Protein 3FDU (pdb70)

InterPro domains:
  IPR001753 Enoyl-CoA hydratase/isomerase-like domain [PF00378] (18-264)
  IPR014748 Enoyl-CoA hydratase, C-terminal [G3DSA:1.10.12.10] (210-255)
  IPR029045 ClpP/crotonase-like domain superfamily [SSF52096] (9-264)
  IPR051053 Enoyl-CoA hydratase/isomerase and chromodomain-containing protein [PTHR43684] (9-258)

CATH classification: 3.90.226.10 (+1 more: 1.10.12.10)

Solvent-accessible surface area: 50337 Å² total; per-residue (Å²): 115,179,60,83,61,23,70,75,84,75,120,66,12,3,16,19,1,8,4,53,48,97,113,31,104,7,11,3,44,20,106,0,4,49,40,1,0,82,21,1,66,104,4,32,154,60,101,104,3,76,1,0,3,2,48,0,31,105,133,25,2,2,31,1,52,16,78,185,61,13,22,41,52,6,87,124,44,61,108,39,101,21,10,108,7,22,16,0,28,2,0,15,10,0,1,130,5,32,19,5,0,0,0,0,0,46,10,22,0,28,4,5,0,0,0,5,0,21,3,1,0,0,0,10,0,16,104,82,0,90,0,28,1,15,14,2,55,68,12,6,0,1,6,0,0,0,1,44,29,0,34,140,23,19,8,40,3,49,0,0,14,0,3,0,11,5,80,116,11,68,0,73,36,0,68,163,3,17,0,3,6,80,51,22,112,69,0,30,55,36,0,64,58,22,0,95,81,0,22,86,18,27,71,30,0,7,100,50,0,5,56,12,8,23,109,33,48,102,98,20,16,108,12,0,55,94,0,0,97,15,20,12,100,24,1,106,9,105,105,18,69,121,61,4,94,89,154,138,195,52,113,56,13,66,57,85,73,63,72,12,3,18,24,0,8,4,46,45,92,111,33,104,6,11,4,49,14,98,0,2,58,66,0,2,46,24,0,74,126,3,32,152,63,100,101,4,69,0,0,3,2,48,0,33,91,125,23,2,2,34,3,55,18,104,85,65,51,194,142,25,12,112,47,34,24,2,31,2,0,14,9,0,1,125,4,36,24,4,0,0,0,0,0,46,10,25,0,26,4,7,0,0,0,6,0,19,3,0,0,1,0,10,0,12,128,83,4,52,0,27,2,19,17,3,49,61,0,6,0,2,7,0,0,0,1,49,29,0,31,144,23,21,9,39,4,49,0,0,15,0,3,0,11,5,80,128,12,82,4,81,41,0,58,138,2,16,0,3,5,80,56,27,109,74,0,26,53,35,0,63,61,20,0,95,80,1,22,85,17,54,84,37,1,5,105,48,0,5,60,11,8,22,104,34,50,97,99,19,17,108,12,0,51,83,0,0,82,18,24,45,110,32,54,146,14,104,60,39,91,124,192,44,84,57,11,78,72,91,76,61,73,10,4,18,25,1,13,5,37,42,44,134,28,66,0,14,3,59,34,106,0,2,75,41,1,2,86,18,1,66,95,4,32,151,57,99,102,2,87,0,0,6,2,54,0,6,20,37,21,2,2,37,1,87,32,154,135,145,20,18,120,42,33,19,2,27,2,0,12,3,0,1,114,4,31,18,4,0,0,0,0,0,38,9,6,0,24,4,7,0,0,0,4,0,20,2,0,0,0,0,8,0,14,96,30,4,6,0,28,2,19,20,4,55,68,0,5,1,3,7,0,0,0,1,46,29,0,32,143,24,17,8,40,5,44,0,0,13,0,6,0,11,6,75,76,7,66,0,74,34,0,62,136,0,16,0,3,4,87,42,20,38,33,0,32,28,28,0,67,56,21,0,93,79,1,15,85,19,26,63,32,0,5,101,53,0,6,58,12,8,21,107,40,49,110,100,20,28,111,11,0,47,87,0,0,96,22,20,43,123,36,54,146,15,130,82,99,215,65,118,59,16,82,59,80,82,64,72,10,3,16,17,2,8,3,54,42,87,109,30,103,6,10,4,36,16,95,0,3,72,57,0,3,126,21,1,73,97,4,29,155,60,98,101,3,69,0,0,2,1,52,0,32,85,140,27,3,2,35,2,57,12,116,194,83,124,119,93,18,12,116,39,35,20,1,32,3,0,17,10,0,2,130,4,33,17,3,0,0,0,0,0,42,12,22,0,26,4,7,0,0,0,4,0,20,3,1,0,2,0,9,0,14,121,92,3,59,0,35,3,21,19,4,58,107,16,19,0,2,7,0,0,0,1,40,28,0,31,135,24,20,8,40,5,51,0,0,22,1,6,0,14,5,85,132,12,77,1,77,41,0,61,142,3,18,0,3,7,87,49,25,106,68,0,27,52,36,0,64,61,22,0,104,80,0,19,84,17,50,59,46,0,6,100,52,0,3,58,11,8,22,103,38,50,100,96,19,15,98,10,0,54,29,0,0,30,16,20,62,69,82,64,103,42,68,72,89,72,59,72,12,3,20,16,1,7,4,48,47,86,110,37,108,7,11,5,44,17,114,0,1,79,101,1,3,124,20,0,62,86,3,10,82,58,87,103,2,72,0,0,3,2,51,0,26,96,136,26,2,2,34,2,29,28,85,69,32,21,129,45,82,74,123,142,19,12,111,21,30,18,1,35,1,0,16,10,0,2,106,5,36,0,1,0,0,0,0,0,49,11,20,0,24,4,8,0,1,0,7,0,20,3,1,0,1,0,13,0,15,109,94,3,66,0,25,2,18,14,3,53,32,0,0,0,2,7,0,0,1,0,26,23,0,33,123,23,18,8,39,4,52,0,0,20,0,3,0,10,4,79,122,9,84,1,78,41,0,59,135,1,17,0,4,8,92,38,25,173,58,0,31,53,33,0,64,56,22,0,99,86,1,22,86,18,50,22,49,0,1,34,17,0,5,19,13,5,16,83,39,7,18,74,15,13,100,12,0,53,101,0,0,106,16,11,31,123,31,2,137,9,106,61,7,122,151,65,111,42,78,66,89,86,55,66,6,3,21,13,1,6,4,50,46,72,106,35,117,4,9,4,58,33,99,0,4,72,124,1,2,115,19,1,75,95,3,29,155,60,100,100,3,95,0,0,2,2,54,0,27,94,140,17,2,2,38,1,111,109,58,15,150,42,34,19,2,35,2,0,17,11,0,1,132,4,34,18,3,0,0,0,0,0,40,13,31,0,26,4,7,0,0,0,6,0,20,3,1,0,1,0,11,0,16,119,96,4,65,0,30,2,18,20,4,55,118,16,40,0,2,8,0,0,0,1,47,31,0,30,140,24,18,8,42,5,48,0,0,19,0,4,0,9,4,79,132,14,83,0,78,43,0,58,132,1,18,0,3,6,87,40,26,107,73,0,24,50,34,0,59,50,23,0,97,78,1,13,84,24,28,74,34,0,6,108,48,1,5,56,12,8,20,99,34,47,106,91,20,18,104,11,0,52,89,0,0,88,19,32,103,150,119

Foldseek 3Di:
DDDPQWDWDADQQEIEIAGEDVVQLRADAQVNLVVLLVVLVVLLVDPSHQEYEYAHPDAFGYPYHDVVRLLVCLVPPDPDQLCVRRNNSSLLSLLPRLHAYEYFGHAEQEASNQLSLLSHPAYEYAFRYKYWNQQVVLQFAHASLLVPSLCVQQNVVLSCVRRVVRDIDTVVSCVNSRSHVYHDPDRVVVRVVVSNVSSVDDSVCRSVVSCVVVVVSVVSSVSNSVSSVRRVCRSNPPVSNVVSVVVD/DDPQWDWDADLQEIEIAGEDVVQLAADAQVRLVVLLVVLQVLLVDPSHAEYEYAHPDQFGYQYHDVVSVVLLCVRRLNSSLLSLQPRLHAYEYFGHAEQEASNQLSLLSHPAYEYAFRYKYWNQQVQLQFAHASLLVPSLCVQQNPVLSCVRRVVRDIDTDVSCCNSRSHVYHDDDRVVVRVVVRNVSSVDDRVVRSVVSCVVVVVSVVSSVSNSVSSVRRVVSSPDPSNVD/DDPQWDWDDDLQEIEIERGDVVQLSADEQVRLVVLLVVLVVLLVDPSHQEYEYAYHPAFGYPYHDPVLLCVRRLNSSLLSLQVRLHAYEYEGHAEQEASNQLSLLSHPAYEYAFNYKYWNQQVQLQFFHASLLVPSLCVQQNPVLSCVRRVVRDIDTPVSCCNSNSHVYHDDDRVVVRVVVVNVSSVDDSVVRSVVVCVVVVVSVVSSVSNSVSSVRRVVSVPPPSD/DDQQWDWDDDLQEIEIAGRDVVQLSADAQVNLVVLLVVLVVLLVDPSHAEYEYAHPDAAGYQYHDVVNPVALCVRRNNSSLLSLQPRLHAYEYFGHDEQEQSNQLSLLSHPAYEYAQRYKYWNQQVVVVFAHASLCVPSLCVQQNPVLSCVRRVVRDIDTPVSCCNSRSHVYHDDDRVVVRVVVSSVSSPDDRVVSSVVSCVVVVVSVVSSVSNSVSSVRRVVVD/DWDWDDDLQEIEIAQEDVVQQSADEQVRLVVQLVVLVVLLVDPSHAEYEYAHPDQFGYQYHDVVRLVVLLCLLCVRRNNSNLLSLLPRLHAYEYEGGAEQEASNQLSLLSHPAYEYAFNYKYWNQQVVLQFAHASLLVPSLCVQQNPVLSCVRRVVRDIDTPVSCCNSRSHVDHDDDRVVVRVVVVNVSSPDDSVVSSVVVCVVVVVSVVSSVSNSVSSVRRSVSSNDPSNVVD/DWDWDDDLQEIEIAQEDVVLLRADEQVRLVVQLVVLVVLLVDPSHQEYEYAHPDQAGHPYHNQCPRRNNSNLLSLQPRLHAYEYEGGDEQEASNQLSLLSHPAYEYAFRYKYWRQQVVVVFAHASLCVPSLCVQQNVVLSCVRRVVRDMDTPVSCVNSNSHVYHDDDRVVVRVVVSNVSSPDDRVVRSVVVCVVVVVSVVSSVSNNVSSVRRVVD

Organism: Acinetobacter baumannii (NCBI:txid470)

Secondary structure (DSSP, 8-state):
---TTEEEEEETTEEEEEE--GGGTT-B-HHHHHHHHHHHHHHHH-TT--EEEEEESSS-SB--B-HHHHHHHHHS---S-GGGSHHHHHHHHHHH--S-EEEEE-SEEETHHHHGGGG-SEEEE-TT-EEE--TTTTT----TTHHHHHHHHH-HHHHHHHHHH--EE-HHHHHHTTS-SEE-S-HHHHHHHHHHHHHTS-HHHHHHHHHHHTTTHHHHHHHHHHHHHHHHHHHT-HHHHHHHHHH-/--TTEEEEEETTEEEEEE--GGGTT-B-HHHHHHHHHHHHHHHH-TT--EEEEEESSS-SB--B-HHHH--GGGSHHHHHHHHHHH--S-EEEEE-SEEETHHHHGGGT-SEEEE-TT-EEE--GGGGT----TTHHHHHHHHH-HHHHHHHHHH--EE-HHHHHHTTS-SEE-S-HHHHHHHHHHHHHTS-HHHHHHHHHHHTTTHHHHHHHHHHHHHHHHHHHTSHHHH-/-BTTEEEEEETTEEEEEE--GGGTT-B-HHHHHHHHHHHHHHHH-TT--EEEEE-SSS-SB--B----GGGSHHHHHHHHHHH--S-EEEEE-SEEETHHHHGGGG-SEEEE-TT-EEE--GGGGT----TTHHHHHHHHH-HHHHHHHHHH--EE-HHHHHHTTS-SEE-S-HHHHHHHHHHHHHTS-HHHHHHHHHHHTTTHHHHHHHHHHHHHHHHHHTTSS--/-BTTEEEEEETTEEEEEE--GGGTT-B-HHHHHHHHHHHHHHHH-TT--EEEEEESSS-SB--B-TTT---GGGSHHHHHHHHHHH--S-EEEEE-SEEETHHHHGGGT-SEEEE-TT-EEE--GGGGT----TTHHHHHHHHH-HHHHHHHHHH--EE-HHHHHHTTSSSEE-S-HHHHHHHHHHHHHHS-HHHHHHHHHHHTTTHHHHHHHHHHHHHHHHHH-/-EEEEEETTEEEEEE--GGGTT-B-HHHHHHHHHHHHHHHT-TT--EEEEEESSS-SB--B-HHHHHHHH--GGGSHHHHHHHHHHH--S-EEEEE-SEEETHHHHGGGG-SEEEE-TT-EEE--TGGGT----TTHHHHHHHHH-HHHHHHHHHH---EEHHHHHHTTS-SEE-S-HHHHHHHHHHHHHTS-HHHHHHHHHHHTTTHHHHHHHHHHHHHHHHHHTTSHHHHH-/-EEEEEETTEEEEEE--GGGTT-B-HHHHHHHHHHHHHHHH-TT--EEEEEESSS-SB--B--TTSHHHHHHHHHHH--S-EEEEE-SEEETHHHHGGGG-SEEEE-TT-EEE--GGGGT----TTHHHHHHHHH-HHHHHHHHHH--EEEHHHHHHTTS-SEE-S-HHHHHHHHHHHHHTS-HHHHHHHHHHHTTTHHHHHHHHHHHHHHHHH-

Nearest PDB structures (foldseek):
  3fdu-assembly2_D  TM=1.004E+00  e=5.346E-45  Acinetobacter baumannii ATCC 17978
  3fdu-assembly1_B  TM=9.979E-01  e=9.002E-43  Acinetobacter baumannii ATCC 17978
  3fdu-assembly1_A  TM=9.965E-01  e=2.641E-41  Acinetobacter baumannii ATCC 17978
  3fdu-assembly1_C  TM=1.000E+00  e=3.970E-41  Acinetobacter baumannii ATCC 17978
  3fdu-assembly2_F  TM=1.003E+00  e=4.195E-39  Acinetobacter baumannii ATCC 17978

B-factor: mean 33.19, std 9.63, range [11.72, 76.48]

Radius of gyration: 37.44 Å; Cα contacts (8 Å, |Δi|>4): 3135; chains: 6; bounding box: 108×82×93 Å

Structure (mmCIF, N/CA/C/O backbone):
data_3FDU
#
_entry.id   3FDU
#
_cell.length_a   84.584
_cell.length_b   71.731
_cell.length_c   132.885
_cell.angle_alpha   90.000
_cell.angle_beta   91.360
_cell.angle_gamma   90.000
#
_symmetry.space_group_name_H-M   'P 1 21 1'
#
loop_
_entity.id
_entity.type
_entity.pdbx_description
1 polymer 'Putative enoyl-CoA hydratase/isomerase'
2 non-polymer 'SULFATE ION'
3 non-polymer GLYCEROL
4 water water
#
loop_
_atom_site.group_PDB
_atom_site.id
_atom_site.type_symbol
_atom_site.label_atom_id
_atom_site.label_alt_id
_atom_site.label_comp_id
_atom_site.label_asym_id
_atom_site.label_entity_id
_atom_site.label_seq_id
_atom_site.pdbx_PDB_ins_code
_atom_site.Cartn_x
_atom_site.Cartn_y
_atom_site.Cartn_z
_atom_site.occupancy
_atom_site.B_iso_or_equiv
_atom_site.auth_seq_id
_atom_site.auth_comp_id
_atom_site.auth_asym_id
_atom_site.auth_atom_id
_atom_site.pdbx_PDB_model_num
ATOM 1 N N . SER A 1 2 ? 21.543 59.638 141.480 1.00 41.97 8 SER A N 1
ATOM 2 C CA . SER A 1 2 ? 21.166 59.614 142.906 1.00 41.69 8 SER A CA 1
ATOM 3 C C . SER A 1 2 ? 20.643 58.203 143.253 1.00 41.41 8 SER A C 1
ATOM 4 O O . SER A 1 2 ? 20.013 57.541 142.409 1.00 41.96 8 SER A O 1
ATOM 6 N N . LEU A 1 3 ? 20.928 57.733 144.469 1.00 39.77 9 LEU A N 1
ATOM 7 C CA . LEU A 1 3 ? 20.427 56.432 144.939 1.00 38.66 9 LEU A CA 1
ATOM 8 C C . LEU A 1 3 ? 18.965 56.533 145.444 1.00 37.94 9 LEU A C 1
ATOM 9 O O . LEU A 1 3 ? 18.612 57.452 146.204 1.00 37.95 9 LEU A O 1
ATOM 14 N N . HIS A 1 4 ? 18.118 55.594 145.033 1.00 36.03 10 HIS A N 1
ATOM 15 C CA . HIS A 1 4 ? 16.698 55.617 145.412 1.00 35.38 10 HIS A CA 1
ATOM 16 C C . HIS A 1 4 ? 16.214 54.204 145.518 1.00 33.58 10 HIS A C 1
ATOM 17 O O . HIS A 1 4 ? 16.759 53.316 144.890 1.00 33.19 10 HIS A O 1
ATOM 24 N N . PRO A 1 5 ? 15.185 53.979 146.324 1.00 32.43 11 PRO A N 1
ATOM 25 C CA . PRO A 1 5 ? 14.679 52.621 146.429 1.00 31.66 11 PRO A CA 1
ATOM 26 C C . PRO A 1 5 ? 13.946 52.254 145.123 1.00 30.69 11 PRO A C 1
ATOM 27 O O . PRO A 1 5 ? 13.611 53.143 144.365 1.00 30.97 11 PRO A O 1
ATOM 31 N N . HIS A 1 6 ? 13.747 50.957 144.877 1.00 29.42 12 HIS A N 1
ATOM 32 C CA . HIS A 1 6 ? 12.891 50.432 143.797 1.00 27.98 12 HIS A CA 1
ATOM 33 C C . HIS A 1 6 ? 13.492 50.523 142.421 1.00 26.30 12 HIS A C 1
ATOM 34 O O . HIS A 1 6 ? 12.823 50.301 141.425 1.00 24.76 12 HIS A O 1
ATOM 41 N N . LEU A 1 7 ? 14.776 50.825 142.365 1.00 25.97 13 LEU A N 1
ATOM 42 C CA . LEU A 1 7 ? 15.482 50.900 141.087 1.00 26.12 13 LEU A CA 1
ATOM 43 C C . LEU A 1 7 ? 16.959 50.593 141.305 1.00 26.49 13 LEU A C 1
ATOM 44 O O . LEU A 1 7 ? 17.684 51.370 141.956 1.00 26.88 13 LEU A O 1
ATOM 49 N N . ASN A 1 8 ? 17.410 49.453 140.798 1.00 26.28 14 ASN A N 1
ATOM 50 C CA . ASN A 1 8 ? 18.783 49.042 140.986 1.00 27.09 14 ASN A CA 1
ATOM 51 C C . ASN A 1 8 ? 19.572 49.373 139.715 1.00 27.81 14 ASN A C 1
ATOM 52 O O . ASN A 1 8 ? 19.067 49.123 138.624 1.00 28.18 14 ASN A O 1
ATOM 57 N N . ALA A 1 9 ? 20.799 49.867 139.836 1.00 26.42 15 ALA A N 1
ATOM 58 C CA . ALA A 1 9 ? 21.578 50.195 138.649 1.00 28.27 15 ALA A CA 1
ATOM 59 C C . ALA A 1 9 ? 22.885 49.476 138.748 1.00 29.35 15 ALA A C 1
ATOM 60 O O . ALA A 1 9 ? 23.482 49.403 139.838 1.00 29.85 15 ALA A O 1
ATOM 62 N N . ASN A 1 10 ? 23.306 48.883 137.642 1.00 30.60 16 ASN A N 1
ATOM 63 C CA . ASN A 1 10 ? 24.583 48.166 137.573 1.00 31.58 16 ASN A CA 1
ATOM 64 C C . ASN A 1 10 ? 25.217 48.548 136.247 1.00 32.14 16 ASN A C 1
ATOM 65 O O . ASN A 1 10 ? 24.544 48.559 135.208 1.00 30.22 16 ASN A O 1
ATOM 70 N N . LEU A 1 11 ? 26.496 48.899 136.291 1.00 31.28 17 LEU A N 1
ATOM 71 C CA . LEU A 1 11 ? 27.226 49.215 135.105 1.00 31.32 17 LEU A CA 1
ATOM 72 C C . LEU A 1 11 ? 28.431 48.288 135.022 1.00 31.65 17 LEU A C 1
ATOM 73 O O . LEU A 1 11 ? 29.295 48.265 135.921 1.00 31.37 17 LEU A O 1
ATOM 78 N N . GLU A 1 12 ? 28.480 47.509 133.959 1.00 30.42 18 GLU A N 1
ATOM 79 C CA . GLU A 1 12 ? 29.618 46.631 133.739 1.00 31.72 18 GLU A CA 1
ATOM 80 C C . GLU A 1 12 ? 29.891 46.477 132.256 1.00 30.53 18 GLU A C 1
ATOM 81 O O . GLU A 1 12 ? 28.967 46.236 131.463 1.00 29.76 18 GLU A O 1
ATOM 87 N N . GLY A 1 13 ? 31.161 46.616 131.874 1.00 29.59 19 GLY A N 1
ATOM 88 C CA . GLY A 1 13 ? 31.570 46.477 130.473 1.00 28.92 19 GLY A CA 1
ATOM 89 C C . GLY A 1 13 ? 30.757 47.339 129.500 1.00 27.88 19 GLY A C 1
ATOM 90 O O . GLY A 1 13 ? 30.437 46.882 128.389 1.00 28.08 19 GLY A O 1
ATOM 91 N N . GLY A 1 14 ? 30.437 48.573 129.906 1.00 26.57 20 GLY A N 1
ATOM 92 C CA . GLY A 1 14 ? 29.674 49.528 129.082 1.00 25.43 20 GLY A CA 1
ATOM 93 C C . GLY A 1 14 ? 28.154 49.273 129.036 1.00 25.29 20 GLY A C 1
ATOM 94 O O . GLY A 1 14 ? 27.404 50.043 128.403 1.00 24.38 20 GLY A O 1
ATOM 95 N N . VAL A 1 15 ? 27.708 48.198 129.694 1.00 24.82 21 VAL A N 1
ATOM 96 C CA . VAL A 1 15 ? 26.270 47.889 129.796 1.00 25.09 21 VAL A CA 1
ATOM 97 C C . VAL A 1 15 ? 25.624 48.375 131.098 1.00 25.31 21 VAL A C 1
ATOM 98 O O . VAL A 1 15 ? 25.973 47.915 132.201 1.00 25.99 21 VAL A O 1
ATOM 102 N N . LEU A 1 16 ? 24.705 49.316 130.981 1.00 23.92 22 LEU A N 1
ATOM 103 C CA . LEU A 1 16 ? 23.995 49.811 132.160 1.00 24.04 22 LEU A CA 1
ATOM 104 C C . LEU A 1 16 ? 22.677 49.048 132.287 1.00 23.83 22 LEU A C 1
ATOM 105 O O . LEU A 1 16 ? 21.850 49.087 131.362 1.00 23.73 22 LEU A O 1
ATOM 110 N N . THR A 1 17 ? 22.490 48.303 133.375 1.00 24.03 23 THR A N 1
ATOM 111 C CA . THR A 1 17 ? 21.244 47.544 133.547 1.00 24.05 23 THR A CA 1
ATOM 112 C C . THR A 1 17 ? 20.443 48.276 134.595 1.00 24.41 23 THR A C 1
ATOM 113 O O . THR A 1 17 ? 20.931 48.497 135.723 1.00 26.21 23 THR A O 1
ATOM 117 N N . LEU A 1 18 ? 19.245 48.717 134.213 1.00 22.46 24 LEU A N 1
ATOM 118 C CA . LEU A 1 18 ? 18.333 49.386 135.143 1.00 21.94 24 LEU A CA 1
ATOM 119 C C . LEU A 1 18 ? 17.211 48.410 135.475 1.00 21.13 24 LEU A C 1
ATOM 120 O O . LEU A 1 18 ? 16.455 47.975 134.603 1.00 19.91 24 LEU A O 1
ATOM 125 N N . ALA A 1 19 ? 17.084 48.053 136.741 1.00 20.13 25 ALA A N 1
ATOM 126 C CA . ALA A 1 19 ? 16.089 47.060 137.065 1.00 21.57 25 ALA A CA 1
ATOM 127 C C . ALA A 1 19 ? 15.096 47.570 138.087 1.00 22.58 25 ALA A C 1
ATOM 128 O O . ALA A 1 19 ? 15.472 47.944 139.209 1.00 23.06 25 ALA A O 1
ATOM 130 N N . ILE A 1 20 ? 13.827 47.585 137.681 1.00 22.50 26 ILE A N 1
ATOM 131 C CA . ILE A 1 20 ? 12.732 47.992 138.557 1.00 22.09 26 ILE A CA 1
ATOM 132 C C . ILE A 1 20 ? 12.538 46.908 139.616 1.00 22.32 26 ILE A C 1
ATOM 133 O O . ILE A 1 20 ? 12.401 45.702 139.309 1.00 19.95 26 ILE A O 1
ATOM 138 N N . ASN A 1 21 ? 12.491 47.348 140.869 1.00 23.14 27 ASN A N 1
ATOM 139 C CA . ASN A 1 21 ? 12.483 46.406 141.979 1.00 24.58 27 ASN A CA 1
ATOM 140 C C . ASN A 1 21 ? 11.463 46.843 143.037 1.00 25.24 27 ASN A C 1
ATOM 141 O O . ASN A 1 21 ? 11.829 47.387 144.094 1.00 25.41 27 ASN A O 1
ATOM 146 N N . ARG A 1 22 ? 10.191 46.619 142.745 1.00 24.53 28 ARG A N 1
ATOM 147 C CA . ARG A 1 22 ? 9.149 46.901 143.710 1.00 26.02 28 ARG A CA 1
ATOM 148 C C . ARG A 1 22 ? 8.181 45.740 143.723 1.00 26.01 28 ARG A C 1
ATOM 149 O O . ARG A 1 22 ? 7.036 45.896 143.319 1.00 26.27 28 ARG A O 1
ATOM 157 N N . PRO A 1 23 ? 8.646 44.560 144.158 1.00 27.67 29 PRO A N 1
ATOM 158 C CA . PRO A 1 23 ? 7.835 43.324 144.087 1.00 28.71 29 PRO A CA 1
ATOM 159 C C . PRO A 1 23 ? 6.561 43.387 144.896 1.00 28.76 29 PRO A C 1
ATOM 160 O O . PRO A 1 23 ? 5.563 42.807 144.494 1.00 29.29 29 PRO A O 1
ATOM 164 N N . GLU A 1 24 ? 6.547 44.090 146.017 1.00 29.67 30 GLU A N 1
ATOM 165 C CA . GLU A 1 24 ? 5.306 44.095 146.806 1.00 29.90 30 GLU A CA 1
ATOM 166 C C . GLU A 1 24 ? 4.151 44.618 145.969 1.00 29.91 30 GLU A C 1
ATOM 167 O O . GLU A 1 24 ? 2.974 44.387 146.288 1.00 30.39 30 GLU A O 1
ATOM 169 N N . ALA A 1 25 ? 4.467 45.338 144.888 1.00 28.08 31 ALA A N 1
ATOM 170 C CA . ALA A 1 25 ? 3.395 45.940 144.090 1.00 26.55 31 ALA A CA 1
ATOM 171 C C . ALA A 1 25 ? 3.478 45.484 142.640 1.00 25.94 31 ALA A C 1
ATOM 172 O O . ALA A 1 25 ? 2.921 46.138 141.777 1.00 25.38 31 ALA A O 1
ATOM 174 N N . LYS A 1 26 ? 4.170 44.371 142.389 1.00 24.87 32 LYS A N 1
ATOM 175 C CA . LYS A 1 26 ? 4.482 43.932 141.011 1.00 24.38 32 LYS A CA 1
ATOM 176 C C . LYS A 1 26 ? 4.950 45.095 140.137 1.00 23.03 32 LYS A C 1
ATOM 177 O O . LYS A 1 26 ? 4.507 45.238 138.965 1.00 22.22 32 LYS A O 1
ATOM 183 N N . ASN A 1 27 ? 5.836 45.901 140.714 1.00 19.71 33 ASN A N 1
ATOM 184 C CA . ASN A 1 27 ? 6.516 46.927 139.941 1.00 21.37 33 ASN A CA 1
ATOM 185 C C . ASN A 1 27 ? 5.573 48.034 139.413 1.00 20.95 33 ASN A C 1
ATOM 186 O O . ASN A 1 27 ? 5.890 48.732 138.428 1.00 20.67 33 ASN A O 1
ATOM 191 N N . ALA A 1 28 ? 4.418 48.199 140.039 1.00 20.66 34 ALA A N 1
ATOM 192 C CA . ALA A 1 28 ? 3.604 49.410 139.723 1.00 21.09 34 ALA A CA 1
ATOM 193 C C . ALA A 1 28 ? 4.424 50.669 139.948 1.00 21.34 34 ALA A C 1
ATOM 194 O O . ALA A 1 28 ? 5.187 50.754 140.921 1.00 22.00 34 ALA A O 1
ATOM 196 N N . LEU A 1 29 ? 4.261 51.662 139.068 1.00 21.37 35 LEU A N 1
ATOM 197 C CA . LEU A 1 29 ? 5.098 52.874 139.152 1.00 22.51 35 LEU A CA 1
ATOM 198 C C . LEU A 1 29 ? 4.339 54.051 139.759 1.00 22.33 35 LEU A C 1
ATOM 199 O O . LEU A 1 29 ? 3.226 54.300 139.392 1.00 21.60 35 LEU A O 1
ATOM 204 N N . TYR A 1 30 ? 4.974 54.750 140.700 1.00 24.22 36 TYR A N 1
ATOM 205 C CA . TYR A 1 30 ? 4.420 55.974 141.281 1.00 23.67 36 TYR A CA 1
ATOM 206 C C . TYR A 1 30 ? 5.177 57.200 140.757 1.00 23.72 36 TYR A C 1
ATOM 207 O O . TYR A 1 30 ? 6.281 57.070 140.228 1.00 25.13 36 TYR A O 1
ATOM 216 N N . GLY A 1 31 ? 4.598 58.385 140.946 1.00 24.64 37 GLY A N 1
ATOM 217 C CA . GLY A 1 31 ? 5.137 59.666 140.455 1.00 25.39 37 GLY A CA 1
ATOM 218 C C . GLY A 1 31 ? 6.648 59.791 140.454 1.00 26.68 37 GLY A C 1
ATOM 219 O O . GLY A 1 31 ? 7.301 59.964 139.385 1.00 26.14 37 GLY A O 1
ATOM 220 N N . GLU A 1 32 ? 7.223 59.721 141.643 1.00 26.38 38 GLU A N 1
ATOM 221 C CA . GLU A 1 32 ? 8.656 59.948 141.790 1.00 27.48 38 GLU A CA 1
ATOM 222 C C . GLU A 1 32 ? 9.553 58.840 141.183 1.00 25.99 38 GLU A C 1
ATOM 223 O O . GLU A 1 32 ? 10.659 59.096 140.742 1.00 24.66 38 GLU A O 1
ATOM 229 N N . LEU A 1 33 ? 9.057 57.620 141.130 1.00 25.48 39 LEU A N 1
ATOM 230 C CA . LEU A 1 33 ? 9.822 56.536 140.508 1.00 23.98 39 LEU A CA 1
ATOM 231 C C . LEU A 1 33 ? 9.888 56.757 138.993 1.00 23.26 39 LEU A C 1
ATOM 232 O O . LEU A 1 33 ? 10.947 56.581 138.394 1.00 22.36 39 LEU A O 1
ATOM 237 N N . TYR A 1 34 ? 8.784 57.192 138.362 1.00 23.11 40 TYR A N 1
ATOM 238 C CA . TYR A 1 34 ? 8.889 57.590 136.943 1.00 22.79 40 TYR A CA 1
ATOM 239 C C . TYR A 1 34 ? 10.070 58.602 136.719 1.00 22.90 40 TYR A C 1
ATOM 240 O O . TYR A 1 34 ? 10.892 58.472 135.778 1.00 20.53 40 TYR A O 1
ATOM 249 N N . LEU A 1 35 ? 10.171 59.596 137.596 1.00 22.43 41 LEU A N 1
ATOM 250 C CA . LEU A 1 35 ? 11.234 60.612 137.462 1.00 22.76 41 LEU A CA 1
ATOM 251 C C . LEU A 1 35 ? 12.621 60.073 137.718 1.00 23.81 41 LEU A C 1
ATOM 252 O O . LEU A 1 35 ? 13.616 60.482 137.059 1.00 23.62 41 LEU A O 1
ATOM 257 N N . TRP A 1 36 ? 12.733 59.191 138.710 1.00 21.95 42 TRP A N 1
ATOM 258 C CA . TRP A 1 36 ? 14.033 58.576 138.979 1.00 23.18 42 TRP A CA 1
ATOM 259 C C . TRP A 1 36 ? 14.468 57.756 137.769 1.00 22.08 42 TRP A C 1
ATOM 260 O O . TRP A 1 36 ? 15.642 57.761 137.410 1.00 20.55 42 TRP A O 1
ATOM 271 N N . ILE A 1 37 ? 13.534 57.002 137.175 1.00 21.15 43 ILE A N 1
ATOM 272 C CA . ILE A 1 37 ? 13.923 56.254 135.965 1.00 20.61 43 ILE A CA 1
ATOM 273 C C . ILE A 1 37 ? 14.332 57.225 134.825 1.00 21.27 43 ILE A C 1
ATOM 274 O O . ILE A 1 37 ? 15.328 56.991 134.104 1.00 19.55 43 ILE A O 1
ATOM 279 N N . ALA A 1 38 ? 13.542 58.284 134.634 1.00 21.58 44 ALA A N 1
ATOM 280 C CA . ALA A 1 38 ? 13.857 59.303 133.605 1.00 23.10 44 ALA A CA 1
ATOM 281 C C . ALA A 1 38 ? 15.223 59.912 133.818 1.00 24.60 44 ALA A C 1
ATOM 282 O O . ALA A 1 38 ? 15.994 60.065 132.866 1.00 24.81 44 ALA A O 1
ATOM 284 N N . LYS A 1 39 ? 15.554 60.255 135.072 1.00 25.65 45 LYS A N 1
ATOM 285 C CA . LYS A 1 39 ? 16.858 60.862 135.317 1.00 25.95 45 LYS A CA 1
ATOM 286 C C . LYS A 1 39 ? 17.994 59.928 135.034 1.00 25.28 45 LYS A C 1
ATOM 287 O O . LYS A 1 39 ? 19.043 60.369 134.521 1.00 24.75 45 LYS A O 1
ATOM 293 N N . ALA A 1 40 ? 17.831 58.655 135.416 1.00 24.40 46 ALA A N 1
ATOM 294 C CA . ALA A 1 40 ? 18.856 57.644 135.118 1.00 23.91 46 ALA A CA 1
ATOM 295 C C . ALA A 1 40 ? 19.144 57.470 133.619 1.00 23.45 46 ALA A C 1
ATOM 296 O O . ALA A 1 40 ? 20.307 57.249 133.214 1.00 22.53 46 ALA A O 1
ATOM 298 N N . LEU A 1 41 ? 18.091 57.482 132.808 1.00 22.92 47 LEU A N 1
ATOM 299 C CA . LEU A 1 41 ? 18.256 57.475 131.345 1.00 22.83 47 LEU A CA 1
ATOM 300 C C . LEU A 1 41 ? 19.029 58.731 130.853 1.00 22.60 47 LEU A C 1
ATOM 301 O O . LEU A 1 41 ? 19.903 58.638 130.011 1.00 22.04 47 LEU A O 1
ATOM 306 N N . ASP A 1 42 ? 18.649 59.890 131.369 1.00 22.91 48 ASP A N 1
ATOM 307 C CA . ASP A 1 42 ? 19.290 61.159 130.981 1.00 24.90 48 ASP A CA 1
ATOM 308 C C . ASP A 1 42 ? 20.780 61.104 131.359 1.00 24.47 48 ASP A C 1
ATOM 309 O O . ASP A 1 42 ? 21.646 61.382 130.537 1.00 24.07 48 ASP A O 1
ATOM 314 N N . GLU A 1 43 ? 21.068 60.725 132.604 1.00 25.19 49 GLU A N 1
ATOM 315 C CA . GLU A 1 43 ? 22.477 60.587 133.017 1.00 26.08 49 GLU A CA 1
ATOM 316 C C . GLU A 1 43 ? 23.251 59.498 132.255 1.00 26.33 49 GLU A C 1
ATOM 317 O O . GLU A 1 43 ? 24.424 59.686 131.909 1.00 26.38 49 GLU A O 1
ATOM 323 N N . ALA A 1 44 ? 22.623 58.343 132.000 1.00 25.62 50 ALA A N 1
ATOM 324 C CA . ALA A 1 44 ? 23.288 57.331 131.184 1.00 25.09 50 ALA A CA 1
ATOM 325 C C . ALA A 1 44 ? 23.735 57.893 129.841 1.00 25.10 50 ALA A C 1
ATOM 326 O O . ALA A 1 44 ? 24.786 57.524 129.341 1.00 26.23 50 ALA A O 1
ATOM 328 N N . ASP A 1 45 ? 22.928 58.737 129.232 1.00 25.23 51 ASP A N 1
ATOM 329 C CA . ASP A 1 45 ? 23.241 59.212 127.884 1.00 26.96 51 ASP A CA 1
ATOM 330 C C . ASP A 1 45 ? 24.472 60.146 127.914 1.00 28.55 51 ASP A C 1
ATOM 331 O O . ASP A 1 45 ? 25.148 60.296 126.910 1.00 28.85 51 ASP A O 1
ATOM 336 N N . GLN A 1 46 ? 24.719 60.779 129.057 1.00 30.25 52 GLN A N 1
ATOM 337 C CA . GLN A 1 46 ? 25.895 61.664 129.268 1.00 31.28 52 GLN A CA 1
ATOM 338 C C . GLN A 1 46 ? 27.127 60.920 129.813 1.00 32.06 52 GLN A C 1
ATOM 339 O O . GLN A 1 46 ? 28.277 61.450 129.828 1.00 32.86 52 GLN A O 1
ATOM 345 N N . ASN A 1 47 ? 26.907 59.706 130.290 1.00 31.55 53 ASN A N 1
ATOM 346 C CA . ASN A 1 47 ? 27.977 58.951 130.949 1.00 30.74 53 ASN A CA 1
ATOM 347 C C . ASN A 1 47 ? 28.823 58.211 129.916 1.00 31.30 53 ASN A C 1
ATOM 348 O O . ASN A 1 47 ? 28.354 57.289 129.247 1.00 30.24 53 ASN A O 1
ATOM 353 N N . LYS A 1 48 ? 30.092 58.597 129.796 1.00 31.56 54 LYS A N 1
ATOM 354 C CA . LYS A 1 48 ? 30.920 58.068 128.717 1.00 31.88 54 LYS A CA 1
ATOM 355 C C . LYS A 1 48 ? 31.298 56.622 128.936 1.00 31.45 54 LYS A C 1
ATOM 356 O O . LYS A 1 48 ? 31.711 55.979 128.001 1.00 34.09 54 LYS A O 1
ATOM 358 N N . ASP A 1 49 ? 31.200 56.111 130.155 1.00 30.55 55 ASP A N 1
ATOM 359 C CA . ASP A 1 49 ? 31.368 54.671 130.390 1.00 30.68 55 ASP A CA 1
ATOM 360 C C . ASP A 1 49 ? 30.114 53.827 130.061 1.00 28.94 55 ASP A C 1
ATOM 361 O O . ASP A 1 49 ? 30.154 52.619 130.171 1.00 28.81 55 ASP A O 1
ATOM 366 N N . VAL A 1 50 ? 29.001 54.455 129.687 1.00 27.95 56 VAL A N 1
ATOM 367 C CA . VAL A 1 50 ? 27.798 53.667 129.298 1.00 24.62 56 VAL A CA 1
ATOM 368 C C . VAL A 1 50 ? 27.681 53.665 127.753 1.00 24.42 56 VAL A C 1
ATOM 369 O O . VAL A 1 50 ? 27.631 54.752 127.125 1.00 23.56 56 VAL A O 1
ATOM 373 N N . ARG A 1 51 ? 27.574 52.478 127.148 1.00 21.78 57 ARG A N 1
ATOM 374 C CA . ARG A 1 51 ? 27.347 52.379 125.703 1.00 21.85 57 ARG A CA 1
ATOM 375 C C . ARG A 1 51 ? 25.934 51.865 125.340 1.00 22.05 57 ARG A C 1
ATOM 376 O O . ARG A 1 51 ? 25.375 52.254 124.298 1.00 20.81 57 ARG A O 1
ATOM 384 N N . VAL A 1 52 ? 25.392 50.967 126.189 1.00 21.37 58 VAL A N 1
ATOM 385 C CA . VAL A 1 52 ? 24.020 50.379 125.997 1.00 20.96 58 VAL A CA 1
ATOM 386 C C . VAL A 1 52 ? 23.225 50.368 127.301 1.00 19.84 58 VAL A C 1
ATOM 387 O O . VAL A 1 52 ? 23.769 50.115 128.381 1.00 19.82 58 VAL A O 1
ATOM 391 N N . VAL A 1 53 ? 21.934 50.689 127.216 1.00 18.78 59 VAL A N 1
ATOM 392 C CA . VAL A 1 53 ? 21.080 50.585 128.379 1.00 19.56 59 VAL A CA 1
ATOM 393 C C . VAL A 1 53 ? 20.097 49.400 128.265 1.00 19.86 59 VAL A C 1
ATOM 394 O O . VAL A 1 53 ? 19.437 49.182 127.206 1.00 19.51 59 VAL A O 1
ATOM 398 N N . VAL A 1 54 ? 19.971 48.650 129.350 1.00 19.84 60 VAL A N 1
ATOM 399 C CA . VAL A 1 54 ? 18.957 47.592 129.416 1.00 20.34 60 VAL A CA 1
ATOM 400 C C . VAL A 1 54 ? 18.066 47.998 130.556 1.00 19.98 60 VAL A C 1
ATOM 401 O O . VAL A 1 54 ? 18.560 48.256 131.661 1.00 20.30 60 VAL A O 1
ATOM 405 N N . LEU A 1 55 ? 16.765 48.029 130.300 1.00 20.03 61 LEU A N 1
ATOM 406 C CA . LEU A 1 55 ? 15.735 48.306 131.311 1.00 19.93 61 LEU A CA 1
ATOM 407 C C . LEU A 1 55 ? 14.831 47.082 131.417 1.00 20.36 61 LEU A C 1
ATOM 408 O O . LEU A 1 55 ? 14.347 46.592 130.399 1.00 17.58 61 LEU A O 1
ATOM 413 N N . ARG A 1 56 ? 14.598 46.598 132.643 1.00 19.25 62 ARG A N 1
ATOM 414 C CA . ARG A 1 56 ? 13.732 45.465 132.849 1.00 19.79 62 ARG A CA 1
ATOM 415 C C . ARG A 1 56 ? 13.261 45.468 134.281 1.00 20.24 62 ARG A C 1
ATOM 416 O O . ARG A 1 56 ? 13.650 46.330 135.058 1.00 21.63 62 ARG A O 1
ATOM 424 N N . GLY A 1 57 ? 12.407 44.527 134.635 1.00 21.18 63 GLY A N 1
ATOM 425 C CA . GLY A 1 57 ? 12.181 44.266 136.055 1.00 22.39 63 GLY A CA 1
ATOM 426 C C . GLY A 1 57 ? 13.366 43.507 136.672 1.00 22.88 63 GLY A C 1
ATOM 427 O O . GLY A 1 57 ? 14.163 42.870 135.964 1.00 24.10 63 GLY A O 1
ATOM 428 N N . ALA A 1 58 ? 13.451 43.504 137.990 1.00 23.43 64 ALA A N 1
ATOM 429 C CA . ALA A 1 58 ? 14.476 42.731 138.706 1.00 25.57 64 ALA A CA 1
ATOM 430 C C . ALA A 1 58 ? 14.163 41.232 138.699 1.00 26.54 64 ALA A C 1
ATOM 431 O O . ALA A 1 58 ? 15.074 40.390 138.713 1.00 26.79 64 ALA A O 1
ATOM 433 N N . GLU A 1 59 ? 12.872 40.886 138.660 1.00 27.59 65 GLU A N 1
ATOM 434 C CA . GLU A 1 59 ? 12.470 39.496 138.882 1.00 28.62 65 GLU A CA 1
ATOM 435 C C . GLU A 1 59 ? 11.433 39.028 137.897 1.00 27.13 65 GLU A C 1
ATOM 436 O O . GLU A 1 59 ? 11.683 39.095 136.695 1.00 29.25 65 GLU A O 1
ATOM 442 N N . HIS A 1 60 ? 10.270 38.600 138.388 1.00 23.62 66 HIS A N 1
ATOM 443 C CA . HIS A 1 60 ? 9.264 37.941 137.524 1.00 24.45 66 HIS A CA 1
ATOM 444 C C . HIS A 1 60 ? 8.269 38.825 136.747 1.00 21.52 66 HIS A C 1
ATOM 445 O O . HIS A 1 60 ? 7.481 38.288 135.970 1.00 21.21 66 HIS A O 1
ATOM 452 N N . ASP A 1 61 ? 8.313 40.137 136.969 1.00 20.10 67 ASP A N 1
ATOM 453 C CA . ASP A 1 61 ? 7.400 41.117 136.303 1.00 20.05 67 ASP A CA 1
ATOM 454 C C . ASP A 1 61 ? 8.141 42.335 135.763 1.00 19.24 67 ASP A C 1
ATOM 455 O O . ASP A 1 61 ? 9.167 42.732 136.298 1.00 20.14 67 ASP A O 1
ATOM 460 N N . PHE A 1 62 ? 7.620 42.933 134.705 1.00 18.16 68 PHE A N 1
ATOM 461 C CA . PHE A 1 62 ? 8.204 44.170 134.219 1.00 17.64 68 PHE A CA 1
ATOM 462 C C . PHE A 1 62 ? 7.560 45.372 134.937 1.00 17.73 68 PHE A C 1
ATOM 463 O O . PHE A 1 62 ? 8.200 46.069 135.737 1.00 19.81 68 PHE A O 1
ATOM 471 N N . THR A 1 63 ? 6.282 45.587 134.687 1.00 19.69 69 THR A N 1
ATOM 472 C CA . THR A 1 63 ? 5.504 46.597 135.452 1.00 20.94 69 THR A CA 1
ATOM 473 C C . THR A 1 63 ? 3.995 46.413 135.357 1.00 20.82 69 THR A C 1
ATOM 474 O O . THR A 1 63 ? 3.394 46.160 134.264 1.00 18.88 69 THR A O 1
ATOM 478 N N . ALA A 1 64 ? 3.377 46.508 136.538 1.00 20.80 70 ALA A N 1
ATOM 479 C CA . ALA A 1 64 ? 1.927 46.413 136.653 1.00 21.88 70 ALA A CA 1
ATOM 480 C C . ALA A 1 64 ? 1.266 47.713 136.165 1.00 21.77 70 ALA A C 1
ATOM 481 O O . ALA A 1 64 ? 0.042 47.853 136.180 1.00 20.89 70 ALA A O 1
ATOM 483 N N . GLY A 1 65 ? 2.063 48.679 135.741 1.00 21.48 71 GLY A N 1
ATOM 484 C CA . GLY A 1 65 ? 1.444 49.953 135.265 1.00 22.23 71 GLY A CA 1
ATOM 485 C C . GLY A 1 65 ? 1.422 51.062 136.321 1.00 22.20 71 GLY A C 1
ATOM 486 O O . GLY A 1 65 ? 2.107 50.982 137.335 1.00 22.42 71 GLY A O 1
ATOM 487 N N . ASN A 1 66 ? 0.625 52.105 136.087 1.00 23.12 72 ASN A N 1
ATOM 488 C CA . ASN A 1 66 ? 0.539 53.235 137.029 1.00 24.15 72 ASN A CA 1
ATOM 489 C C . ASN A 1 66 ? 0.002 52.730 138.387 1.00 23.73 72 ASN A C 1
ATOM 490 O O . ASN A 1 66 ? -0.983 52.042 138.424 1.00 25.31 72 ASN A O 1
ATOM 495 N N . ASP A 1 67 ? 0.662 53.075 139.487 1.00 23.54 73 ASP A N 1
ATOM 496 C CA . ASP A 1 67 ? 0.185 52.697 140.817 1.00 23.07 73 ASP A CA 1
ATOM 497 C C . ASP A 1 67 ? -1.218 53.270 141.133 1.00 24.41 73 ASP A C 1
ATOM 498 O O . ASP A 1 67 ? -1.443 54.533 141.108 1.00 20.61 73 ASP A O 1
ATOM 503 N N . MET A 1 68 ? -2.170 52.371 141.435 1.00 23.63 74 MET A N 1
ATOM 504 C CA . MET A 1 68 ? -3.566 52.821 141.470 1.00 26.93 74 MET A CA 1
ATOM 505 C C . MET A 1 68 ? -3.857 53.684 142.714 1.00 27.30 74 MET A C 1
ATOM 506 O O . MET A 1 68 ? -4.627 54.640 142.664 1.00 26.01 74 MET A O 1
ATOM 511 N N . LYS A 1 69 ? -3.208 53.375 143.824 1.00 29.41 75 LYS A N 1
ATOM 512 C CA . LYS A 1 69 ? -3.358 54.191 145.012 1.00 31.44 75 LYS A CA 1
ATOM 513 C C . LYS A 1 69 ? -2.905 55.626 144.735 1.00 31.09 75 LYS A C 1
ATOM 514 O O . LYS A 1 69 ? -3.655 56.561 145.000 1.00 32.56 75 LYS A O 1
ATOM 520 N N . ASP A 1 70 ? -1.695 55.770 144.193 1.00 28.74 76 ASP A N 1
ATOM 521 C CA . ASP A 1 70 ? -1.139 57.045 143.723 1.00 29.21 76 ASP A CA 1
ATOM 522 C C . ASP A 1 70 ? -2.127 57.732 142.772 1.00 27.91 76 ASP A C 1
ATOM 523 O O . ASP A 1 70 ? -2.420 58.934 142.915 1.00 28.71 76 ASP A O 1
ATOM 528 N N . PHE A 1 71 ? -2.620 56.995 141.787 1.00 25.39 77 PHE A N 1
ATOM 529 C CA . PHE A 1 71 ? -3.503 57.552 140.794 1.00 24.94 77 PHE A CA 1
ATOM 530 C C . PHE A 1 71 ? -4.752 58.191 141.431 1.00 25.05 77 PHE A C 1
ATOM 531 O O . PHE A 1 71 ? -5.265 59.188 140.955 1.00 22.74 77 PHE A O 1
ATOM 539 N N . MET A 1 72 ? -5.272 57.574 142.479 1.00 24.81 78 MET A N 1
ATOM 540 C CA . MET A 1 72 ? -6.473 58.087 143.044 1.00 26.23 78 MET A CA 1
ATOM 541 C C . MET A 1 72 ? -6.211 59.358 143.860 1.00 25.24 78 MET A C 1
ATOM 542 O O . MET A 1 72 ? -7.042 60.257 143.882 1.00 24.68 78 MET A O 1
ATOM 547 N N . GLY A 1 73 ? -5.042 59.447 144.475 1.00 24.43 79 GLY A N 1
ATOM 548 C CA . GLY A 1 73 ? -4.662 60.685 145.141 1.00 24.90 79 GLY A CA 1
ATOM 549 C C . GLY A 1 73 ? -4.490 61.773 144.088 1.00 24.26 79 GLY A C 1
ATOM 550 O O . GLY A 1 73 ? -4.868 62.929 144.295 1.00 24.54 79 GLY A O 1
ATOM 551 N N . PHE A 1 74 ? -3.917 61.399 142.950 1.00 23.05 80 PHE A N 1
ATOM 552 C CA . PHE A 1 74 ? -3.688 62.335 141.850 1.00 23.21 80 PHE A CA 1
ATOM 553 C C . PHE A 1 74 ? -4.980 62.910 141.253 1.00 23.25 80 PHE A C 1
ATOM 554 O O . PHE A 1 74 ? -5.076 64.142 141.011 1.00 22.67 80 PHE A O 1
ATOM 562 N N . VAL A 1 75 ? -5.965 62.045 141.014 1.00 21.97 81 VAL A N 1
ATOM 563 C CA . VAL A 1 75 ? -7.218 62.481 140.413 1.00 23.24 81 VAL A CA 1
ATOM 564 C C . VAL A 1 75 ? -7.889 63.558 141.333 1.00 24.51 81 VAL A C 1
ATOM 565 O O . VAL A 1 75 ? -8.505 64.527 140.848 1.00 25.34 81 VAL A O 1
ATOM 569 N N . GLN A 1 76 ? -7.753 63.385 142.640 1.00 23.64 82 GLN A N 1
ATOM 570 C CA . GLN A 1 76 ? -8.296 64.334 143.603 1.00 25.79 82 GLN A CA 1
ATOM 571 C C . GLN A 1 76 ? -7.464 65.608 143.828 1.00 26.42 82 GLN A C 1
ATOM 572 O O . GLN A 1 76 ? -7.952 66.559 144.424 1.00 28.62 82 GLN A O 1
ATOM 578 N N . ASN A 1 77 ? -6.225 65.636 143.357 1.00 24.59 83 ASN A N 1
ATOM 579 C CA . ASN A 1 77 ? -5.337 66.773 143.525 1.00 23.96 83 ASN A CA 1
ATOM 580 C C . ASN A 1 77 ? -4.438 66.869 142.312 1.00 22.14 83 ASN A C 1
ATOM 581 O O . ASN A 1 77 ? -3.247 66.681 142.438 1.00 20.88 83 ASN A O 1
ATOM 586 N N . PRO A 1 78 ? -5.009 67.079 141.123 1.00 20.58 84 PRO A N 1
ATOM 587 C CA . PRO A 1 78 ? -4.195 66.946 139.901 1.00 22.10 84 PRO A CA 1
ATOM 588 C C 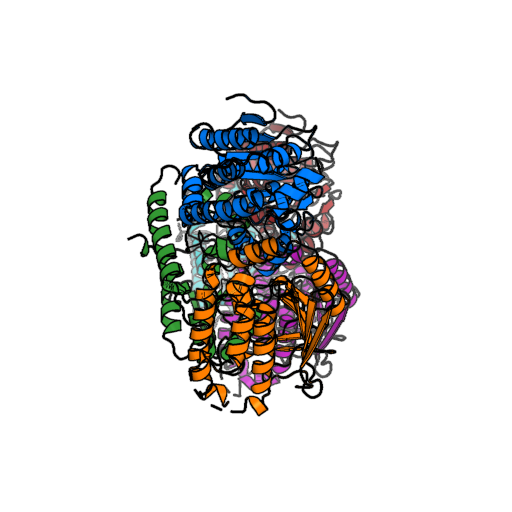. PRO A 1 78 ? -3.087 67.996 139.732 1.00 23.83 84 PRO A C 1
ATOM 589 O O . PRO A 1 78 ? -3.280 69.152 140.114 1.00 24.29 84 PRO A O 1
ATOM 593 N N . ASN A 1 79 ? -1.966 67.604 139.138 1.00 24.43 85 ASN A N 1
ATOM 594 C CA . ASN A 1 79 ? -0.901 68.544 138.724 1.00 26.56 85 ASN A CA 1
ATOM 595 C C . ASN A 1 79 ? -1.545 69.580 137.790 1.00 26.13 85 ASN A C 1
ATOM 596 O O . ASN A 1 79 ? -2.271 69.222 136.848 1.00 25.43 85 ASN A O 1
ATOM 601 N N . ALA A 1 80 ? -1.332 70.858 138.089 1.00 26.16 86 ALA A N 1
ATOM 602 C CA . ALA A 1 80 ? -1.971 71.958 137.343 1.00 26.77 86 ALA A CA 1
ATOM 603 C C . ALA A 1 80 ? -1.046 72.556 136.303 1.00 27.00 86 ALA A C 1
ATOM 604 O O . ALA A 1 80 ? -1.501 73.336 135.463 1.00 27.70 86 ALA A O 1
ATOM 606 N N . GLY A 1 81 ? 0.229 72.165 136.357 1.00 27.10 87 GLY A N 1
ATOM 607 C CA . GLY A 1 81 ? 1.226 72.516 135.332 1.00 27.33 87 GLY A CA 1
ATOM 608 C C . GLY A 1 81 ? 1.102 71.923 133.922 1.00 26.86 87 GLY A C 1
ATOM 609 O O . GLY A 1 81 ? 0.125 71.285 133.574 1.00 27.02 87 GLY A O 1
ATOM 610 N N . PRO A 1 82 ? 2.111 72.156 133.083 1.00 26.77 88 PRO A N 1
ATOM 611 C CA . PRO A 1 82 ? 2.025 71.715 131.702 1.00 25.46 88 PRO A CA 1
ATOM 612 C C . PRO A 1 82 ? 1.835 70.164 131.699 1.00 23.94 88 PRO A C 1
ATOM 613 O O . PRO A 1 82 ? 2.518 69.475 132.410 1.00 22.07 88 PRO A O 1
ATOM 617 N N . ALA A 1 83 ? 0.861 69.669 130.953 1.00 23.23 89 ALA A N 1
ATOM 618 C CA . ALA A 1 83 ? 0.510 68.246 130.973 1.00 23.75 89 ALA A CA 1
ATOM 619 C C . ALA A 1 83 ? 1.734 67.406 130.629 1.00 23.77 89 ALA A C 1
ATOM 620 O O . ALA A 1 83 ? 1.942 66.360 131.223 1.00 23.08 89 ALA A O 1
ATOM 622 N N . GLY A 1 84 ? 2.575 67.899 129.704 1.00 23.38 90 GLY A N 1
ATOM 623 C CA . GLY A 1 84 ? 3.795 67.178 129.280 1.00 23.49 90 GLY A CA 1
ATOM 624 C C . GLY A 1 84 ? 4.901 67.026 130.322 1.00 24.16 90 GLY A C 1
ATOM 625 O O . GLY A 1 84 ? 5.874 66.316 130.110 1.00 22.79 90 GLY A O 1
ATOM 626 N N . GLN A 1 85 ? 4.752 67.681 131.476 1.00 24.18 91 GLN A N 1
ATOM 627 C CA . GLN A 1 85 ? 5.722 67.529 132.556 1.00 23.47 91 GLN A CA 1
ATOM 628 C C . GLN A 1 85 ? 5.177 66.635 133.677 1.00 23.05 91 GLN A C 1
ATOM 629 O O . GLN A 1 85 ? 5.826 66.463 134.716 1.00 23.24 91 GLN A O 1
ATOM 635 N N . VAL A 1 86 ? 4.020 66.022 133.463 1.00 21.12 92 VAL A N 1
ATOM 636 C CA . VAL A 1 86 ? 3.504 65.031 134.438 1.00 21.41 92 VAL A CA 1
ATOM 637 C C . VAL A 1 86 ? 4.403 63.746 134.335 1.00 22.03 92 VAL A C 1
ATOM 638 O O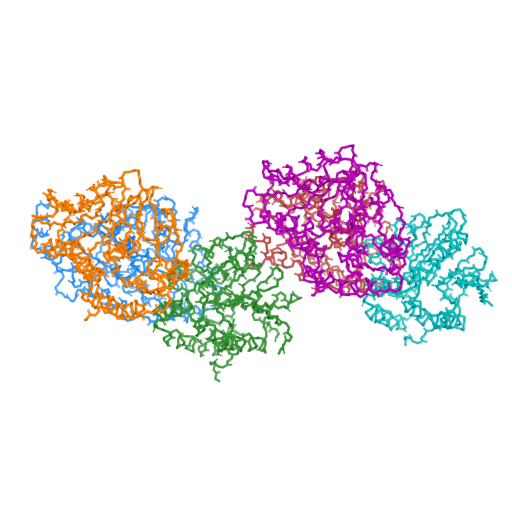 . VAL A 1 86 ? 4.763 63.367 133.223 1.00 21.35 92 VAL A O 1
ATOM 642 N N . PRO A 1 87 ? 4.771 63.103 135.483 1.00 21.87 93 PRO A N 1
ATOM 643 C CA . PRO A 1 87 ? 5.909 62.134 135.509 1.00 21.18 93 PRO A CA 1
ATOM 644 C C . PRO A 1 87 ? 5.945 61.050 134.445 1.00 19.88 93 PRO A C 1
ATOM 645 O O . PRO A 1 87 ? 6.993 60.866 133.854 1.00 20.84 93 PRO A O 1
ATOM 649 N N . PRO A 1 88 ? 4.820 60.377 134.142 1.00 20.16 94 PRO A N 1
ATOM 650 C CA . PRO A 1 88 ? 4.956 59.344 133.080 1.00 20.43 94 PRO A CA 1
ATOM 651 C C . PRO A 1 88 ? 5.385 59.925 131.723 1.00 19.87 94 PRO A C 1
ATOM 652 O O . PRO A 1 88 ? 6.095 59.269 131.011 1.00 19.64 94 PRO A O 1
ATOM 656 N N . PHE A 1 89 ? 4.904 61.106 131.336 1.00 19.66 95 PHE A N 1
ATOM 657 C CA . PHE A 1 89 ? 5.364 61.702 130.048 1.00 20.58 95 PHE A CA 1
ATOM 658 C C . PHE A 1 89 ? 6.833 62.102 130.063 1.00 20.62 95 PHE A C 1
ATOM 659 O O . PHE A 1 89 ? 7.527 62.040 129.023 1.00 21.96 95 PHE A O 1
ATOM 667 N N . VAL A 1 90 ? 7.324 62.501 131.233 1.00 21.34 96 VAL A N 1
ATOM 668 C CA . VAL A 1 90 ? 8.764 62.817 131.412 1.00 20.85 96 VAL A CA 1
ATOM 669 C C . VAL A 1 90 ? 9.635 61.554 131.143 1.00 20.40 96 VAL A C 1
ATOM 670 O O . VAL A 1 90 ? 10.616 61.601 130.399 1.00 20.26 96 VAL A O 1
ATOM 674 N N . LEU A 1 91 ? 9.239 60.421 131.716 1.00 19.88 97 LEU A N 1
ATOM 675 C CA . LEU A 1 91 ? 9.915 59.130 131.464 1.00 19.17 97 LEU A CA 1
ATOM 676 C C . LEU A 1 91 ? 9.842 58.779 129.979 1.00 19.23 97 LEU A C 1
ATOM 677 O O . LEU A 1 91 ? 10.880 58.430 129.365 1.00 18.42 97 LEU A O 1
ATOM 682 N N . LEU A 1 92 ? 8.634 58.834 129.402 1.00 18.61 98 LEU A N 1
ATOM 683 C CA . LEU A 1 92 ? 8.507 58.452 128.007 1.00 18.86 98 LEU A CA 1
ATOM 684 C C . LEU A 1 92 ? 9.355 59.310 127.084 1.00 19.38 98 LEU A C 1
ATOM 685 O O . LEU A 1 92 ? 9.949 58.790 126.148 1.00 19.63 98 LEU A O 1
ATOM 690 N N . LYS A 1 93 ? 9.380 60.641 127.303 1.00 20.01 99 LYS A N 1
ATOM 691 C CA . LYS A 1 93 ? 10.296 61.485 126.512 1.00 19.77 99 LYS A CA 1
ATOM 692 C C . LYS A 1 93 ? 11.787 61.227 126.770 1.00 19.94 99 LYS A C 1
ATOM 693 O O . LYS A 1 93 ? 12.604 61.275 125.828 1.00 18.95 99 LYS A O 1
ATOM 699 N N . SER A 1 94 ? 12.181 61.022 128.028 1.00 18.95 100 SER A N 1
ATOM 700 C CA . SER A 1 94 ? 13.557 60.668 128.300 1.00 20.17 100 SER A CA 1
ATOM 701 C C . SER A 1 94 ? 13.992 59.407 127.533 1.00 19.66 100 SER A C 1
ATOM 702 O O . SER A 1 94 ? 15.104 59.309 127.070 1.00 20.21 100 SER A O 1
ATOM 705 N N . ALA A 1 95 ? 13.128 58.424 127.524 1.00 19.15 101 ALA A N 1
ATOM 706 C CA . ALA A 1 95 ? 13.376 57.215 126.803 1.00 19.84 101 ALA A CA 1
ATOM 707 C C . ALA A 1 95 ? 13.445 57.490 125.296 1.00 19.12 101 ALA A C 1
ATOM 708 O O . ALA A 1 95 ? 14.395 57.072 124.653 1.00 18.74 101 ALA A O 1
ATOM 710 N N . ALA A 1 96 ? 12.465 58.220 124.751 1.00 19.03 102 ALA A N 1
ATOM 711 C CA . ALA A 1 96 ? 12.486 58.541 123.324 1.00 19.20 102 ALA A CA 1
ATOM 712 C C . ALA A 1 96 ? 13.781 59.244 122.894 1.00 20.03 102 ALA A C 1
ATOM 713 O O . ALA A 1 96 ? 14.280 58.988 121.788 1.00 19.40 102 ALA A O 1
ATOM 715 N N . ARG A 1 97 ? 14.320 60.118 123.752 1.00 21.44 103 ARG A N 1
ATOM 716 C CA . ARG A 1 97 ? 15.516 60.915 123.394 1.00 22.68 103 ARG A CA 1
ATOM 717 C C . ARG A 1 97 ? 16.876 60.221 123.663 1.00 23.43 103 ARG A C 1
ATOM 718 O O . ARG A 1 97 ? 17.902 60.710 123.195 1.00 23.20 103 ARG A O 1
ATOM 726 N N . LEU A 1 98 ? 16.909 59.134 124.439 1.00 22.37 104 LEU A N 1
ATOM 727 C CA . LEU A 1 98 ? 18.176 58.394 124.666 1.00 22.27 104 LEU A CA 1
ATOM 728 C C . LEU A 1 98 ? 18.899 58.125 123.322 1.00 22.67 104 LEU A C 1
ATOM 729 O O . LEU A 1 98 ? 18.336 57.560 122.392 1.00 19.76 104 LEU A O 1
ATOM 734 N N . SER A 1 99 ? 20.132 58.587 123.198 1.00 21.00 105 SER A N 1
ATOM 735 C CA . SER A 1 99 ? 20.800 58.523 121.889 1.00 21.62 105 SER A CA 1
ATOM 736 C C . SER A 1 99 ? 21.422 57.143 121.710 1.00 21.24 105 SER A C 1
ATOM 737 O O . SER A 1 99 ? 21.787 56.722 120.597 1.00 22.51 105 SER A O 1
ATOM 740 N N . LYS A 1 100 ? 21.561 56.424 122.823 1.00 19.23 106 LYS A N 1
ATOM 741 C CA . LYS A 1 100 ? 22.233 55.142 122.812 1.00 19.70 106 LYS A CA 1
ATOM 742 C C . LYS A 1 100 ? 21.192 54.018 122.682 1.00 18.91 106 LYS A C 1
ATOM 743 O O . LYS A 1 100 ? 20.013 54.273 122.909 1.00 19.58 106 LYS A O 1
ATOM 749 N N . PRO A 1 101 ? 21.636 52.804 122.318 1.00 17.97 107 PRO A N 1
ATOM 750 C CA . PRO A 1 101 ? 20.617 51.759 122.124 1.00 17.79 107 PRO A CA 1
ATOM 751 C C . PRO A 1 101 ? 19.931 51.456 123.483 1.00 18.17 107 PRO A C 1
ATOM 752 O O . PRO A 1 101 ? 20.614 51.402 124.532 1.00 17.74 107 PRO A O 1
ATOM 756 N N . LEU A 1 102 ? 18.602 51.296 123.448 1.00 17.58 108 LEU A N 1
ATOM 757 C CA . LEU A 1 102 ? 17.762 50.975 124.636 1.00 16.36 108 LEU A CA 1
ATOM 758 C C . LEU A 1 102 ? 17.114 49.606 124.404 1.00 17.81 108 LEU A C 1
ATOM 759 O O . LEU A 1 102 ? 16.350 49.429 123.434 1.00 16.17 108 LEU A O 1
ATOM 764 N N . ILE A 1 103 ? 17.448 48.624 125.252 1.00 16.56 109 ILE A N 1
ATOM 765 C CA . ILE A 1 103 ? 16.854 47.317 125.146 1.00 17.69 109 ILE A CA 1
ATOM 766 C C . ILE A 1 103 ? 15.963 47.117 126.358 1.00 17.77 109 ILE A C 1
ATOM 767 O O . ILE A 1 103 ? 16.344 47.504 127.451 1.00 18.76 109 ILE A O 1
ATOM 772 N N . ILE A 1 104 ? 14.775 46.528 126.148 1.00 17.79 110 ILE A N 1
ATOM 773 C CA . ILE A 1 104 ? 13.863 46.184 127.231 1.00 16.94 110 ILE A CA 1
ATOM 774 C C . ILE A 1 104 ? 13.642 44.673 127.260 1.00 17.28 110 ILE A C 1
ATOM 775 O O . ILE A 1 104 ? 13.492 44.000 126.207 1.00 17.79 110 ILE A O 1
ATOM 780 N N . ALA A 1 105 ? 13.599 44.117 128.454 1.00 16.07 111 ALA A N 1
ATOM 781 C CA . ALA A 1 105 ? 13.339 42.688 128.569 1.00 17.27 111 ALA A CA 1
ATOM 782 C C . ALA A 1 105 ? 12.094 42.486 129.435 1.00 17.72 111 ALA A C 1
ATOM 783 O O . ALA A 1 105 ? 12.060 42.981 130.539 1.00 18.55 111 ALA A O 1
ATOM 785 N N . VAL A 1 106 ? 11.109 41.731 128.950 1.00 17.52 112 VAL A N 1
ATOM 786 C CA . VAL A 1 106 ? 9.819 41.639 129.645 1.00 18.31 112 VAL A CA 1
ATOM 787 C C . VAL A 1 106 ? 9.558 40.207 130.149 1.00 17.59 112 VAL A C 1
ATOM 788 O O . VAL A 1 106 ? 9.689 39.258 129.382 1.00 16.90 112 VAL A O 1
ATOM 792 N N . LYS A 1 107 ? 9.207 40.081 131.422 1.00 18.01 113 LYS A N 1
ATOM 793 C CA . LYS A 1 107 ? 8.641 38.857 132.018 1.00 18.30 113 LYS A CA 1
ATOM 794 C C . LYS A 1 107 ? 7.370 39.302 132.741 1.00 19.11 113 LYS A C 1
ATOM 795 O O . LYS A 1 107 ? 7.276 40.457 133.196 1.00 17.50 113 LYS A O 1
ATOM 801 N N . GLY A 1 108 ? 6.396 38.407 132.821 1.00 17.87 114 GLY A N 1
ATOM 802 C CA . GLY A 1 108 ? 5.189 38.667 133.573 1.00 18.73 114 GLY A CA 1
ATOM 803 C C . GLY A 1 108 ? 4.393 39.900 133.099 1.00 18.94 114 GLY A C 1
ATOM 804 O O . GLY A 1 108 ? 4.302 40.179 131.905 1.00 19.09 114 GLY A O 1
ATOM 805 N N . VAL A 1 109 ? 3.839 40.656 134.037 1.00 19.80 115 VAL A N 1
ATOM 806 C CA . VAL A 1 109 ? 2.909 41.753 133.665 1.00 20.49 115 VAL A CA 1
ATOM 807 C C . VAL A 1 109 ? 3.659 42.936 133.040 1.00 20.12 115 VAL A C 1
ATOM 808 O O . VAL A 1 109 ? 4.742 43.347 133.509 1.00 19.69 115 VAL A O 1
ATOM 812 N N . ALA A 1 110 ? 3.054 43.495 131.997 1.00 19.43 116 ALA A N 1
ATOM 813 C CA . ALA A 1 110 ? 3.564 44.715 131.370 1.00 18.09 116 ALA A CA 1
ATOM 814 C C . ALA A 1 110 ? 2.348 45.480 130.944 1.00 17.49 116 ALA A C 1
ATOM 815 O O . ALA A 1 110 ? 1.789 45.204 129.876 1.00 17.29 116 ALA A O 1
ATOM 817 N N . ILE A 1 111 ? 1.938 46.442 131.768 1.00 16.30 117 ILE A N 1
ATOM 818 C CA . ILE A 1 111 ? 0.596 47.083 131.627 1.00 17.66 117 ILE A CA 1
ATOM 819 C C . ILE A 1 111 ? 0.715 48.584 131.474 1.00 17.72 117 ILE A C 1
ATOM 820 O O . ILE A 1 111 ? 1.524 49.184 132.161 1.00 18.44 117 ILE A O 1
ATOM 825 N N . GLY A 1 112 ? -0.011 49.171 130.514 1.00 18.32 118 GLY A N 1
ATOM 826 C CA . GLY A 1 112 ? -0.138 50.637 130.391 1.00 19.08 118 GLY A CA 1
ATOM 827 C C . GLY A 1 112 ? 1.182 51.188 129.882 1.00 21.14 118 GLY A C 1
ATOM 828 O O . GLY A 1 112 ? 1.595 50.908 128.748 1.00 19.81 118 GLY A O 1
ATOM 829 N N . ILE A 1 113 ? 1.871 51.955 130.726 1.00 21.76 119 ILE A N 1
ATOM 830 C CA . ILE A 1 113 ? 3.241 52.322 130.430 1.00 21.95 119 ILE A CA 1
ATOM 831 C C . ILE A 1 113 ? 4.200 51.116 130.189 1.00 21.53 119 ILE A C 1
ATOM 832 O O . ILE A 1 113 ? 5.222 51.275 129.538 1.00 21.57 119 ILE A O 1
ATOM 837 N N . GLY A 1 114 ? 3.885 49.931 130.724 1.00 20.59 120 GLY A N 1
ATOM 838 C CA . GLY A 1 114 ? 4.672 48.716 130.434 1.00 19.09 120 GLY A CA 1
ATOM 839 C C . GLY A 1 114 ? 4.619 48.330 128.962 1.00 18.18 120 GLY A C 1
ATOM 840 O O . GLY A 1 114 ? 5.577 47.721 128.451 1.00 19.31 120 GLY A O 1
ATOM 841 N N . VAL A 1 115 ? 3.545 48.696 128.267 1.00 16.52 121 VAL A N 1
ATOM 842 C CA . VAL A 1 115 ? 3.488 48.557 126.810 1.00 17.68 121 VAL A CA 1
ATOM 843 C C . VAL A 1 115 ? 3.990 49.836 126.078 1.00 17.28 121 VAL A C 1
ATOM 844 O O . VAL A 1 115 ? 4.720 49.722 125.090 1.00 18.12 121 VAL A O 1
ATOM 848 N N . THR A 1 116 ? 3.555 51.036 126.495 1.00 16.27 122 THR A N 1
ATOM 849 C CA . THR A 1 116 ? 3.928 52.236 125.688 1.00 18.59 122 THR A CA 1
ATOM 850 C C . THR A 1 116 ? 5.435 52.574 125.732 1.00 18.47 122 THR A C 1
ATOM 851 O O . THR A 1 116 ? 5.954 53.142 124.780 1.00 19.59 122 THR A O 1
ATOM 855 N N . ILE A 1 117 ? 6.125 52.226 126.819 1.00 17.30 123 ILE A N 1
ATOM 856 C CA . ILE A 1 117 ? 7.568 52.399 126.871 1.00 18.41 123 ILE A CA 1
ATOM 857 C C . ILE A 1 117 ? 8.301 51.495 125.849 1.00 18.86 123 ILE A C 1
ATOM 858 O O . ILE A 1 117 ? 9.383 51.849 125.370 1.00 19.25 123 ILE A O 1
ATOM 863 N N . LEU A 1 118 ? 7.699 50.358 125.479 1.00 18.29 124 LEU A N 1
ATOM 864 C CA . LEU A 1 118 ? 8.280 49.459 124.461 1.00 17.46 124 LEU A CA 1
ATOM 865 C C . LEU A 1 118 ? 8.404 50.169 123.126 1.00 17.28 124 LEU A C 1
ATOM 866 O O . LEU A 1 118 ? 9.300 49.863 122.320 1.00 16.46 124 LEU A O 1
ATOM 871 N N . LEU A 1 119 ? 7.502 51.101 122.886 1.00 17.47 125 LEU A N 1
ATOM 872 C CA . LEU A 1 119 ? 7.525 51.887 121.647 1.00 18.89 125 LEU A CA 1
ATOM 873 C C . LEU A 1 119 ? 8.630 52.937 121.634 1.00 19.48 125 LEU A C 1
ATOM 874 O O . LEU A 1 119 ? 8.894 53.546 120.575 1.00 20.90 125 LEU A O 1
ATOM 879 N N . GLN A 1 120 ? 9.257 53.177 122.783 1.00 18.42 126 GLN A N 1
ATOM 880 C CA . GLN A 1 120 ? 10.494 53.953 122.800 1.00 18.97 126 GLN A CA 1
ATOM 881 C C . GLN A 1 120 ? 11.782 53.121 122.748 1.00 20.57 126 GLN A C 1
ATOM 882 O O . GLN A 1 120 ? 12.870 53.682 122.621 1.00 23.38 126 GLN A O 1
ATOM 888 N N . ALA A 1 121 ? 11.714 51.804 122.936 1.00 20.37 127 ALA A N 1
ATOM 889 C CA . ALA A 1 121 ? 12.922 50.993 122.953 1.00 18.66 127 ALA A CA 1
ATOM 890 C C . ALA A 1 121 ? 13.295 50.601 121.523 1.00 18.71 127 ALA A C 1
ATOM 891 O O . ALA A 1 121 ? 12.421 50.480 120.682 1.00 17.47 127 ALA A O 1
ATOM 893 N N . ASP A 1 122 ? 14.587 50.342 121.272 1.00 17.26 128 ASP A N 1
ATOM 894 C CA . ASP A 1 122 ? 15.017 49.814 119.980 1.00 18.02 128 ASP A CA 1
ATOM 895 C C . ASP A 1 122 ? 14.752 48.324 119.771 1.00 17.62 128 ASP A C 1
ATOM 896 O O . ASP A 1 122 ? 14.430 47.899 118.664 1.00 16.17 128 ASP A O 1
ATOM 901 N N . LEU A 1 123 ? 14.942 47.538 120.838 1.00 18.24 129 LEU A N 1
ATOM 902 C CA . LEU A 1 123 ? 14.787 46.064 120.814 1.00 18.57 129 LEU A CA 1
ATOM 903 C C . LEU A 1 123 ? 14.091 45.638 122.107 1.00 17.25 129 LEU A C 1
ATOM 904 O O . LEU A 1 123 ? 14.323 46.219 123.174 1.00 16.79 129 LEU A O 1
ATOM 909 N N . VAL A 1 124 ? 13.202 44.668 121.966 1.00 17.17 130 VAL A N 1
ATOM 910 C CA . VAL A 1 124 ? 12.452 44.155 123.073 1.00 16.11 130 VAL A CA 1
ATOM 911 C C . VAL A 1 124 ? 12.441 42.638 123.049 1.00 17.72 130 VAL A C 1
ATOM 912 O O . VAL A 1 124 ? 12.120 42.031 122.002 1.00 17.29 130 VAL A O 1
ATOM 916 N N . PHE A 1 125 ? 12.833 42.028 124.178 1.00 17.78 131 PHE A N 1
ATOM 917 C CA . PHE A 1 125 ? 12.770 40.577 124.304 1.00 18.29 131 PHE A CA 1
ATOM 918 C C . PHE A 1 125 ? 11.766 40.206 125.402 1.00 18.45 131 PHE A C 1
ATOM 919 O O . PHE A 1 125 ? 11.665 40.885 126.419 1.00 19.97 131 PHE A O 1
ATOM 927 N N . ALA A 1 126 ? 11.000 39.156 125.179 1.00 18.95 132 ALA A N 1
ATOM 928 C CA . ALA A 1 126 ? 10.052 38.707 126.215 1.00 19.55 132 ALA A CA 1
ATOM 929 C C . ALA A 1 126 ? 10.128 37.194 126.320 1.00 19.93 132 ALA A C 1
ATOM 930 O O . ALA A 1 126 ? 10.587 36.513 125.385 1.00 19.49 132 ALA A O 1
ATOM 932 N N . ASP A 1 127 ? 9.655 36.650 127.437 1.00 20.74 133 ASP A N 1
ATOM 933 C CA . ASP A 1 127 ? 9.447 35.212 127.487 1.00 21.35 133 ASP A CA 1
ATOM 934 C C . ASP A 1 127 ? 7.927 34.965 127.492 1.00 21.36 133 ASP A C 1
ATOM 935 O O . ASP A 1 127 ? 7.143 35.931 127.425 1.00 18.43 133 ASP A O 1
ATOM 940 N N . ASN A 1 128 ? 7.530 33.683 127.489 1.00 19.44 134 ASN A N 1
ATOM 941 C CA . ASN A 1 128 ? 6.135 33.325 127.295 1.00 20.56 134 ASN A CA 1
ATOM 942 C C . ASN A 1 128 ? 5.277 33.650 128.507 1.00 19.50 134 ASN A C 1
ATOM 943 O O . ASN A 1 128 ? 4.038 33.487 128.476 1.00 20.71 134 ASN A O 1
ATOM 948 N N . THR A 1 129 ? 5.922 34.068 129.586 1.00 19.17 135 THR A N 1
ATOM 949 C CA . THR A 1 129 ? 5.165 34.463 130.794 1.00 20.26 135 THR A CA 1
ATOM 950 C C . THR A 1 129 ? 4.615 35.908 130.682 1.00 20.20 135 THR A C 1
ATOM 951 O O . THR A 1 129 ? 3.830 36.354 131.532 1.00 18.73 135 THR A O 1
ATOM 955 N N . ALA A 1 130 ? 5.029 36.628 129.646 1.00 19.23 136 ALA A N 1
ATOM 956 C CA . ALA A 1 130 ? 4.635 38.026 129.500 1.00 19.63 136 ALA A CA 1
ATOM 957 C C . ALA A 1 130 ? 3.136 38.218 129.234 1.00 19.97 136 ALA A C 1
ATOM 958 O O . ALA A 1 130 ? 2.550 37.571 128.379 1.00 21.15 136 ALA A O 1
ATOM 960 N N . LEU A 1 131 ? 2.528 39.141 129.969 1.00 19.39 137 LEU A N 1
ATOM 961 C CA . LEU A 1 131 ? 1.118 39.419 129.808 1.00 19.57 137 LEU A CA 1
ATOM 962 C C . LEU A 1 131 ? 0.959 40.926 129.680 1.00 19.21 137 LEU A C 1
ATOM 963 O O . LEU A 1 131 ? 1.226 41.665 130.627 1.00 20.73 137 LEU A O 1
ATOM 968 N N . PHE A 1 132 ? 0.499 41.360 128.527 1.00 19.16 138 PHE A N 1
ATOM 969 C CA . PHE A 1 132 ? 0.477 42.788 128.194 1.00 18.25 138 PHE A CA 1
ATOM 970 C C . PHE A 1 132 ? -0.959 43.342 128.233 1.00 18.25 138 PHE A C 1
ATOM 971 O O . PHE A 1 132 ? -1.918 42.631 127.973 1.00 17.21 138 PHE A O 1
ATOM 979 N N . GLN A 1 133 ? -1.082 44.656 128.458 1.00 18.20 139 GLN A N 1
ATOM 980 C CA . GLN A 1 133 ? -2.387 45.294 128.341 1.00 17.74 139 GLN A CA 1
ATOM 981 C C . GLN A 1 133 ? -2.216 46.803 128.208 1.00 18.62 139 GLN A C 1
ATOM 982 O O . GLN A 1 133 ? -1.295 47.377 128.803 1.00 18.23 139 GLN A O 1
ATOM 988 N N . ILE A 1 134 ? -3.073 47.437 127.382 1.00 19.65 140 ILE A N 1
ATOM 989 C CA . ILE A 1 134 ? -3.206 48.899 127.341 1.00 19.08 140 ILE A CA 1
ATOM 990 C C . ILE A 1 134 ? -4.599 49.234 127.857 1.00 18.72 140 ILE A C 1
ATOM 991 O O . ILE A 1 134 ? -5.571 49.261 127.103 1.00 20.15 140 ILE A O 1
ATOM 996 N N . PRO A 1 135 ? -4.714 49.448 129.140 1.00 19.79 141 PRO A N 1
ATOM 997 C CA . PRO A 1 135 ? -6.031 49.579 129.787 1.00 19.82 141 PRO A CA 1
ATOM 998 C C . PRO A 1 135 ? -6.613 50.977 129.765 1.00 19.66 141 PRO A C 1
ATOM 999 O O . PRO A 1 135 ? -7.704 51.187 130.362 1.00 20.99 141 PRO A O 1
ATOM 1003 N N . PHE A 1 136 ? -5.951 51.928 129.084 1.00 18.84 142 PHE A N 1
ATOM 1004 C CA . PHE A 1 136 ? -6.378 53.347 129.146 1.00 19.79 142 PHE A CA 1
ATOM 1005 C C . PHE A 1 136 ? -7.861 53.541 128.828 1.00 19.05 142 PHE A C 1
ATOM 1006 O O . PHE A 1 136 ? -8.573 54.245 129.546 1.00 20.23 142 PHE A O 1
ATOM 1014 N N . VAL A 1 137 ? -8.358 52.960 127.750 1.00 20.43 143 VAL A N 1
ATOM 1015 C CA . VAL A 1 137 ? -9.799 53.167 127.459 1.00 21.26 143 VAL A CA 1
ATOM 1016 C C . VAL A 1 137 ? -10.736 52.705 128.585 1.00 23.04 143 VAL A C 1
ATOM 1017 O O . VAL A 1 137 ? -11.729 53.393 128.924 1.00 24.28 143 VAL A O 1
ATOM 1021 N N . SER A 1 138 ? -10.457 51.534 129.164 1.00 23.43 144 SER A N 1
ATOM 1022 C CA . SER A 1 138 ? -11.381 51.001 130.171 1.00 24.37 144 SER A CA 1
ATOM 1023 C C . SER A 1 138 ? -11.208 51.722 131.497 1.00 24.56 144 SER A C 1
ATOM 1024 O O . SER A 1 138 ? -12.122 51.709 132.332 1.00 25.84 144 SER A O 1
ATOM 1027 N N . LEU A 1 139 ? -10.087 52.412 131.690 1.00 23.16 145 LEU A N 1
ATOM 1028 C CA . LEU A 1 139 ? -9.948 53.271 132.875 1.00 23.83 145 LEU A CA 1
ATOM 1029 C C . LEU A 1 139 ? -10.636 54.638 132.674 1.00 23.28 145 LEU A C 1
ATOM 1030 O O . LEU A 1 139 ? -10.666 55.416 133.596 1.00 25.59 145 LEU A O 1
ATOM 1035 N N . GLY A 1 140 ? -11.178 54.941 131.493 1.00 22.74 146 GLY A N 1
ATOM 1036 C CA . GLY A 1 140 ? -11.696 56.326 131.224 1.00 22.85 146 GLY A CA 1
ATOM 1037 C C . GLY A 1 140 ? -10.640 57.361 130.804 1.00 22.56 146 GLY A C 1
ATOM 1038 O O . GLY A 1 140 ? -10.888 58.577 130.805 1.00 21.88 146 GLY A O 1
ATOM 1039 N N . LEU A 1 141 ? -9.459 56.870 130.427 1.00 20.95 147 LEU A N 1
ATOM 1040 C CA . LEU A 1 141 ? -8.384 57.701 129.942 1.00 20.50 147 LEU A CA 1
ATOM 1041 C C . LEU A 1 141 ? -8.207 57.637 128.414 1.00 20.29 147 LEU A C 1
ATOM 1042 O O . LEU A 1 141 ? -9.191 57.523 127.658 1.00 20.48 147 LEU A O 1
ATOM 1047 N N . SER A 1 142 ? -6.975 57.761 127.929 1.00 18.22 148 SER A N 1
ATOM 1048 C CA . SER A 1 142 ? -6.766 57.948 126.480 1.00 19.34 148 SER A CA 1
ATOM 1049 C C . SER A 1 142 ? -5.308 57.633 126.223 1.00 19.29 148 SER A C 1
ATOM 1050 O O . SER A 1 142 ? -4.579 57.313 127.161 1.00 20.64 148 SER A O 1
ATOM 1053 N N . PRO A 1 143 ? -4.857 57.710 124.970 1.00 19.34 149 PRO A N 1
ATOM 1054 C CA . PRO A 1 143 ? -3.492 57.157 124.741 1.00 20.72 149 PRO A CA 1
ATOM 1055 C C . PRO A 1 143 ? -2.367 57.935 125.446 1.00 22.40 149 PRO A C 1
ATOM 1056 O O . PRO A 1 143 ? -2.526 59.152 125.708 1.00 21.83 149 PRO A O 1
ATOM 1060 N N . GLU A 1 144 ? -1.237 57.270 125.758 1.00 22.99 150 GLU A N 1
ATOM 1061 C CA . GLU A 1 144 ? -0.007 58.015 126.093 1.00 25.03 150 GLU A CA 1
ATOM 1062 C C . GLU A 1 144 ? 1.231 57.400 125.447 1.00 24.40 150 GLU A C 1
ATOM 1063 O O . GLU A 1 144 ? 1.137 56.371 124.784 1.00 24.84 150 GLU A O 1
ATOM 1069 N N . GLY A 1 145 ? 2.377 58.043 125.614 1.00 23.20 151 GLY A N 1
ATOM 1070 C CA . GLY A 1 145 ? 3.622 57.572 125.001 1.00 24.20 151 GLY A CA 1
ATOM 1071 C C . GLY A 1 145 ? 3.693 57.667 123.485 1.00 25.38 151 GLY A C 1
ATOM 1072 O O . GLY A 1 145 ? 4.561 57.065 122.852 1.00 27.53 151 GLY A O 1
ATOM 1073 N N . GLY A 1 146 ? 2.774 58.408 122.876 1.00 24.47 152 GLY A N 1
ATOM 1074 C CA . GLY A 1 146 ? 2.795 58.573 121.441 1.00 23.88 152 GLY A CA 1
ATOM 1075 C C . GLY A 1 146 ? 2.167 57.398 120.736 1.00 22.66 152 GLY A C 1
ATOM 1076 O O . GLY A 1 146 ? 2.277 57.285 119.522 1.00 22.85 152 GLY A O 1
ATOM 1077 N N . ALA A 1 147 ? 1.491 56.530 121.495 1.00 21.00 153 ALA A N 1
ATOM 1078 C CA . ALA A 1 147 ? 0.978 55.281 120.968 1.00 20.98 153 ALA A CA 1
ATOM 1079 C C . ALA A 1 147 ? -0.095 55.490 119.912 1.00 20.93 153 ALA A C 1
ATOM 1080 O O . ALA A 1 147 ? -0.235 54.660 118.996 1.00 19.93 153 ALA A O 1
ATOM 1082 N N . SER A 1 148 ? -0.857 56.585 120.014 1.00 19.41 154 SER A N 1
ATOM 1083 C CA . SER A 1 148 ? -1.829 56.870 118.949 1.00 20.60 154 SER A CA 1
ATOM 1084 C C . SER A 1 148 ? -1.168 56.934 117.580 1.00 19.76 154 SER A C 1
ATOM 1085 O O . SER A 1 148 ? -1.830 56.685 116.580 1.00 21.65 154 SER A O 1
ATOM 1088 N N . GLN A 1 149 ? 0.121 57.244 117.521 1.00 18.51 155 GLN A N 1
ATOM 1089 C CA . GLN A 1 149 ? 0.834 57.236 116.249 1.00 18.41 155 GLN A CA 1
ATOM 1090 C C . GLN A 1 149 ? 1.869 56.117 116.134 1.00 18.48 155 GLN A C 1
ATOM 1091 O O . GLN A 1 149 ? 1.898 55.436 115.112 1.00 18.59 155 GLN A O 1
ATOM 1097 N N . LEU A 1 150 ? 2.694 55.929 117.167 1.00 18.41 156 LEU A N 1
ATOM 1098 C CA . LEU A 1 150 ? 3.723 54.870 117.167 1.00 18.58 156 LEU A CA 1
ATOM 1099 C C . LEU A 1 150 ? 3.180 53.438 117.116 1.00 18.25 156 LEU A C 1
ATOM 1100 O O . LEU A 1 150 ? 3.757 52.585 116.416 1.00 17.85 156 LEU A O 1
ATOM 1105 N N . LEU A 1 151 ? 2.090 53.159 117.833 1.00 15.88 157 LEU A N 1
ATOM 1106 C CA . LEU A 1 151 ? 1.520 51.785 117.761 1.00 16.74 157 LEU A CA 1
ATOM 1107 C C . LEU A 1 151 ? 0.843 51.564 116.388 1.00 16.14 157 LEU A C 1
ATOM 1108 O O . LEU A 1 151 ? 0.909 50.492 115.819 1.00 17.05 157 LEU A O 1
ATOM 1113 N N . VAL A 1 152 ? 0.168 52.579 115.842 1.00 16.52 158 VAL A N 1
ATOM 1114 C CA . VAL A 1 152 ? -0.396 52.421 114.486 1.00 17.62 158 VAL A CA 1
ATOM 1115 C C . VAL A 1 152 ? 0.734 52.117 113.477 1.00 18.49 158 VAL A C 1
ATOM 1116 O O . VAL A 1 152 ? 0.616 51.261 112.579 1.00 19.91 158 VAL A O 1
ATOM 1120 N N . LYS A 1 153 ? 1.850 52.815 113.609 1.00 18.63 159 LYS A N 1
ATOM 1121 C CA . LYS A 1 153 ? 2.993 52.549 112.702 1.00 18.97 159 LYS A CA 1
ATOM 1122 C C . LYS A 1 153 ? 3.634 51.160 112.931 1.00 18.98 159 LYS A C 1
ATOM 1123 O O . LYS A 1 153 ? 3.958 50.458 111.981 1.00 18.15 159 LYS A O 1
ATOM 1129 N N . GLN A 1 154 ? 3.807 50.770 114.186 1.00 17.40 160 GLN A N 1
ATOM 1130 C CA . GLN A 1 154 ? 4.510 49.527 114.527 1.00 17.41 160 GLN A CA 1
ATOM 1131 C C . GLN A 1 154 ? 3.622 48.294 114.268 1.00 17.47 160 GLN A C 1
ATOM 1132 O O . GLN A 1 154 ? 4.102 47.266 113.770 1.00 16.85 160 GLN A O 1
ATOM 1138 N N . ALA A 1 155 ? 2.323 48.404 114.578 1.00 16.76 161 ALA A N 1
ATOM 1139 C CA . ALA A 1 155 ? 1.433 47.235 114.501 1.00 17.02 161 ALA A CA 1
ATOM 1140 C C . ALA A 1 155 ? 0.488 47.256 113.308 1.00 17.57 161 ALA A C 1
ATOM 1141 O O . ALA A 1 155 ? -0.146 46.243 113.028 1.00 17.13 161 ALA A O 1
ATOM 1143 N N . GLY A 1 156 ? 0.364 48.392 112.617 1.00 16.50 162 GLY A N 1
ATOM 1144 C CA . GLY A 1 156 ? -0.675 48.489 111.586 1.00 17.03 162 GLY A CA 1
ATOM 1145 C C . GLY A 1 156 ? -1.930 49.122 112.235 1.00 18.18 162 GLY A C 1
ATOM 1146 O O . GLY A 1 156 ? -2.184 48.922 113.411 1.00 17.57 162 GLY A O 1
ATOM 1147 N N . TYR A 1 157 ? -2.738 49.873 111.477 1.00 17.99 163 TYR A N 1
ATOM 1148 C CA . TYR A 1 157 ? -3.922 50.510 112.089 1.00 17.73 163 TYR A CA 1
ATOM 1149 C C . TYR A 1 157 ? -4.920 49.516 112.733 1.00 18.05 163 TYR A C 1
ATOM 1150 O O . TYR A 1 157 ? -5.318 49.690 113.888 1.00 16.31 163 TYR A O 1
ATOM 1159 N N . HIS A 1 158 ? -5.329 48.469 112.008 1.00 17.73 164 HIS A N 1
ATOM 1160 C CA . HIS A 1 158 ? -6.342 47.549 112.556 1.00 18.30 164 HIS A CA 1
ATOM 1161 C C . HIS A 1 158 ? -5.934 46.930 113.886 1.00 18.29 164 HIS A C 1
ATOM 1162 O O . HIS A 1 158 ? -6.736 46.843 114.814 1.00 18.20 164 HIS A O 1
ATOM 1169 N N . LYS A 1 159 ? -4.701 46.444 113.986 1.00 17.22 165 LYS A N 1
ATOM 1170 C CA . LYS A 1 159 ? -4.291 45.815 115.247 1.00 17.35 165 LYS A CA 1
ATOM 1171 C C . LYS A 1 159 ? -4.137 46.840 116.351 1.00 17.62 165 LYS A C 1
ATOM 1172 O O . LYS A 1 159 ? -4.453 46.562 117.510 1.00 15.95 165 LYS A O 1
ATOM 1178 N N . ALA A 1 160 ? -3.608 48.014 116.008 1.00 16.68 166 ALA A N 1
ATOM 1179 C CA . ALA A 1 160 ? -3.459 49.040 117.035 1.00 18.81 166 ALA A CA 1
ATOM 1180 C C . ALA A 1 160 ? -4.865 49.415 117.563 1.00 18.65 166 ALA A C 1
ATOM 1181 O O . ALA A 1 160 ? -5.057 49.594 118.760 1.00 18.76 166 ALA A O 1
ATOM 1183 N N . ALA A 1 161 ? -5.823 49.578 116.661 1.00 19.00 167 ALA A N 1
ATOM 1184 C CA . ALA A 1 161 ? -7.187 49.907 117.120 1.00 19.67 167 ALA A CA 1
ATOM 1185 C C . ALA A 1 161 ? -7.764 48.783 117.992 1.00 20.53 167 ALA A C 1
ATOM 1186 O O . ALA A 1 161 ? -8.412 49.055 119.012 1.00 21.83 167 ALA A O 1
ATOM 1188 N N . GLU A 1 162 ? -7.516 47.520 117.641 1.00 20.27 168 GLU A N 1
ATOM 1189 C CA . GLU A 1 162 ? -7.985 46.394 118.507 1.00 19.98 168 GLU A CA 1
ATOM 1190 C C . GLU A 1 162 ? -7.418 46.426 119.939 1.00 19.88 168 GLU A C 1
ATOM 1191 O O . GLU A 1 162 ? -8.148 46.297 120.954 1.00 20.98 168 GLU A O 1
ATOM 1197 N N . LEU A 1 163 ? -6.131 46.687 120.069 1.00 18.07 169 LEU A N 1
ATOM 1198 C CA . LEU A 1 163 ? -5.530 46.709 121.410 1.00 18.13 169 LEU A CA 1
ATOM 1199 C C . LEU A 1 163 ? -5.906 47.963 122.167 1.00 18.32 169 LEU A C 1
ATOM 1200 O O . LEU A 1 163 ? -6.088 47.927 123.381 1.00 19.80 169 LEU A O 1
ATOM 1205 N N . LEU A 1 164 ? -6.007 49.082 121.461 1.00 17.80 170 LEU A N 1
ATOM 1206 C CA . LEU A 1 164 ? -6.359 50.347 122.156 1.00 19.31 170 LEU A CA 1
ATOM 1207 C C . LEU A 1 164 ? -7.857 50.394 122.455 1.00 19.38 170 LEU A C 1
ATOM 1208 O O . LEU A 1 164 ? -8.243 50.751 123.580 1.00 20.63 170 LEU A O 1
ATOM 1213 N N . PHE A 1 165 ? -8.709 50.074 121.476 1.00 19.40 171 PHE A N 1
ATOM 1214 C CA . PHE A 1 165 ? -10.173 50.248 121.720 1.00 19.80 171 PHE A CA 1
ATOM 1215 C C . PHE A 1 165 ? -10.666 49.209 122.755 1.00 21.44 171 PHE A C 1
ATOM 1216 O O . PHE A 1 165 ? -11.485 49.524 123.614 1.00 21.00 171 PHE A O 1
ATOM 1224 N N . THR A 1 166 ? -10.239 47.947 122.633 1.00 21.01 172 THR A N 1
ATOM 1225 C CA . THR A 1 166 ? -10.832 46.909 123.486 1.00 20.43 172 THR A CA 1
ATOM 1226 C C . THR A 1 166 ? -10.202 46.924 124.863 1.00 21.31 172 THR A C 1
ATOM 1227 O O . THR A 1 166 ? -10.797 46.416 125.827 1.00 20.31 172 THR A O 1
ATOM 1231 N N . ALA A 1 167 ? -8.987 47.480 124.944 1.00 19.81 173 ALA A N 1
ATOM 1232 C CA . ALA A 1 167 ? -8.223 47.470 126.196 1.00 20.43 173 ALA A CA 1
ATOM 1233 C C . ALA A 1 167 ? -7.963 46.039 126.712 1.00 21.08 173 ALA A C 1
ATOM 1234 O O . ALA A 1 167 ? -7.722 45.813 127.912 1.00 20.62 173 ALA A O 1
ATOM 1236 N N . LYS A 1 168 ? -7.951 45.057 125.818 1.00 21.77 174 LYS A N 1
ATOM 1237 C CA . LYS A 1 168 ? -7.829 43.669 126.313 1.00 22.70 174 LYS A CA 1
ATOM 1238 C C . LYS A 1 168 ? -6.391 43.259 126.697 1.00 22.60 174 LYS A C 1
ATOM 1239 O O . LYS A 1 168 ? -5.390 43.834 126.212 1.00 19.98 174 LYS A O 1
ATOM 1245 N N . LYS A 1 169 ? -6.280 42.223 127.531 1.00 22.15 175 LYS A N 1
ATOM 1246 C CA . LYS A 1 169 ? -4.985 41.621 127.800 1.00 21.82 175 LYS A CA 1
ATOM 1247 C C . LYS A 1 169 ? -4.605 40.770 126.585 1.00 20.62 175 LYS A C 1
ATOM 1248 O O . LYS A 1 169 ? -5.465 40.326 125.775 1.00 19.70 175 LYS A O 1
ATOM 1254 N N . PHE A 1 170 ? -3.309 40.613 126.382 1.00 19.40 176 PHE A N 1
ATOM 1255 C CA . PHE A 1 170 ? -2.796 39.881 125.215 1.00 17.81 176 PHE A CA 1
ATOM 1256 C C . PHE A 1 170 ? -1.444 39.241 125.525 1.00 18.92 176 PHE A C 1
ATOM 1257 O O . PHE A 1 170 ? -0.729 39.696 126.425 1.00 18.26 176 PHE A O 1
ATOM 1265 N N . ASN A 1 171 ? -1.095 38.158 124.806 1.00 17.87 177 ASN A N 1
ATOM 1266 C CA . ASN A 1 171 ? 0.028 37.366 125.241 1.00 18.59 177 ASN A CA 1
ATOM 1267 C C . ASN A 1 171 ? 1.272 37.723 124.427 1.00 18.66 177 ASN A C 1
ATOM 1268 O O . ASN A 1 171 ? 1.255 38.698 123.634 1.00 18.91 177 ASN A O 1
ATOM 1273 N N . ALA A 1 172 ? 2.369 36.998 124.650 1.00 17.68 178 ALA A N 1
ATOM 1274 C CA . ALA A 1 172 ? 3.612 37.361 123.949 1.00 18.26 178 ALA A CA 1
ATOM 1275 C C . ALA A 1 172 ? 3.517 37.122 122.436 1.00 18.12 178 ALA A C 1
ATOM 1276 O O . ALA A 1 172 ? 4.097 37.855 121.643 1.00 18.39 178 ALA A O 1
ATOM 1278 N N . GLU A 1 173 ? 2.759 36.119 122.003 1.00 18.26 179 GLU A N 1
ATOM 1279 C CA A GLU A 1 173 ? 2.629 35.853 120.571 0.50 18.07 179 GLU A CA 1
ATOM 1280 C CA B GLU A 1 173 ? 2.654 35.869 120.569 0.50 18.79 179 GLU A CA 1
ATOM 1281 C C . GLU A 1 173 ? 1.892 36.980 119.861 1.00 18.34 179 GLU A C 1
ATOM 1282 O O . GLU A 1 173 ? 2.221 37.342 118.741 1.00 18.55 179 GLU A O 1
ATOM 1293 N N . THR A 1 174 ? 0.844 37.504 120.491 1.00 18.01 180 THR A N 1
ATOM 1294 C CA . THR A 1 174 ? 0.139 38.687 119.965 1.00 18.55 180 THR A CA 1
ATOM 1295 C C . THR A 1 174 ? 1.104 39.900 119.919 1.00 17.63 180 THR A C 1
ATOM 1296 O O . THR A 1 174 ? 1.126 40.608 118.921 1.00 16.36 180 THR A O 1
ATOM 1300 N N . ALA A 1 175 ? 1.882 40.115 120.984 1.00 16.45 181 ALA A N 1
ATOM 1301 C CA . ALA A 1 175 ? 2.782 41.264 121.044 1.00 18.11 181 ALA A CA 1
ATOM 1302 C C . ALA A 1 175 ? 3.848 41.105 119.981 1.00 18.28 181 ALA A C 1
ATOM 1303 O O . ALA A 1 175 ? 4.245 42.071 119.356 1.00 18.62 181 ALA A O 1
ATOM 1305 N N . LEU A 1 176 ? 4.264 39.862 119.731 1.00 19.49 182 LEU A N 1
ATOM 1306 C CA . LEU A 1 176 ? 5.292 39.595 118.674 1.00 20.26 182 LEU A CA 1
ATOM 1307 C C . LEU A 1 176 ? 4.700 39.836 117.272 1.00 21.63 182 LEU A C 1
ATOM 1308 O O . LEU A 1 176 ? 5.308 40.469 116.433 1.00 20.77 182 LEU A O 1
ATOM 1313 N N . GLN A 1 177 ? 3.487 39.345 117.005 1.00 21.92 183 GLN A N 1
ATOM 1314 C CA . GLN A 1 177 ? 2.831 39.659 115.719 1.00 23.80 183 GLN A CA 1
ATOM 1315 C C . GLN A 1 177 ? 2.628 41.157 115.450 1.00 23.59 183 GLN A C 1
ATOM 1316 O O . GLN A 1 177 ? 2.642 41.577 114.288 1.00 24.88 183 GLN A O 1
ATOM 1322 N N . ALA A 1 178 ? 2.405 41.938 116.514 1.00 22.12 184 ALA A N 1
ATOM 1323 C CA . ALA A 1 178 ? 2.130 43.354 116.412 1.00 21.93 184 ALA A CA 1
ATOM 1324 C C . ALA A 1 178 ? 3.447 44.167 116.381 1.00 21.22 184 ALA A C 1
ATOM 1325 O O . ALA A 1 178 ? 3.420 45.401 116.317 1.00 23.22 184 ALA A O 1
ATOM 1327 N N . GLY A 1 179 ? 4.575 43.473 116.497 1.00 19.87 185 GLY A N 1
ATOM 1328 C CA . GLY A 1 179 ? 5.887 44.094 116.438 1.00 20.69 185 GLY A CA 1
ATOM 1329 C C . GLY A 1 179 ? 6.365 44.832 117.694 1.00 18.55 185 GLY A C 1
ATOM 1330 O O . GLY A 1 179 ? 7.348 45.567 117.632 1.00 19.70 185 GLY A O 1
ATOM 1331 N N . LEU A 1 180 ? 5.658 44.651 118.812 1.00 16.83 186 LEU A N 1
ATOM 1332 C CA . LEU A 1 180 ? 6.033 45.215 120.092 1.00 17.24 186 LEU A CA 1
ATOM 1333 C C . LEU A 1 180 ? 7.228 44.476 120.691 1.00 17.53 186 LEU A C 1
ATOM 1334 O O . LEU A 1 180 ? 7.978 45.044 121.472 1.00 16.22 186 LEU A O 1
ATOM 1339 N N . VAL A 1 181 ? 7.364 43.185 120.355 1.00 17.59 187 VAL A N 1
ATOM 1340 C CA . VAL A 1 181 ? 8.452 42.366 120.894 1.00 18.38 187 VAL A CA 1
ATOM 1341 C C . VAL A 1 181 ? 9.246 41.882 119.663 1.00 18.37 187 VAL A C 1
ATOM 1342 O O . VAL A 1 181 ? 8.649 41.507 118.662 1.00 19.20 187 VAL A O 1
ATOM 1346 N N . ASN A 1 182 ? 10.575 41.866 119.735 1.00 17.87 188 ASN A N 1
ATOM 1347 C CA . ASN A 1 182 ? 11.434 41.345 118.630 1.00 18.14 188 ASN A CA 1
ATOM 1348 C C . ASN A 1 182 ? 11.460 39.816 118.555 1.00 19.71 188 ASN A C 1
ATOM 1349 O O . ASN A 1 182 ? 11.432 39.203 117.460 1.00 21.23 188 ASN A O 1
ATOM 1354 N N . GLU A 1 183 ? 11.537 39.181 119.721 1.00 19.56 189 GLU A N 1
ATOM 1355 C CA . GLU A 1 183 ? 11.620 37.707 119.758 1.00 19.78 189 GLU A CA 1
ATOM 1356 C C . GLU A 1 183 ? 11.120 37.193 121.127 1.00 18.53 189 GLU A C 1
ATOM 1357 O O . GLU A 1 183 ? 11.333 37.836 122.148 1.00 17.72 189 GLU A O 1
ATOM 1363 N N . ILE A 1 184 ? 10.490 36.021 121.134 1.00 18.62 190 ILE A N 1
ATOM 1364 C CA . ILE A 1 184 ? 10.154 35.328 122.388 1.00 17.54 190 ILE A CA 1
ATOM 1365 C C . ILE A 1 184 ? 11.304 34.339 122.657 1.00 17.92 190 ILE A C 1
ATOM 1366 O O . ILE A 1 184 ? 11.660 33.494 121.787 1.00 19.02 190 ILE A O 1
ATOM 1371 N N . VAL A 1 185 ? 11.928 34.463 123.818 1.00 17.62 191 VAL A N 1
ATOM 1372 C CA . VAL A 1 185 ? 13.119 33.653 124.085 1.00 18.05 191 VAL A CA 1
ATOM 1373 C C . VAL A 1 185 ? 12.983 32.912 125.432 1.00 19.85 191 VAL A C 1
ATOM 1374 O O . VAL A 1 185 ? 12.111 33.245 126.252 1.00 18.54 191 VAL A O 1
ATOM 1378 N N . GLU A 1 186 ? 13.829 31.898 125.636 1.00 21.59 192 GLU A N 1
ATOM 1379 C CA . GLU A 1 186 ? 13.840 31.115 126.882 1.00 21.62 192 GLU A CA 1
ATOM 1380 C C . GLU A 1 186 ? 14.260 31.918 128.102 1.00 22.17 192 GLU A C 1
ATOM 1381 O O . GLU A 1 186 ? 13.667 31.761 129.166 1.00 21.18 192 GLU A O 1
ATOM 1383 N N . ASP A 1 187 ? 15.295 32.764 127.978 1.00 21.93 193 ASP A N 1
ATOM 1384 C CA . ASP A 1 187 ? 15.775 33.584 129.094 1.00 22.83 193 ASP A CA 1
ATOM 1385 C C . ASP A 1 187 ? 15.884 35.047 128.655 1.00 23.18 193 ASP A C 1
ATOM 1386 O O . ASP A 1 187 ? 16.899 35.466 128.082 1.00 22.84 193 ASP A O 1
ATOM 1391 N N . ALA A 1 188 ? 14.829 35.805 128.921 1.00 22.31 194 ALA A N 1
ATOM 1392 C CA . ALA A 1 188 ? 14.712 37.162 128.440 1.00 21.37 194 ALA A CA 1
ATOM 1393 C C . ALA A 1 188 ? 15.851 38.013 128.920 1.00 21.21 194 ALA A C 1
ATOM 1394 O O . ALA A 1 188 ? 16.404 38.806 128.126 1.00 21.00 194 ALA A O 1
ATOM 1396 N N . TYR A 1 189 ? 16.247 37.846 130.190 1.00 20.33 195 TYR A N 1
ATOM 1397 C CA . TYR A 1 189 ? 17.299 38.670 130.751 1.00 21.13 195 TYR A CA 1
ATOM 1398 C C . TYR A 1 189 ? 18.703 38.305 130.242 1.00 21.05 195 TYR A C 1
ATOM 1399 O O . TYR A 1 189 ? 19.493 39.192 130.007 1.00 21.99 195 TYR A O 1
ATOM 1408 N N . ALA A 1 190 ? 19.023 37.018 130.110 1.00 22.09 196 ALA A N 1
ATOM 1409 C CA . ALA A 1 190 ? 20.315 36.632 129.498 1.00 21.79 196 ALA A CA 1
ATOM 1410 C C . ALA A 1 190 ? 20.366 37.101 128.049 1.00 21.85 196 ALA A C 1
ATOM 1411 O O . ALA A 1 190 ? 21.392 37.587 127.598 1.00 22.85 196 ALA A O 1
ATOM 1413 N N . THR A 1 191 ? 19.267 36.962 127.305 1.00 21.09 197 THR A N 1
ATOM 1414 C CA . THR A 1 191 ? 19.293 37.394 125.908 1.00 20.51 197 THR A CA 1
ATOM 1415 C C . THR A 1 191 ? 19.535 38.904 125.812 1.00 20.22 197 THR A C 1
ATOM 1416 O O . THR A 1 191 ? 20.302 39.396 124.947 1.00 20.36 197 THR A O 1
ATOM 1420 N N . ALA A 1 192 ? 18.867 39.664 126.675 1.00 19.13 198 ALA A N 1
ATOM 1421 C CA . ALA A 1 192 ? 19.004 41.113 126.624 1.00 18.14 198 ALA A CA 1
ATOM 1422 C C . ALA A 1 192 ? 20.478 41.501 126.919 1.00 20.24 198 ALA A C 1
ATOM 1423 O O . ALA A 1 192 ? 21.029 42.433 126.323 1.00 19.81 198 ALA A O 1
ATOM 1425 N N . GLN A 1 193 ? 21.081 40.799 127.866 1.00 20.02 199 GLN A N 1
ATOM 1426 C CA . GLN A 1 193 ? 22.462 41.057 128.250 1.00 20.43 199 GLN A CA 1
ATOM 1427 C C . GLN A 1 193 ? 23.427 40.654 127.124 1.00 19.62 199 GLN A C 1
ATOM 1428 O O . GLN A 1 193 ? 24.338 41.410 126.858 1.00 20.19 199 GLN A O 1
ATOM 1434 N N . ALA A 1 194 ? 23.215 39.509 126.455 1.00 21.63 200 ALA A N 1
ATOM 1435 C CA . ALA A 1 194 ? 24.132 39.103 125.346 1.00 21.79 200 ALA A CA 1
ATOM 1436 C C . ALA A 1 194 ? 24.046 40.045 124.154 1.00 21.69 200 ALA A C 1
ATOM 1437 O O . ALA A 1 194 ? 25.048 40.320 123.458 1.00 20.21 200 ALA A O 1
ATOM 1439 N N . THR A 1 195 ? 22.825 40.507 123.876 1.00 20.33 201 THR A N 1
ATOM 1440 C CA . THR A 1 195 ? 22.617 41.494 122.838 1.00 19.75 201 THR A CA 1
ATOM 1441 C C . THR A 1 195 ? 23.300 42.807 123.209 1.00 19.42 201 THR A C 1
ATOM 1442 O O . THR A 1 195 ? 23.949 43.412 122.365 1.00 19.44 201 THR A O 1
ATOM 1446 N N . ALA A 1 196 ? 23.127 43.284 124.440 1.00 18.97 202 ALA A N 1
ATOM 1447 C CA . ALA A 1 196 ? 23.786 44.520 124.873 1.00 21.06 202 ALA A CA 1
ATOM 1448 C C . ALA A 1 196 ? 25.347 44.413 124.726 1.00 22.25 202 ALA A C 1
ATOM 1449 O O . ALA A 1 196 ? 25.978 45.376 124.325 1.00 21.08 202 ALA A O 1
ATOM 1451 N N . GLN A 1 197 ? 25.917 43.259 125.071 1.00 23.65 203 GLN A N 1
ATOM 1452 C CA . GLN A 1 197 ? 27.368 43.055 124.961 1.00 25.12 203 GLN A CA 1
ATOM 1453 C C . GLN A 1 197 ? 27.782 43.069 123.493 1.00 25.39 203 GLN A C 1
ATOM 1454 O O . GLN A 1 197 ? 28.823 43.647 123.145 1.00 25.96 203 GLN A O 1
ATOM 1460 N N . HIS A 1 198 ? 27.006 42.411 122.632 1.00 24.08 204 HIS A N 1
ATOM 1461 C CA . HIS A 1 198 ? 27.285 42.469 121.198 1.00 25.19 204 HIS A CA 1
ATOM 1462 C C . HIS A 1 198 ? 27.284 43.916 120.701 1.00 24.27 204 HIS A C 1
ATOM 1463 O O . HIS A 1 198 ? 28.184 44.329 119.980 1.00 25.14 204 HIS A O 1
ATOM 1470 N N . LEU A 1 199 ? 26.285 44.702 121.088 1.00 23.28 205 LEU A N 1
ATOM 1471 C CA . LEU A 1 199 ? 26.259 46.096 120.678 1.00 22.79 205 LEU A CA 1
ATOM 1472 C C . LEU A 1 199 ? 27.454 46.898 121.238 1.00 23.84 205 LEU A C 1
ATOM 1473 O O . LEU A 1 199 ? 27.957 47.782 120.534 1.00 25.15 205 LEU A O 1
ATOM 1478 N N . THR A 1 200 ? 27.895 46.637 122.473 1.00 24.48 206 THR A N 1
ATOM 1479 C CA . THR A 1 200 ? 29.025 47.428 122.983 1.00 26.23 206 THR A CA 1
ATOM 1480 C C . THR A 1 200 ? 30.315 47.064 122.228 1.00 26.64 206 THR A C 1
ATOM 1481 O O . THR A 1 200 ? 31.271 47.827 122.228 1.00 29.51 206 THR A O 1
ATOM 1485 N N . ALA A 1 201 ? 30.378 45.909 121.600 1.00 26.54 207 ALA A N 1
ATOM 1486 C CA . ALA A 1 201 ? 31.572 45.610 120.801 1.00 27.70 207 ALA A CA 1
ATOM 1487 C C . ALA A 1 201 ? 31.579 46.286 119.402 1.00 27.96 207 ALA A C 1
ATOM 1488 O O . ALA A 1 201 ? 32.561 46.171 118.689 1.00 26.69 207 ALA A O 1
ATOM 1490 N N . LEU A 1 202 ? 30.487 46.975 119.026 1.00 26.87 208 LEU A N 1
ATOM 1491 C CA . LEU A 1 202 ? 30.367 47.661 117.712 1.00 26.50 208 LEU A CA 1
ATOM 1492 C C . LEU A 1 202 ? 30.668 49.125 117.923 1.00 26.20 208 LEU A C 1
ATOM 1493 O O . LEU A 1 202 ? 30.695 49.567 119.070 1.00 25.58 208 LEU A O 1
ATOM 1498 N N . PRO A 1 203 ? 30.951 49.881 116.840 1.00 26.93 209 PRO A N 1
ATOM 1499 C CA . PRO A 1 203 ? 31.376 51.276 117.004 1.00 28.40 209 PRO A CA 1
ATOM 1500 C C . PRO A 1 203 ? 30.275 52.146 117.537 1.00 29.31 209 PRO A C 1
ATOM 1501 O O . PRO A 1 203 ? 29.148 52.140 117.002 1.00 29.49 209 PRO A O 1
ATOM 1505 N N . LEU A 1 204 ? 30.586 52.899 118.589 1.00 29.51 210 LEU A N 1
ATOM 1506 C CA . LEU A 1 204 ? 29.608 53.797 119.163 1.00 29.39 210 LEU A CA 1
ATOM 1507 C C . LEU A 1 204 ? 29.081 54.811 118.149 1.00 29.24 210 LEU A C 1
ATOM 1508 O O . LEU A 1 204 ? 27.873 55.154 118.160 1.00 28.27 210 LEU A O 1
ATOM 1513 N N . ALA A 1 205 ? 29.967 55.340 117.307 1.00 27.39 211 ALA A N 1
ATOM 1514 C CA . ALA A 1 205 ? 29.551 56.388 116.385 1.00 27.03 211 ALA A CA 1
ATOM 1515 C C . ALA A 1 205 ? 28.577 55.886 115.326 1.00 26.60 211 ALA A C 1
ATOM 1516 O O . ALA A 1 205 ? 27.655 56.614 114.963 1.00 27.42 211 ALA A O 1
ATOM 1518 N N . SER A 1 206 ? 28.820 54.692 114.788 1.00 25.46 212 SER A N 1
ATOM 1519 C CA . SER A 1 206 ? 27.912 54.033 113.833 1.00 26.34 212 SER A CA 1
ATOM 1520 C C . SER A 1 206 ? 26.513 53.818 114.450 1.00 25.86 212 SER A C 1
ATOM 1521 O O . SER A 1 206 ? 25.469 54.053 113.811 1.00 24.99 212 SER A O 1
ATOM 1524 N N . LEU A 1 207 ? 26.509 53.303 115.674 1.00 23.91 213 LEU A N 1
ATOM 1525 C CA . LEU A 1 207 ? 25.245 53.090 116.396 1.00 24.57 213 LEU A CA 1
ATOM 1526 C C . LEU A 1 207 ? 24.497 54.370 116.665 1.00 23.52 213 LEU A C 1
ATOM 1527 O O . LEU A 1 207 ? 23.282 54.455 116.425 1.00 23.01 213 LEU A O 1
ATOM 1532 N N . LYS A 1 208 ? 25.196 55.388 117.163 1.00 24.37 214 LYS A N 1
ATOM 1533 C CA . LYS A 1 208 ? 24.587 56.670 117.434 1.00 24.91 214 LYS A CA 1
ATOM 1534 C C . LYS A 1 208 ? 24.030 57.300 116.164 1.00 24.51 214 LYS A C 1
ATOM 1535 O O . LYS A 1 208 ? 22.922 57.824 116.143 1.00 23.05 214 LYS A O 1
ATOM 1541 N N . GLN A 1 209 ? 24.820 57.271 115.090 1.00 24.54 215 GLN A N 1
ATOM 1542 C CA . GLN A 1 209 ? 24.378 57.911 113.838 1.00 24.15 215 GLN A CA 1
ATOM 1543 C C . GLN A 1 209 ? 23.204 57.150 113.171 1.00 23.90 215 GLN A C 1
ATOM 1544 O O . GLN A 1 209 ? 22.326 57.726 112.560 1.00 23.32 215 GLN A O 1
ATOM 1550 N N . THR A 1 210 ? 23.222 55.833 113.265 1.00 23.15 216 THR A N 1
ATOM 1551 C CA . THR A 1 210 ? 22.186 55.031 112.638 1.00 22.64 216 THR A CA 1
ATOM 1552 C C . THR A 1 210 ? 20.842 55.282 113.351 1.00 22.11 216 THR A C 1
ATOM 1553 O O . THR A 1 210 ? 19.798 55.472 112.712 1.00 20.11 216 THR A O 1
ATOM 1557 N N . LYS A 1 211 ? 20.901 55.245 114.679 1.00 21.50 217 LYS A N 1
ATOM 1558 C CA . LYS A 1 211 ? 19.724 55.555 115.495 1.00 22.68 217 LYS A CA 1
ATOM 1559 C C . LYS A 1 211 ? 19.186 56.992 115.255 1.00 21.27 217 LYS A C 1
ATOM 1560 O O . LYS A 1 211 ? 17.963 57.224 115.128 1.00 23.42 217 LYS A O 1
ATOM 1566 N N . ALA A 1 212 ? 20.088 57.956 115.102 1.00 22.50 218 ALA A N 1
ATOM 1567 C CA . ALA A 1 212 ? 19.697 59.359 114.854 1.00 20.83 218 ALA A CA 1
ATOM 1568 C C . ALA A 1 212 ? 18.947 59.483 113.529 1.00 21.05 218 ALA A C 1
ATOM 1569 O O . ALA A 1 212 ? 17.928 60.203 113.460 1.00 20.72 218 ALA A O 1
ATOM 1571 N N . LEU A 1 213 ? 19.427 58.781 112.491 1.00 19.76 219 LEU A N 1
ATOM 1572 C CA . LEU A 1 213 ? 18.725 58.740 111.196 1.00 20.60 219 LEU A CA 1
ATOM 1573 C C . LEU A 1 213 ? 17.333 58.055 111.251 1.00 20.77 219 LEU A C 1
ATOM 1574 O O . LEU A 1 213 ? 16.364 58.522 110.622 1.00 19.69 219 LEU A O 1
ATOM 1579 N N . MET A 1 214 ? 17.265 56.922 111.957 1.00 20.86 220 MET A N 1
ATOM 1580 C CA . MET A 1 214 ? 15.960 56.211 112.129 1.00 21.84 220 MET A CA 1
ATOM 1581 C C . MET A 1 214 ? 14.970 57.100 112.886 1.00 21.04 220 MET A C 1
ATOM 1582 O O . MET A 1 214 ? 13.742 57.036 112.685 1.00 20.24 220 MET A O 1
ATOM 1587 N N . LYS A 1 215 ? 15.509 57.913 113.792 1.00 22.20 221 LYS A N 1
ATOM 1588 C CA . LYS A 1 215 ? 14.673 58.807 114.583 1.00 22.78 221 LYS A CA 1
ATOM 1589 C C . LYS A 1 215 ? 14.778 60.261 114.121 1.00 23.40 221 LYS A C 1
ATOM 1590 O O . LYS A 1 215 ? 14.774 61.196 114.939 1.00 23.59 221 LYS A O 1
ATOM 1596 N N . HIS A 1 216 ? 14.795 60.429 112.807 1.00 22.45 222 HIS A N 1
ATOM 1597 C CA . HIS A 1 216 ? 14.891 61.742 112.203 1.00 24.01 222 HIS A CA 1
ATOM 1598 C C . HIS A 1 216 ? 13.665 62.575 112.599 1.00 23.96 222 HIS A C 1
ATOM 1599 O O . HIS A 1 216 ? 13.778 63.761 112.602 1.00 24.39 222 HIS A O 1
ATOM 1606 N N . ASP A 1 217 ? 12.510 61.954 112.905 1.00 24.00 223 ASP A N 1
ATOM 1607 C CA . ASP A 1 217 ? 11.273 62.694 113.294 1.00 23.59 223 ASP A CA 1
ATOM 1608 C C . ASP A 1 217 ? 11.062 62.808 114.801 1.00 24.03 223 ASP A C 1
ATOM 1609 O O . ASP A 1 217 ? 9.924 63.014 115.254 1.00 23.86 223 ASP A O 1
ATOM 1614 N N . LEU A 1 218 ? 12.142 62.698 115.577 1.00 23.79 224 LEU A N 1
ATOM 1615 C CA . LEU A 1 218 ? 12.062 62.791 117.041 1.00 24.29 224 LEU A CA 1
ATOM 1616 C C . LEU A 1 218 ? 11.224 63.980 117.510 1.00 25.20 224 LEU A C 1
ATOM 1617 O O . LEU A 1 218 ? 10.408 63.852 118.459 1.00 22.58 224 LEU A O 1
ATOM 1622 N N . ASP A 1 219 ? 11.405 65.146 116.864 1.00 24.09 225 ASP A N 1
ATOM 1623 C CA . ASP A 1 219 ? 10.658 66.350 117.282 1.00 25.16 225 ASP A CA 1
ATOM 1624 C C . ASP A 1 219 ? 9.170 66.144 117.166 1.00 24.37 225 ASP A C 1
ATOM 1625 O O . ASP A 1 219 ? 8.429 66.534 118.083 1.00 25.02 225 ASP A O 1
ATOM 1630 N N . GLN A 1 220 ? 8.730 65.529 116.074 1.00 23.27 226 GLN A N 1
ATOM 1631 C CA . GLN A 1 220 ? 7.303 65.190 115.918 1.00 24.87 226 GLN A CA 1
ATOM 1632 C C . GLN A 1 220 ? 6.789 64.141 116.915 1.00 23.49 226 GLN A C 1
ATOM 1633 O O . GLN A 1 220 ? 5.612 64.176 117.291 1.00 21.72 226 GLN A O 1
ATOM 1639 N N . ILE A 1 221 ? 7.639 63.175 117.270 1.00 23.23 227 ILE A N 1
ATOM 1640 C CA . ILE A 1 221 ? 7.298 62.169 118.301 1.00 23.07 227 ILE A CA 1
ATOM 1641 C C . ILE A 1 221 ? 7.098 62.886 119.656 1.00 23.86 227 ILE A C 1
ATOM 1642 O O . ILE A 1 221 ? 6.141 62.635 120.400 1.00 23.67 227 ILE A O 1
ATOM 1647 N N . ILE A 1 222 ? 8.018 63.777 119.994 1.00 22.50 228 ILE A N 1
ATOM 1648 C CA . ILE A 1 222 ? 7.894 64.544 121.208 1.00 23.27 228 ILE A CA 1
ATOM 1649 C C . ILE A 1 222 ? 6.596 65.347 121.204 1.00 23.40 228 ILE A C 1
ATOM 1650 O O . ILE A 1 222 ? 5.855 65.329 122.186 1.00 24.59 228 ILE A O 1
ATOM 1655 N N . GLU A 1 223 ? 6.308 66.038 120.097 1.00 23.33 229 GLU A N 1
ATOM 1656 C CA . GLU A 1 223 ? 5.038 66.758 119.922 1.00 24.79 229 GLU A CA 1
ATOM 1657 C C . GLU A 1 223 ? 3.797 65.878 120.102 1.00 24.22 229 GLU A C 1
ATOM 1658 O O . GLU A 1 223 ? 2.790 66.330 120.688 1.00 23.18 229 GLU A O 1
ATOM 1664 N N . CYS A 1 224 ? 3.848 64.650 119.585 1.00 22.14 230 CYS A N 1
ATOM 1665 C CA . CYS A 1 224 ? 2.721 63.716 119.739 1.00 22.92 230 CYS A CA 1
ATOM 1666 C C . CYS A 1 224 ? 2.547 63.332 121.214 1.00 22.33 230 CYS A C 1
ATOM 1667 O O . CYS A 1 224 ? 1.434 63.390 121.749 1.00 22.96 230 CYS A O 1
ATOM 1670 N N . ILE A 1 225 ? 3.640 62.964 121.887 1.00 20.86 231 ILE A N 1
ATOM 1671 C CA . ILE A 1 225 ? 3.570 62.690 123.330 1.00 20.97 231 ILE A CA 1
ATOM 1672 C C . ILE A 1 225 ? 2.899 63.841 124.130 1.00 21.05 231 ILE A C 1
ATOM 1673 O O . ILE A 1 225 ? 2.028 63.609 124.968 1.00 19.58 231 ILE A O 1
ATOM 1678 N N . ASP A 1 226 ? 3.285 65.074 123.805 1.00 20.87 232 ASP A N 1
ATOM 1679 C CA . ASP A 1 226 ? 2.808 66.281 124.538 1.00 22.07 232 ASP A CA 1
ATOM 1680 C C . ASP A 1 226 ? 1.338 66.551 124.262 1.00 20.96 232 ASP A C 1
ATOM 1681 O O . ASP A 1 226 ? 0.596 66.911 125.152 1.00 20.12 232 ASP A O 1
ATOM 1686 N N . HIS A 1 227 ? 0.909 66.348 123.031 1.00 20.91 233 HIS A N 1
ATOM 1687 C CA . HIS A 1 227 ? -0.466 66.675 122.694 1.00 22.28 233 HIS A CA 1
ATOM 1688 C C . HIS A 1 227 ? -1.380 65.556 123.252 1.00 23.12 233 HIS A C 1
ATOM 1689 O O . HIS A 1 227 ? -2.496 65.802 123.713 1.00 22.67 233 HIS A O 1
ATOM 1696 N N . GLU A 1 228 ? -0.897 64.321 123.209 1.00 21.82 234 GLU A N 1
ATOM 1697 C CA . GLU A 1 228 ? -1.608 63.235 123.912 1.00 20.97 234 GLU A CA 1
ATOM 1698 C C . GLU A 1 228 ? -1.756 63.567 125.396 1.00 21.04 234 GLU A C 1
ATOM 1699 O O . GLU A 1 228 ? -2.830 63.337 125.992 1.00 22.14 234 GLU A O 1
ATOM 1705 N N . ALA A 1 229 ? -0.678 64.066 125.996 1.00 20.81 235 ALA A N 1
ATOM 1706 C CA . ALA A 1 229 ? -0.655 64.338 127.429 1.00 21.44 235 ALA A CA 1
ATOM 1707 C C . ALA A 1 229 ? -1.749 65.348 127.764 1.00 20.73 235 ALA A C 1
ATOM 1708 O O . ALA A 1 229 ? -2.397 65.257 128.788 1.00 21.02 235 ALA A O 1
ATOM 1710 N N . GLU A 1 230 ? -1.981 66.303 126.885 1.00 22.10 236 GLU A N 1
ATOM 1711 C CA . GLU A 1 230 ? -3.035 67.306 127.138 1.00 21.96 236 GLU A CA 1
ATOM 1712 C C . GLU A 1 230 ? -4.438 66.668 127.184 1.00 21.31 236 GLU A C 1
ATOM 1713 O O . GLU A 1 230 ? -5.241 66.873 128.134 1.00 19.84 236 GLU A O 1
ATOM 1719 N N . ILE A 1 231 ? -4.719 65.839 126.188 1.00 19.67 237 ILE A N 1
ATOM 1720 C CA . ILE A 1 231 ? -5.966 65.092 126.162 1.00 20.64 237 ILE A CA 1
ATOM 1721 C C . ILE A 1 231 ? -6.106 64.126 127.367 1.00 19.54 237 ILE A C 1
ATOM 1722 O O . ILE A 1 231 ? -7.180 64.016 127.955 1.00 18.38 237 ILE A O 1
ATOM 1727 N N . PHE A 1 232 ? -5.014 63.465 127.720 1.00 18.30 238 PHE A N 1
ATOM 1728 C CA . PHE A 1 232 ? -4.966 62.523 128.836 1.00 20.09 238 PHE A CA 1
ATOM 1729 C C . PHE A 1 232 ? -5.372 63.242 130.162 1.00 20.61 238 PHE A C 1
ATOM 1730 O O . PHE A 1 232 ? -6.161 62.718 130.958 1.00 19.79 238 PHE A O 1
ATOM 1738 N N . MET A 1 233 ? -4.830 64.439 130.391 1.00 19.78 239 MET A N 1
ATOM 1739 C CA . MET A 1 233 ? -5.183 65.198 131.607 1.00 20.24 239 MET A CA 1
ATOM 1740 C C . MET A 1 233 ? -6.634 65.689 131.675 1.00 20.74 239 MET A C 1
ATOM 1741 O O . MET A 1 233 ? -7.224 65.763 132.788 1.00 21.01 239 MET A O 1
ATOM 1746 N N . GLN A 1 234 ? -7.211 66.019 130.510 1.00 21.53 240 GLN A N 1
ATOM 1747 C CA . GLN A 1 234 ? -8.665 66.282 130.354 1.00 21.58 240 GLN A CA 1
ATOM 1748 C C . GLN A 1 234 ? -9.495 65.106 130.856 1.00 22.21 240 GLN A C 1
ATOM 1749 O O . GLN A 1 234 ? -10.502 65.285 131.543 1.00 21.61 240 GLN A O 1
ATOM 1755 N N . ARG A 1 235 ? -9.077 63.900 130.469 1.00 21.14 241 ARG A N 1
ATOM 1756 C CA . ARG A 1 235 ? -9.711 62.661 130.987 1.00 20.83 241 ARG A CA 1
ATOM 1757 C C . ARG A 1 235 ? -9.451 62.437 132.434 1.00 20.02 241 ARG A C 1
ATOM 1758 O O . ARG A 1 235 ? -10.379 62.131 133.169 1.00 22.04 241 ARG A O 1
ATOM 1766 N N . VAL A 1 236 ? -8.202 62.589 132.891 1.00 19.66 242 VAL A N 1
ATOM 1767 C CA . VAL A 1 236 ? -7.926 62.482 134.341 1.00 19.93 242 VAL A CA 1
ATOM 1768 C C . VAL A 1 236 ? -8.796 63.455 135.230 1.00 21.28 242 VAL A C 1
ATOM 1769 O O . VAL A 1 236 ? -9.209 63.112 136.373 1.00 20.45 242 VAL A O 1
ATOM 1773 N N . GLN A 1 237 ? -8.975 64.672 134.719 1.00 20.38 243 GLN A N 1
ATOM 1774 C CA . GLN A 1 237 ? -9.736 65.747 135.393 1.00 22.00 243 GLN A CA 1
ATOM 1775 C C . GLN A 1 237 ? -11.227 65.724 135.126 1.00 21.97 243 GLN A C 1
ATOM 1776 O O . GLN A 1 237 ? -11.973 66.608 135.595 1.00 21.97 243 GLN A O 1
ATOM 1782 N N . SER A 1 238 ? -11.689 64.756 134.361 1.00 22.40 244 SER A N 1
ATOM 1783 C CA . SER A 1 238 ? -13.099 64.753 134.041 1.00 22.36 244 SER A CA 1
ATOM 1784 C C . SER A 1 238 ? -13.998 64.555 135.295 1.00 23.18 244 SER A C 1
ATOM 1785 O O . SER A 1 238 ? -13.620 63.899 136.273 1.00 21.67 244 SER A O 1
ATOM 1788 N N . PRO A 1 239 ? -15.199 65.154 135.266 1.00 23.16 245 PRO A N 1
ATOM 1789 C CA . PRO A 1 239 ? -16.064 65.051 136.440 1.00 23.89 245 PRO A CA 1
ATOM 1790 C C . PRO A 1 239 ? -16.427 63.598 136.714 1.00 24.35 245 PRO A C 1
ATOM 1791 O O . PRO A 1 239 ? -16.534 63.198 137.875 1.00 25.29 245 PRO A O 1
ATOM 1795 N N . GLU A 1 240 ? -16.611 62.811 135.670 1.00 24.44 246 GLU A N 1
ATOM 1796 C CA . GLU A 1 240 ? -16.979 61.417 135.895 1.00 26.67 246 GLU A CA 1
ATOM 1797 C C . GLU A 1 240 ? -15.839 60.603 136.537 1.00 25.47 246 GLU A C 1
ATOM 1798 O O . GLU A 1 240 ? -16.086 59.668 137.317 1.00 25.16 246 GLU A O 1
ATOM 1804 N N . MET A 1 241 ? -14.593 60.993 136.290 1.00 23.90 247 MET A N 1
ATOM 1805 C CA . MET A 1 241 ? -13.452 60.295 136.891 1.00 22.34 247 MET A CA 1
ATOM 1806 C C . MET A 1 241 ? -13.399 60.581 138.396 1.00 23.17 247 MET A C 1
ATOM 1807 O O . MET A 1 241 ? -13.223 59.673 139.222 1.00 22.72 247 MET A O 1
ATOM 1812 N N . LEU A 1 242 ? -13.503 61.863 138.765 1.00 22.78 248 LEU A N 1
ATOM 1813 C CA . LEU A 1 242 ? -13.549 62.235 140.174 1.00 23.52 248 LEU A CA 1
ATOM 1814 C C . LEU A 1 242 ? -14.684 61.507 140.984 1.00 23.95 248 LEU A C 1
ATOM 1815 O O . LEU A 1 242 ? -14.442 61.051 142.092 1.00 24.15 248 LEU A O 1
ATOM 1820 N N . GLU A 1 243 ? -15.893 61.421 140.441 1.00 25.37 249 GLU A N 1
ATOM 1821 C CA . GLU A 1 243 ? -17.027 60.752 141.122 1.00 27.76 249 GLU A CA 1
ATOM 1822 C C . GLU A 1 243 ? -16.684 59.301 141.350 1.00 27.54 249 GLU A C 1
ATOM 1823 O O . GLU A 1 243 ? -16.867 58.759 142.452 1.00 26.99 249 GLU A O 1
ATOM 1829 N N . ALA A 1 244 ? -16.158 58.664 140.301 1.00 27.20 250 ALA A N 1
ATOM 1830 C CA . ALA A 1 244 ? -15.788 57.252 140.422 1.00 28.12 250 ALA A CA 1
ATOM 1831 C C . ALA A 1 244 ? -14.670 57.031 141.446 1.00 28.77 250 ALA A C 1
ATOM 1832 O O . ALA A 1 244 ? -14.729 56.099 142.250 1.00 29.11 250 ALA A O 1
ATOM 1834 N N . VAL A 1 245 ? -13.679 57.917 141.507 1.00 27.67 251 VAL A N 1
ATOM 1835 C CA . VAL A 1 245 ? -12.637 57.731 142.489 1.00 26.92 251 VAL A CA 1
ATOM 1836 C C . VAL A 1 245 ? -13.186 57.986 143.902 1.00 28.60 251 VAL A C 1
ATOM 1837 O O . VAL A 1 245 ? -12.904 57.240 144.873 1.00 27.94 251 VAL A O 1
ATOM 1841 N N . GLN A 1 246 ? -14.008 59.021 144.017 1.00 29.70 252 GLN A N 1
ATOM 1842 C CA . GLN A 1 246 ? -14.578 59.366 145.311 1.00 31.32 252 GLN A CA 1
ATOM 1843 C C . GLN A 1 246 ? -15.365 58.152 145.887 1.00 32.74 252 GLN A C 1
ATOM 1844 O O . GLN A 1 246 ? -15.171 57.746 147.051 1.00 33.00 252 GLN A O 1
ATOM 1850 N N . ALA A 1 247 ? -16.214 57.567 145.056 1.00 33.71 253 ALA A N 1
ATOM 1851 C CA . ALA A 1 247 ? -16.952 56.358 145.421 1.00 35.93 253 ALA A CA 1
ATOM 1852 C C . ALA A 1 247 ? -16.008 55.246 145.857 1.00 36.95 253 ALA A C 1
ATOM 1853 O O . ALA A 1 247 ? -16.134 54.690 146.965 1.00 38.13 253 ALA A O 1
ATOM 1855 N N . PHE A 1 248 ? -15.077 54.900 144.979 1.00 37.13 254 PHE A N 1
ATOM 1856 C CA . PHE A 1 248 ? -14.131 53.862 145.264 1.00 37.65 254 PHE A CA 1
ATOM 1857 C C . PHE A 1 248 ? -13.443 54.099 146.594 1.00 37.56 254 PHE A C 1
ATOM 1858 O O . PHE A 1 248 ? -13.297 53.171 147.373 1.00 37.48 254 PHE A O 1
ATOM 1866 N N . MET A 1 249 ? -13.058 55.340 146.882 1.00 37.62 255 MET A N 1
ATOM 1867 C CA . MET A 1 249 ? -12.343 55.654 148.124 1.00 36.97 255 MET A CA 1
ATOM 1868 C C . MET A 1 249 ? -13.269 55.694 149.363 1.00 38.09 255 MET A C 1
ATOM 1869 O O . MET A 1 249 ? -12.784 55.529 150.506 1.00 37.16 255 MET A O 1
ATOM 1874 N N . LEU B 1 3 ? -38.611 53.323 102.686 1.00 57.26 9 LEU B N 1
ATOM 1875 C CA . LEU B 1 3 ? -37.187 52.971 102.966 1.00 56.64 9 LEU B CA 1
ATOM 1876 C C . LEU B 1 3 ? -36.589 52.259 101.770 1.00 56.25 9 LEU B C 1
ATOM 1877 O O . LEU B 1 3 ? -36.953 52.529 100.624 1.00 56.34 9 LEU B O 1
ATOM 1882 N N . HIS B 1 4 ? -35.661 51.350 102.039 1.00 55.93 10 HIS B N 1
ATOM 1883 C CA . HIS B 1 4 ? -34.946 50.665 100.981 1.00 54.91 10 HIS B CA 1
ATOM 1884 C C . HIS B 1 4 ? -34.633 49.274 101.453 1.00 54.18 10 HIS B C 1
ATOM 1885 O O . HIS B 1 4 ? -33.780 49.090 102.311 1.00 54.69 10 HIS B O 1
ATOM 1892 N N . PRO B 1 5 ? -35.336 48.281 100.906 1.00 53.15 11 PRO B N 1
ATOM 1893 C CA . PRO B 1 5 ? -35.165 46.894 101.344 1.00 51.99 11 PRO B CA 1
ATOM 1894 C C . PRO B 1 5 ? -33.773 46.300 101.079 1.00 50.94 11 PRO B C 1
ATOM 1895 O O . PRO B 1 5 ? -33.507 45.185 101.517 1.00 50.75 11 PRO B O 1
ATOM 1899 N N . HIS B 1 6 ? -32.918 47.006 100.348 1.00 49.55 12 HIS B N 1
ATOM 1900 C CA . HIS B 1 6 ? -31.552 46.517 100.091 1.00 49.00 12 HIS B CA 1
ATOM 1901 C C . HIS B 1 6 ? -30.584 46.805 101.256 1.00 48.00 12 HIS B C 1
ATOM 1902 O O . HIS B 1 6 ? -29.423 46.388 101.228 1.00 47.64 12 HIS B O 1
ATOM 1909 N N . LEU B 1 7 ? -31.063 47.552 102.251 1.00 47.09 13 LEU B N 1
ATOM 1910 C CA . LEU B 1 7 ? -30.270 47.886 103.442 1.00 45.63 13 LEU B CA 1
ATOM 1911 C C . LEU B 1 7 ? -31.111 47.737 104.702 1.00 45.48 13 LEU B C 1
ATOM 1912 O O . LEU B 1 7 ? -31.932 48.595 105.006 1.00 45.20 13 LEU B O 1
ATOM 1917 N N . ASN B 1 8 ? -30.886 46.656 105.435 1.00 44.70 14 ASN B N 1
ATOM 1918 C CA . ASN B 1 8 ? -31.465 46.496 106.744 1.00 44.78 14 ASN B CA 1
ATOM 1919 C C . ASN B 1 8 ? -30.622 47.327 107.706 1.00 45.45 14 ASN B C 1
ATOM 1920 O O . ASN B 1 8 ? -29.383 47.206 107.717 1.00 44.58 14 ASN B O 1
ATOM 1925 N N . ALA B 1 9 ? -31.285 48.192 108.474 1.00 45.12 15 ALA B N 1
ATOM 1926 C CA . ALA B 1 9 ? -30.650 48.941 109.547 1.00 45.79 15 ALA B CA 1
ATOM 1927 C C . ALA B 1 9 ? -31.371 48.559 110.822 1.00 46.08 15 ALA B C 1
ATOM 1928 O O . ALA B 1 9 ? -32.584 48.340 110.807 1.00 46.79 15 ALA B O 1
ATOM 1930 N N . ASN B 1 10 ? -30.636 48.458 111.922 1.00 45.68 16 ASN B N 1
ATOM 1931 C CA . ASN B 1 10 ? -31.219 48.052 113.203 1.00 44.96 16 ASN B CA 1
ATOM 1932 C C . ASN B 1 10 ? -30.366 48.545 114.383 1.00 44.20 16 ASN B C 1
ATOM 1933 O O . ASN B 1 10 ? -29.142 48.318 114.410 1.00 42.74 16 ASN B O 1
ATOM 1938 N N . LEU B 1 11 ? -31.007 49.205 115.349 1.00 42.31 17 LEU B N 1
ATOM 1939 C CA . LEU B 1 11 ? -30.320 49.774 116.501 1.00 41.83 17 LEU B CA 1
ATOM 1940 C C . LEU B 1 11 ? -30.708 49.075 117.783 1.00 41.96 17 LEU B C 1
ATOM 1941 O O . LEU B 1 11 ? -31.867 49.165 118.193 1.00 43.17 17 LEU B O 1
ATOM 1946 N N . GLU B 1 12 ? -29.765 48.383 118.428 1.00 41.21 18 GLU B N 1
ATOM 1947 C CA . GLU B 1 12 ? -30.038 47.731 119.714 1.00 40.81 18 GLU B CA 1
ATOM 1948 C C . GLU B 1 12 ? -28.878 47.861 120.696 1.00 40.48 18 GLU B C 1
ATOM 1949 O O . GLU B 1 12 ? -27.732 47.570 120.353 1.00 40.17 18 GLU B O 1
ATOM 1951 N N . GLY B 1 13 ? -29.181 48.250 121.931 1.00 39.03 19 GLY B N 1
ATOM 1952 C CA . GLY B 1 13 ? -28.149 48.471 122.951 1.00 37.91 19 GLY B CA 1
ATOM 1953 C C . GLY B 1 13 ? -26.976 49.357 122.515 1.00 37.45 19 GLY B C 1
ATOM 1954 O O . GLY B 1 13 ? -25.825 49.126 122.899 1.00 38.29 19 GLY B O 1
ATOM 1955 N N . GLY B 1 14 ? -27.241 50.390 121.733 1.00 36.28 20 GLY B N 1
ATOM 1956 C CA . GLY B 1 14 ? -26.150 51.250 121.297 1.00 35.95 20 GLY B CA 1
ATOM 1957 C C . GLY B 1 14 ? -25.442 50.833 119.998 1.00 34.47 20 GLY B C 1
ATOM 1958 O O . GLY B 1 14 ? -24.669 51.605 119.433 1.00 35.42 20 GLY B O 1
ATOM 1959 N N . VAL B 1 15 ? -25.719 49.631 119.525 1.00 33.43 21 VAL B N 1
ATOM 1960 C CA . VAL B 1 15 ? -25.073 49.096 118.330 1.00 33.43 21 VAL B CA 1
ATOM 1961 C C . VAL B 1 15 ? -25.974 49.206 117.122 1.00 32.99 21 VAL B C 1
ATOM 1962 O O . VAL B 1 15 ? -27.062 48.612 117.067 1.00 34.13 21 VAL B O 1
ATOM 1966 N N . LEU B 1 16 ? -25.559 49.984 116.149 1.00 32.46 22 LEU B N 1
ATOM 1967 C CA . LEU B 1 16 ? -26.334 50.036 114.919 1.00 32.31 22 LEU B CA 1
ATOM 1968 C C . LEU B 1 16 ? -25.762 49.029 113.935 1.00 32.75 22 LEU B C 1
ATOM 1969 O O . LEU B 1 16 ? -24.565 49.098 113.623 1.00 32.37 22 LEU B O 1
ATOM 1974 N N . THR B 1 17 ? -26.586 48.094 113.462 1.00 32.84 23 THR B N 1
ATOM 1975 C CA . THR B 1 17 ? -26.135 47.059 112.513 1.00 33.70 23 THR B CA 1
ATOM 1976 C C . THR B 1 17 ? -26.710 47.377 111.133 1.00 34.55 23 THR B C 1
ATOM 1977 O O . THR B 1 17 ? -27.938 47.461 110.960 1.00 35.86 23 THR B O 1
ATOM 1981 N N . LEU B 1 18 ? -25.840 47.621 110.165 1.00 33.19 24 LEU B N 1
ATOM 1982 C CA . LEU B 1 18 ? -26.261 47.932 108.798 1.00 34.28 24 LEU B CA 1
ATOM 1983 C C . LEU B 1 18 ? -25.932 46.727 107.967 1.00 35.43 24 LEU B C 1
ATOM 1984 O O . LEU B 1 18 ? -24.766 46.310 107.915 1.00 35.35 24 LEU B O 1
ATOM 1989 N N . ALA B 1 19 ? -26.950 46.116 107.357 1.00 35.52 25 ALA B N 1
ATOM 1990 C CA . ALA B 1 19 ? -26.733 44.895 106.603 1.00 36.32 25 ALA B CA 1
ATOM 1991 C C . ALA B 1 19 ? -27.250 45.047 105.172 1.00 37.97 25 ALA B C 1
ATOM 1992 O O . ALA B 1 19 ? -28.464 45.232 104.944 1.00 37.49 25 ALA B O 1
ATOM 1994 N N . ILE B 1 20 ? -26.318 44.976 104.218 1.00 38.38 26 ILE B N 1
ATOM 1995 C CA . ILE B 1 20 ? -26.622 45.076 102.800 1.00 38.66 26 ILE B CA 1
ATOM 1996 C C . ILE B 1 20 ? -27.395 43.811 102.409 1.00 40.22 26 ILE B C 1
ATOM 1997 O O . ILE B 1 20 ? -26.970 42.683 102.692 1.00 39.31 26 ILE B O 1
ATOM 2002 N N . ASN B 1 21 ? -28.556 44.000 101.780 1.00 41.99 27 ASN B N 1
ATOM 2003 C CA . ASN B 1 21 ? -29.444 42.871 101.589 1.00 43.91 27 ASN B CA 1
ATOM 2004 C C . ASN B 1 21 ? -29.929 42.830 100.148 1.00 44.72 27 ASN B C 1
ATOM 2005 O O . ASN B 1 21 ? -31.061 43.218 99.857 1.00 44.30 27 ASN B O 1
ATOM 2010 N N . ARG B 1 22 ? -29.059 42.341 99.266 1.00 45.47 28 ARG B N 1
ATOM 2011 C CA . ARG B 1 22 ? -29.307 42.306 97.828 1.00 46.72 28 ARG B CA 1
ATOM 2012 C C . ARG B 1 22 ? -28.768 40.990 97.269 1.00 47.18 28 ARG B C 1
ATOM 2013 O O . ARG B 1 22 ? -27.955 40.982 96.345 1.00 47.05 28 ARG B O 1
ATOM 2021 N N . PRO B 1 23 ? -29.207 39.867 97.848 1.00 47.88 29 PRO B N 1
ATOM 2022 C CA . PRO B 1 23 ? -28.601 38.571 97.577 1.00 48.71 29 PRO B CA 1
ATOM 2023 C C . PRO B 1 23 ? -28.742 38.087 96.137 1.00 49.54 29 PRO B C 1
ATOM 2024 O O . PRO B 1 23 ? -28.037 37.147 95.730 1.00 50.45 29 PRO B O 1
ATOM 2028 N N . GLU B 1 24 ? -29.626 38.715 95.366 1.00 49.52 30 GLU B N 1
ATOM 2029 C CA . GLU B 1 24 ? -29.838 38.294 93.982 1.00 49.19 30 GLU B CA 1
ATOM 2030 C C . GLU B 1 24 ? -28.568 38.574 93.210 1.00 48.82 30 GLU B C 1
ATOM 2031 O O . GLU B 1 24 ? -28.205 37.835 92.285 1.00 49.55 30 GLU B O 1
ATOM 2033 N N . ALA B 1 25 ? -27.899 39.652 93.600 1.00 46.89 31 ALA B N 1
ATOM 2034 C CA . ALA B 1 25 ? -26.743 40.125 92.877 1.00 45.36 31 ALA B CA 1
ATOM 2035 C C . ALA B 1 25 ? -25.515 40.091 93.777 1.00 44.13 31 ALA B C 1
ATOM 2036 O O . ALA B 1 25 ? -24.561 40.830 93.560 1.00 43.02 31 ALA B O 1
ATOM 2038 N N . LYS B 1 26 ? -25.563 39.229 94.790 1.00 43.68 32 LYS B N 1
ATOM 2039 C CA . LYS B 1 26 ? -24.432 39.024 95.702 1.00 43.32 32 LYS B CA 1
ATOM 2040 C C . LYS B 1 26 ? -23.960 40.321 96.325 1.00 42.27 32 LYS B C 1
ATOM 2041 O O . LYS B 1 26 ? -22.760 40.584 96.421 1.00 41.85 32 LYS B O 1
ATOM 2047 N N . ASN B 1 27 ? -24.927 41.133 96.735 1.00 41.12 33 ASN B N 1
ATOM 2048 C CA . ASN B 1 27 ? -24.674 42.470 97.274 1.00 41.00 33 ASN B CA 1
ATOM 2049 C C . ASN B 1 27 ? -23.863 43.419 96.388 1.00 40.85 33 ASN B C 1
ATOM 2050 O O . ASN B 1 27 ? -23.225 44.355 96.878 1.00 40.16 33 ASN B O 1
ATOM 2055 N N . ALA B 1 28 ? -23.895 43.208 95.078 1.00 40.73 34 ALA B N 1
ATOM 2056 C CA . ALA B 1 28 ? -23.285 44.186 94.207 1.00 40.95 34 ALA B CA 1
ATOM 2057 C C . ALA B 1 28 ? -23.967 45.519 94.487 1.00 41.57 34 ALA B C 1
ATOM 2058 O O . ALA B 1 28 ? -25.174 45.561 94.760 1.00 41.87 34 ALA B O 1
ATOM 2060 N N . LEU B 1 29 ? -23.206 46.604 94.433 1.00 41.61 35 LEU B N 1
ATOM 2061 C CA . LEU B 1 29 ? -23.702 47.905 94.818 1.00 41.85 35 LEU B CA 1
ATOM 2062 C C . LEU B 1 29 ? -23.924 48.837 93.623 1.00 42.23 35 LEU B C 1
ATOM 2063 O O . LEU B 1 29 ? -23.168 48.824 92.657 1.00 42.49 35 LEU B O 1
ATOM 2068 N N . TYR B 1 30 ? -24.981 49.640 93.693 1.00 42.31 36 TYR B N 1
ATOM 2069 C CA . TYR B 1 30 ? -25.283 50.587 92.634 1.00 42.24 36 TYR B CA 1
ATOM 2070 C C . TYR B 1 30 ? -25.442 51.967 93.251 1.00 41.94 36 TYR B C 1
ATOM 2071 O O . TYR B 1 30 ? -25.697 52.084 94.454 1.00 41.81 36 TYR B O 1
ATOM 2080 N N . GLY B 1 31 ? -25.300 53.002 92.420 1.00 41.81 37 GLY B N 1
ATOM 2081 C CA . GLY B 1 31 ? -25.361 54.406 92.844 1.00 41.69 37 GLY B CA 1
ATOM 2082 C C . GLY B 1 31 ? -26.192 54.789 94.070 1.00 42.52 37 GLY B C 1
ATOM 2083 O O . GLY B 1 31 ? -25.649 55.242 95.087 1.00 41.31 37 GLY B O 1
ATOM 2084 N N . GLU B 1 32 ? -27.517 54.673 93.983 1.00 42.29 38 GLU B N 1
ATOM 2085 C CA . GLU B 1 32 ? -28.343 55.209 95.059 1.00 42.38 38 GLU B CA 1
ATOM 2086 C C . GLU B 1 32 ? -28.123 54.422 96.340 1.00 41.47 38 GLU B C 1
ATOM 2087 O O . GLU B 1 32 ? -28.311 54.928 97.442 1.00 40.95 38 GLU B O 1
ATOM 2093 N N . LEU B 1 33 ? -27.731 53.167 96.189 1.00 41.13 39 LEU B N 1
ATOM 2094 C CA . LEU B 1 33 ? -27.459 52.336 97.354 1.00 40.48 39 LEU B CA 1
ATOM 2095 C C . LEU B 1 33 ? -26.155 52.740 98.055 1.00 39.80 39 LEU B C 1
ATOM 2096 O O . LEU B 1 33 ? -26.128 52.816 99.270 1.00 39.53 39 LEU B O 1
ATOM 2101 N N . TYR B 1 34 ? -25.091 53.002 97.301 1.00 39.29 40 TYR B N 1
ATOM 2102 C CA . TYR B 1 34 ? -23.893 53.626 97.898 1.00 39.35 40 TYR B CA 1
ATOM 2103 C C . TYR B 1 34 ? -24.365 54.818 98.718 1.00 39.38 40 TYR B C 1
ATOM 2104 O O . TYR B 1 34 ? -23.903 55.048 99.844 1.00 39.12 40 TYR B O 1
ATOM 2113 N N . LEU B 1 35 ? -25.251 55.625 98.135 1.00 38.53 41 LEU B N 1
ATOM 2114 C CA . LEU B 1 35 ? -25.587 56.888 98.778 1.00 37.73 41 LEU B CA 1
ATOM 2115 C C . LEU B 1 35 ? -26.411 56.694 100.044 1.00 37.36 41 LEU B C 1
ATOM 2116 O O . LEU B 1 35 ? -26.304 57.487 100.958 1.00 37.56 41 LEU B O 1
ATOM 2121 N N . TRP B 1 36 ? -27.215 55.646 100.113 1.00 37.40 42 TRP B N 1
ATOM 2122 C CA . TRP B 1 36 ? -28.035 55.416 101.313 1.00 38.08 42 TRP B CA 1
ATOM 2123 C C . TRP B 1 36 ? -27.184 54.883 102.472 1.00 36.85 42 TRP B C 1
ATOM 2124 O O . TRP B 1 36 ? -27.437 55.185 103.626 1.00 36.73 42 TRP B O 1
ATOM 2135 N N . ILE B 1 37 ? -26.207 54.036 102.156 1.00 36.26 43 ILE B N 1
ATOM 2136 C CA . ILE B 1 37 ? -25.304 53.511 103.192 1.00 33.80 43 ILE B CA 1
ATOM 2137 C C . ILE B 1 37 ? -24.508 54.705 103.733 1.00 32.85 43 ILE B C 1
ATOM 2138 O O . ILE B 1 37 ? -24.396 54.885 104.936 1.00 33.35 43 ILE B O 1
ATOM 2143 N N . ALA B 1 38 ? -23.998 55.550 102.840 1.00 31.98 44 ALA B N 1
ATOM 2144 C CA . ALA B 1 38 ? -23.296 56.766 103.240 1.00 31.38 44 ALA B CA 1
ATOM 2145 C C . ALA B 1 38 ? -24.131 57.660 104.194 1.00 32.46 44 ALA B C 1
ATOM 2146 O O . ALA B 1 38 ? -23.642 58.171 105.237 1.00 30.09 44 ALA B O 1
ATOM 2148 N N . LYS B 1 39 ? -25.392 57.878 103.808 1.00 31.61 45 LYS B N 1
ATOM 2149 C CA . LYS B 1 39 ? -26.284 58.705 104.610 1.00 32.12 45 LYS B CA 1
ATOM 2150 C C . LYS B 1 39 ? -26.580 58.026 105.918 1.00 31.60 45 LYS B C 1
ATOM 2151 O O . LYS B 1 39 ? -26.617 58.669 106.954 1.00 33.57 45 LYS B O 1
ATOM 2153 N N . ALA B 1 40 ? -26.773 56.717 105.910 1.00 32.05 46 ALA B N 1
ATOM 2154 C CA . ALA B 1 40 ? -26.953 56.038 107.186 1.00 32.04 46 ALA B CA 1
ATOM 2155 C C . ALA B 1 40 ? -25.732 56.149 108.140 1.00 32.75 46 ALA B C 1
ATOM 2156 O O . ALA B 1 40 ? -25.902 56.324 109.367 1.00 32.56 46 ALA B O 1
ATOM 2158 N N . LEU B 1 41 ? -24.511 56.058 107.598 1.00 32.41 47 LEU B N 1
ATOM 2159 C CA . LEU B 1 41 ? -23.320 56.269 108.437 1.00 33.13 47 LEU B CA 1
ATOM 2160 C C . LEU B 1 41 ? -23.250 57.716 108.910 1.00 32.76 47 LEU B C 1
ATOM 2161 O O . LEU B 1 41 ? -22.951 57.968 110.081 1.00 32.27 47 LEU B O 1
ATOM 2166 N N . ASP B 1 42 ? -23.534 58.663 108.014 1.00 33.24 48 ASP B N 1
ATOM 2167 C CA . ASP B 1 42 ? -23.514 60.086 108.391 1.00 35.09 48 ASP B CA 1
ATOM 2168 C C . ASP B 1 42 ? -24.440 60.404 109.572 1.00 35.00 48 ASP B C 1
ATOM 2169 O O . ASP B 1 42 ? -24.096 61.193 110.465 1.00 35.10 48 ASP B O 1
ATOM 2174 N N . GLU B 1 43 ? -25.627 59.818 109.542 1.00 35.06 49 GLU B N 1
ATOM 2175 C CA . GLU B 1 43 ? -26.648 60.075 110.552 1.00 35.56 49 GLU B CA 1
ATOM 2176 C C . GLU B 1 43 ? -26.371 59.271 111.810 1.00 35.13 49 GLU B C 1
ATOM 2177 O O . GLU B 1 43 ? -26.689 59.712 112.922 1.00 34.19 49 GLU B O 1
ATOM 2183 N N . ALA B 1 44 ? -25.757 58.096 111.652 1.00 34.78 50 ALA B N 1
ATOM 2184 C CA . ALA B 1 44 ? -25.313 57.355 112.829 1.00 34.77 50 ALA B CA 1
ATOM 2185 C C . ALA B 1 44 ? -24.397 58.209 113.719 1.00 34.65 50 ALA B C 1
ATOM 2186 O O . ALA B 1 44 ? -24.554 58.267 114.945 1.00 34.80 50 ALA B O 1
ATOM 2188 N N . ASP B 1 45 ? -23.453 58.896 113.103 1.00 35.36 51 ASP B N 1
ATOM 2189 C CA . ASP B 1 45 ? -22.487 59.696 113.859 1.00 35.91 51 ASP B CA 1
ATOM 2190 C C . ASP B 1 45 ? -23.231 60.802 114.599 1.00 37.23 51 ASP B C 1
ATOM 2191 O O . ASP B 1 45 ? -22.803 61.235 115.662 1.00 37.18 51 ASP B O 1
ATOM 2196 N N . GLN B 1 46 ? -24.343 61.280 114.041 1.00 38.36 52 GLN B N 1
ATOM 2197 C CA . GLN B 1 46 ? -25.067 62.398 114.689 1.00 39.26 52 GLN B CA 1
ATOM 2198 C C . GLN B 1 46 ? -26.067 61.897 115.733 1.00 39.52 52 GLN B C 1
ATOM 2199 O O . GLN B 1 46 ? -26.625 62.678 116.497 1.00 40.22 52 GLN B O 1
ATOM 2205 N N . ASN B 1 47 ? -26.301 60.594 115.768 1.00 39.25 53 ASN B N 1
ATOM 2206 C CA . ASN B 1 47 ? -27.299 60.030 116.661 1.00 39.45 53 ASN B CA 1
ATOM 2207 C C . ASN B 1 47 ? -26.763 59.504 118.018 1.00 39.91 53 ASN B C 1
ATOM 2208 O O . ASN B 1 47 ? -26.185 58.403 118.107 1.00 39.55 53 ASN B O 1
ATOM 2213 N N . LYS B 1 48 ? -27.007 60.282 119.075 1.00 39.05 54 LYS B N 1
ATOM 2214 C CA . LYS B 1 48 ? -26.504 59.992 120.419 1.00 38.10 54 LYS B CA 1
ATOM 2215 C C . LYS B 1 48 ? -26.875 58.626 120.934 1.00 37.47 54 LYS B C 1
ATOM 2216 O O . LYS B 1 48 ? -26.264 58.166 121.889 1.00 37.74 54 LYS B O 1
ATOM 2218 N N . ASP B 1 49 ? -27.888 57.980 120.357 1.00 36.33 55 ASP B N 1
ATOM 2219 C CA . ASP B 1 49 ? -28.267 56.628 120.814 1.00 36.43 55 ASP B CA 1
ATOM 2220 C C . ASP B 1 49 ? -27.321 55.585 120.194 1.00 35.36 55 ASP B C 1
ATOM 2221 O O . ASP B 1 49 ? -27.287 54.425 120.609 1.00 35.81 55 ASP B O 1
ATOM 2226 N N . VAL B 1 50 ? -26.573 56.017 119.187 1.00 33.93 56 VAL B N 1
ATOM 2227 C CA . VAL B 1 50 ? -25.663 55.127 118.479 1.00 32.43 56 VAL B CA 1
ATOM 2228 C C . VAL B 1 50 ? -24.259 55.310 119.055 1.00 30.85 56 VAL B C 1
ATOM 2229 O O . VAL B 1 50 ? -23.748 56.409 119.096 1.00 29.37 56 VAL B O 1
ATOM 2233 N N . ARG B 1 51 ? -23.690 54.216 119.542 1.00 30.45 57 ARG B N 1
ATOM 2234 C CA . ARG B 1 51 ? -22.312 54.202 120.051 1.00 30.04 57 ARG B CA 1
ATOM 2235 C C . ARG B 1 51 ? -21.312 53.475 119.112 1.00 29.16 57 ARG B C 1
ATOM 2236 O O . ARG B 1 51 ? -20.151 53.832 119.084 1.00 29.75 57 ARG B O 1
ATOM 2244 N N . VAL B 1 52 ? -21.746 52.430 118.402 1.00 28.63 58 VAL B N 1
ATOM 2245 C CA . VAL B 1 52 ? -20.848 51.613 117.551 1.00 27.10 58 VAL B CA 1
ATOM 2246 C C . VAL B 1 52 ? -21.633 51.262 116.303 1.00 27.28 58 VAL B C 1
ATOM 2247 O O . VAL B 1 52 ? -22.824 50.971 116.387 1.00 26.96 58 VAL B O 1
ATOM 2251 N N . VAL B 1 53 ? -20.994 51.284 115.144 1.00 26.04 59 VAL B N 1
ATOM 2252 C CA . VAL B 1 53 ? -21.641 50.762 113.962 1.00 25.95 59 VAL B CA 1
ATOM 2253 C C . VAL B 1 53 ? -20.987 49.449 113.522 1.00 26.82 59 VAL B C 1
ATOM 2254 O O . VAL B 1 53 ? -19.750 49.338 113.488 1.00 25.67 59 VAL B O 1
ATOM 2258 N N . VAL B 1 54 ? -21.806 48.456 113.172 1.00 26.90 60 VAL B N 1
ATOM 2259 C CA . VAL B 1 54 ? -21.333 47.248 112.492 1.00 26.81 60 VAL B CA 1
ATOM 2260 C C . VAL B 1 54 ? -21.870 47.259 111.069 1.00 28.13 60 VAL B C 1
ATOM 2261 O O . VAL B 1 54 ? -23.083 47.449 110.849 1.00 27.89 60 VAL B O 1
ATOM 2265 N N . LEU B 1 55 ? -20.995 47.073 110.094 1.00 27.59 61 LEU B N 1
ATOM 2266 C CA . LEU B 1 55 ? -21.408 47.024 108.705 1.00 28.93 61 LEU B CA 1
ATOM 2267 C C . LEU B 1 55 ? -21.115 45.647 108.139 1.00 30.62 61 LEU B C 1
ATOM 2268 O O . LEU B 1 55 ? -20.007 45.122 108.283 1.00 29.09 61 LEU B O 1
ATOM 2273 N N . ARG B 1 56 ? -22.118 45.046 107.500 1.00 31.12 62 ARG B N 1
ATOM 2274 C CA . ARG B 1 56 ? -21.917 43.735 106.927 1.00 32.82 62 ARG B CA 1
ATOM 2275 C C . ARG B 1 56 ? -22.962 43.420 105.873 1.00 34.22 62 ARG B C 1
ATOM 2276 O O . ARG B 1 56 ? -23.826 44.246 105.580 1.00 34.07 62 ARG B O 1
ATOM 2284 N N . GLY B 1 57 ? -22.855 42.225 105.309 1.00 36.13 63 GLY B N 1
ATOM 2285 C CA . GLY B 1 57 ? -23.889 41.682 104.416 1.00 39.09 63 GLY B CA 1
ATOM 2286 C C . GLY B 1 57 ? -24.966 41.026 105.266 1.00 41.01 63 GLY B C 1
ATOM 2287 O O . GLY B 1 57 ? -24.752 40.707 106.433 1.00 40.92 63 GLY B O 1
ATOM 2288 N N . ALA B 1 58 ? -26.138 40.819 104.692 1.00 43.68 64 ALA B N 1
ATOM 2289 C CA . ALA B 1 58 ? -27.208 40.165 105.435 1.00 45.54 64 ALA B CA 1
ATOM 2290 C C . ALA B 1 58 ? -27.021 38.644 105.556 1.00 46.91 64 ALA B C 1
ATOM 2291 O O . ALA B 1 58 ? -27.482 38.037 106.534 1.00 47.74 64 ALA B O 1
ATOM 2293 N N . GLU B 1 59 ? -26.312 38.027 104.604 1.00 47.93 65 GLU B N 1
ATOM 2294 C CA . GLU B 1 59 ? -26.326 36.566 104.496 1.00 48.43 65 GLU B CA 1
ATOM 2295 C C . GLU B 1 59 ? -24.942 35.981 104.219 1.00 48.07 65 GLU B C 1
ATOM 2296 O O . GLU B 1 59 ? -24.052 36.102 105.062 1.00 48.86 65 GLU B O 1
ATOM 2302 N N . HIS B 1 60 ? -24.744 35.389 103.042 1.00 45.55 66 HIS B N 1
ATOM 2303 C CA . HIS B 1 60 ? -23.506 34.672 102.760 1.00 44.56 66 HIS B CA 1
ATOM 2304 C C . HIS B 1 60 ? -22.356 35.500 102.136 1.00 42.41 66 HIS B C 1
ATOM 2305 O O . HIS B 1 60 ? -21.253 34.960 101.962 1.00 41.49 66 HIS B O 1
ATOM 2312 N N . ASP B 1 61 ? -22.616 36.766 101.790 1.00 40.42 67 ASP B N 1
ATOM 2313 C CA . ASP B 1 61 ? -21.673 37.615 101.029 1.00 38.77 67 ASP B CA 1
ATOM 2314 C C . ASP B 1 61 ? -21.601 39.037 101.572 1.00 37.35 67 ASP B C 1
ATOM 2315 O O . ASP B 1 61 ? -22.610 39.572 102.023 1.00 35.72 67 ASP B O 1
ATOM 2320 N N . PHE B 1 62 ? -20.420 39.666 101.485 1.00 34.96 68 PHE B N 1
ATOM 2321 C CA . PHE B 1 62 ? -20.265 41.088 101.834 1.00 33.19 68 PHE B CA 1
ATOM 2322 C C . PHE B 1 62 ? -20.699 42.019 100.684 1.00 33.38 68 PHE B C 1
ATOM 2323 O O . PHE B 1 62 ? -21.768 42.616 100.757 1.00 31.12 68 PHE B O 1
ATOM 2331 N N . THR B 1 63 ? -19.909 42.104 99.614 1.00 33.48 69 THR B N 1
ATOM 2332 C CA . THR B 1 63 ? -20.302 42.835 98.411 1.00 34.13 69 THR B CA 1
ATOM 2333 C C . THR B 1 63 ? -19.494 42.356 97.224 1.00 35.54 69 THR B C 1
ATOM 2334 O O . THR B 1 63 ? -18.268 42.211 97.308 1.00 35.45 69 THR B O 1
ATOM 2338 N N . ALA B 1 64 ? -20.182 42.111 96.114 1.00 36.55 70 ALA B N 1
ATOM 2339 C CA . ALA B 1 64 ? -19.532 41.695 94.884 1.00 37.70 70 ALA B CA 1
ATOM 2340 C C . ALA B 1 64 ? -18.859 42.908 94.248 1.00 38.54 70 ALA B C 1
ATOM 2341 O O . ALA B 1 64 ? -18.235 42.799 93.203 1.00 39.16 70 ALA B O 1
ATOM 2343 N N . GLY B 1 65 ? -18.986 44.070 94.880 1.00 39.14 71 GLY B N 1
ATOM 2344 C CA . GLY B 1 65 ? -18.478 45.301 94.286 1.00 40.40 71 GLY B CA 1
ATOM 2345 C C . GLY B 1 65 ? -19.523 46.014 93.431 1.00 41.67 71 GLY B C 1
ATOM 2346 O O . GLY B 1 65 ? -20.726 45.742 93.562 1.00 41.00 71 GLY B O 1
ATOM 2347 N N . ASN B 1 66 ? -19.054 46.921 92.572 1.00 42.75 72 ASN B N 1
ATOM 2348 C CA . ASN B 1 66 ? -19.906 47.783 91.742 1.00 45.39 72 ASN B CA 1
ATOM 2349 C C . ASN B 1 66 ? -20.759 46.967 90.768 1.00 47.02 72 ASN B C 1
ATOM 2350 O O . ASN B 1 66 ? -20.268 46.045 90.095 1.00 46.71 72 ASN B O 1
ATOM 2355 N N . ASP B 1 67 ? -22.048 47.288 90.731 1.00 49.39 73 ASP B N 1
ATOM 2356 C CA . ASP B 1 67 ? -23.002 46.651 89.809 1.00 51.93 73 ASP B CA 1
ATOM 2357 C C . ASP B 1 67 ? -22.538 46.957 88.376 1.00 52.81 73 ASP B C 1
ATOM 2358 O O . ASP B 1 67 ? -22.386 48.116 88.015 1.00 52.65 73 ASP B O 1
ATOM 2363 N N . MET B 1 68 ? -22.257 45.935 87.570 1.00 55.25 74 MET B N 1
ATOM 2364 C CA . MET B 1 68 ? -21.696 46.226 86.237 1.00 57.19 74 MET B CA 1
ATOM 2365 C C . MET B 1 68 ? -22.735 46.960 85.372 1.00 57.63 74 MET B C 1
ATOM 2366 O O . MET B 1 68 ? -22.382 47.762 84.506 1.00 57.68 74 MET B O 1
ATOM 2371 N N . LYS B 1 69 ? -24.014 46.708 85.648 1.00 58.71 75 LYS B N 1
ATOM 2372 C CA . LYS B 1 69 ? -25.101 47.455 85.019 1.00 59.16 75 LYS B CA 1
ATOM 2373 C C . LYS B 1 69 ? -25.100 48.893 85.527 1.00 59.82 75 LYS B C 1
ATOM 2374 O O . LYS B 1 69 ? -25.025 49.843 84.739 1.00 59.85 75 LYS B O 1
ATOM 2376 N N . ASP B 1 70 ? -25.176 49.066 86.843 1.00 60.17 76 ASP B N 1
ATOM 2377 C CA . ASP B 1 70 ? -25.008 50.397 87.402 1.00 60.68 76 ASP B CA 1
ATOM 2378 C C . ASP B 1 70 ? -23.719 50.932 86.794 1.00 60.74 76 ASP B C 1
ATOM 2379 O O . ASP B 1 70 ? -23.665 52.054 86.302 1.00 61.13 76 ASP B O 1
ATOM 2384 N N . PHE B 1 71 ? -22.681 50.106 86.822 1.00 60.55 77 PHE B N 1
ATOM 2385 C CA . PHE B 1 71 ? -21.389 50.473 86.277 1.00 60.21 77 PHE B CA 1
ATOM 2386 C C . PHE B 1 71 ? -21.551 51.134 84.930 1.00 60.28 77 PHE B C 1
ATOM 2387 O O . PHE B 1 71 ? -20.918 52.151 84.617 1.00 60.12 77 PHE B O 1
ATOM 2395 N N . MET B 1 72 ? -22.399 50.542 84.113 1.00 59.96 78 MET B N 1
ATOM 2396 C CA . MET B 1 72 ? -22.393 50.911 82.727 1.00 59.97 78 MET B CA 1
ATOM 2397 C C . MET B 1 72 ? -23.423 51.960 82.372 1.00 59.90 78 MET B C 1
ATOM 2398 O O . MET B 1 72 ? -23.097 52.889 81.637 1.00 60.43 78 MET B O 1
ATOM 2403 N N . PRO B 1 82 ? -17.664 66.554 89.332 1.00 42.76 88 PRO B N 1
ATOM 2404 C CA . PRO B 1 82 ? -16.715 66.553 90.438 1.00 42.45 88 PRO B CA 1
ATOM 2405 C C . PRO B 1 82 ? -16.442 65.102 90.882 1.00 41.50 88 PRO B C 1
ATOM 2406 O O . PRO B 1 82 ? -17.330 64.435 91.379 1.00 41.06 88 PRO B O 1
ATOM 2410 N N . ALA B 1 83 ? -15.233 64.605 90.652 1.00 41.11 89 ALA B N 1
ATOM 2411 C CA . ALA B 1 83 ? -14.967 63.160 90.825 1.00 40.71 89 ALA B CA 1
ATOM 2412 C C . ALA B 1 83 ? -15.225 62.655 92.267 1.00 40.41 89 ALA B C 1
ATOM 2413 O O . ALA B 1 83 ? -15.755 61.559 92.471 1.00 39.04 89 ALA B O 1
ATOM 2415 N N . GLY B 1 84 ? -14.907 63.494 93.248 1.00 40.91 90 GLY B N 1
ATOM 2416 C CA . GLY B 1 84 ? -15.116 63.189 94.678 1.00 41.42 90 GLY B CA 1
ATOM 2417 C C . GLY B 1 84 ? -16.550 62.958 95.119 1.00 42.37 90 GLY B C 1
ATOM 2418 O O . GLY B 1 84 ? -16.805 62.472 96.237 1.00 41.51 90 GLY B O 1
ATOM 2419 N N . GLN B 1 85 ? -17.492 63.286 94.234 1.00 42.56 91 GLN B N 1
ATOM 2420 C CA . GLN B 1 85 ? -18.923 63.132 94.501 1.00 42.74 91 GLN B CA 1
ATOM 2421 C C . GLN B 1 85 ? -19.542 61.954 93.762 1.00 42.08 91 GLN B C 1
ATOM 2422 O O . GLN B 1 85 ? -20.739 61.719 93.852 1.00 40.89 91 GLN B O 1
ATOM 2428 N N . VAL B 1 86 ? -18.747 61.222 92.994 1.00 41.54 92 VAL B N 1
ATOM 2429 C CA . VAL B 1 86 ? -19.259 59.972 92.455 1.00 41.04 92 VAL B CA 1
ATOM 2430 C C . VAL B 1 86 ? -19.562 59.028 93.620 1.00 40.46 92 VAL B C 1
ATOM 2431 O O . VAL B 1 86 ? -18.809 58.985 94.597 1.00 41.00 92 VAL B O 1
ATOM 2435 N N . PRO B 1 87 ? -20.670 58.276 93.538 1.00 39.72 93 PRO B N 1
ATOM 2436 C CA . PRO B 1 87 ? -21.186 57.638 94.763 1.00 38.79 93 PRO B CA 1
ATOM 2437 C C . PRO B 1 87 ? -20.234 56.767 95.609 1.00 37.84 93 PRO B C 1
ATOM 2438 O O . PRO B 1 87 ? -20.185 56.936 96.833 1.00 38.24 93 PRO B O 1
ATOM 2442 N N . PRO B 1 88 ? -19.527 55.816 94.993 1.00 36.96 94 PRO B N 1
ATOM 2443 C CA . PRO B 1 88 ? -18.603 54.981 95.786 1.00 35.71 94 PRO B CA 1
ATOM 2444 C C . PRO B 1 88 ? -17.655 55.808 96.668 1.00 34.67 94 PRO B C 1
ATOM 2445 O O . PRO B 1 88 ? -17.383 55.427 97.822 1.00 34.35 94 PRO B O 1
ATOM 2449 N N . PHE B 1 89 ? -17.177 56.933 96.140 1.00 32.68 95 PHE B N 1
ATOM 2450 C CA . PHE B 1 89 ? -16.242 57.770 96.858 1.00 33.04 95 PHE B CA 1
ATOM 2451 C C . PHE B 1 89 ? -16.957 58.490 97.986 1.00 32.76 95 PHE B C 1
ATOM 2452 O O . PHE B 1 89 ? -16.358 58.795 99.028 1.00 30.82 95 PHE B O 1
ATOM 2460 N N . VAL B 1 90 ? -18.256 58.736 97.784 1.00 31.82 96 VAL B N 1
ATOM 2461 C CA . VAL B 1 90 ? -19.045 59.387 98.808 1.00 30.31 96 VAL B CA 1
ATOM 2462 C C . VAL B 1 90 ? -19.132 58.458 99.994 1.00 29.51 96 VAL B C 1
ATOM 2463 O O . VAL B 1 90 ? -18.972 58.891 101.144 1.00 29.37 96 VAL B O 1
ATOM 2467 N N . LEU B 1 91 ? -19.350 57.166 99.732 1.00 28.82 97 LEU B N 1
ATOM 2468 C CA . LEU B 1 91 ? -19.458 56.210 100.828 1.00 27.79 97 LEU B CA 1
ATOM 2469 C C . LEU B 1 91 ? -18.099 56.051 101.568 1.00 27.84 97 LEU B C 1
ATOM 2470 O O . LEU B 1 91 ? -18.049 55.977 102.791 1.00 26.86 97 LEU B O 1
ATOM 2475 N N . LEU B 1 92 ? -17.006 56.024 100.805 1.00 27.21 98 LEU B N 1
ATOM 2476 C CA . LEU B 1 92 ? -15.683 55.820 101.397 1.00 27.40 98 LEU B CA 1
ATOM 2477 C C . LEU B 1 92 ? -15.398 56.943 102.388 1.00 27.99 98 LEU B C 1
ATOM 2478 O O . LEU B 1 92 ? -14.975 56.667 103.510 1.00 28.31 98 LEU B O 1
ATOM 2483 N N . LYS B 1 93 ? -15.694 58.195 101.992 1.00 28.45 99 LYS B N 1
ATOM 2484 C CA . LYS B 1 93 ? -15.439 59.357 102.852 1.00 28.89 99 LYS B CA 1
ATOM 2485 C C . LYS B 1 93 ? -16.338 59.363 104.085 1.00 29.08 99 LYS B C 1
ATOM 2486 O O . LYS B 1 93 ? -15.883 59.714 105.178 1.00 28.40 99 LYS B O 1
ATOM 2492 N N . SER B 1 94 ? -17.609 58.982 103.927 1.00 28.83 100 SER B N 1
ATOM 2493 C CA . SER B 1 94 ? -18.482 58.867 105.104 1.00 29.44 100 SER B CA 1
ATOM 2494 C C . SER B 1 94 ? -17.933 57.786 106.043 1.00 27.08 100 SER B C 1
ATOM 2495 O O . SER B 1 94 ? -17.882 57.983 107.255 1.00 27.23 100 SER B O 1
ATOM 2498 N N . ALA B 1 95 ? -17.541 56.639 105.517 1.00 26.24 101 ALA B N 1
ATOM 2499 C CA . ALA B 1 95 ? -16.848 55.658 106.423 1.00 25.27 101 ALA B CA 1
ATOM 2500 C C . ALA B 1 95 ? -15.608 56.278 107.122 1.00 24.67 101 ALA B C 1
ATOM 2501 O O . ALA B 1 95 ? -15.451 56.164 108.338 1.00 24.93 101 ALA B O 1
ATOM 2503 N N . ALA B 1 96 ? -14.737 56.948 106.369 1.00 25.01 102 ALA B N 1
ATOM 2504 C CA . ALA B 1 96 ? -13.486 57.482 106.948 1.00 25.64 102 ALA B CA 1
ATOM 2505 C C . ALA B 1 96 ? -13.742 58.532 108.037 1.00 27.35 102 ALA B C 1
ATOM 2506 O O . ALA B 1 96 ? -13.000 58.644 109.018 1.00 27.03 102 ALA B O 1
ATOM 2508 N N . ARG B 1 97 ? -14.829 59.284 107.868 1.00 28.28 103 ARG B N 1
ATOM 2509 C CA . ARG B 1 97 ? -15.217 60.344 108.781 1.00 29.19 103 ARG B CA 1
ATOM 2510 C C . ARG B 1 97 ? -15.962 59.917 110.056 1.00 28.85 103 ARG B C 1
ATOM 2511 O O . ARG B 1 97 ? -15.973 60.675 111.028 1.00 29.52 103 ARG B O 1
ATOM 2519 N N . LEU B 1 98 ? -16.583 58.742 110.057 1.00 28.71 104 LEU B N 1
ATOM 2520 C CA . LEU B 1 98 ? -17.389 58.295 111.211 1.00 28.51 104 LEU B CA 1
ATOM 2521 C C . LEU B 1 98 ? -16.489 58.343 112.441 1.00 28.54 104 LEU B C 1
ATOM 2522 O O . LEU B 1 98 ? -15.432 57.693 112.449 1.00 27.96 104 LEU B O 1
ATOM 2527 N N . SER B 1 99 ? -16.904 59.092 113.471 1.00 28.14 105 SER B N 1
ATOM 2528 C CA . SER B 1 99 ? -16.054 59.356 114.639 1.00 27.74 105 SER B CA 1
ATOM 2529 C C . SER B 1 99 ? -16.143 58.230 115.670 1.00 26.64 105 SER B C 1
ATOM 2530 O O . SER B 1 99 ? -15.341 58.154 116.590 1.00 27.33 105 SER B O 1
ATOM 2533 N N . LYS B 1 100 ? -17.139 57.367 115.504 1.00 26.00 106 LYS B N 1
ATOM 2534 C CA . LYS B 1 100 ? -17.409 56.251 116.415 1.00 25.50 106 LYS B CA 1
ATOM 2535 C C . LYS B 1 100 ? -16.790 54.981 115.843 1.00 24.71 106 LYS B C 1
ATOM 2536 O O . LYS B 1 100 ? -16.447 54.948 114.654 1.00 24.64 106 LYS B O 1
ATOM 2542 N N . PRO B 1 101 ? -16.621 53.945 116.680 1.00 24.89 107 PRO B N 1
ATOM 2543 C CA . PRO B 1 101 ? -16.026 52.729 116.142 1.00 24.53 107 PRO B CA 1
ATOM 2544 C C . PRO B 1 101 ? -16.854 52.073 115.053 1.00 25.38 107 PRO B C 1
ATOM 2545 O O . PRO B 1 101 ? -18.118 52.000 115.116 1.00 24.95 107 PRO B O 1
ATOM 2549 N N . LEU B 1 102 ? -16.136 51.606 114.041 1.00 24.18 108 LEU B N 1
ATOM 2550 C CA . LEU B 1 102 ? -16.791 50.980 112.901 1.00 24.88 108 LEU B CA 1
ATOM 2551 C C . LEU B 1 102 ? -16.202 49.589 112.741 1.00 24.64 108 LEU B C 1
ATOM 2552 O O . LEU B 1 102 ? -14.983 49.428 112.542 1.00 24.74 108 LEU B O 1
ATOM 2557 N N . ILE B 1 103 ? -17.063 48.600 112.897 1.00 23.34 109 ILE B N 1
ATOM 2558 C CA . ILE B 1 103 ? -16.680 47.208 112.736 1.00 23.47 109 ILE B CA 1
ATOM 2559 C C . ILE B 1 103 ? -17.264 46.670 111.421 1.00 24.73 109 ILE B C 1
ATOM 2560 O O . ILE B 1 103 ? -18.469 46.865 111.128 1.00 23.75 109 ILE B O 1
ATOM 2565 N N . ILE B 1 104 ? -16.421 46.020 110.612 1.00 24.84 110 ILE B N 1
ATOM 2566 C CA . ILE B 1 104 ? -16.922 45.280 109.461 1.00 25.93 110 ILE B CA 1
ATOM 2567 C C . ILE B 1 104 ? -16.804 43.753 109.644 1.00 26.17 110 ILE B C 1
ATOM 2568 O O . ILE B 1 104 ? -15.811 43.245 110.240 1.00 26.91 110 ILE B O 1
ATOM 2573 N N . ALA B 1 105 ? -17.822 43.017 109.176 1.00 26.02 111 ALA B N 1
ATOM 2574 C CA . ALA B 1 105 ? -17.813 41.559 109.252 1.00 25.74 111 ALA B CA 1
ATOM 2575 C C . ALA B 1 105 ? -17.970 40.967 107.851 1.00 26.71 111 ALA B C 1
ATOM 2576 O O . ALA B 1 105 ? -18.924 41.303 107.115 1.00 26.18 111 ALA B O 1
ATOM 2578 N N . VAL B 1 106 ? -17.017 40.126 107.461 1.00 26.40 112 VAL B N 1
ATOM 2579 C CA . VAL B 1 106 ? -16.947 39.648 106.078 1.00 27.77 112 VAL B CA 1
ATOM 2580 C C . VAL B 1 106 ? -17.221 38.150 105.948 1.00 29.08 112 VAL B C 1
ATOM 2581 O O . VAL B 1 106 ? -16.611 37.324 106.631 1.00 29.05 112 VAL B O 1
ATOM 2585 N N . LYS B 1 107 ? -18.155 37.819 105.053 1.00 30.09 113 LYS B N 1
ATOM 2586 C CA . LYS B 1 107 ? -18.419 36.439 104.656 1.00 31.49 113 LYS B CA 1
ATOM 2587 C C . LYS B 1 107 ? -18.428 36.436 103.148 1.00 31.61 113 LYS B C 1
ATOM 2588 O O . LYS B 1 107 ? -18.783 37.424 102.559 1.00 31.66 113 LYS B O 1
ATOM 2594 N N . GLY B 1 108 ? -18.066 35.318 102.511 1.00 33.34 114 GLY B N 1
ATOM 2595 C CA . GLY B 1 108 ? -18.171 35.221 101.043 1.00 32.89 114 GLY B CA 1
ATOM 2596 C C . GLY B 1 108 ? -17.428 36.314 100.303 1.00 34.27 114 GLY B C 1
ATOM 2597 O O . GLY B 1 108 ? -16.354 36.745 100.737 1.00 34.56 114 GLY B O 1
ATOM 2598 N N . VAL B 1 109 ? -17.996 36.816 99.202 1.00 34.66 115 VAL B N 1
ATOM 2599 C CA . VAL B 1 109 ? -17.256 37.798 98.383 1.00 35.05 115 VAL B CA 1
ATOM 2600 C C . VAL B 1 109 ? -17.118 39.185 99.011 1.00 34.33 115 VAL B C 1
ATOM 2601 O O . VAL B 1 109 ? -18.064 39.689 99.610 1.00 34.99 115 VAL B O 1
ATOM 2605 N N . ALA B 1 110 ? -15.923 39.766 98.879 1.00 32.53 116 ALA B N 1
ATOM 2606 C CA . ALA B 1 110 ? -15.644 41.164 99.233 1.00 31.60 116 ALA B CA 1
ATOM 2607 C C . ALA B 1 110 ? -14.747 41.698 98.157 1.00 30.29 116 ALA B C 1
ATOM 2608 O O . ALA B 1 110 ? -13.537 41.455 98.194 1.00 30.24 116 ALA B O 1
ATOM 2610 N N . ILE B 1 111 ? -15.329 42.409 97.194 1.00 29.55 117 ILE B N 1
ATOM 2611 C CA . ILE B 1 111 ? -14.652 42.745 95.955 1.00 29.26 117 ILE B CA 1
ATOM 2612 C C . ILE B 1 111 ? -14.620 44.245 95.723 1.00 29.37 117 ILE B C 1
ATOM 2613 O O . ILE B 1 111 ? -15.644 44.923 95.889 1.00 28.82 117 ILE B O 1
ATOM 2618 N N . GLY B 1 112 ? -13.445 44.765 95.357 1.00 28.70 118 GLY B N 1
ATOM 2619 C CA . GLY B 1 112 ? -13.289 46.156 94.984 1.00 28.75 118 GLY B CA 1
ATOM 2620 C C . GLY B 1 112 ? -13.438 47.048 96.198 1.00 29.27 118 GLY B C 1
ATOM 2621 O O . GLY B 1 112 ? -12.593 47.043 97.109 1.00 28.40 118 GLY B O 1
ATOM 2622 N N . ILE B 1 113 ? -14.532 47.811 96.211 1.00 29.01 119 ILE B N 1
ATOM 2623 C CA . ILE B 1 113 ? -14.884 48.605 97.352 1.00 29.20 119 ILE B CA 1
ATOM 2624 C C . ILE B 1 113 ? -15.110 47.691 98.578 1.00 29.04 119 ILE B C 1
ATOM 2625 O O . ILE B 1 113 ? -14.983 48.154 99.717 1.00 28.21 119 ILE B O 1
ATOM 2630 N N . GLY B 1 114 ? -15.422 46.412 98.334 1.00 27.83 120 GLY B N 1
ATOM 2631 C CA . GLY B 1 114 ? -15.484 45.417 99.385 1.00 28.47 120 GLY B CA 1
ATOM 2632 C C . GLY B 1 114 ? -14.175 45.243 100.175 1.00 28.32 120 GLY B C 1
ATOM 2633 O O . GLY B 1 114 ? -14.187 44.795 101.322 1.00 28.42 120 GLY B O 1
ATOM 2634 N N . VAL B 1 115 ? -13.049 45.611 99.571 1.00 27.88 121 VAL B N 1
ATOM 2635 C CA . VAL B 1 115 ? -11.752 45.607 100.285 1.00 27.10 121 VAL B CA 1
ATOM 2636 C C . VAL B 1 115 ? -11.366 46.979 100.744 1.00 26.10 121 VAL B C 1
ATOM 2637 O O . VAL B 1 115 ? -10.901 47.173 101.857 1.00 24.45 121 VAL B O 1
ATOM 2641 N N . THR B 1 116 ? -11.506 47.954 99.857 1.00 27.32 122 THR B N 1
ATOM 2642 C CA . THR B 1 116 ? -11.053 49.290 100.180 1.00 27.14 122 THR B CA 1
ATOM 2643 C C . THR B 1 116 ? -11.881 49.894 101.324 1.00 27.03 122 THR B C 1
ATOM 2644 O O . THR B 1 116 ? -11.372 50.746 102.077 1.00 27.09 122 THR B O 1
ATOM 2648 N N . ILE B 1 117 ? -13.124 49.452 101.497 1.00 25.73 123 ILE B N 1
ATOM 2649 C CA . ILE B 1 117 ? -13.909 49.976 102.635 1.00 25.90 123 ILE B CA 1
ATOM 2650 C C . ILE B 1 117 ? -13.327 49.412 103.945 1.00 25.69 123 ILE B C 1
ATOM 2651 O O . ILE B 1 117 ? -13.478 50.016 105.002 1.00 25.43 123 ILE B O 1
ATOM 2656 N N . LEU B 1 118 ? -12.639 48.266 103.881 1.00 23.96 124 LEU B N 1
ATOM 2657 C CA . LEU B 1 118 ? -12.043 47.710 105.116 1.00 23.13 124 LEU B CA 1
ATOM 2658 C C . LEU B 1 118 ? -10.960 48.623 105.702 1.00 22.56 124 LEU B C 1
ATOM 2659 O O . LEU B 1 118 ? -10.727 48.564 106.888 1.00 21.50 124 LEU B O 1
ATOM 2664 N N . LEU B 1 119 ? -10.329 49.448 104.863 1.00 21.54 125 LEU B N 1
ATOM 2665 C CA . LEU B 1 119 ? -9.266 50.369 105.279 1.00 22.68 125 LEU B CA 1
ATOM 2666 C C . LEU B 1 119 ? -9.817 51.564 106.048 1.00 23.05 125 LEU B C 1
ATOM 2667 O O . LEU B 1 119 ? -9.062 52.262 106.717 1.00 22.83 125 LEU B O 1
ATOM 2672 N N . GLN B 1 120 ? -11.144 51.786 105.983 1.00 23.42 126 GLN B N 1
ATOM 2673 C CA . GLN B 1 120 ? -11.781 52.821 106.815 1.00 22.98 126 GLN B CA 1
ATOM 2674 C C . GLN B 1 120 ? -12.366 52.216 108.067 1.00 23.34 126 GLN B C 1
ATOM 2675 O O . GLN B 1 120 ? -12.743 52.944 108.969 1.00 24.79 126 GLN B O 1
ATOM 2681 N N . ALA B 1 121 ? -12.465 50.891 108.153 1.00 22.93 127 ALA B N 1
ATOM 2682 C CA . ALA B 1 121 ? -13.053 50.264 109.362 1.00 21.51 127 ALA B CA 1
ATOM 2683 C C . ALA B 1 121 ? -11.974 50.157 110.461 1.00 22.26 127 ALA B C 1
ATOM 2684 O O . ALA B 1 121 ? -10.763 50.069 110.162 1.00 21.04 127 ALA B O 1
ATOM 2686 N N . ASP B 1 122 ? -12.371 50.209 111.728 1.00 20.77 128 ASP B N 1
ATOM 2687 C CA . ASP B 1 122 ? -11.360 50.082 112.772 1.00 21.34 128 ASP B CA 1
ATOM 2688 C C . ASP B 1 122 ? -10.989 48.630 113.058 1.00 21.06 128 ASP B C 1
ATOM 2689 O O . ASP B 1 122 ? -9.856 48.323 113.466 1.00 19.36 128 ASP B O 1
ATOM 2694 N N . LEU B 1 123 ? -11.970 47.753 112.916 1.00 20.46 129 LEU B N 1
ATOM 2695 C CA . LEU B 1 123 ? -11.804 46.334 113.218 1.00 22.24 129 LEU B CA 1
ATOM 2696 C C . LEU B 1 123 ? -12.557 45.566 112.163 1.00 22.45 129 LEU B C 1
ATOM 2697 O O . LEU B 1 123 ? -13.656 45.975 111.781 1.00 22.88 129 LEU B O 1
ATOM 2702 N N . VAL B 1 124 ? -11.959 44.494 111.656 1.00 23.08 130 VAL B N 1
ATOM 2703 C CA . VAL B 1 124 ? -12.591 43.672 110.644 1.00 21.94 130 VAL B CA 1
ATOM 2704 C C . VAL B 1 124 ? -12.496 42.232 111.062 1.00 24.23 130 VAL B C 1
ATOM 2705 O O . VAL B 1 124 ? -11.401 41.766 111.440 1.00 24.05 130 VAL B O 1
ATOM 2709 N N . PHE B 1 125 ? -13.630 41.516 111.016 1.00 23.70 131 PHE B N 1
ATOM 2710 C CA . PHE B 1 125 ? -13.658 40.080 111.274 1.00 24.39 131 PHE B CA 1
ATOM 2711 C C . PHE B 1 125 ? -14.124 39.332 110.024 1.00 25.62 131 PHE B C 1
ATOM 2712 O O . PHE B 1 125 ? -15.004 39.816 109.298 1.00 25.34 131 PHE B O 1
ATOM 2720 N N . ALA B 1 126 ? -13.510 38.182 109.747 1.00 25.49 132 ALA B N 1
ATOM 2721 C CA . ALA B 1 126 ? -13.888 37.393 108.560 1.00 26.50 132 ALA B CA 1
ATOM 2722 C C . ALA B 1 126 ? -14.000 35.910 108.926 1.00 27.15 132 ALA B C 1
ATOM 2723 O O . ALA B 1 126 ? -13.372 35.459 109.864 1.00 26.22 132 ALA B O 1
ATOM 2725 N N . ASP B 1 127 ? -14.769 35.122 108.171 1.00 29.03 133 ASP B N 1
ATOM 2726 C CA . ASP B 1 127 ? -14.604 33.668 108.305 1.00 29.51 133 ASP B CA 1
ATOM 2727 C C . ASP B 1 127 ? -13.815 33.101 107.124 1.00 30.81 133 ASP B C 1
ATOM 2728 O O . ASP B 1 127 ? -13.497 33.844 106.199 1.00 29.00 133 ASP B O 1
ATOM 2733 N N . ASN B 1 128 ? -13.476 31.802 107.168 1.00 31.97 134 ASN B N 1
ATOM 2734 C CA . ASN B 1 128 ? -12.753 31.144 106.076 1.00 33.59 134 ASN B CA 1
ATOM 2735 C C . ASN B 1 128 ? -13.466 31.067 104.707 1.00 34.01 134 ASN B C 1
ATOM 2736 O O . ASN B 1 128 ? -12.902 30.583 103.733 1.00 34.02 134 ASN B O 1
ATOM 2741 N N . THR B 1 129 ? -14.668 31.605 104.588 1.00 33.60 135 THR B N 1
ATOM 2742 C CA . THR B 1 129 ? -15.292 31.583 103.265 1.00 34.00 135 THR B CA 1
ATOM 2743 C C . THR B 1 129 ? -14.993 32.889 102.522 1.00 33.66 135 THR B C 1
ATOM 2744 O O . THR B 1 129 ? -15.279 33.046 101.345 1.00 33.74 135 THR B O 1
ATOM 2748 N N . ALA B 1 130 ? -14.403 33.843 103.212 1.00 32.49 136 ALA B N 1
ATOM 2749 C CA . ALA B 1 130 ? -14.263 35.155 102.606 1.00 32.44 136 ALA B CA 1
ATOM 2750 C C . ALA B 1 130 ? -13.396 35.058 101.358 1.00 31.74 136 ALA B C 1
ATOM 2751 O O . ALA B 1 130 ? -12.404 34.329 101.347 1.00 31.54 136 ALA B O 1
ATOM 2753 N N . LEU B 1 131 ? -13.757 35.808 100.326 1.00 31.08 137 LEU B N 1
ATOM 2754 C CA . LEU B 1 131 ? -12.965 35.850 99.101 1.00 31.43 137 LEU B CA 1
ATOM 2755 C C . LEU B 1 131 ? -12.806 37.299 98.708 1.00 30.21 137 LEU B C 1
ATOM 2756 O O . LEU B 1 131 ? -13.803 37.970 98.382 1.00 31.13 137 LEU B O 1
ATOM 2761 N N . PHE B 1 132 ? -11.553 37.764 98.705 1.00 28.06 138 PHE B N 1
ATOM 2762 C CA . PHE B 1 132 ? -11.191 39.177 98.542 1.00 27.37 138 PHE B CA 1
ATOM 2763 C C . PHE B 1 132 ? -10.596 39.446 97.152 1.00 27.31 138 PHE B C 1
ATOM 2764 O O . PHE B 1 132 ? -10.013 38.558 96.528 1.00 28.30 138 PHE B O 1
ATOM 2772 N N . GLN B 1 133 ? -10.705 40.672 96.683 1.00 28.03 139 GLN B N 1
ATOM 2773 C CA . GLN B 1 133 ? -10.056 41.049 95.441 1.00 29.09 139 GLN B CA 1
ATOM 2774 C C . GLN B 1 133 ? -10.093 42.545 95.209 1.00 29.21 139 GLN B C 1
ATOM 2775 O O . GLN B 1 133 ? -11.088 43.216 95.505 1.00 31.57 139 GLN B O 1
ATOM 2781 N N . ILE B 1 134 ? -9.011 43.085 94.680 1.00 28.11 140 ILE B N 1
ATOM 2782 C CA . ILE B 1 134 ? -8.975 44.463 94.227 1.00 28.21 140 ILE B CA 1
ATOM 2783 C C . ILE B 1 134 ? -8.709 44.426 92.721 1.00 29.17 140 ILE B C 1
ATOM 2784 O O . ILE B 1 134 ? -7.563 44.392 92.291 1.00 29.18 140 ILE B O 1
ATOM 2789 N N . PRO B 1 135 ? -9.777 44.421 91.908 1.00 30.55 141 PRO B N 1
ATOM 2790 C CA . PRO B 1 135 ? -9.644 44.122 90.494 1.00 31.16 141 PRO B CA 1
ATOM 2791 C C . PRO B 1 135 ? -9.290 45.349 89.683 1.00 31.84 141 PRO B C 1
ATOM 2792 O O . PRO B 1 135 ? -9.102 45.228 88.467 1.00 31.00 141 PRO B O 1
ATOM 2796 N N . PHE B 1 136 ? -9.192 46.513 90.333 1.00 33.00 142 PHE B N 1
ATOM 2797 C CA . PHE B 1 136 ? -9.059 47.773 89.590 1.00 35.21 142 PHE B CA 1
ATOM 2798 C C . PHE B 1 136 ? -8.005 47.776 88.490 1.00 35.30 142 PHE B C 1
ATOM 2799 O O . PHE B 1 136 ? -8.277 48.312 87.414 1.00 35.81 142 PHE B O 1
ATOM 2807 N N . VAL B 1 137 ? -6.797 47.254 88.756 1.00 35.00 143 VAL B N 1
ATOM 2808 C CA . VAL B 1 137 ? -5.755 47.268 87.725 1.00 34.22 143 VAL B CA 1
ATOM 2809 C C . VAL B 1 137 ? -6.150 46.484 86.492 1.00 35.12 143 VAL B C 1
ATOM 2810 O O . VAL B 1 137 ? -5.879 46.928 85.352 1.00 34.94 143 VAL B O 1
ATOM 2814 N N . SER B 1 138 ? -6.769 45.323 86.700 1.00 35.02 144 SER B N 1
ATOM 2815 C CA . SER B 1 138 ? -7.201 44.522 85.568 1.00 37.09 144 SER B CA 1
ATOM 2816 C C . SER B 1 138 ? -8.481 45.025 84.864 1.00 37.72 144 SER B C 1
ATOM 2817 O O . SER B 1 138 ? -8.905 44.440 83.858 1.00 38.49 144 SER B O 1
ATOM 2820 N N . LEU B 1 139 ? -9.101 46.079 85.384 1.00 37.38 145 LEU B N 1
ATOM 2821 C CA . LEU B 1 139 ? -10.267 46.660 84.719 1.00 36.55 145 LEU B CA 1
ATOM 2822 C C . LEU B 1 139 ? -9.819 47.857 83.934 1.00 36.05 145 LEU B C 1
ATOM 2823 O O . LEU B 1 139 ? -10.631 48.532 83.315 1.00 36.25 145 LEU B O 1
ATOM 2828 N N . GLY B 1 140 ? -8.517 48.124 83.954 1.00 35.35 146 GLY B N 1
ATOM 2829 C CA . GLY B 1 140 ? -7.976 49.300 83.285 1.00 35.11 146 GLY B CA 1
ATOM 2830 C C . GLY B 1 140 ? -8.146 50.557 84.107 1.00 35.29 146 GLY B C 1
ATOM 2831 O O . GLY B 1 140 ? -8.008 51.684 83.605 1.00 35.05 146 GLY B O 1
ATOM 2832 N N . LEU B 1 141 ? -8.408 50.376 85.397 1.00 35.75 147 LEU B N 1
ATOM 2833 C CA . LEU B 1 141 ? -8.707 51.501 86.266 1.00 35.84 147 LEU B CA 1
ATOM 2834 C C . LEU B 1 141 ? -7.519 51.833 87.172 1.00 36.25 147 LEU B C 1
ATOM 2835 O O . LEU B 1 141 ? -6.367 51.729 86.755 1.00 36.33 147 LEU B O 1
ATOM 2840 N N . SER B 1 142 ? -7.795 52.271 88.397 1.00 36.38 148 SER B N 1
ATOM 2841 C CA . SER B 1 142 ? -6.735 52.693 89.303 1.00 35.83 148 SER B CA 1
ATOM 2842 C C . SER B 1 142 ? -7.279 52.598 90.739 1.00 35.20 148 SER B C 1
ATOM 2843 O O . SER B 1 142 ? -8.405 52.163 90.930 1.00 35.87 148 SER B O 1
ATOM 2846 N N . PRO B 1 143 ? -6.463 52.904 91.758 1.00 35.10 149 PRO B N 1
ATOM 2847 C CA . PRO B 1 143 ? -6.926 52.638 93.138 1.00 35.08 149 PRO B CA 1
ATOM 2848 C C . PRO B 1 143 ? -8.062 53.555 93.601 1.00 34.71 149 PRO B C 1
ATOM 2849 O O . PRO B 1 143 ? -8.237 54.652 93.070 1.00 34.92 149 PRO B O 1
ATOM 2853 N N . GLU B 1 144 ? -8.844 53.099 94.567 1.00 33.89 150 GLU B N 1
ATOM 2854 C CA . GLU B 1 144 ? -9.890 53.931 95.157 1.00 34.14 150 GLU B CA 1
ATOM 2855 C C . GLU B 1 144 ? -9.750 53.851 96.676 1.00 33.50 150 GLU B C 1
ATOM 2856 O O . GLU B 1 144 ? -8.993 53.016 97.197 1.00 33.36 150 GLU B O 1
ATOM 2862 N N . GLY B 1 145 ? -10.476 54.711 97.380 1.00 32.64 151 GLY B N 1
ATOM 2863 C CA . GLY B 1 145 ? -10.563 54.655 98.837 1.00 32.48 151 GLY B CA 1
ATOM 2864 C C . GLY B 1 145 ? -9.316 55.027 99.613 1.00 32.17 151 GLY B C 1
ATOM 2865 O O . GLY B 1 145 ? -9.203 54.721 100.799 1.00 33.32 151 GLY B O 1
ATOM 2866 N N . GLY B 1 146 ? -8.384 55.701 98.964 1.00 31.25 152 GLY B N 1
ATOM 2867 C CA . GLY B 1 146 ? -7.108 56.018 99.602 1.00 31.26 152 GLY B CA 1
ATOM 2868 C C . GLY B 1 146 ? -6.180 54.807 99.709 1.00 30.05 152 GLY B C 1
ATOM 2869 O O . GLY B 1 146 ? -5.137 54.884 100.361 1.00 30.62 152 GLY B O 1
ATOM 2870 N N . ALA B 1 147 ? -6.532 53.709 99.042 1.00 28.24 153 ALA B N 1
ATOM 2871 C CA . ALA B 1 147 ? -5.746 52.472 99.116 1.00 27.99 153 ALA B CA 1
ATOM 2872 C C . ALA B 1 147 ? -4.258 52.651 98.778 1.00 28.43 153 ALA B C 1
ATOM 2873 O O . ALA B 1 147 ? -3.417 51.910 99.282 1.00 28.07 153 ALA B O 1
ATOM 2875 N N . SER B 1 148 ? -3.922 53.619 97.924 1.00 27.27 154 SER B N 1
ATOM 2876 C CA . SER B 1 148 ? -2.531 53.744 97.488 1.00 27.20 154 SER B CA 1
ATOM 2877 C C . SER B 1 148 ? -1.610 54.269 98.626 1.00 26.41 154 SER B C 1
ATOM 2878 O O . SER B 1 148 ? -0.374 54.227 98.524 1.00 26.94 154 SER B O 1
ATOM 2881 N N . GLN B 1 149 ? -2.216 54.784 99.692 1.00 26.00 155 GLN B N 1
ATOM 2882 C CA . GLN B 1 149 ? -1.472 55.195 100.906 1.00 25.97 155 GLN B CA 1
ATOM 2883 C C . GLN B 1 149 ? -1.871 54.300 102.081 1.00 25.49 155 GLN B C 1
ATOM 2884 O O . GLN B 1 149 ? -0.998 53.765 102.785 1.00 25.86 155 GLN B O 1
ATOM 2890 N N . LEU B 1 150 ? -3.169 54.072 102.251 1.00 23.93 156 LEU B N 1
ATOM 2891 C CA . LEU B 1 150 ? -3.666 53.274 103.389 1.00 24.08 156 LEU B CA 1
ATOM 2892 C C . LEU B 1 150 ? -3.260 51.788 103.310 1.00 23.73 156 LEU B C 1
ATOM 2893 O O . LEU B 1 150 ? -2.972 51.180 104.331 1.00 22.90 156 LEU B O 1
ATOM 2898 N N . LEU B 1 151 ? -3.265 51.193 102.120 1.00 21.80 157 LEU B N 1
ATOM 2899 C CA . LEU B 1 151 ? -2.919 49.798 102.043 1.00 21.88 157 LEU B CA 1
ATOM 2900 C C . LEU B 1 151 ? -1.381 49.614 102.212 1.00 21.19 157 LEU B C 1
ATOM 2901 O O . LEU B 1 151 ? -0.912 48.639 102.827 1.00 20.70 157 LEU B O 1
ATOM 2906 N N . VAL B 1 152 ? -0.604 50.568 101.694 1.00 21.02 158 VAL B N 1
ATOM 2907 C CA . VAL B 1 152 ? 0.864 50.556 101.890 1.00 20.51 158 VAL B CA 1
ATOM 2908 C C . VAL B 1 152 ? 1.182 50.632 103.362 1.00 20.78 158 VAL B C 1
ATOM 2909 O O . VAL B 1 152 ? 2.026 49.876 103.860 1.00 20.66 158 VAL B O 1
ATOM 2913 N N . LYS B 1 153 ? 0.501 51.526 104.080 1.00 20.53 159 LYS B N 1
ATOM 2914 C CA . LYS B 1 153 ? 0.730 51.634 105.511 1.00 21.26 159 LYS B CA 1
ATOM 2915 C C . LYS B 1 153 ? 0.277 50.376 106.269 1.00 21.48 159 LYS B C 1
ATOM 2916 O O . LYS B 1 153 ? 0.972 49.891 107.193 1.00 20.70 159 LYS B O 1
ATOM 2922 N N . GLN B 1 154 ? -0.892 49.849 105.918 1.00 19.94 160 GLN B N 1
ATOM 2923 C CA . GLN B 1 154 ? -1.449 48.727 106.681 1.00 19.07 160 GLN B CA 1
ATOM 2924 C C . GLN B 1 154 ? -0.739 47.377 106.391 1.00 19.97 160 GLN B C 1
ATOM 2925 O O . GLN B 1 154 ? -0.476 46.574 107.320 1.00 18.46 160 GLN B O 1
ATOM 2931 N N . ALA B 1 155 ? -0.484 47.102 105.108 1.00 18.42 161 ALA B N 1
ATOM 2932 C CA . ALA B 1 155 ? 0.135 45.837 104.662 1.00 18.57 161 ALA B CA 1
ATOM 2933 C C . ALA B 1 155 ? 1.663 45.905 104.475 1.00 18.76 161 ALA B C 1
ATOM 2934 O O . ALA B 1 155 ? 2.329 44.857 104.364 1.00 18.73 161 ALA B O 1
ATOM 2936 N N . GLY B 1 156 ? 2.222 47.118 104.435 1.00 19.18 162 GLY B N 1
ATOM 2937 C CA . GLY B 1 156 ? 3.619 47.290 104.028 1.00 18.20 162 GLY B CA 1
ATOM 2938 C C . GLY B 1 156 ? 3.645 47.429 102.507 1.00 19.63 162 GLY B C 1
ATOM 2939 O O . GLY B 1 156 ? 2.766 46.929 101.805 1.00 19.51 162 GLY B O 1
ATOM 2940 N N . TYR B 1 157 ? 4.668 48.089 101.985 1.00 19.57 163 TYR B N 1
ATOM 2941 C CA . TYR B 1 157 ? 4.688 48.390 100.544 1.00 20.85 163 TYR B CA 1
ATOM 2942 C C . TYR B 1 157 ? 4.694 47.151 99.645 1.00 20.44 163 TYR B C 1
ATOM 2943 O O . TYR B 1 157 ? 3.925 47.078 98.707 1.00 20.49 163 TYR B O 1
ATOM 2952 N N . HIS B 1 158 ? 5.572 46.193 99.933 1.00 19.90 164 HIS B N 1
ATOM 2953 C CA . HIS B 1 158 ? 5.678 44.995 99.088 1.00 20.60 164 HIS B CA 1
ATOM 2954 C C . HIS B 1 158 ? 4.335 44.226 98.947 1.00 20.49 164 HIS B C 1
ATOM 2955 O O . HIS B 1 158 ? 3.917 43.855 97.817 1.00 18.29 164 HIS B O 1
ATOM 2962 N N . LYS B 1 159 ? 3.666 43.977 100.065 1.00 19.47 165 LYS B N 1
ATOM 2963 C CA . LYS B 1 159 ? 2.398 43.245 99.994 1.00 20.45 165 LYS B CA 1
ATOM 2964 C C . LYS B 1 159 ? 1.264 44.049 99.301 1.00 21.24 165 LYS B C 1
ATOM 2965 O O . LYS B 1 159 ? 0.440 43.461 98.594 1.00 21.68 165 LYS B O 1
ATOM 2971 N N . ALA B 1 160 ? 1.233 45.359 99.528 1.00 22.20 166 ALA B N 1
ATOM 2972 C CA . ALA B 1 160 ? 0.230 46.267 98.939 1.00 23.61 166 ALA B CA 1
ATOM 2973 C C . ALA B 1 160 ? 0.409 46.239 97.431 1.00 24.55 166 ALA B C 1
ATOM 2974 O O . ALA B 1 160 ? -0.564 46.190 96.658 1.00 23.95 166 ALA B O 1
ATOM 2976 N N . ALA B 1 161 ? 1.672 46.279 97.011 1.00 25.44 167 ALA B N 1
ATOM 2977 C CA . ALA B 1 161 ? 1.974 46.210 95.579 1.00 26.24 167 ALA B CA 1
ATOM 2978 C C . ALA B 1 161 ? 1.547 44.880 95.001 1.00 27.82 167 ALA B C 1
ATOM 2979 O O . ALA B 1 161 ? 0.964 44.810 93.922 1.00 29.63 167 ALA B O 1
ATOM 2981 N N . GLU B 1 162 ? 1.768 43.810 95.728 1.00 28.22 168 GLU B N 1
ATOM 2982 C CA . GLU B 1 162 ? 1.316 42.517 95.265 1.00 28.50 168 GLU B CA 1
ATOM 2983 C C . GLU B 1 162 ? -0.222 42.508 95.037 1.00 28.30 168 GLU B C 1
ATOM 2984 O O . GLU B 1 162 ? -0.701 42.140 93.971 1.00 28.95 168 GLU B O 1
ATOM 2990 N N . LEU B 1 163 ? -0.982 42.938 96.026 1.00 26.46 169 LEU B N 1
ATOM 2991 C CA . LEU B 1 163 ? -2.443 42.978 95.912 1.00 26.39 169 LEU B CA 1
ATOM 2992 C C . LEU B 1 163 ? -2.969 43.974 94.855 1.00 26.86 169 LEU B C 1
ATOM 2993 O O . LEU B 1 163 ? -3.874 43.626 94.081 1.00 27.77 169 LEU B O 1
ATOM 2998 N N . LEU B 1 164 ? -2.423 45.190 94.817 1.00 27.51 170 LEU B N 1
ATOM 2999 C CA . LEU B 1 164 ? -2.812 46.171 93.813 1.00 28.20 170 LEU B CA 1
ATOM 3000 C C . LEU B 1 164 ? -2.379 45.805 92.392 1.00 29.07 170 LEU B C 1
ATOM 3001 O O . LEU B 1 164 ? -3.224 45.753 91.482 1.00 29.37 170 LEU B O 1
ATOM 3006 N N . PHE B 1 165 ? -1.082 45.573 92.180 1.00 28.40 171 PHE B N 1
ATOM 3007 C CA . PHE B 1 165 ? -0.563 45.281 90.827 1.00 28.41 171 PHE B CA 1
ATOM 3008 C C . PHE B 1 165 ? -1.197 44.051 90.187 1.00 29.30 171 PHE B C 1
ATOM 3009 O O . PHE B 1 165 ? -1.564 44.095 88.992 1.00 29.70 171 PHE B O 1
ATOM 3017 N N . THR B 1 166 ? -1.299 42.951 90.949 1.00 29.04 172 THR B N 1
ATOM 3018 C CA . THR B 1 166 ? -1.706 41.663 90.383 1.00 29.27 172 THR B CA 1
ATOM 3019 C C . THR B 1 166 ? -3.232 41.531 90.238 1.00 30.13 172 THR B C 1
ATOM 3020 O O . THR B 1 166 ? -3.691 40.736 89.436 1.00 29.08 172 THR B O 1
ATOM 3024 N N . ALA B 1 167 ? -3.988 42.279 91.042 1.00 30.09 173 ALA B N 1
ATOM 3025 C CA . ALA B 1 167 ? -5.446 42.205 91.025 1.00 31.61 173 ALA B CA 1
ATOM 3026 C C . ALA B 1 167 ? -5.976 40.820 91.349 1.00 31.98 173 ALA B C 1
ATOM 3027 O O . ALA B 1 167 ? -7.123 40.489 91.037 1.00 32.54 173 ALA B O 1
ATOM 3029 N N . LYS B 1 168 ? -5.153 39.997 91.971 1.00 32.20 174 LYS B N 1
ATOM 3030 C CA . LYS B 1 168 ? -5.562 38.620 92.254 1.00 32.59 174 LYS B CA 1
ATOM 3031 C C . LYS B 1 168 ? -6.612 38.475 93.382 1.00 32.68 174 LYS B C 1
ATOM 3032 O O . LYS B 1 168 ? -6.720 39.318 94.273 1.00 31.47 174 LYS B O 1
ATOM 3038 N N . LYS B 1 169 ? -7.387 37.397 93.331 1.00 32.64 175 LYS B N 1
ATOM 3039 C CA . LYS B 1 169 ? -8.252 37.037 94.439 1.00 33.32 175 LYS B CA 1
ATOM 3040 C C . LYS B 1 169 ? -7.367 36.505 95.564 1.00 32.79 175 LYS B C 1
ATOM 3041 O O . LYS B 1 169 ? -6.305 35.949 95.295 1.00 33.93 175 LYS B O 1
ATOM 3047 N N . PHE B 1 170 ? -7.782 36.658 96.821 1.00 30.91 176 PHE B N 1
ATOM 3048 C CA . PHE B 1 170 ? -6.982 36.137 97.933 1.00 29.04 176 PHE B CA 1
ATOM 3049 C C . PHE B 1 170 ? -7.913 35.744 99.045 1.00 28.94 176 PHE B C 1
ATOM 3050 O O . PHE B 1 170 ? -9.047 36.146 99.041 1.00 29.15 176 PHE B O 1
ATOM 3058 N N . ASN B 1 171 ? -7.452 34.909 99.954 1.00 28.61 177 ASN B N 1
ATOM 3059 C CA . ASN B 1 171 ? -8.351 34.311 100.936 1.00 29.88 177 ASN B CA 1
ATOM 3060 C C . ASN B 1 171 ? -8.200 34.994 102.282 1.00 29.43 177 ASN B C 1
ATOM 3061 O O . ASN B 1 171 ? -7.540 36.039 102.367 1.00 27.83 177 ASN B O 1
ATOM 3066 N N . ALA B 1 172 ? -8.801 34.418 103.319 1.00 29.05 178 ALA B N 1
ATOM 3067 C CA . ALA B 1 172 ? -8.871 35.097 104.617 1.00 29.16 178 ALA B CA 1
ATOM 3068 C C . ALA B 1 172 ? -7.504 35.108 105.314 1.00 29.02 178 ALA B C 1
ATOM 3069 O O . ALA B 1 172 ? -7.126 36.085 106.006 1.00 27.45 178 ALA B O 1
ATOM 3071 N N . GLU B 1 173 ? -6.756 34.027 105.139 1.00 27.88 179 GLU B N 1
ATOM 3072 C CA . GLU B 1 173 ? -5.421 33.974 105.746 1.00 28.34 179 GLU B CA 1
ATOM 3073 C C . GLU B 1 173 ? -4.469 35.028 105.114 1.00 27.25 179 GLU B C 1
ATOM 3074 O O . GLU B 1 173 ? -3.618 35.609 105.793 1.00 26.66 179 GLU B O 1
ATOM 3080 N N . THR B 1 174 ? -4.606 35.280 103.815 1.00 25.76 180 THR B N 1
ATOM 3081 C CA . THR B 1 174 ? -3.749 36.263 103.178 1.00 24.58 180 THR B CA 1
ATOM 3082 C C . THR B 1 174 ? -4.160 37.659 103.687 1.00 25.31 180 THR B C 1
ATOM 3083 O O . THR B 1 174 ? -3.310 38.542 103.895 1.00 23.88 180 THR B O 1
ATOM 3087 N N . ALA B 1 175 ? -5.472 37.862 103.856 1.00 24.35 181 ALA B N 1
ATOM 3088 C CA . ALA B 1 175 ? -5.986 39.163 104.315 1.00 23.68 181 ALA B CA 1
ATOM 3089 C C . ALA B 1 175 ? -5.535 39.449 105.764 1.00 23.52 181 ALA B C 1
ATOM 3090 O O . ALA B 1 175 ? -5.209 40.574 106.115 1.00 24.14 181 ALA B O 1
ATOM 3092 N N . LEU B 1 176 ? -5.567 38.420 106.597 1.00 23.77 182 LEU B N 1
ATOM 3093 C CA . LEU B 1 176 ? -5.133 38.477 107.958 1.00 24.44 182 LEU B CA 1
ATOM 3094 C C . LEU B 1 176 ? -3.652 38.884 108.048 1.00 24.34 182 LEU B C 1
ATOM 3095 O O . LEU B 1 176 ? -3.289 39.774 108.849 1.00 23.85 182 LEU B O 1
ATOM 3100 N N . GLN B 1 177 ? -2.791 38.235 107.252 1.00 23.62 183 GLN B N 1
ATOM 3101 C CA . GLN B 1 177 ? -1.356 38.560 107.282 1.00 23.77 183 GLN B CA 1
ATOM 3102 C C . GLN B 1 177 ? -1.099 39.983 106.771 1.00 24.19 183 GLN B C 1
ATOM 3103 O O . GLN B 1 177 ? -0.145 40.632 107.184 1.00 24.54 183 GLN B O 1
ATOM 3109 N N . ALA B 1 178 ? -1.911 40.462 105.840 1.00 23.49 184 ALA B N 1
ATOM 3110 C CA . ALA B 1 178 ? -1.737 41.847 105.341 1.00 22.86 184 ALA B CA 1
ATOM 3111 C C . ALA B 1 178 ? -2.364 42.886 106.281 1.00 22.18 184 ALA B C 1
ATOM 3112 O O . ALA B 1 178 ? -2.298 44.077 106.042 1.00 23.19 184 ALA B O 1
ATOM 3114 N N . GLY B 1 179 ? -3.019 42.436 107.333 1.00 22.36 185 GLY B N 1
ATOM 3115 C CA . GLY B 1 179 ? -3.596 43.373 108.290 1.00 21.58 185 GLY B CA 1
ATOM 3116 C C . GLY B 1 179 ? -4.959 43.899 107.860 1.00 21.97 185 GLY B C 1
ATOM 3117 O O . GLY B 1 179 ? -5.520 44.770 108.533 1.00 23.10 185 GLY B O 1
ATOM 3118 N N . LEU B 1 180 ? -5.499 43.419 106.743 1.00 22.10 186 LEU B N 1
ATOM 3119 C CA . LEU B 1 180 ? -6.899 43.773 106.323 1.00 21.45 186 LEU B CA 1
ATOM 3120 C C . LEU B 1 180 ? -7.988 43.257 107.263 1.00 21.05 186 LEU B C 1
ATOM 3121 O O . LEU B 1 180 ? -9.055 43.847 107.356 1.00 21.98 186 LEU B O 1
ATOM 3126 N N . VAL B 1 181 ? -7.711 42.135 107.923 1.00 21.59 187 VAL B N 1
ATOM 3127 C CA . VAL B 1 181 ? -8.628 41.437 108.807 1.00 21.75 187 VAL B CA 1
ATOM 3128 C C . VAL B 1 181 ? -7.949 41.280 110.163 1.00 22.39 187 VAL B C 1
ATOM 3129 O O . VAL B 1 181 ? -6.757 40.945 110.211 1.00 22.13 187 VAL B O 1
ATOM 3133 N N . ASN B 1 182 ? -8.667 41.524 111.268 1.00 21.54 188 ASN B N 1
ATOM 3134 C CA . ASN B 1 182 ? -8.054 41.434 112.615 1.00 21.33 188 ASN B CA 1
ATOM 3135 C C . ASN B 1 182 ? -7.927 40.002 113.104 1.00 22.56 188 ASN B C 1
ATOM 3136 O O . ASN B 1 182 ? -6.974 39.632 113.822 1.00 19.85 188 ASN B O 1
ATOM 3141 N N . GLU B 1 183 ? -8.919 39.199 112.717 1.00 23.76 189 GLU B N 1
ATOM 3142 C CA . GLU B 1 183 ? -9.027 37.825 113.213 1.00 26.17 189 GLU B CA 1
ATOM 3143 C C . GLU B 1 183 ? -9.970 36.994 112.302 1.00 26.65 189 GLU B C 1
ATOM 3144 O O . GLU B 1 183 ? -10.994 37.514 111.820 1.00 25.35 189 GLU B O 1
ATOM 3150 N N . ILE B 1 184 ? -9.628 35.724 112.070 1.00 26.78 190 ILE B N 1
ATOM 3151 C CA . ILE B 1 184 ? -10.467 34.791 111.288 1.00 26.75 190 ILE B CA 1
ATOM 3152 C C . ILE B 1 184 ? -11.218 33.961 112.326 1.00 27.74 190 ILE B C 1
ATOM 3153 O O . ILE B 1 184 ? -10.585 33.382 113.203 1.00 26.65 190 ILE B O 1
ATOM 3158 N N . VAL B 1 185 ? -12.551 33.949 112.268 1.00 26.12 191 VAL B N 1
ATOM 3159 C CA . VAL B 1 185 ? -13.324 33.335 113.337 1.00 27.46 191 VAL B CA 1
ATOM 3160 C C . VAL B 1 185 ? -14.379 32.391 112.729 1.00 27.64 191 VAL B C 1
ATOM 3161 O O . VAL B 1 185 ? -14.606 32.435 111.541 1.00 26.83 191 VAL B O 1
ATOM 3165 N N . GLU B 1 186 ? -15.003 31.557 113.542 1.00 29.34 192 GLU B N 1
ATOM 3166 C CA . GLU B 1 186 ? -16.057 30.633 113.040 1.00 31.24 192 GLU B CA 1
ATOM 3167 C C . GLU B 1 186 ? -17.352 31.335 112.699 1.00 31.18 192 GLU B C 1
ATOM 3168 O O . GLU B 1 186 ? -18.006 30.991 111.715 1.00 32.92 192 GLU B O 1
ATOM 3170 N N . ASP B 1 187 ? -17.739 32.328 113.493 1.00 31.16 193 ASP B N 1
ATOM 3171 C CA . ASP B 1 187 ? -18.987 33.061 113.204 1.00 30.94 193 ASP B CA 1
ATOM 3172 C C . ASP B 1 187 ? -18.709 34.558 113.158 1.00 30.58 193 ASP B C 1
ATOM 3173 O O . ASP B 1 187 ? -18.716 35.213 114.190 1.00 30.66 193 ASP B O 1
ATOM 3178 N N . ALA B 1 188 ? -18.468 35.073 111.958 1.00 30.49 194 ALA B N 1
ATOM 3179 C CA . ALA B 1 188 ? -18.096 36.457 111.748 1.00 30.75 194 ALA B CA 1
ATOM 3180 C C . ALA B 1 188 ? -19.090 37.441 112.353 1.00 30.85 194 ALA B C 1
ATOM 3181 O O . ALA B 1 188 ? -18.704 38.385 113.060 1.00 30.54 194 ALA B O 1
ATOM 3183 N N . TYR B 1 189 ? -20.377 37.254 112.043 1.00 30.66 195 TYR B N 1
ATOM 3184 C CA . TYR B 1 189 ? -21.410 38.172 112.548 1.00 29.56 195 TYR B CA 1
ATOM 3185 C C . TYR B 1 189 ? -21.563 38.155 114.065 1.00 29.35 195 TYR B C 1
ATOM 3186 O O . TYR B 1 189 ? -21.752 39.220 114.692 1.00 29.41 195 TYR B O 1
ATOM 3195 N N . ALA B 1 190 ? -21.485 36.974 114.676 1.00 28.44 196 ALA B N 1
ATOM 3196 C CA . ALA B 1 190 ? -21.590 36.908 116.140 1.00 28.35 196 ALA B CA 1
ATOM 3197 C C . ALA B 1 190 ? -20.383 37.589 116.785 1.00 27.25 196 ALA B C 1
ATOM 3198 O O . ALA B 1 190 ? -20.528 38.291 117.783 1.00 26.98 196 ALA B O 1
ATOM 3200 N N . THR B 1 191 ? -19.192 37.317 116.260 1.00 26.57 197 THR B N 1
ATOM 3201 C CA . THR B 1 191 ? -17.963 37.933 116.838 1.00 26.81 197 THR B CA 1
ATOM 3202 C C . THR B 1 191 ? -18.052 39.457 116.737 1.00 26.28 197 THR B C 1
ATOM 3203 O O . THR B 1 191 ? -17.728 40.197 117.687 1.00 27.74 197 THR B O 1
ATOM 3207 N N . ALA B 1 192 ? -18.454 39.949 115.568 1.00 25.38 198 ALA B N 1
ATOM 3208 C CA . ALA B 1 192 ? -18.619 41.401 115.413 1.00 25.48 198 ALA B CA 1
ATOM 3209 C C . ALA B 1 192 ? -19.579 41.986 116.428 1.00 25.74 198 ALA B C 1
ATOM 3210 O O . ALA B 1 192 ? -19.333 43.071 117.000 1.00 24.60 198 ALA B O 1
ATOM 3212 N N . GLN B 1 193 ? -20.713 41.308 116.622 1.00 26.09 199 GLN B N 1
ATOM 3213 C CA . GLN B 1 193 ? -21.739 41.817 117.542 1.00 26.32 199 GLN B CA 1
ATOM 3214 C C . GLN B 1 193 ? -21.189 41.820 118.956 1.00 26.23 199 GLN B C 1
ATOM 3215 O O . GLN B 1 193 ? -21.386 42.776 119.715 1.00 26.85 199 GLN B O 1
ATOM 3221 N N . ALA B 1 194 ? -20.495 40.741 119.327 1.00 25.31 200 ALA B N 1
ATOM 3222 C CA . ALA B 1 194 ? -19.943 40.651 120.692 1.00 25.41 200 ALA B CA 1
ATOM 3223 C C . ALA B 1 194 ? -18.870 41.749 120.970 1.00 25.92 200 ALA B C 1
ATOM 3224 O O . ALA B 1 194 ? -18.815 42.349 122.058 1.00 26.16 200 ALA B O 1
ATOM 3226 N N . THR B 1 195 ? -18.014 41.991 119.987 1.00 25.08 201 THR B N 1
ATOM 3227 C CA . THR B 1 195 ? -17.035 43.103 120.084 1.00 24.48 201 THR B CA 1
ATOM 3228 C C . THR B 1 195 ? -17.796 44.417 120.199 1.00 23.75 201 THR B C 1
ATOM 3229 O O . THR B 1 195 ? -17.467 45.228 121.049 1.00 24.54 201 THR B O 1
ATOM 3233 N N . ALA B 1 196 ? -18.811 44.628 119.363 1.00 24.26 202 ALA B N 1
ATOM 3234 C CA . ALA B 1 196 ? -19.570 45.866 119.382 1.00 24.39 202 ALA B CA 1
ATOM 3235 C C . ALA B 1 196 ? -20.177 46.124 120.764 1.00 26.02 202 ALA B C 1
ATOM 3236 O O . ALA B 1 196 ? -20.139 47.246 121.273 1.00 26.65 202 ALA B O 1
ATOM 3238 N N . GLN B 1 197 ? -20.758 45.082 121.359 1.00 27.14 203 GLN B N 1
ATOM 3239 C CA . GLN B 1 197 ? -21.325 45.190 122.697 1.00 28.26 203 GLN B CA 1
ATOM 3240 C C . GLN B 1 197 ? -20.269 45.467 123.768 1.00 27.87 203 GLN B C 1
ATOM 3241 O O . GLN B 1 197 ? -20.519 46.241 124.700 1.00 27.35 203 GLN B O 1
ATOM 3247 N N . HIS B 1 198 ? -19.096 44.836 123.649 1.00 26.41 204 HIS B N 1
ATOM 3248 C CA . HIS B 1 198 ? -17.978 45.164 124.557 1.00 26.63 204 HIS B CA 1
ATOM 3249 C C . HIS B 1 198 ? -17.597 46.653 124.422 1.00 24.81 204 HIS B C 1
ATOM 3250 O O . HIS B 1 198 ? -17.425 47.318 125.428 1.00 24.28 204 HIS B O 1
ATOM 3257 N N . LEU B 1 199 ? -17.509 47.174 123.200 1.00 23.80 205 LEU B N 1
ATOM 3258 C CA . LEU B 1 199 ? -17.161 48.592 123.003 1.00 24.83 205 LEU B CA 1
ATOM 3259 C C . LEU B 1 199 ? -18.263 49.556 123.482 1.00 26.25 205 LEU B C 1
ATOM 3260 O O . LEU B 1 199 ? -17.959 50.673 123.976 1.00 24.63 205 LEU B O 1
ATOM 3265 N N . THR B 1 200 ? -19.540 49.176 123.299 1.00 27.39 206 THR B N 1
ATOM 3266 C CA . THR B 1 200 ? -20.628 50.062 123.838 1.00 29.13 206 THR B CA 1
ATOM 3267 C C . THR B 1 200 ? -20.628 50.118 125.356 1.00 28.11 206 THR B C 1
ATOM 3268 O O . THR B 1 200 ? -21.169 51.034 125.954 1.00 29.95 206 THR B O 1
ATOM 3272 N N . ALA B 1 201 ? -19.998 49.167 126.009 1.00 28.57 207 ALA B N 1
ATOM 3273 C CA . ALA B 1 201 ? -19.897 49.217 127.484 1.00 28.60 207 ALA B CA 1
ATOM 3274 C C . ALA B 1 201 ? -18.734 50.076 128.031 1.00 29.25 207 ALA B C 1
ATOM 3275 O O . ALA B 1 201 ? -18.640 50.279 129.261 1.00 29.24 207 ALA B O 1
ATOM 3277 N N . LEU B 1 202 ? -17.865 50.576 127.147 1.00 27.04 208 LEU B N 1
ATOM 3278 C CA . LEU B 1 202 ? -16.689 51.374 127.556 1.00 26.28 208 LEU B CA 1
ATOM 3279 C C . LEU B 1 202 ? -16.977 52.879 127.442 1.00 26.51 208 LEU B C 1
ATOM 3280 O O . LEU B 1 202 ? -17.932 53.313 126.750 1.00 26.33 208 LEU B O 1
ATOM 3285 N N . PRO B 1 203 ? -16.163 53.688 128.117 1.00 26.92 209 PRO B N 1
ATOM 3286 C CA . PRO B 1 203 ? -16.479 55.118 128.176 1.00 27.46 209 PRO B CA 1
ATOM 3287 C C . PRO B 1 203 ? -16.434 55.791 126.811 1.00 28.21 209 PRO B C 1
ATOM 3288 O O . PRO B 1 203 ? -15.452 55.669 126.068 1.00 28.32 209 PRO B O 1
ATOM 3292 N N . LEU B 1 204 ? -17.500 56.511 126.485 1.00 28.41 210 LEU B N 1
ATOM 3293 C CA . LEU B 1 204 ? -17.645 57.121 125.175 1.00 28.68 210 LEU B CA 1
ATOM 3294 C C . LEU B 1 204 ? -16.572 58.164 124.814 1.00 27.46 210 LEU B C 1
ATOM 3295 O O . LEU B 1 204 ? -16.043 58.183 123.700 1.00 26.18 210 LEU B O 1
ATOM 3300 N N . ALA B 1 205 ? -16.229 59.035 125.742 1.00 26.54 211 ALA B N 1
ATOM 3301 C CA . ALA B 1 205 ? -15.242 60.044 125.408 1.00 26.04 211 ALA B CA 1
ATOM 3302 C C . ALA B 1 205 ? -13.836 59.436 125.200 1.00 24.69 211 ALA B C 1
ATOM 3303 O O . ALA B 1 205 ? -13.044 59.978 124.409 1.00 23.21 211 ALA B O 1
ATOM 3305 N N . SER B 1 206 ? -13.550 58.332 125.909 1.00 24.48 212 SER B N 1
ATOM 3306 C CA . SER B 1 206 ? -12.279 57.614 125.787 1.00 24.25 212 SER B CA 1
ATOM 3307 C C . SER B 1 206 ? -12.164 57.015 124.376 1.00 24.17 212 SER B C 1
ATOM 3308 O O . SER B 1 206 ? -11.116 57.130 123.730 1.00 24.96 212 SER B O 1
ATOM 3311 N N . LEU B 1 207 ? -13.221 56.387 123.878 1.00 23.37 213 LEU B N 1
ATOM 3312 C CA . LEU B 1 207 ? -13.187 55.837 122.500 1.00 23.18 213 LEU B CA 1
ATOM 3313 C C . LEU B 1 207 ? -13.169 56.965 121.466 1.00 22.94 213 LEU B C 1
ATOM 3314 O O . LEU B 1 207 ? -12.469 56.896 120.438 1.00 20.26 213 LEU B O 1
ATOM 3319 N N . LYS B 1 208 ? -13.925 58.039 121.721 1.00 22.77 214 LYS B N 1
ATOM 3320 C CA . LYS B 1 208 ? -13.920 59.115 120.728 1.00 22.98 214 LYS B CA 1
ATOM 3321 C C . LYS B 1 208 ? -12.537 59.791 120.634 1.00 23.08 214 LYS B C 1
ATOM 3322 O O . LYS B 1 208 ? -11.982 59.970 119.529 1.00 24.55 214 LYS B O 1
ATOM 3328 N N . GLN B 1 209 ? -11.962 60.155 121.773 1.00 22.75 215 GLN B N 1
ATOM 3329 C CA . GLN B 1 209 ? -10.679 60.873 121.728 1.00 24.35 215 GLN B CA 1
ATOM 3330 C C . GLN B 1 209 ? -9.543 59.939 121.224 1.00 23.25 215 GLN B C 1
ATOM 3331 O O . GLN B 1 209 ? -8.627 60.394 120.561 1.00 23.10 215 GLN B O 1
ATOM 3337 N N . THR B 1 210 ? -9.607 58.646 121.560 1.00 21.58 216 THR B N 1
ATOM 3338 C CA . THR B 1 210 ? -8.569 57.675 121.075 1.00 21.99 216 THR B CA 1
ATOM 3339 C C . THR B 1 210 ? -8.650 57.560 119.542 1.00 21.96 216 THR B C 1
ATOM 3340 O O . THR B 1 210 ? -7.624 57.691 118.830 1.00 22.87 216 THR B O 1
ATOM 3344 N N . LYS B 1 211 ? -9.856 57.321 119.011 1.00 21.45 217 LYS B N 1
ATOM 3345 C CA . LYS B 1 211 ? -9.991 57.318 117.555 1.00 21.91 217 LYS B CA 1
ATOM 3346 C C . LYS B 1 211 ? -9.560 58.659 116.881 1.00 21.35 217 LYS B C 1
ATOM 3347 O O . LYS B 1 211 ? -8.887 58.665 115.850 1.00 20.60 217 LYS B O 1
ATOM 3353 N N . ALA B 1 212 ? -9.907 59.790 117.474 1.00 21.37 218 ALA B N 1
ATOM 3354 C CA . ALA B 1 212 ? -9.560 61.052 116.838 1.00 22.19 218 ALA B CA 1
ATOM 3355 C C . ALA B 1 212 ? -8.029 61.233 116.818 1.00 21.76 218 ALA B C 1
ATOM 3356 O O . ALA B 1 212 ? -7.461 61.736 115.833 1.00 22.90 218 ALA B O 1
ATOM 3358 N N . LEU B 1 213 ? -7.354 60.831 117.896 1.00 20.89 219 LEU B N 1
ATOM 3359 C CA . LEU B 1 213 ? -5.864 60.862 117.885 1.00 21.64 219 LEU B CA 1
ATOM 3360 C C . LEU B 1 213 ? -5.255 59.945 116.828 1.00 20.94 219 LEU B C 1
ATOM 3361 O O . LEU B 1 213 ? -4.283 60.313 116.152 1.00 21.10 219 LEU B O 1
ATOM 3366 N N . MET B 1 214 ? -5.814 58.730 116.700 1.00 21.71 220 MET B N 1
ATOM 3367 C CA . MET B 1 214 ? -5.305 57.749 115.720 1.00 22.03 220 MET B CA 1
ATOM 3368 C C . MET B 1 214 ? -5.510 58.292 114.300 1.00 23.39 220 MET B C 1
ATOM 3369 O O . MET B 1 214 ? -4.678 58.088 113.402 1.00 23.38 220 MET B O 1
ATOM 3374 N N . LYS B 1 215 ? -6.613 59.011 114.111 1.00 24.06 221 LYS B N 1
ATOM 3375 C CA . LYS B 1 215 ? -6.936 59.600 112.813 1.00 25.19 221 LYS B CA 1
ATOM 3376 C C . LYS B 1 215 ? -6.665 61.107 112.748 1.00 26.02 221 LYS B C 1
ATOM 3377 O O . LYS B 1 215 ? -7.407 61.861 112.107 1.00 25.79 221 LYS B O 1
ATOM 3383 N N . HIS B 1 216 ? -5.569 61.518 113.390 1.00 26.48 222 HIS B N 1
ATOM 3384 C CA . HIS B 1 216 ? -5.089 62.900 113.384 1.00 26.66 222 HIS B CA 1
ATOM 3385 C C . HIS B 1 216 ? -4.882 63.399 111.944 1.00 27.39 222 HIS B C 1
ATOM 3386 O O . HIS B 1 216 ? -4.936 64.602 111.695 1.00 27.68 222 HIS B O 1
ATOM 3393 N N . ASP B 1 217 ? -4.591 62.486 111.012 1.00 26.27 223 ASP B N 1
ATOM 3394 C CA . ASP B 1 217 ? -4.352 62.872 109.609 1.00 26.52 223 ASP B CA 1
ATOM 3395 C C . ASP B 1 217 ? -5.580 62.666 108.736 1.00 25.15 223 ASP B C 1
ATOM 3396 O O . ASP B 1 217 ? -5.458 62.473 107.529 1.00 25.10 223 ASP B O 1
ATOM 3401 N N . LEU B 1 218 ? -6.765 62.729 109.322 1.00 25.69 224 LEU B N 1
ATOM 3402 C CA . LEU B 1 218 ? -7.996 62.540 108.528 1.00 27.46 224 LEU B CA 1
ATOM 3403 C C . LEU B 1 218 ? -8.137 63.478 107.293 1.00 28.74 224 LEU B C 1
ATOM 3404 O O . LEU B 1 218 ? -8.546 63.043 106.193 1.00 29.43 224 LEU B O 1
ATOM 3409 N N . ASP B 1 219 ? -7.799 64.758 107.459 1.00 29.10 225 ASP B N 1
ATOM 3410 C CA . ASP B 1 219 ? -7.796 65.674 106.310 1.00 30.54 225 ASP B CA 1
ATOM 3411 C C . ASP B 1 219 ? -7.008 65.141 105.123 1.00 29.58 225 ASP B C 1
ATOM 3412 O O . ASP B 1 219 ? -7.419 65.294 103.964 1.00 29.56 225 ASP B O 1
ATOM 3417 N N . GLN B 1 220 ? -5.871 64.525 105.421 1.00 29.33 226 GLN B N 1
ATOM 3418 C CA . GLN B 1 220 ? -4.958 64.094 104.404 1.00 29.47 226 GLN B CA 1
ATOM 3419 C C . GLN B 1 220 ? -5.446 62.778 103.794 1.00 28.72 226 GLN B C 1
ATOM 3420 O O . GLN B 1 220 ? -5.247 62.534 102.624 1.00 27.39 226 GLN B O 1
ATOM 3426 N N . ILE B 1 221 ? -6.132 61.949 104.581 1.00 28.99 227 ILE B N 1
ATOM 3427 C CA . ILE B 1 221 ? -6.836 60.801 104.025 1.00 28.43 227 ILE B CA 1
ATOM 3428 C C . ILE B 1 221 ? -7.958 61.257 103.054 1.00 28.45 227 ILE B C 1
ATOM 3429 O O . ILE B 1 221 ? -8.110 60.705 101.968 1.00 27.77 227 ILE B O 1
ATOM 3434 N N . ILE B 1 222 ? -8.757 62.245 103.453 1.00 28.91 228 ILE B N 1
ATOM 3435 C CA . ILE B 1 222 ? -9.814 62.739 102.546 1.00 29.46 228 ILE B CA 1
ATOM 3436 C C . ILE B 1 222 ? -9.180 63.260 101.226 1.00 29.95 228 ILE B C 1
ATOM 3437 O O . ILE B 1 222 ? -9.696 63.025 100.141 1.00 30.79 228 ILE B O 1
ATOM 3442 N N . GLU B 1 223 ? -8.038 63.931 101.312 1.00 31.39 229 GLU B N 1
ATOM 3443 C CA . GLU B 1 223 ? -7.426 64.517 100.114 1.00 33.73 229 GLU B CA 1
ATOM 3444 C C . GLU B 1 223 ? -6.872 63.419 99.169 1.00 33.54 229 GLU B C 1
ATOM 3445 O O . GLU B 1 223 ? -7.021 63.484 97.937 1.00 32.44 229 GLU B O 1
ATOM 3451 N N . CYS B 1 224 ? -6.264 62.390 99.760 1.00 32.25 230 CYS B N 1
ATOM 3452 C CA . CYS B 1 224 ? -5.896 61.191 99.005 1.00 31.97 230 CYS B CA 1
ATOM 3453 C C . CYS B 1 224 ? -7.118 60.503 98.348 1.00 31.76 230 CYS B C 1
ATOM 3454 O O . CYS B 1 224 ? -7.078 60.116 97.172 1.00 32.07 230 CYS B O 1
ATOM 3457 N N . ILE B 1 225 ? -8.205 60.324 99.079 1.00 31.10 231 ILE B N 1
ATOM 3458 C CA . ILE B 1 225 ? -9.383 59.727 98.424 1.00 31.86 231 ILE B CA 1
ATOM 3459 C C . ILE B 1 225 ? -9.884 60.561 97.210 1.00 32.82 231 ILE B C 1
ATOM 3460 O O . ILE B 1 225 ? -10.270 60.004 96.162 1.00 32.19 231 ILE B O 1
ATOM 3465 N N . ASP B 1 226 ? -9.880 61.887 97.362 1.00 32.70 232 ASP B N 1
ATOM 3466 C CA . ASP B 1 226 ? -10.385 62.797 96.310 1.00 33.92 232 ASP B CA 1
ATOM 3467 C C . ASP B 1 226 ? -9.386 62.822 95.157 1.00 34.09 232 ASP B C 1
ATOM 3468 O O . ASP B 1 226 ? -9.771 62.760 93.986 1.00 33.50 232 ASP B O 1
ATOM 3473 N N . HIS B 1 227 ? -8.095 62.904 95.478 1.00 34.41 233 HIS B N 1
ATOM 3474 C CA . HIS B 1 227 ? -7.079 62.827 94.419 1.00 34.79 233 HIS B CA 1
ATOM 3475 C C . HIS B 1 227 ? -7.213 61.536 93.602 1.00 34.24 233 HIS B C 1
ATOM 3476 O O . HIS B 1 227 ? -7.214 61.563 92.369 1.00 34.38 233 HIS B O 1
ATOM 3483 N N . GLU B 1 228 ? -7.321 60.401 94.282 1.00 33.41 234 GLU B N 1
ATOM 3484 C CA . GLU B 1 228 ? -7.529 59.140 93.592 1.00 32.75 234 GLU B CA 1
ATOM 3485 C C . GLU B 1 228 ? -8.789 59.170 92.727 1.00 33.12 234 GLU B C 1
ATOM 3486 O O . GLU B 1 228 ? -8.801 58.619 91.628 1.00 32.83 234 GLU B O 1
ATOM 3492 N N . ALA B 1 229 ? -9.866 59.737 93.263 1.00 32.75 235 ALA B N 1
ATOM 3493 C CA . ALA B 1 229 ? -11.113 59.839 92.501 1.00 33.35 235 ALA B CA 1
ATOM 3494 C C . ALA B 1 229 ? -10.902 60.529 91.138 1.00 33.41 235 ALA B C 1
ATOM 3495 O O . ALA B 1 229 ? -11.369 60.042 90.109 1.00 34.32 235 ALA B O 1
ATOM 3497 N N . GLU B 1 230 ? -10.203 61.654 91.113 1.00 35.35 236 GLU B N 1
ATOM 3498 C CA . GLU B 1 230 ? -10.009 62.355 89.826 1.00 37.11 236 GLU B CA 1
ATOM 3499 C C . GLU B 1 230 ? -9.295 61.476 88.812 1.00 36.84 236 GLU B C 1
ATOM 3500 O O . GLU B 1 230 ? -9.634 61.461 87.628 1.00 36.92 236 GLU B O 1
ATOM 3506 N N . ILE B 1 231 ? -8.317 60.714 89.296 1.00 36.14 237 ILE B N 1
ATOM 3507 C CA . ILE B 1 231 ? -7.528 59.862 88.453 1.00 34.97 237 ILE B CA 1
ATOM 3508 C C . ILE B 1 231 ? -8.378 58.724 87.973 1.00 35.14 237 ILE B C 1
ATOM 3509 O O . ILE B 1 231 ? -8.317 58.346 86.799 1.00 33.68 237 ILE B O 1
ATOM 3514 N N . PHE B 1 232 ? -9.164 58.157 88.890 1.00 34.65 238 PHE B N 1
ATOM 3515 C CA . PHE B 1 232 ? -10.022 57.031 88.571 1.00 35.98 238 PHE B CA 1
ATOM 3516 C C . PHE B 1 232 ? -11.004 57.356 87.426 1.00 36.98 238 PHE B C 1
ATOM 3517 O O . PHE B 1 232 ? -11.231 56.562 86.495 1.00 37.20 238 PHE B O 1
ATOM 3525 N N . MET B 1 233 ? -11.617 58.520 87.530 1.00 38.24 239 MET B N 1
ATOM 3526 C CA . MET B 1 233 ? -12.664 58.889 86.590 1.00 39.99 239 MET B CA 1
ATOM 3527 C C . MET B 1 233 ? -12.079 59.159 85.199 1.00 40.76 239 MET B C 1
ATOM 3528 O O . MET B 1 233 ? -12.740 58.920 84.194 1.00 41.56 239 MET B O 1
ATOM 3533 N N . GLN B 1 234 ? -10.828 59.602 85.133 1.00 41.24 240 GLN B N 1
ATOM 3534 C CA . GLN B 1 234 ? -10.157 59.641 83.852 1.00 42.16 240 GLN B CA 1
ATOM 3535 C C . GLN B 1 234 ? -9.936 58.273 83.258 1.00 42.32 240 GLN B C 1
ATOM 3536 O O . GLN B 1 234 ? -10.181 58.086 82.067 1.00 42.42 240 GLN B O 1
ATOM 3542 N N . ARG B 1 235 ? -9.474 57.319 84.066 1.00 41.72 241 ARG B N 1
ATOM 3543 C CA . ARG B 1 235 ? -9.234 55.987 83.562 1.00 42.75 241 ARG B CA 1
ATOM 3544 C C . ARG B 1 235 ? -10.549 55.392 83.095 1.00 43.67 241 ARG B C 1
ATOM 3545 O O . ARG B 1 235 ? -10.560 54.540 82.213 1.00 43.13 241 ARG B O 1
ATOM 3553 N N . VAL B 1 236 ? -11.653 55.814 83.712 1.00 44.90 242 VAL B N 1
ATOM 3554 C CA . VAL B 1 236 ? -12.963 55.285 83.337 1.00 46.48 242 VAL B CA 1
ATOM 3555 C C . VAL B 1 236 ? -13.252 55.547 81.858 1.00 47.99 242 VAL B C 1
ATOM 3556 O O . VAL B 1 236 ? -13.892 54.734 81.190 1.00 48.37 242 VAL B O 1
ATOM 3560 N N . GLN B 1 237 ? -12.758 56.671 81.345 1.00 49.57 243 GLN B N 1
ATOM 3561 C CA . GLN B 1 237 ? -12.902 56.971 79.923 1.00 51.31 243 GLN B CA 1
ATOM 3562 C C . GLN B 1 237 ? -11.626 56.633 79.119 1.00 51.86 243 GLN B C 1
ATOM 3563 O O . GLN B 1 237 ? -11.062 57.504 78.454 1.00 52.72 243 GLN B O 1
ATOM 3569 N N . SER B 1 238 ? -11.195 55.369 79.164 1.00 52.13 244 SER B N 1
ATOM 3570 C CA . SER B 1 238 ? -9.981 54.931 78.473 1.00 52.39 244 SER B CA 1
ATOM 3571 C C . SER B 1 238 ? -10.148 53.583 77.746 1.00 52.72 244 SER B C 1
ATOM 3572 O O . SER B 1 238 ? -10.934 52.710 78.151 1.00 52.91 244 SER B O 1
ATOM 3575 N N . PRO B 1 239 ? -9.403 53.407 76.653 1.00 53.09 245 PRO B N 1
ATOM 3576 C CA . PRO B 1 239 ? -9.466 52.183 75.857 1.00 53.51 245 PRO B CA 1
ATOM 3577 C C . PRO B 1 239 ? -9.201 50.905 76.677 1.00 53.79 245 PRO B C 1
ATOM 3578 O O . PRO B 1 239 ? -9.885 49.884 76.492 1.00 53.85 245 PRO B O 1
ATOM 3582 N N . GLU B 1 240 ? -8.217 50.971 77.573 1.00 53.30 246 GLU B N 1
ATOM 3583 C CA . GLU B 1 240 ? -7.955 49.894 78.520 1.00 52.94 246 GLU B CA 1
ATOM 3584 C C . GLU B 1 240 ? -9.246 49.407 79.158 1.00 52.35 246 GLU B C 1
ATOM 3585 O O . GLU B 1 240 ? -9.536 48.216 79.167 1.00 52.74 246 GLU B O 1
ATOM 3591 N N . MET B 1 241 ? -10.010 50.346 79.706 1.00 51.89 247 MET B N 1
ATOM 3592 C CA . MET B 1 241 ? -11.273 50.054 80.381 1.00 51.56 247 MET B CA 1
ATOM 3593 C C . MET B 1 241 ? -12.250 49.336 79.437 1.00 51.46 247 MET B C 1
ATOM 3594 O O . MET B 1 241 ? -12.864 48.337 79.807 1.00 51.01 247 MET B O 1
ATOM 3599 N N . LEU B 1 242 ? -12.378 49.859 78.217 1.00 51.35 248 LEU B N 1
ATOM 3600 C CA . LEU B 1 242 ? -13.294 49.291 77.223 1.00 50.75 248 LEU B CA 1
ATOM 3601 C C . LEU B 1 242 ? -12.940 47.834 76.936 1.00 50.22 248 LEU B C 1
ATOM 3602 O O . LEU B 1 242 ? -13.781 46.949 77.079 1.00 50.03 248 LEU B O 1
ATOM 3604 N N . GLU B 1 243 ? -11.688 47.594 76.554 1.00 49.99 249 GLU B N 1
ATOM 3605 C CA . GLU B 1 243 ? -11.204 46.228 76.331 1.00 49.58 249 GLU B CA 1
ATOM 3606 C C . GLU B 1 243 ? -11.423 45.376 77.565 1.00 49.06 249 GLU B C 1
ATOM 3607 O O . GLU B 1 243 ? -12.183 44.418 77.526 1.00 48.24 249 GLU B O 1
ATOM 3609 N N . LEU C 1 3 ? 26.416 47.050 76.000 1.00 45.41 9 LEU C N 1
ATOM 3610 C CA . LEU C 1 3 ? 26.624 45.770 76.734 1.00 44.53 9 LEU C CA 1
ATOM 3611 C C . LEU C 1 3 ? 27.915 45.740 77.561 1.00 43.72 9 LEU C C 1
ATOM 3612 O O . LEU C 1 3 ? 28.893 46.444 77.257 1.00 43.54 9 LEU C O 1
ATOM 3617 N N . HIS C 1 4 ? 27.919 44.909 78.602 1.00 41.85 10 HIS C N 1
ATOM 3618 C CA . HIS C 1 4 ? 28.943 45.010 79.634 1.00 39.98 10 HIS C CA 1
ATOM 3619 C C . HIS C 1 4 ? 29.207 43.706 80.355 1.00 37.57 10 HIS C C 1
ATOM 3620 O O . HIS C 1 4 ? 28.288 42.933 80.623 1.00 36.58 10 HIS C O 1
ATOM 3627 N N . PRO C 1 5 ? 30.476 43.476 80.684 1.00 35.55 11 PRO C N 1
ATOM 3628 C CA . PRO C 1 5 ? 30.956 42.344 81.488 1.00 34.58 11 PRO C CA 1
ATOM 3629 C C . PRO C 1 5 ? 30.056 42.116 82.739 1.00 33.63 11 PRO C C 1
ATOM 3630 O O . PRO C 1 5 ? 29.696 43.072 83.430 1.00 33.56 11 PRO C O 1
ATOM 3634 N N . HIS C 1 6 ? 29.673 40.866 82.973 1.00 33.03 12 HIS C N 1
ATOM 3635 C CA . HIS C 1 6 ? 29.009 40.426 84.210 1.00 33.85 12 HIS C CA 1
ATOM 3636 C C . HIS C 1 6 ? 27.539 40.816 84.358 1.00 34.29 12 HIS C C 1
ATOM 3637 O O . HIS C 1 6 ? 26.947 40.604 85.434 1.00 34.83 12 HIS C O 1
ATOM 3644 N N . LEU C 1 7 ? 26.956 41.402 83.313 1.00 34.23 13 LEU C N 1
ATOM 3645 C CA . LEU C 1 7 ? 25.527 41.675 83.326 1.00 34.71 13 LEU C CA 1
ATOM 3646 C C . LEU C 1 7 ? 24.838 41.189 82.064 1.00 35.54 13 LEU C C 1
ATOM 3647 O O . LEU C 1 7 ? 25.106 41.697 80.963 1.00 35.49 13 LEU C O 1
ATOM 3652 N N . ASN C 1 8 ? 23.936 40.229 82.219 1.00 36.05 14 ASN C N 1
ATOM 3653 C CA . ASN C 1 8 ? 23.103 39.797 81.111 1.00 37.90 14 ASN C CA 1
ATOM 3654 C C . ASN C 1 8 ? 21.762 40.500 81.077 1.00 39.01 14 ASN C C 1
ATOM 3655 O O . ASN C 1 8 ? 21.189 40.862 82.141 1.00 39.21 14 ASN C O 1
ATOM 3660 N N . ALA C 1 9 ? 21.261 40.701 79.861 1.00 38.97 15 ALA C N 1
ATOM 3661 C CA . ALA C 1 9 ? 19.960 41.325 79.669 1.00 40.11 15 ALA C CA 1
ATOM 3662 C C . ALA C 1 9 ? 19.180 40.561 78.604 1.00 40.94 15 ALA C C 1
ATOM 3663 O O . ALA C 1 9 ? 19.734 40.135 77.575 1.00 41.14 15 ALA C O 1
ATOM 3665 N N . ASN C 1 10 ? 17.893 40.375 78.859 1.00 41.27 16 ASN C N 1
ATOM 3666 C CA . ASN C 1 10 ? 17.051 39.589 77.982 1.00 42.12 16 ASN C CA 1
ATOM 3667 C C . ASN C 1 10 ? 15.694 40.272 77.974 1.00 42.35 16 ASN C C 1
ATOM 3668 O O . ASN C 1 10 ? 15.171 40.610 79.041 1.00 40.45 16 ASN C O 1
ATOM 3673 N N . LEU C 1 11 ? 15.147 40.533 76.783 1.00 42.63 17 LEU C N 1
ATOM 3674 C CA . LEU C 1 11 ? 13.775 41.038 76.671 1.00 42.67 17 LEU C CA 1
ATOM 3675 C C . LEU C 1 11 ? 12.895 40.035 75.925 1.00 43.73 17 LEU C C 1
ATOM 3676 O O . LEU C 1 11 ? 13.282 39.529 74.865 1.00 43.98 17 LEU C O 1
ATOM 3681 N N . GLU C 1 12 ? 11.728 39.726 76.489 1.00 43.00 18 GLU C N 1
ATOM 3682 C CA . GLU C 1 12 ? 10.763 38.855 75.835 1.00 42.95 18 GLU C CA 1
ATOM 3683 C C . GLU C 1 12 ? 9.359 39.113 76.373 1.00 42.68 18 GLU C C 1
ATOM 3684 O O . GLU C 1 12 ? 9.144 39.112 77.581 1.00 42.42 18 GLU C O 1
ATOM 3686 N N . GLY C 1 13 ? 8.404 39.329 75.478 1.00 42.03 19 GLY C N 1
ATOM 3687 C CA . GLY C 1 13 ? 7.012 39.467 75.878 1.00 41.02 19 GLY C CA 1
ATOM 3688 C C . GLY C 1 13 ? 6.762 40.712 76.722 1.00 40.50 19 GLY C C 1
ATOM 3689 O O . GLY C 1 13 ? 5.751 40.811 77.420 1.00 40.89 19 GLY C O 1
ATOM 3690 N N . GLY C 1 14 ? 7.674 41.671 76.642 1.00 38.97 20 GLY C N 1
ATOM 3691 C CA . GLY C 1 14 ? 7.586 42.848 77.474 1.00 37.83 20 GLY C CA 1
ATOM 3692 C C . GLY C 1 14 ? 8.344 42.684 78.793 1.00 35.95 20 GLY C C 1
ATOM 3693 O O . GLY C 1 14 ? 8.502 43.648 79.523 1.00 36.70 20 GLY C O 1
ATOM 3694 N N . VAL C 1 15 ? 8.801 41.477 79.106 1.00 34.94 21 VAL C N 1
ATOM 3695 C CA . VAL C 1 15 ? 9.617 41.281 80.317 1.00 34.24 21 VAL C CA 1
ATOM 3696 C C . VAL C 1 15 ? 11.117 41.470 80.026 1.00 33.72 21 VAL C C 1
ATOM 3697 O O . VAL C 1 15 ? 11.679 40.733 79.235 1.00 34.11 21 VAL C O 1
ATOM 3701 N N . LEU C 1 16 ? 11.749 42.465 80.643 1.00 32.99 22 LEU C N 1
ATOM 3702 C CA . LEU C 1 16 ? 13.211 42.591 80.632 1.00 32.72 22 LEU C CA 1
ATOM 3703 C C . LEU C 1 16 ? 13.830 41.924 81.884 1.00 33.04 22 LEU C C 1
ATOM 3704 O O . LEU C 1 16 ? 13.549 42.327 83.024 1.00 32.01 22 LEU C O 1
ATOM 3709 N N . THR C 1 17 ? 14.604 40.868 81.688 1.00 33.44 23 THR C N 1
ATOM 3710 C CA . THR C 1 17 ? 15.325 40.237 82.794 1.00 33.06 23 THR C CA 1
ATOM 3711 C C . THR C 1 17 ? 16.770 40.714 82.754 1.00 33.47 23 THR C C 1
ATOM 3712 O O . THR C 1 17 ? 17.445 40.545 81.737 1.00 33.23 23 THR C O 1
ATOM 3716 N N . LEU C 1 18 ? 17.232 41.312 83.856 1.00 32.06 24 LEU C N 1
ATOM 3717 C CA . LEU C 1 18 ? 18.632 41.649 84.049 1.00 30.82 24 LEU C CA 1
ATOM 3718 C C . LEU C 1 18 ? 19.212 40.660 85.083 1.00 30.81 24 LEU C C 1
ATOM 3719 O O . LEU C 1 18 ? 18.625 40.462 86.155 1.00 29.79 24 LEU C O 1
ATOM 3724 N N . ALA C 1 19 ? 20.345 40.034 84.761 1.00 29.19 25 ALA C N 1
ATOM 3725 C CA . ALA C 1 19 ? 20.932 39.006 85.603 1.00 28.91 25 ALA C CA 1
ATOM 3726 C C . ALA C 1 19 ? 22.402 39.323 85.896 1.00 29.05 25 ALA C C 1
ATOM 3727 O O . ALA C 1 19 ? 23.226 39.420 84.953 1.00 29.53 25 ALA C O 1
ATOM 3729 N N . ILE C 1 20 ? 22.730 39.527 87.166 1.00 27.80 26 ILE C N 1
ATOM 3730 C CA . ILE C 1 20 ? 24.112 39.807 87.544 1.00 27.65 26 ILE C CA 1
ATOM 3731 C C . ILE C 1 20 ? 24.852 38.482 87.383 1.00 28.97 26 ILE C C 1
ATOM 3732 O O . ILE C 1 20 ? 24.379 37.426 87.854 1.00 29.07 26 ILE C O 1
ATOM 3737 N N . ASN C 1 21 ? 25.982 38.530 86.682 1.00 29.27 27 ASN C N 1
ATOM 3738 C CA . ASN C 1 21 ? 26.646 37.330 86.227 1.00 30.56 27 ASN C CA 1
ATOM 3739 C C . ASN C 1 21 ? 28.135 37.344 86.603 1.00 30.38 27 ASN C C 1
ATOM 3740 O O . ASN C 1 21 ? 29.005 37.438 85.749 1.00 30.45 27 ASN C O 1
ATOM 3745 N N . ARG C 1 22 ? 28.421 37.282 87.891 1.00 29.43 28 ARG C N 1
ATOM 3746 C CA . ARG C 1 22 ? 29.790 37.301 88.333 1.00 30.16 28 ARG C CA 1
ATOM 3747 C C . ARG C 1 22 ? 29.986 36.255 89.402 1.00 30.59 28 ARG C C 1
ATOM 3748 O O . ARG C 1 22 ? 30.502 36.546 90.487 1.00 29.96 28 ARG C O 1
ATOM 3756 N N . PRO C 1 23 ? 29.585 35.016 89.087 1.00 31.35 29 PRO C N 1
ATOM 3757 C CA . PRO C 1 23 ? 29.456 33.977 90.098 1.00 32.21 29 PRO C CA 1
ATOM 3758 C C . PRO C 1 23 ? 30.757 33.603 90.807 1.00 34.04 29 PRO C C 1
ATOM 3759 O O . PRO C 1 23 ? 30.714 33.211 91.964 1.00 34.60 29 PRO C O 1
ATOM 3763 N N . GLU C 1 24 ? 31.898 33.709 90.128 1.00 34.44 30 GLU C N 1
ATOM 3764 C CA . GLU C 1 24 ? 33.176 33.350 90.734 1.00 35.91 30 GLU C CA 1
ATOM 3765 C C . GLU C 1 24 ? 33.480 34.253 91.935 1.00 35.50 30 GLU C C 1
ATOM 3766 O O . GLU C 1 24 ? 34.313 33.933 92.802 1.00 36.11 30 GLU C O 1
ATOM 3772 N N . ALA C 1 25 ? 32.804 35.388 91.988 1.00 33.91 31 ALA C N 1
ATOM 3773 C CA . ALA C 1 25 ? 32.979 36.310 93.079 1.00 32.57 31 ALA C CA 1
ATOM 3774 C C . ALA C 1 25 ? 31.699 36.346 93.917 1.00 31.94 31 ALA C C 1
ATOM 3775 O O . ALA C 1 25 ? 31.497 37.249 94.722 1.00 31.16 31 ALA C O 1
ATOM 3777 N N . LYS C 1 26 ? 30.831 35.367 93.724 1.00 30.63 32 LYS C N 1
ATOM 3778 C CA . LYS C 1 26 ? 29.520 35.383 94.403 1.00 30.87 32 LYS C CA 1
ATOM 3779 C C . LYS C 1 26 ? 28.784 36.717 94.131 1.00 29.46 32 LYS C C 1
ATOM 3780 O O . LYS C 1 26 ? 28.086 37.252 94.998 1.00 29.26 32 LYS C O 1
ATOM 3786 N N . ASN C 1 27 ? 28.949 37.232 92.907 1.00 27.28 33 ASN C N 1
ATOM 3787 C CA . ASN C 1 27 ? 28.305 38.479 92.460 1.00 28.04 33 ASN C CA 1
ATOM 3788 C C . ASN C 1 27 ? 28.611 39.712 93.293 1.00 27.90 33 ASN C C 1
ATOM 3789 O O . ASN C 1 27 ? 27.807 40.624 93.329 1.00 28.38 33 ASN C O 1
ATOM 3794 N N . ALA C 1 28 ? 29.769 39.747 93.953 1.00 28.76 34 ALA C N 1
ATOM 3795 C CA . ALA C 1 28 ? 30.242 40.984 94.571 1.00 28.93 34 ALA C CA 1
ATOM 3796 C C . ALA C 1 28 ? 30.330 42.095 93.527 1.00 29.88 34 ALA C C 1
ATOM 3797 O O . ALA C 1 28 ? 30.816 41.854 92.415 1.00 29.68 34 ALA C O 1
ATOM 3799 N N . LEU C 1 29 ? 29.868 43.308 93.877 1.00 30.32 35 LEU C N 1
ATOM 3800 C CA . LEU C 1 29 ? 29.750 44.404 92.919 1.00 30.80 35 LEU C CA 1
ATOM 3801 C C . LEU C 1 29 ? 30.895 45.384 93.034 1.00 31.65 35 LEU C C 1
ATOM 3802 O O . LEU C 1 29 ? 31.384 45.658 94.129 1.00 32.75 35 LEU C O 1
ATOM 3807 N N . TYR C 1 30 ? 31.328 45.927 91.905 1.00 32.35 36 TYR C N 1
ATOM 3808 C CA . TYR C 1 30 ? 32.339 46.976 91.913 1.00 31.62 36 TYR C CA 1
ATOM 3809 C C . TYR C 1 30 ? 31.796 48.187 91.159 1.00 31.43 36 TYR C C 1
ATOM 3810 O O . TYR C 1 30 ? 30.842 48.072 90.396 1.00 31.30 36 TYR C O 1
ATOM 3819 N N . GLY C 1 31 ? 32.428 49.340 91.365 1.00 31.42 37 GLY C N 1
ATOM 3820 C CA . GLY C 1 31 ? 32.041 50.611 90.737 1.00 32.03 37 GLY C CA 1
ATOM 3821 C C . GLY C 1 31 ? 31.356 50.576 89.387 1.00 32.95 37 GLY C C 1
ATOM 3822 O O . GLY C 1 31 ? 30.196 50.978 89.257 1.00 32.12 37 GLY C O 1
ATOM 3823 N N . GLU C 1 32 ? 32.066 50.115 88.353 1.00 32.69 38 GLU C N 1
ATOM 3824 C CA . GLU C 1 32 ? 31.477 50.115 87.003 1.00 33.51 38 GLU C CA 1
ATOM 3825 C C . GLU C 1 32 ? 30.203 49.272 86.900 1.00 31.79 38 GLU C C 1
ATOM 3826 O O . GLU C 1 32 ? 29.262 49.598 86.143 1.00 30.30 38 GLU C O 1
ATOM 3832 N N . LEU C 1 33 ? 30.197 48.155 87.618 1.00 31.18 39 LEU C N 1
ATOM 3833 C CA . LEU C 1 33 ? 29.076 47.230 87.487 1.00 30.63 39 LEU C CA 1
ATOM 3834 C C . LEU C 1 33 ? 27.811 47.822 88.095 1.00 29.79 39 LEU C C 1
ATOM 3835 O O . LEU C 1 33 ? 26.738 47.719 87.492 1.00 30.00 39 LEU C O 1
ATOM 3840 N N . TYR C 1 34 ? 27.934 48.458 89.257 1.00 28.93 40 TYR C N 1
ATOM 3841 C CA . TYR C 1 34 ? 26.831 49.285 89.799 1.00 29.61 40 TYR C CA 1
ATOM 3842 C C . TYR C 1 34 ? 26.276 50.239 88.742 1.00 31.00 40 TYR C C 1
ATOM 3843 O O . TYR C 1 34 ? 25.052 50.392 88.577 1.00 30.42 40 TYR C O 1
ATOM 3852 N N . LEU C 1 35 ? 27.182 50.942 88.049 1.00 31.61 41 LEU C N 1
ATOM 3853 C CA . LEU C 1 35 ? 26.751 51.941 87.068 1.00 31.89 41 LEU C CA 1
ATOM 3854 C C . LEU C 1 35 ? 26.077 51.282 85.872 1.00 31.92 41 LEU C C 1
ATOM 3855 O O . LEU C 1 35 ? 25.114 51.821 85.322 1.00 32.84 41 LEU C O 1
ATOM 3860 N N . TRP C 1 36 ? 26.550 50.110 85.444 1.00 32.11 42 TRP C N 1
ATOM 3861 C CA . TRP C 1 36 ? 25.878 49.468 84.301 1.00 32.25 42 TRP C CA 1
ATOM 3862 C C . TRP C 1 36 ? 24.437 48.993 84.614 1.00 32.47 42 TRP C C 1
ATOM 3863 O O . TRP C 1 36 ? 23.500 49.070 83.766 1.00 31.29 42 TRP C O 1
ATOM 3874 N N . ILE C 1 37 ? 24.260 48.432 85.814 1.00 31.70 43 ILE C N 1
ATOM 3875 C CA . ILE C 1 37 ? 22.906 48.004 86.227 1.00 30.42 43 ILE C CA 1
ATOM 3876 C C . ILE C 1 37 ? 21.977 49.239 86.272 1.00 30.01 43 ILE C C 1
ATOM 3877 O O . ILE C 1 37 ? 20.842 49.199 85.808 1.00 30.25 43 ILE C O 1
ATOM 3882 N N . ALA C 1 38 ? 22.479 50.341 86.807 1.00 30.05 44 ALA C N 1
ATOM 3883 C CA . ALA C 1 38 ? 21.670 51.539 87.040 1.00 31.06 44 ALA C CA 1
ATOM 3884 C C . ALA C 1 38 ? 21.245 52.117 85.693 1.00 32.18 44 ALA C C 1
ATOM 3885 O O . ALA C 1 38 ? 20.080 52.494 85.466 1.00 31.81 44 ALA C O 1
ATOM 3887 N N . LYS C 1 39 ? 22.185 52.104 84.754 1.00 32.78 45 LYS C N 1
ATOM 3888 C CA . LYS C 1 39 ? 21.901 52.607 83.405 1.00 33.82 45 LYS C CA 1
ATOM 3889 C C . LYS C 1 39 ? 20.905 51.722 82.681 1.00 32.49 45 LYS C C 1
ATOM 3890 O O . LYS C 1 39 ? 20.010 52.208 81.986 1.00 33.52 45 LYS C O 1
ATOM 3896 N N . ALA C 1 40 ? 21.047 50.421 82.832 1.00 32.20 46 ALA C N 1
ATOM 3897 C CA . ALA C 1 40 ? 20.084 49.501 82.247 1.00 31.34 46 ALA C CA 1
ATOM 3898 C C . ALA C 1 40 ? 18.639 49.766 82.774 1.00 32.20 46 ALA C C 1
ATOM 3899 O O . ALA C 1 40 ? 17.663 49.649 82.032 1.00 30.74 46 ALA C O 1
ATOM 3901 N N . LEU C 1 41 ? 18.511 50.138 84.054 1.00 32.00 47 LEU C N 1
ATOM 3902 C CA . LEU C 1 41 ? 17.191 50.463 84.632 1.00 32.73 47 LEU C CA 1
ATOM 3903 C C . LEU C 1 41 ? 16.675 51.785 84.048 1.00 32.89 47 LEU C C 1
ATOM 3904 O O . LEU C 1 41 ? 15.515 51.889 83.652 1.00 33.80 47 LEU C O 1
ATOM 3909 N N . ASP C 1 42 ? 17.536 52.781 83.988 1.00 34.00 48 ASP C N 1
ATOM 3910 C CA . ASP C 1 42 ? 17.178 54.029 83.332 1.00 36.15 48 ASP C CA 1
ATOM 3911 C C . ASP C 1 42 ? 16.690 53.810 81.892 1.00 36.47 48 ASP C C 1
ATOM 3912 O O . ASP C 1 42 ? 15.717 54.409 81.488 1.00 36.77 48 ASP C O 1
ATOM 3917 N N . GLU C 1 43 ? 17.349 52.947 81.125 1.00 38.55 49 GLU C N 1
ATOM 3918 C CA . GLU C 1 43 ? 16.931 52.692 79.714 1.00 39.43 49 GLU C CA 1
ATOM 3919 C C . GLU C 1 43 ? 15.648 51.891 79.595 1.00 39.16 49 GLU C C 1
ATOM 3920 O O . GLU C 1 43 ? 14.790 52.200 78.762 1.00 37.96 49 GLU C O 1
ATOM 3926 N N . ALA C 1 44 ? 15.524 50.851 80.418 1.00 38.47 50 ALA C N 1
ATOM 3927 C CA . ALA C 1 44 ? 14.298 50.077 80.475 1.00 38.03 50 ALA C CA 1
ATOM 3928 C C . ALA C 1 44 ? 13.053 50.963 80.690 1.00 38.68 50 ALA C C 1
ATOM 3929 O O . ALA C 1 44 ? 11.979 50.707 80.103 1.00 39.18 50 ALA C O 1
ATOM 3931 N N . ASP C 1 45 ? 13.180 51.986 81.532 1.00 38.89 51 ASP C N 1
ATOM 3932 C CA . ASP C 1 45 ? 12.056 52.911 81.736 1.00 39.76 51 ASP C CA 1
ATOM 3933 C C . ASP C 1 45 ? 11.705 53.702 80.465 1.00 41.08 51 ASP C C 1
ATOM 3934 O O . ASP C 1 45 ? 10.527 53.957 80.210 1.00 40.06 51 ASP C O 1
ATOM 3939 N N . GLN C 1 46 ? 12.722 54.106 79.694 1.00 42.30 52 GLN C N 1
ATOM 3940 C CA . GLN C 1 46 ? 12.486 54.738 78.373 1.00 43.98 52 GLN C CA 1
ATOM 3941 C C . GLN C 1 46 ? 12.122 53.737 77.250 1.00 43.96 52 GLN C C 1
ATOM 3942 O O . GLN C 1 46 ? 11.742 54.119 76.137 1.00 45.12 52 GLN C O 1
ATOM 3948 N N . ASN C 1 47 ? 12.245 52.452 77.512 1.00 43.71 53 ASN C N 1
ATOM 3949 C CA . ASN C 1 47 ? 12.007 51.479 76.438 1.00 43.24 53 ASN C CA 1
ATOM 3950 C C . ASN C 1 47 ? 10.541 51.052 76.258 1.00 42.76 53 ASN C C 1
ATOM 3951 O O . ASN C 1 47 ? 10.011 50.241 77.022 1.00 42.23 53 ASN C O 1
ATOM 3956 N N . LYS C 1 48 ? 9.906 51.571 75.202 1.00 42.38 54 LYS C N 1
ATOM 3957 C CA . LYS C 1 48 ? 8.540 51.220 74.867 1.00 41.45 54 LYS C CA 1
ATOM 3958 C C . LYS C 1 48 ? 8.245 49.726 74.841 1.00 41.25 54 LYS C C 1
ATOM 3959 O O . LYS C 1 48 ? 7.130 49.323 75.127 1.00 41.99 54 LYS C O 1
ATOM 3961 N N . ASP C 1 49 ? 9.213 48.888 74.498 1.00 41.11 55 ASP C N 1
ATOM 3962 C CA . ASP C 1 49 ? 8.945 47.438 74.486 1.00 40.71 55 ASP C CA 1
ATOM 3963 C C . ASP C 1 49 ? 9.153 46.785 75.864 1.00 39.74 55 ASP C C 1
ATOM 3964 O O . ASP C 1 49 ? 8.885 45.600 76.044 1.00 39.36 55 ASP C O 1
ATOM 3969 N N . VAL C 1 50 ? 9.599 47.569 76.839 1.00 39.04 56 VAL C N 1
ATOM 3970 C CA . VAL C 1 50 ? 9.687 47.062 78.230 1.00 37.14 56 VAL C CA 1
ATOM 3971 C C . VAL C 1 50 ? 8.465 47.474 79.053 1.00 35.98 56 VAL C C 1
ATOM 3972 O O . VAL C 1 50 ? 8.160 48.659 79.180 1.00 36.43 56 VAL C O 1
ATOM 3976 N N . ARG C 1 51 ? 7.779 46.488 79.608 1.00 35.64 57 ARG C N 1
ATOM 3977 C CA . ARG C 1 51 ? 6.646 46.737 80.484 1.00 35.34 57 ARG C CA 1
ATOM 3978 C C . ARG C 1 51 ? 6.949 46.371 81.961 1.00 34.48 57 ARG C C 1
ATOM 3979 O O . ARG C 1 51 ? 6.418 46.997 82.877 1.00 34.19 57 ARG C O 1
ATOM 3987 N N . VAL C 1 52 ? 7.771 45.346 82.175 1.00 32.91 58 VAL C N 1
ATOM 3988 C CA . VAL C 1 52 ? 8.148 44.929 83.543 1.00 31.97 58 VAL C CA 1
ATOM 3989 C C . VAL C 1 52 ? 9.613 44.565 83.561 1.00 31.24 58 VAL C C 1
ATOM 3990 O O . VAL C 1 52 ? 10.121 44.052 82.561 1.00 31.21 58 VAL C O 1
ATOM 3994 N N . VAL C 1 53 ? 10.301 44.855 84.674 1.00 29.67 59 VAL C N 1
ATOM 3995 C CA . VAL C 1 53 ? 11.706 44.474 84.850 1.00 28.19 59 VAL C CA 1
ATOM 3996 C C . VAL C 1 53 ? 11.882 43.421 85.953 1.00 28.14 59 VAL C C 1
ATOM 3997 O O . VAL C 1 53 ? 11.352 43.610 87.035 1.00 26.02 59 VAL C O 1
ATOM 4001 N N . VAL C 1 54 ? 12.576 42.307 85.672 1.00 27.74 60 VAL C N 1
ATOM 4002 C CA . VAL C 1 54 ? 13.053 41.392 86.708 1.00 27.89 60 VAL C CA 1
ATOM 4003 C C . VAL C 1 54 ? 14.570 41.575 86.872 1.00 29.36 60 VAL C C 1
ATOM 4004 O O . VAL C 1 54 ? 15.339 41.549 85.887 1.00 29.81 60 VAL C O 1
ATOM 4008 N N . LEU C 1 55 ? 15.019 41.760 88.102 1.00 28.17 61 LEU C N 1
ATOM 4009 C CA . LEU C 1 55 ? 16.442 41.795 88.378 1.00 27.59 61 LEU C CA 1
ATOM 4010 C C . LEU C 1 55 ? 16.775 40.643 89.305 1.00 27.59 61 LEU C C 1
ATOM 4011 O O . LEU C 1 55 ? 16.074 40.415 90.338 1.00 26.20 61 LEU C O 1
ATOM 4016 N N . ARG C 1 56 ? 17.824 39.899 88.935 1.00 27.05 62 ARG C N 1
ATOM 4017 C CA . ARG C 1 56 ? 18.239 38.721 89.683 1.00 26.39 62 ARG C CA 1
ATOM 4018 C C . ARG C 1 56 ? 19.775 38.491 89.594 1.00 26.38 62 ARG C C 1
ATOM 4019 O O . ARG C 1 56 ? 20.515 39.286 88.999 1.00 25.08 62 ARG C O 1
ATOM 4027 N N . GLY C 1 57 ? 20.249 37.432 90.228 1.00 24.76 63 GLY C N 1
ATOM 4028 C CA . GLY C 1 57 ? 21.678 37.176 90.286 1.00 23.44 63 GLY C CA 1
ATOM 4029 C C . GLY C 1 57 ? 22.032 35.994 89.402 1.00 23.60 63 GLY C C 1
ATOM 4030 O O . GLY C 1 57 ? 21.498 35.862 88.291 1.00 22.50 63 GLY C O 1
ATOM 4031 N N . ALA C 1 58 ? 22.908 35.136 89.898 1.00 24.57 64 ALA C N 1
ATOM 4032 C CA . ALA C 1 58 ? 23.436 34.026 89.102 1.00 25.94 64 ALA C CA 1
ATOM 4033 C C . ALA C 1 58 ? 22.671 32.776 89.496 1.00 26.60 64 ALA C C 1
ATOM 4034 O O . ALA C 1 58 ? 21.643 32.876 90.166 1.00 26.70 64 ALA C O 1
ATOM 4036 N N . GLU C 1 59 ? 23.134 31.595 89.107 1.00 26.33 65 GLU C N 1
ATOM 4037 C CA . GLU C 1 59 ? 22.358 30.387 89.438 1.00 26.44 65 GLU C CA 1
ATOM 4038 C C . GLU C 1 59 ? 22.082 30.242 90.938 1.00 27.58 65 GLU C C 1
ATOM 4039 O O . GLU C 1 59 ? 21.004 29.756 91.311 1.00 28.60 65 GLU C O 1
ATOM 4045 N N . HIS C 1 60 ? 23.048 30.595 91.792 1.00 26.98 66 HIS C N 1
ATOM 4046 C CA . HIS C 1 60 ? 22.908 30.276 93.232 1.00 27.88 66 HIS C CA 1
ATOM 4047 C C . HIS C 1 60 ? 22.940 31.498 94.183 1.00 27.31 66 HIS C C 1
ATOM 4048 O O . HIS C 1 60 ? 22.606 31.375 95.358 1.00 28.17 66 HIS C O 1
ATOM 4055 N N . ASP C 1 61 ? 23.365 32.652 93.688 1.00 26.63 67 ASP C N 1
ATOM 4056 C CA . ASP C 1 61 ? 23.584 33.806 94.542 1.00 26.47 67 ASP C CA 1
ATOM 4057 C C . ASP C 1 61 ? 23.084 35.093 93.909 1.00 25.84 67 ASP C C 1
ATOM 4058 O O . ASP C 1 61 ? 23.106 35.232 92.671 1.00 24.90 67 ASP C O 1
ATOM 4063 N N . PHE C 1 62 ? 22.667 36.038 94.771 1.00 25.27 68 PHE C N 1
ATOM 4064 C CA . PHE C 1 62 ? 22.159 37.348 94.327 1.00 24.44 68 PHE C CA 1
ATOM 4065 C C . PHE C 1 62 ? 23.335 38.323 94.283 1.00 25.47 68 PHE C C 1
ATOM 4066 O O . PHE C 1 62 ? 23.818 38.677 93.190 1.00 25.73 68 PHE C O 1
ATOM 4074 N N . THR C 1 63 ? 23.863 38.707 95.439 1.00 25.54 69 THR C N 1
ATOM 4075 C CA . THR C 1 63 ? 25.152 39.429 95.460 1.00 26.25 69 THR C CA 1
ATOM 4076 C C . THR C 1 63 ? 25.771 39.401 96.873 1.00 27.07 69 THR C C 1
ATOM 4077 O O . THR C 1 63 ? 25.079 39.664 97.898 1.00 26.57 69 THR C O 1
ATOM 4081 N N . ALA C 1 64 ? 27.076 39.138 96.923 1.00 26.87 70 ALA C N 1
ATOM 4082 C CA . ALA C 1 64 ? 27.830 39.240 98.157 1.00 28.88 70 ALA C CA 1
ATOM 4083 C C . ALA C 1 64 ? 28.063 40.688 98.576 1.00 29.17 70 ALA C C 1
ATOM 4084 O O . ALA C 1 64 ? 28.710 40.934 99.572 1.00 30.06 70 ALA C O 1
ATOM 4086 N N . GLY C 1 65 ? 27.504 41.638 97.847 1.00 30.01 71 GLY C N 1
ATOM 4087 C CA . GLY C 1 65 ? 27.594 43.039 98.241 1.00 32.28 71 GLY C CA 1
ATOM 4088 C C . GLY C 1 65 ? 28.834 43.713 97.646 1.00 34.33 71 GLY C C 1
ATOM 4089 O O . GLY C 1 65 ? 29.423 43.213 96.660 1.00 32.96 71 GLY C O 1
ATOM 4090 N N . ASN C 1 66 ? 29.258 44.815 98.266 1.00 35.55 72 ASN C N 1
ATOM 4091 C CA . ASN C 1 66 ? 30.359 45.605 97.730 1.00 38.58 72 ASN C CA 1
ATOM 4092 C C . ASN C 1 66 ? 31.692 44.879 97.720 1.00 39.73 72 ASN C C 1
ATOM 4093 O O . ASN C 1 66 ? 32.141 44.313 98.717 1.00 39.32 72 ASN C O 1
ATOM 4098 N N . ASP C 1 67 ? 32.317 44.886 96.561 1.00 42.37 73 ASP C N 1
ATOM 4099 C CA . ASP C 1 67 ? 33.591 44.214 96.404 1.00 45.15 73 ASP C CA 1
ATOM 4100 C C . ASP C 1 67 ? 34.639 44.854 97.322 1.00 46.30 73 ASP C C 1
ATOM 4101 O O . ASP C 1 67 ? 34.902 46.034 97.225 1.00 46.63 73 ASP C O 1
ATOM 4106 N N . MET C 1 68 ? 35.216 44.072 98.219 1.00 48.79 74 MET C N 1
ATOM 4107 C CA . MET C 1 68 ? 36.168 44.598 99.198 1.00 51.34 74 MET C CA 1
ATOM 4108 C C . MET C 1 68 ? 37.346 45.319 98.549 1.00 51.86 74 MET C C 1
ATOM 4109 O O . MET C 1 68 ? 37.584 46.493 98.817 1.00 51.96 74 MET C O 1
ATOM 4114 N N . LYS C 1 69 ? 38.096 44.602 97.715 1.00 52.72 75 LYS C N 1
ATOM 4115 C CA . LYS C 1 69 ? 39.119 45.228 96.893 1.00 53.43 75 LYS C CA 1
ATOM 4116 C C . LYS C 1 69 ? 38.527 46.424 96.165 1.00 53.82 75 LYS C C 1
ATOM 4117 O O . LYS C 1 69 ? 39.150 47.486 96.128 1.00 54.50 75 LYS C O 1
ATOM 4119 N N . PRO C 1 82 ? 31.214 64.198 95.544 1.00 38.64 88 PRO C N 1
ATOM 4120 C CA . PRO C 1 82 ? 29.771 64.235 95.682 1.00 38.55 88 PRO C CA 1
ATOM 4121 C C . PRO C 1 82 ? 29.291 62.818 96.065 1.00 37.64 88 PRO C C 1
ATOM 4122 O O . PRO C 1 82 ? 29.388 61.870 95.275 1.00 37.48 88 PRO C O 1
ATOM 4126 N N . ALA C 1 83 ? 28.817 62.678 97.293 1.00 36.78 89 ALA C N 1
ATOM 4127 C CA . ALA C 1 83 ? 28.472 61.364 97.829 1.00 35.66 89 ALA C CA 1
ATOM 4128 C C . ALA C 1 83 ? 27.347 60.746 97.009 1.00 34.89 89 ALA C C 1
ATOM 4129 O O . ALA C 1 83 ? 27.300 59.531 96.810 1.00 33.85 89 ALA C O 1
ATOM 4131 N N . GLY C 1 84 ? 26.463 61.599 96.501 1.00 33.86 90 GLY C N 1
ATOM 4132 C CA . GLY C 1 84 ? 25.312 61.149 95.703 1.00 34.35 90 GLY C CA 1
ATOM 4133 C C . GLY C 1 84 ? 25.689 60.484 94.389 1.00 34.17 90 GLY C C 1
ATOM 4134 O O . GLY C 1 84 ? 24.879 59.790 93.773 1.00 33.72 90 GLY C O 1
ATOM 4135 N N . GLN C 1 85 ? 26.933 60.659 93.961 1.00 33.68 91 GLN C N 1
ATOM 4136 C CA . GLN C 1 85 ? 27.332 60.078 92.702 1.00 33.89 91 GLN C CA 1
ATOM 4137 C C . GLN C 1 85 ? 28.194 58.819 92.876 1.00 32.87 91 GLN C C 1
ATOM 4138 O O . GLN C 1 85 ? 28.585 58.202 91.893 1.00 33.54 91 GLN C O 1
ATOM 4144 N N . VAL C 1 86 ? 28.487 58.423 94.116 1.00 31.64 92 VAL C N 1
ATOM 4145 C CA . VAL C 1 86 ? 29.228 57.184 94.356 1.00 31.14 92 VAL C CA 1
ATOM 4146 C C . VAL C 1 86 ? 28.344 56.046 93.861 1.00 30.97 92 VAL C C 1
ATOM 4147 O O . VAL C 1 86 ? 27.166 56.053 94.127 1.00 31.58 92 VAL C O 1
ATOM 4151 N N . PRO C 1 87 ? 28.899 55.091 93.106 1.00 30.69 93 PRO C N 1
ATOM 4152 C CA . PRO C 1 87 ? 28.069 54.195 92.300 1.00 30.20 93 PRO C CA 1
ATOM 4153 C C . PRO C 1 87 ? 26.896 53.408 93.009 1.00 29.62 93 PRO C C 1
ATOM 4154 O O . PRO C 1 87 ? 25.806 53.325 92.461 1.00 29.43 93 PRO C O 1
ATOM 4158 N N . PRO C 1 88 ? 27.143 52.777 94.165 1.00 29.37 94 PRO C N 1
ATOM 4159 C CA . PRO C 1 88 ? 25.971 52.059 94.752 1.00 28.83 94 PRO C CA 1
ATOM 4160 C C . PRO C 1 88 ? 24.748 52.971 94.973 1.00 28.27 94 PRO C C 1
ATOM 4161 O O . PRO C 1 88 ? 23.624 52.529 94.799 1.00 28.06 94 PRO C O 1
ATOM 4165 N N . PHE C 1 89 ? 24.962 54.219 95.367 1.00 28.51 95 PHE C N 1
ATOM 4166 C CA . PHE C 1 89 ? 23.850 55.162 95.539 1.00 29.57 95 PHE C CA 1
ATOM 4167 C C . PHE C 1 89 ? 23.170 55.532 94.209 1.00 29.47 95 PHE C C 1
ATOM 4168 O O . PHE C 1 89 ? 21.972 55.734 94.167 1.00 28.67 95 PHE C O 1
ATOM 4176 N N . VAL C 1 90 ? 23.939 55.609 93.119 1.00 29.35 96 VAL C N 1
ATOM 4177 C CA . VAL C 1 90 ? 23.332 55.810 91.815 1.00 27.95 96 VAL C CA 1
ATOM 4178 C C . VAL C 1 90 ? 22.420 54.632 91.458 1.00 28.25 96 VAL C C 1
ATOM 4179 O O . VAL C 1 90 ? 21.333 54.825 90.935 1.00 29.22 96 VAL C O 1
ATOM 4183 N N . LEU C 1 91 ? 22.857 53.403 91.720 1.00 27.34 97 LEU C N 1
ATOM 4184 C CA . LEU C 1 91 ? 22.006 52.242 91.455 1.00 26.76 97 LEU C CA 1
ATOM 4185 C C . LEU C 1 91 ? 20.752 52.289 92.326 1.00 26.80 97 LEU C C 1
ATOM 4186 O O . LEU C 1 91 ? 19.640 52.091 91.838 1.00 26.29 97 LEU C O 1
ATOM 4191 N N . LEU C 1 92 ? 20.928 52.519 93.626 1.00 26.57 98 LEU C N 1
ATOM 4192 C CA . LEU C 1 92 ? 19.731 52.604 94.507 1.00 26.03 98 LEU C CA 1
ATOM 4193 C C . LEU C 1 92 ? 18.681 53.635 94.010 1.00 26.70 98 LEU C C 1
ATOM 4194 O O . LEU C 1 92 ? 17.484 53.374 94.043 1.00 26.05 98 LEU C O 1
ATOM 4199 N N . LYS C 1 93 ? 19.124 54.815 93.585 1.00 27.08 99 LYS C N 1
ATOM 4200 C CA . LYS C 1 93 ? 18.192 55.818 93.076 1.00 27.28 99 LYS C CA 1
ATOM 4201 C C . LYS C 1 93 ? 17.568 55.451 91.726 1.00 27.39 99 LYS C C 1
ATOM 4202 O O . LYS C 1 93 ? 16.380 55.724 91.498 1.00 27.22 99 LYS C O 1
ATOM 4208 N N . SER C 1 94 ? 18.338 54.837 90.817 1.00 27.91 100 SER C N 1
ATOM 4209 C CA . SER C 1 94 ? 17.764 54.385 89.530 1.00 28.06 100 SER C CA 1
ATOM 4210 C C . SER C 1 94 ? 16.650 53.365 89.772 1.00 28.42 100 SER C C 1
ATOM 4211 O O . SER C 1 94 ? 15.568 53.438 89.183 1.00 28.48 100 SER C O 1
ATOM 4214 N N . ALA C 1 95 ? 16.915 52.407 90.659 1.00 27.87 101 ALA C N 1
ATOM 4215 C CA . ALA C 1 95 ? 15.892 51.442 90.984 1.00 26.55 101 ALA C CA 1
ATOM 4216 C C . ALA C 1 95 ? 14.659 52.181 91.561 1.00 26.77 101 ALA C C 1
ATOM 4217 O O . ALA C 1 95 ? 13.548 51.900 91.141 1.00 28.63 101 ALA C O 1
ATOM 4219 N N . ALA C 1 96 ? 14.840 53.114 92.504 1.00 27.26 102 ALA C N 1
ATOM 4220 C CA . ALA C 1 96 ? 13.665 53.793 93.107 1.00 27.99 102 ALA C CA 1
ATOM 4221 C C . ALA C 1 96 ? 12.780 54.581 92.108 1.00 28.76 102 ALA C C 1
ATOM 4222 O O . ALA C 1 96 ? 11.560 54.737 92.304 1.00 25.18 102 ALA C O 1
ATOM 4224 N N . ARG C 1 97 ? 13.412 55.084 91.039 1.00 29.60 103 ARG C N 1
ATOM 4225 C CA . ARG C 1 97 ? 12.734 55.997 90.082 1.00 31.10 103 ARG C CA 1
ATOM 4226 C C . ARG C 1 97 ? 12.016 55.233 89.016 1.00 31.29 103 ARG C C 1
ATOM 4227 O O . ARG C 1 97 ? 11.088 55.761 88.388 1.00 32.52 103 ARG C O 1
ATOM 4235 N N . LEU C 1 98 ? 12.419 53.981 88.809 1.00 32.12 104 LEU C N 1
ATOM 4236 C CA . LEU C 1 98 ? 11.828 53.135 87.760 1.00 31.59 104 LEU C CA 1
ATOM 4237 C C . LEU C 1 98 ? 10.323 53.142 87.825 1.00 32.33 104 LEU C C 1
ATOM 4238 O O . LEU C 1 98 ? 9.750 52.745 88.831 1.00 32.52 104 LEU C O 1
ATOM 4243 N N . SER C 1 99 ? 9.657 53.546 86.732 1.00 32.51 105 SER C N 1
ATOM 4244 C CA . SER C 1 99 ? 8.219 53.816 86.795 1.00 31.84 105 SER C CA 1
ATOM 4245 C C . SER C 1 99 ? 7.409 52.568 86.555 1.00 31.58 105 SER C C 1
ATOM 4246 O O . SER C 1 99 ? 6.243 52.523 86.889 1.00 31.15 105 SER C O 1
ATOM 4249 N N . LYS C 1 100 ? 8.034 51.547 85.975 1.00 30.83 106 LYS C N 1
ATOM 4250 C CA . LYS C 1 100 ? 7.384 50.289 85.727 1.00 30.15 106 LYS C CA 1
ATOM 4251 C C . LYS C 1 100 ? 7.676 49.278 86.856 1.00 29.83 106 LYS C C 1
ATOM 4252 O O . LYS C 1 100 ? 8.583 49.465 87.666 1.00 29.43 106 LYS C O 1
ATOM 4258 N N . PRO C 1 101 ? 6.914 48.188 86.904 1.00 29.62 107 PRO C N 1
ATOM 4259 C CA . PRO C 1 101 ? 7.141 47.300 88.049 1.00 28.65 107 PRO C CA 1
ATOM 4260 C C . PRO C 1 101 ? 8.541 46.706 88.031 1.00 27.61 107 PRO C C 1
ATOM 4261 O O . PRO C 1 101 ? 9.050 46.302 86.967 1.00 26.64 107 PRO C O 1
ATOM 4265 N N . LEU C 1 102 ? 9.136 46.628 89.212 1.00 26.05 108 LEU C N 1
ATOM 4266 C CA . LEU C 1 102 ? 10.424 45.980 89.403 1.00 24.89 108 LEU C CA 1
ATOM 4267 C C . LEU C 1 102 ? 10.284 44.798 90.362 1.00 25.28 108 LEU C C 1
ATOM 4268 O O . LEU C 1 102 ? 9.812 44.957 91.493 1.00 24.11 108 LEU C O 1
ATOM 4273 N N . ILE C 1 103 ? 10.687 43.609 89.896 1.00 25.59 109 ILE C N 1
ATOM 4274 C CA . ILE C 1 103 ? 10.621 42.375 90.664 1.00 24.91 109 ILE C CA 1
ATOM 4275 C C . ILE C 1 103 ? 12.061 41.889 90.885 1.00 25.87 109 ILE C C 1
ATOM 4276 O O . ILE C 1 103 ? 12.877 41.817 89.929 1.00 24.64 109 ILE C O 1
ATOM 4281 N N . ILE C 1 104 ? 12.395 41.547 92.127 1.00 24.69 110 ILE C N 1
ATOM 4282 C CA . ILE C 1 104 ? 13.735 40.986 92.388 1.00 24.34 110 ILE C CA 1
ATOM 4283 C C . ILE C 1 104 ? 13.624 39.548 92.887 1.00 24.50 110 ILE C C 1
ATOM 4284 O O . ILE C 1 104 ? 12.712 39.211 93.664 1.00 24.38 110 ILE C O 1
ATOM 4289 N N . ALA C 1 105 ? 14.500 38.676 92.410 1.00 24.83 111 ALA C N 1
ATOM 4290 C CA . ALA C 1 105 ? 14.448 37.266 92.829 1.00 25.58 111 ALA C CA 1
ATOM 4291 C C . ALA C 1 105 ? 15.783 36.975 93.516 1.00 26.25 111 ALA C C 1
ATOM 4292 O O . ALA C 1 105 ? 16.870 37.271 92.939 1.00 26.79 111 ALA C O 1
ATOM 4294 N N . VAL C 1 106 ? 15.714 36.403 94.724 1.00 25.55 112 VAL C N 1
ATOM 4295 C CA . VAL C 1 106 ? 16.901 36.258 95.567 1.00 25.39 112 VAL C CA 1
ATOM 4296 C C . VAL C 1 106 ? 17.181 34.788 95.844 1.00 26.04 112 VAL C C 1
ATOM 4297 O O . VAL C 1 106 ? 16.293 34.046 96.262 1.00 25.93 112 VAL C O 1
ATOM 4301 N N . LYS C 1 107 ? 18.424 34.363 95.597 1.00 25.52 113 LYS C N 1
ATOM 4302 C CA . LYS C 1 107 ? 18.918 33.037 95.984 1.00 24.22 113 LYS C CA 1
ATOM 4303 C C . LYS C 1 107 ? 20.268 33.243 96.715 1.00 23.09 113 LYS C C 1
ATOM 4304 O O . LYS C 1 107 ? 20.967 34.194 96.425 1.00 23.49 113 LYS C O 1
ATOM 4310 N N . GLY C 1 108 ? 20.644 32.361 97.628 1.00 22.18 114 GLY C N 1
ATOM 4311 C CA . GLY C 1 108 ? 21.960 32.460 98.280 1.00 21.95 114 GLY C CA 1
ATOM 4312 C C . GLY C 1 108 ? 22.262 33.846 98.863 1.00 24.01 114 GLY C C 1
ATOM 4313 O O . GLY C 1 108 ? 21.390 34.505 99.473 1.00 21.62 114 GLY C O 1
ATOM 4314 N N . VAL C 1 109 ? 23.495 34.334 98.695 1.00 23.51 115 VAL C N 1
ATOM 4315 C CA . VAL C 1 109 ? 23.867 35.519 99.471 1.00 24.01 115 VAL C CA 1
ATOM 4316 C C . VAL C 1 109 ? 23.245 36.804 98.914 1.00 24.08 115 VAL C C 1
ATOM 4317 O O . VAL C 1 109 ? 23.113 36.989 97.685 1.00 24.33 115 VAL C O 1
ATOM 4321 N N . ALA C 1 110 ? 22.904 37.702 99.842 1.00 23.07 116 ALA C N 1
ATOM 4322 C CA . ALA C 1 110 ? 22.305 38.976 99.530 1.00 23.46 116 ALA C CA 1
ATOM 4323 C C . ALA C 1 110 ? 22.742 39.945 100.617 1.00 23.62 116 ALA C C 1
ATOM 4324 O O . ALA C 1 110 ? 22.019 40.149 101.603 1.00 24.05 116 ALA C O 1
ATOM 4326 N N . ILE C 1 111 ? 23.899 40.565 100.421 1.00 23.26 117 ILE C N 1
ATOM 4327 C CA . ILE C 1 111 ? 24.593 41.279 101.481 1.00 23.09 117 ILE C CA 1
ATOM 4328 C C . ILE C 1 111 ? 24.682 42.755 101.157 1.00 23.73 117 ILE C C 1
ATOM 4329 O O . ILE C 1 111 ? 25.051 43.123 100.045 1.00 24.26 117 ILE C O 1
ATOM 4334 N N . GLY C 1 112 ? 24.310 43.597 102.119 1.00 24.32 118 GLY C N 1
ATOM 4335 C CA . GLY C 1 112 ? 24.510 45.068 102.035 1.00 23.51 118 GLY C CA 1
ATOM 4336 C C . GLY C 1 112 ? 23.537 45.636 101.018 1.00 24.87 118 GLY C C 1
ATOM 4337 O O . GLY C 1 112 ? 22.292 45.557 101.214 1.00 23.58 118 GLY C O 1
ATOM 4338 N N . ILE C 1 113 ? 24.094 46.116 99.896 1.00 23.48 119 ILE C N 1
ATOM 4339 C CA . ILE C 1 113 ? 23.284 46.429 98.750 1.00 24.51 119 ILE C CA 1
ATOM 4340 C C . ILE C 1 113 ? 22.301 45.317 98.417 1.00 22.50 119 ILE C C 1
ATOM 4341 O O . ILE C 1 113 ? 21.209 45.593 97.917 1.00 23.04 119 ILE C O 1
ATOM 4346 N N . GLY C 1 114 ? 22.697 44.065 98.659 1.00 22.63 120 GLY C N 1
ATOM 4347 C CA . GLY C 1 114 ? 21.818 42.899 98.403 1.00 21.57 120 GLY C CA 1
ATOM 4348 C C . GLY C 1 114 ? 20.473 43.009 99.142 1.00 20.99 120 GLY C C 1
ATOM 4349 O O . GLY C 1 114 ? 19.466 42.474 98.694 1.00 21.07 120 GLY C O 1
ATOM 4350 N N . VAL C 1 115 ? 20.459 43.694 100.273 1.00 21.26 121 VAL C N 1
ATOM 4351 C CA . VAL C 1 115 ? 19.211 43.929 101.024 1.00 21.76 121 VAL C CA 1
ATOM 4352 C C . VAL C 1 115 ? 18.589 45.304 100.708 1.00 21.63 121 VAL C C 1
ATOM 4353 O O . VAL C 1 115 ? 17.381 45.419 100.544 1.00 22.28 121 VAL C O 1
ATOM 4357 N N . THR C 1 116 ? 19.395 46.363 100.681 1.00 21.51 122 THR C N 1
ATOM 4358 C CA . THR C 1 116 ? 18.830 47.710 100.552 1.00 21.94 122 THR C CA 1
ATOM 4359 C C . THR C 1 116 ? 18.169 47.920 99.167 1.00 22.43 122 THR C C 1
ATOM 4360 O O . THR C 1 116 ? 17.207 48.715 99.044 1.00 23.08 122 THR C O 1
ATOM 4364 N N . ILE C 1 117 ? 18.625 47.184 98.147 1.00 21.52 123 ILE C N 1
ATOM 4365 C CA . ILE C 1 117 ? 17.956 47.270 96.838 1.00 22.04 123 ILE C CA 1
ATOM 4366 C C . ILE C 1 117 ? 16.555 46.640 96.859 1.00 21.76 123 ILE C C 1
ATOM 4367 O O . ILE C 1 117 ? 15.683 47.009 96.055 1.00 23.07 123 ILE C O 1
ATOM 4372 N N . LEU C 1 118 ? 16.299 45.723 97.796 1.00 22.19 124 LEU C N 1
ATOM 4373 C CA . LEU C 1 118 ? 14.946 45.108 97.893 1.00 22.28 124 LEU C CA 1
ATOM 4374 C C . LEU C 1 118 ? 13.909 46.165 98.268 1.00 21.23 124 LEU C C 1
ATOM 4375 O O . LEU C 1 118 ? 12.729 46.047 97.920 1.00 21.45 124 LEU C O 1
ATOM 4380 N N . LEU C 1 119 ? 14.349 47.184 98.994 1.00 21.60 125 LEU C N 1
ATOM 4381 C CA . LEU C 1 119 ? 13.454 48.258 99.457 1.00 21.33 125 LEU C CA 1
ATOM 4382 C C . LEU C 1 119 ? 12.992 49.176 98.294 1.00 23.39 125 LEU C C 1
ATOM 4383 O O . LEU C 1 119 ? 11.997 49.934 98.435 1.00 20.92 125 LEU C O 1
ATOM 4388 N N . GLN C 1 120 ? 13.698 49.103 97.153 1.00 23.02 126 GLN C N 1
ATOM 4389 C CA . GLN C 1 120 ? 13.258 49.836 95.935 1.00 24.47 126 GLN C CA 1
ATOM 4390 C C . GLN C 1 120 ? 12.422 48.999 94.977 1.00 24.84 126 GLN C C 1
ATOM 4391 O O . GLN C 1 120 ? 11.814 49.548 94.042 1.00 26.41 126 GLN C O 1
ATOM 4397 N N . ALA C 1 121 ? 12.366 47.683 95.182 1.00 24.35 127 ALA C N 1
ATOM 4398 C CA . ALA C 1 121 ? 11.518 46.833 94.343 1.00 23.71 127 ALA C CA 1
ATOM 4399 C C . ALA C 1 121 ? 10.094 46.756 94.809 1.00 24.26 127 ALA C C 1
ATOM 4400 O O . ALA C 1 121 ? 9.837 46.877 96.007 1.00 23.56 127 ALA C O 1
ATOM 4402 N N . ASP C 1 122 ? 9.180 46.517 93.860 1.00 23.27 128 ASP C N 1
ATOM 4403 C CA . ASP C 1 122 ? 7.765 46.363 94.158 1.00 24.16 128 ASP C CA 1
ATOM 4404 C C . ASP C 1 122 ? 7.420 44.999 94.686 1.00 23.59 128 ASP C C 1
ATOM 4405 O O . ASP C 1 122 ? 6.604 44.895 95.593 1.00 23.33 128 ASP C O 1
ATOM 4410 N N . LEU C 1 123 ? 8.067 43.965 94.143 1.00 24.56 129 LEU C N 1
ATOM 4411 C CA . LEU C 1 123 ? 7.865 42.571 94.554 1.00 24.13 129 LEU C CA 1
ATOM 4412 C C . LEU C 1 123 ? 9.202 41.796 94.711 1.00 24.26 129 LEU C C 1
ATOM 4413 O O . LEU C 1 123 ? 10.115 41.953 93.901 1.00 24.61 129 LEU C O 1
ATOM 4418 N N . VAL C 1 124 ? 9.319 40.956 95.735 1.00 22.44 130 VAL C N 1
ATOM 4419 C CA . VAL C 1 124 ? 10.569 40.223 95.974 1.00 21.60 130 VAL C CA 1
ATOM 4420 C C . VAL C 1 124 ? 10.218 38.798 96.309 1.00 22.78 130 VAL C C 1
ATOM 4421 O O . VAL C 1 124 ? 9.380 38.560 97.202 1.00 22.56 130 VAL C O 1
ATOM 4425 N N . PHE C 1 125 ? 10.858 37.860 95.604 1.00 21.96 131 PHE C N 1
ATOM 4426 C CA . PHE C 1 125 ? 10.682 36.453 95.821 1.00 23.05 131 PHE C CA 1
ATOM 4427 C C . PHE C 1 125 ? 12.054 35.874 96.206 1.00 23.78 131 PHE C C 1
ATOM 4428 O O . PHE C 1 125 ? 13.105 36.302 95.658 1.00 23.20 131 PHE C O 1
ATOM 4436 N N . ALA C 1 126 ? 12.054 34.954 97.164 1.00 23.21 132 ALA C N 1
ATOM 4437 C CA . ALA C 1 126 ? 13.299 34.276 97.612 1.00 23.72 132 ALA C CA 1
ATOM 4438 C C . ALA C 1 126 ? 13.060 32.798 97.835 1.00 23.91 132 ALA C C 1
ATOM 4439 O O . ALA C 1 126 ? 11.952 32.407 98.142 1.00 23.95 132 ALA C O 1
ATOM 4441 N N . ASP C 1 127 ? 14.115 31.983 97.734 1.00 24.31 133 ASP C N 1
ATOM 4442 C CA . ASP C 1 127 ? 14.055 30.638 98.263 1.00 25.46 133 ASP C CA 1
ATOM 4443 C C . ASP C 1 127 ? 14.730 30.504 99.617 1.00 24.83 133 ASP C C 1
ATOM 4444 O O . ASP C 1 127 ? 15.335 31.449 100.116 1.00 22.92 133 ASP C O 1
ATOM 4449 N N . ASN C 1 128 ? 14.624 29.332 100.220 1.00 25.64 134 ASN C N 1
ATOM 4450 C CA . ASN C 1 128 ? 15.223 29.141 101.565 1.00 26.65 134 ASN C CA 1
ATOM 4451 C C . ASN C 1 128 ? 16.768 29.075 101.639 1.00 25.66 134 ASN C C 1
ATOM 4452 O O . ASN C 1 128 ? 17.337 28.944 102.716 1.00 24.40 134 ASN C O 1
ATOM 4457 N N . THR C 1 129 ? 17.464 29.241 100.516 1.00 25.13 135 THR C N 1
ATOM 4458 C CA . THR C 1 129 ? 18.913 29.347 100.603 1.00 24.61 135 THR C CA 1
ATOM 4459 C C . THR C 1 129 ? 19.344 30.771 100.843 1.00 24.61 135 THR C C 1
ATOM 4460 O O . THR C 1 129 ? 20.544 31.033 100.998 1.00 24.64 135 THR C O 1
ATOM 4464 N N . ALA C 1 130 ? 18.401 31.710 100.885 1.00 23.81 136 ALA C N 1
ATOM 4465 C CA . ALA C 1 130 ? 18.837 33.112 100.890 1.00 23.25 136 ALA C CA 1
ATOM 4466 C C . ALA C 1 130 ? 19.561 33.424 102.196 1.00 22.86 136 ALA C C 1
ATOM 4467 O O . ALA C 1 130 ? 19.169 32.957 103.264 1.00 23.53 136 ALA C O 1
ATOM 4469 N N . LEU C 1 131 ? 20.637 34.189 102.117 1.00 23.94 137 LEU C N 1
ATOM 4470 C CA . LEU C 1 131 ? 21.405 34.563 103.328 1.00 24.48 137 LEU C CA 1
ATOM 4471 C C . LEU C 1 131 ? 21.622 36.083 103.262 1.00 23.86 137 LEU C C 1
ATOM 4472 O O . LEU C 1 131 ? 22.377 36.554 102.411 1.00 23.52 137 LEU C O 1
ATOM 4477 N N . PHE C 1 132 ? 20.901 36.842 104.102 1.00 22.89 138 PHE C N 1
ATOM 4478 C CA . PHE C 1 132 ? 20.852 38.286 104.021 1.00 21.52 138 PHE C CA 1
ATOM 4479 C C . PHE C 1 132 ? 21.744 38.880 105.092 1.00 22.11 138 PHE C C 1
ATOM 4480 O O . PHE C 1 132 ? 21.902 38.298 106.156 1.00 21.13 138 PHE C O 1
ATOM 4488 N N . GLN C 1 133 ? 22.282 40.073 104.860 1.00 22.54 139 GLN C N 1
ATOM 4489 C CA . GLN C 1 133 ? 22.942 40.772 105.967 1.00 22.82 139 GLN C CA 1
ATOM 4490 C C . GLN C 1 133 ? 22.949 42.236 105.645 1.00 23.25 139 GLN C C 1
ATOM 4491 O O . GLN C 1 133 ? 23.046 42.603 104.468 1.00 22.64 139 GLN C O 1
ATOM 4497 N N . ILE C 1 134 ? 22.818 43.085 106.670 1.00 23.30 140 ILE C N 1
ATOM 4498 C CA . ILE C 1 134 ? 23.137 44.507 106.500 1.00 23.49 140 ILE C CA 1
ATOM 4499 C C . ILE C 1 134 ? 24.366 44.852 107.358 1.00 24.67 140 ILE C C 1
ATOM 4500 O O . ILE C 1 134 ? 24.246 45.146 108.540 1.00 23.76 140 ILE C O 1
ATOM 4505 N N . PRO C 1 135 ? 25.575 44.799 106.772 1.00 25.01 141 PRO C N 1
ATOM 4506 C CA . PRO C 1 135 ? 26.738 44.777 107.718 1.00 25.00 141 PRO C CA 1
ATOM 4507 C C . PRO C 1 135 ? 27.319 46.122 108.104 1.00 24.81 141 PRO C C 1
ATOM 4508 O O . PRO C 1 135 ? 28.296 46.156 108.876 1.00 26.68 141 PRO C O 1
ATOM 4512 N N . PHE C 1 136 ? 26.741 47.218 107.628 1.00 24.68 142 PHE C N 1
ATOM 4513 C CA . PHE C 1 136 ? 27.407 48.530 107.671 1.00 26.68 142 PHE C CA 1
ATOM 4514 C C . PHE C 1 136 ? 27.834 48.961 109.071 1.00 26.26 142 PHE C C 1
ATOM 4515 O O . PHE C 1 136 ? 28.954 49.479 109.274 1.00 25.24 142 PHE C O 1
ATOM 4523 N N . VAL C 1 137 ? 26.967 48.746 110.055 1.00 24.70 143 VAL C N 1
ATOM 4524 C CA . VAL C 1 137 ? 27.366 49.095 111.408 1.00 25.33 143 VAL C CA 1
ATOM 4525 C C . VAL C 1 137 ? 28.651 48.359 111.806 1.00 25.90 143 VAL C C 1
ATOM 4526 O O . VAL C 1 137 ? 29.508 48.913 112.487 1.00 25.90 143 VAL C O 1
ATOM 4530 N N . SER C 1 138 ? 28.799 47.099 111.419 1.00 28.75 144 SER C N 1
ATOM 4531 C CA . SER C 1 138 ? 30.008 46.410 111.911 1.00 30.88 144 SER C CA 1
ATOM 4532 C C . SER C 1 138 ? 31.292 46.870 111.192 1.00 32.90 144 SER C C 1
ATOM 4533 O O . SER C 1 138 ? 32.410 46.463 111.548 1.00 33.67 144 SER C O 1
ATOM 4536 N N . LEU C 1 139 ? 31.151 47.739 110.201 1.00 32.66 145 LEU C N 1
ATOM 4537 C CA . LEU C 1 139 ? 32.324 48.293 109.530 1.00 34.33 145 LEU C CA 1
ATOM 4538 C C . LEU C 1 139 ? 32.595 49.707 109.988 1.00 33.80 145 LEU C C 1
ATOM 4539 O O . LEU C 1 139 ? 33.494 50.361 109.453 1.00 36.03 145 LEU C O 1
ATOM 4544 N N . GLY C 1 140 ? 31.824 50.189 110.961 1.00 32.15 146 GLY C N 1
ATOM 4545 C CA . GLY C 1 140 ? 31.865 51.563 111.384 1.00 31.05 146 GLY C CA 1
ATOM 4546 C C . GLY C 1 140 ? 31.254 52.525 110.371 1.00 30.82 146 GLY C C 1
ATOM 4547 O O . GLY C 1 140 ? 31.572 53.682 110.388 1.00 30.34 146 GLY C O 1
ATOM 4548 N N . LEU C 1 141 ? 30.385 52.046 109.487 1.00 29.93 147 LEU C N 1
ATOM 4549 C CA . LEU C 1 141 ? 29.661 52.920 108.568 1.00 29.36 147 LEU C CA 1
ATOM 4550 C C . LEU C 1 141 ? 28.239 53.237 109.072 1.00 29.68 147 LEU C C 1
ATOM 4551 O O . LEU C 1 141 ? 28.023 53.303 110.259 1.00 31.68 147 LEU C O 1
ATOM 4556 N N . SER C 1 142 ? 27.288 53.449 108.168 1.00 30.12 148 SER C N 1
ATOM 4557 C CA . SER C 1 142 ? 25.965 53.981 108.517 1.00 29.73 148 SER C CA 1
ATOM 4558 C C . SER C 1 142 ? 25.023 53.519 107.429 1.00 29.08 148 SER C C 1
ATOM 4559 O O . SER C 1 142 ? 25.445 52.812 106.510 1.00 28.20 148 SER C O 1
ATOM 4562 N N . PRO C 1 143 ? 23.728 53.854 107.536 1.00 29.81 149 PRO C N 1
ATOM 4563 C CA . PRO C 1 143 ? 22.817 53.204 106.567 1.00 29.52 149 PRO C CA 1
ATOM 4564 C C . PRO C 1 143 ? 22.995 53.659 105.117 1.00 28.84 149 PRO C C 1
ATOM 4565 O O . PRO C 1 143 ? 23.561 54.713 104.860 1.00 29.10 149 PRO C O 1
ATOM 4569 N N . GLU C 1 144 ? 22.480 52.881 104.190 1.00 28.86 150 GLU C N 1
ATOM 4570 C CA . GLU C 1 144 ? 22.394 53.326 102.807 1.00 30.37 150 GLU C CA 1
ATOM 4571 C C . GLU C 1 144 ? 21.051 52.867 102.217 1.00 29.80 150 GLU C C 1
ATOM 4572 O O . GLU C 1 144 ? 20.358 52.000 102.783 1.00 28.35 150 GLU C O 1
ATOM 4578 N N . GLY C 1 145 ? 20.685 53.403 101.069 1.00 29.06 151 GLY C N 1
ATOM 4579 C CA . GLY C 1 145 ? 19.469 52.921 100.423 1.00 28.82 151 GLY C CA 1
ATOM 4580 C C . GLY C 1 145 ? 18.244 53.637 100.946 1.00 28.73 151 GLY C C 1
ATOM 4581 O O . GLY C 1 145 ? 17.133 53.372 100.511 1.00 29.70 151 GLY C O 1
ATOM 4582 N N . GLY C 1 146 ? 18.431 54.602 101.832 1.00 28.56 152 GLY C N 1
ATOM 4583 C CA . GLY C 1 146 ? 17.266 55.181 102.477 1.00 28.27 152 GLY C CA 1
ATOM 4584 C C . GLY C 1 146 ? 16.683 54.194 103.503 1.00 27.09 152 GLY C C 1
ATOM 4585 O O . GLY C 1 146 ? 15.550 54.381 103.979 1.00 26.97 152 GLY C O 1
ATOM 4586 N N . ALA C 1 147 ? 17.443 53.147 103.821 1.00 25.66 153 ALA C N 1
ATOM 4587 C CA . ALA C 1 147 ? 17.058 52.142 104.843 1.00 25.06 153 ALA C CA 1
ATOM 4588 C C . ALA C 1 147 ? 16.556 52.691 106.189 1.00 24.67 153 ALA C C 1
ATOM 4589 O O . ALA C 1 147 ? 15.631 52.130 106.803 1.00 24.11 153 ALA C O 1
ATOM 4591 N N . SER C 1 148 ? 17.182 53.755 106.677 1.00 24.43 154 SER C N 1
ATOM 4592 C CA . SER C 1 148 ? 16.806 54.320 107.961 1.00 24.38 154 SER C CA 1
ATOM 4593 C C . SER C 1 148 ? 15.315 54.729 108.012 1.00 23.70 154 SER C C 1
ATOM 4594 O O . SER C 1 148 ? 14.785 54.926 109.092 1.00 24.50 154 SER C O 1
ATOM 4597 N N . GLN C 1 149 ? 14.672 54.892 106.848 1.00 22.89 155 GLN C N 1
ATOM 4598 C CA . GLN C 1 149 ? 13.247 55.244 106.720 1.00 20.97 155 GLN C CA 1
ATOM 4599 C C . GLN C 1 149 ? 12.470 54.083 106.063 1.00 22.24 155 GLN C C 1
ATOM 4600 O O . GLN C 1 149 ? 11.459 53.625 106.619 1.00 20.43 155 GLN C O 1
ATOM 4606 N N . LEU C 1 150 ? 12.960 53.576 104.922 1.00 20.61 156 LEU C N 1
ATOM 4607 C CA . LEU C 1 150 ? 12.252 52.546 104.165 1.00 21.11 156 LEU C CA 1
ATOM 4608 C C . LEU C 1 150 ? 12.137 51.216 104.932 1.00 20.66 156 LEU C C 1
ATOM 4609 O O . LEU C 1 150 ? 11.093 50.568 104.904 1.00 19.27 156 LEU C O 1
ATOM 4614 N N . LEU C 1 151 ? 13.207 50.799 105.601 1.00 19.23 157 LEU C N 1
ATOM 4615 C CA . LEU C 1 151 ? 13.121 49.556 106.384 1.00 19.04 157 LEU C CA 1
ATOM 4616 C C . LEU C 1 151 ? 12.217 49.772 107.611 1.00 18.41 157 LEU C C 1
ATOM 4617 O O . LEU C 1 151 ? 11.517 48.860 108.058 1.00 17.91 157 LEU C O 1
ATOM 4622 N N . VAL C 1 152 ? 12.262 50.958 108.206 1.00 18.25 158 VAL C N 1
ATOM 4623 C CA . VAL C 1 152 ? 11.406 51.192 109.383 1.00 18.12 158 VAL C CA 1
ATOM 4624 C C . VAL C 1 152 ? 9.947 51.064 108.914 1.00 18.55 158 VAL C C 1
ATOM 4625 O O . VAL C 1 152 ? 9.086 50.471 109.592 1.00 18.69 158 VAL C O 1
ATOM 4629 N N . LYS C 1 153 ? 9.636 51.615 107.757 1.00 18.58 159 LYS C N 1
ATOM 4630 C CA . LYS C 1 153 ? 8.241 51.558 107.258 1.00 18.97 159 LYS C CA 1
ATOM 4631 C C . LYS C 1 153 ? 7.826 50.169 106.844 1.00 18.60 159 LYS C C 1
ATOM 4632 O O . LYS C 1 153 ? 6.697 49.724 107.148 1.00 18.99 159 LYS C O 1
ATOM 4638 N N . GLN C 1 154 ? 8.729 49.461 106.152 1.00 18.21 160 GLN C N 1
ATOM 4639 C CA . GLN C 1 154 ? 8.434 48.117 105.638 1.00 17.63 160 GLN C CA 1
ATOM 4640 C C . GLN C 1 154 ? 8.405 47.000 106.734 1.00 18.29 160 GLN C C 1
ATOM 4641 O O . GLN C 1 154 ? 7.509 46.121 106.742 1.00 18.41 160 GLN C O 1
ATOM 4647 N N . ALA C 1 155 ? 9.332 47.061 107.689 1.00 17.04 161 ALA C N 1
ATOM 4648 C CA . ALA C 1 155 ? 9.485 46.012 108.715 1.00 18.05 161 ALA C CA 1
ATOM 4649 C C . ALA C 1 155 ? 8.978 46.459 110.093 1.00 18.43 161 ALA C C 1
ATOM 4650 O O . ALA C 1 155 ? 8.957 45.637 110.999 1.00 18.18 161 ALA C O 1
ATOM 4652 N N . GLY C 1 156 ? 8.675 47.757 110.273 1.00 16.44 162 GLY C N 1
ATOM 4653 C CA . GLY C 1 156 ? 8.414 48.287 111.624 1.00 16.80 162 GLY C CA 1
ATOM 4654 C C . GLY C 1 156 ? 9.723 48.649 112.342 1.00 16.83 162 GLY C C 1
ATOM 4655 O O . GLY C 1 156 ? 10.810 48.112 112.033 1.00 16.28 162 GLY C O 1
ATOM 4656 N N . TYR C 1 157 ? 9.625 49.516 113.342 1.00 18.07 163 TYR C N 1
ATOM 4657 C CA . TYR C 1 157 ? 10.840 50.095 113.967 1.00 18.60 163 TYR C CA 1
ATOM 4658 C C . TYR C 1 157 ? 11.670 49.044 114.687 1.00 18.70 163 TYR C C 1
ATOM 4659 O O . TYR C 1 157 ? 12.885 48.989 114.516 1.00 18.05 163 TYR C O 1
ATOM 4668 N N . HIS C 1 158 ? 11.028 48.162 115.476 1.00 18.23 164 HIS C N 1
ATOM 4669 C CA . HIS C 1 158 ? 11.829 47.175 116.231 1.00 17.31 164 HIS C CA 1
ATOM 4670 C C . HIS C 1 158 ? 12.663 46.247 115.357 1.00 17.76 164 HIS C C 1
ATOM 4671 O O . HIS C 1 158 ? 13.823 45.985 115.672 1.00 16.36 164 HIS C O 1
ATOM 4678 N N . LYS C 1 159 ? 12.047 45.691 114.319 1.00 16.42 165 LYS C N 1
ATOM 4679 C CA . LYS C 1 159 ? 12.741 44.764 113.457 1.00 17.78 165 LYS C CA 1
ATOM 4680 C C . LYS C 1 159 ? 13.821 45.476 112.652 1.00 18.20 165 LYS C C 1
ATOM 4681 O O . LYS C 1 159 ? 14.889 44.895 112.422 1.00 18.47 165 LYS C O 1
ATOM 4687 N N . ALA C 1 160 ? 13.551 46.697 112.197 1.00 17.82 166 ALA C N 1
ATOM 4688 C CA . ALA C 1 160 ? 14.588 47.460 111.450 1.00 18.50 166 ALA C CA 1
ATOM 4689 C C . ALA C 1 160 ? 15.814 47.745 112.341 1.00 18.86 166 ALA C C 1
ATOM 4690 O O . ALA C 1 160 ? 16.957 47.619 111.902 1.00 17.17 166 ALA C O 1
ATOM 4692 N N . ALA C 1 161 ? 15.561 48.131 113.596 1.00 17.88 167 ALA C N 1
ATOM 4693 C CA . ALA C 1 161 ? 16.620 48.347 114.569 1.00 18.23 167 ALA C CA 1
ATOM 4694 C C . ALA C 1 161 ? 17.450 47.088 114.751 1.00 20.03 167 ALA C C 1
ATOM 4695 O O . ALA C 1 161 ? 18.685 47.157 114.868 1.00 20.01 167 ALA C O 1
ATOM 4697 N N . GLU C 1 162 ? 16.771 45.946 114.865 1.00 19.38 168 GLU C N 1
ATOM 4698 C CA . GLU C 1 162 ? 17.464 44.670 115.085 1.00 20.61 168 GLU C CA 1
ATOM 4699 C C . GLU C 1 162 ? 18.399 44.343 113.928 1.00 20.77 168 GLU C C 1
ATOM 4700 O O . GLU C 1 162 ? 19.564 43.943 114.112 1.00 20.60 168 GLU C O 1
ATOM 4706 N N . LEU C 1 163 ? 17.881 44.496 112.717 1.00 20.43 169 LEU C N 1
ATOM 4707 C CA . LEU C 1 163 ? 18.676 44.170 111.557 1.00 20.21 169 LEU C CA 1
ATOM 4708 C C . LEU C 1 163 ? 19.794 45.173 111.356 1.00 20.43 169 LEU C C 1
ATOM 4709 O O . LEU C 1 163 ? 20.895 44.784 110.977 1.00 22.60 169 LEU C O 1
ATOM 4714 N N . LEU C 1 164 ? 19.508 46.450 111.541 1.00 20.95 170 LEU C N 1
ATOM 4715 C CA . LEU C 1 164 ? 20.520 47.518 111.339 1.00 20.81 170 LEU C CA 1
ATOM 4716 C C . LEU C 1 164 ? 21.551 47.602 112.487 1.00 21.14 170 LEU C C 1
ATOM 4717 O O . LEU C 1 164 ? 22.789 47.716 112.229 1.00 20.31 170 LEU C O 1
ATOM 4722 N N . PHE C 1 165 ? 21.089 47.524 113.746 1.00 19.41 171 PHE C N 1
ATOM 4723 C CA . PHE C 1 165 ? 22.076 47.676 114.866 1.00 20.81 171 PHE C CA 1
ATOM 4724 C C . PHE C 1 165 ? 23.014 46.506 115.017 1.00 21.87 171 PHE C C 1
ATOM 4725 O O . PHE C 1 165 ? 24.222 46.690 115.324 1.00 22.36 171 PHE C O 1
ATOM 4733 N N . THR C 1 166 ? 22.483 45.299 114.865 1.00 21.03 172 THR C N 1
ATOM 4734 C CA . THR C 1 166 ? 23.297 44.132 115.188 1.00 21.81 172 THR C CA 1
ATOM 4735 C C . THR C 1 166 ? 24.150 43.701 113.985 1.00 22.10 172 THR C C 1
ATOM 4736 O O . THR C 1 166 ? 25.073 42.933 114.164 1.00 22.09 172 THR C O 1
ATOM 4740 N N . ALA C 1 167 ? 23.820 44.186 112.776 1.00 22.15 173 ALA C N 1
ATOM 4741 C CA . ALA C 1 167 ? 24.438 43.707 111.525 1.00 22.41 173 ALA C CA 1
ATOM 4742 C C . ALA C 1 167 ? 24.449 42.182 111.384 1.00 23.40 173 ALA C C 1
ATOM 4743 O O . ALA C 1 167 ? 25.366 41.633 110.744 1.00 23.71 173 ALA C O 1
ATOM 4745 N N . LYS C 1 168 ? 23.421 41.500 111.905 1.00 23.20 174 LYS C N 1
ATOM 4746 C CA . LYS C 1 168 ? 23.345 40.024 111.864 1.00 24.72 174 LYS C CA 1
ATOM 4747 C C . LYS C 1 168 ? 23.005 39.447 110.502 1.00 24.05 174 LYS C C 1
ATOM 4748 O O . LYS C 1 168 ? 22.266 40.040 109.729 1.00 23.38 174 LYS C O 1
ATOM 4754 N N . LYS C 1 169 ? 23.475 38.232 110.253 1.00 25.19 175 LYS C N 1
ATOM 4755 C CA . LYS C 1 169 ? 23.080 37.503 109.056 1.00 25.00 175 LYS C CA 1
ATOM 4756 C C . LYS C 1 169 ? 21.752 36.884 109.366 1.00 24.94 175 LYS C C 1
ATOM 4757 O O . LYS C 1 169 ? 21.522 36.469 110.493 1.00 26.00 175 LYS C O 1
ATOM 4763 N N . PHE C 1 170 ? 20.844 36.838 108.409 1.00 23.43 176 PHE C N 1
ATOM 4764 C CA . PHE C 1 170 ? 19.499 36.303 108.712 1.00 22.21 176 PHE C CA 1
ATOM 4765 C C . PHE C 1 170 ? 18.913 35.589 107.505 1.00 22.67 176 PHE C C 1
ATOM 4766 O O . PHE C 1 170 ? 19.406 35.735 106.377 1.00 22.13 176 PHE C O 1
ATOM 4774 N N . ASN C 1 171 ? 17.873 34.808 107.727 1.00 21.45 177 ASN C N 1
ATOM 4775 C CA . ASN C 1 171 ? 17.418 33.877 106.693 1.00 23.04 177 ASN C CA 1
ATOM 4776 C C . ASN C 1 171 ? 16.123 34.345 106.008 1.00 22.74 177 ASN C C 1
ATOM 4777 O O . ASN C 1 171 ? 15.642 35.449 106.309 1.00 22.35 177 ASN C O 1
ATOM 4782 N N . ALA C 1 172 ? 15.563 33.528 105.103 1.00 21.45 178 ALA C N 1
ATOM 4783 C CA . ALA C 1 172 ? 14.357 33.918 104.353 1.00 22.45 178 ALA C CA 1
ATOM 4784 C C . ALA C 1 172 ? 13.087 34.111 105.206 1.00 22.23 178 ALA C C 1
ATOM 4785 O O . ALA C 1 172 ? 12.283 35.011 104.956 1.00 22.46 178 ALA C O 1
ATOM 4787 N N . GLU C 1 173 ? 12.893 33.251 106.197 1.00 23.24 179 GLU C N 1
ATOM 4788 C CA . GLU C 1 173 ? 11.808 33.425 107.139 1.00 24.78 179 GLU C CA 1
ATOM 4789 C C . GLU C 1 173 ? 11.840 34.799 107.867 1.00 23.02 179 GLU C C 1
ATOM 4790 O O . GLU C 1 173 ? 10.814 35.457 108.040 1.00 22.15 179 GLU C O 1
ATOM 4796 N N . THR C 1 174 ? 12.997 35.198 108.341 1.00 21.78 180 THR C N 1
ATOM 4797 C CA . THR C 1 174 ? 13.128 36.520 108.976 1.00 22.81 180 THR C CA 1
ATOM 4798 C C . THR C 1 174 ? 12.838 37.631 107.953 1.00 22.47 180 THR C C 1
ATOM 4799 O O . THR C 1 174 ? 12.122 38.572 108.258 1.00 23.26 180 THR C O 1
ATOM 4803 N N . ALA C 1 175 ? 13.370 37.513 106.737 1.00 21.26 181 ALA C N 1
ATOM 4804 C CA . ALA C 1 175 ? 13.115 38.532 105.663 1.00 21.45 181 ALA C CA 1
ATOM 4805 C C . ALA C 1 175 ? 11.602 38.598 105.327 1.00 21.86 181 ALA C C 1
ATOM 4806 O O . ALA C 1 175 ? 11.046 39.682 105.084 1.00 20.95 181 ALA C O 1
ATOM 4808 N N . LEU C 1 176 ? 10.939 37.429 105.298 1.00 23.17 182 LEU C N 1
ATOM 4809 C CA . LEU C 1 176 ? 9.492 37.371 104.995 1.00 24.77 182 LEU C CA 1
ATOM 4810 C C . LEU C 1 176 ? 8.718 38.089 106.121 1.00 25.59 182 LEU C C 1
ATOM 4811 O O . LEU C 1 176 ? 7.878 38.936 105.868 1.00 27.11 182 LEU C O 1
ATOM 4816 N N . GLN C 1 177 ? 9.025 37.765 107.365 1.00 26.65 183 GLN C N 1
ATOM 4817 C CA . GLN C 1 177 ? 8.440 38.454 108.527 1.00 27.93 183 GLN C CA 1
ATOM 4818 C C . GLN C 1 177 ? 8.728 39.982 108.534 1.00 27.29 183 GLN C C 1
ATOM 4819 O O . GLN C 1 177 ? 7.870 40.779 108.920 1.00 26.65 183 GLN C O 1
ATOM 4825 N N . ALA C 1 178 ? 9.918 40.386 108.109 1.00 25.69 184 ALA C N 1
ATOM 4826 C CA . ALA C 1 178 ? 10.241 41.813 107.973 1.00 25.63 184 ALA C CA 1
ATOM 4827 C C . ALA C 1 178 ? 9.604 42.524 106.757 1.00 24.72 184 ALA C C 1
ATOM 4828 O O . ALA C 1 178 ? 9.815 43.708 106.583 1.00 25.87 184 ALA C O 1
ATOM 4830 N N . GLY C 1 179 ? 8.860 41.811 105.923 1.00 24.31 185 GLY C N 1
ATOM 4831 C CA . GLY C 1 179 ? 8.253 42.400 104.702 1.00 23.70 185 GLY C CA 1
ATOM 4832 C C . GLY C 1 179 ? 9.248 42.629 103.549 1.00 23.31 185 GLY C C 1
ATOM 4833 O O . GLY C 1 179 ? 8.902 43.170 102.528 1.00 22.33 185 GLY C O 1
ATOM 4834 N N . LEU C 1 180 ? 10.490 42.174 103.706 1.00 22.75 186 LEU C N 1
ATOM 4835 C CA . LEU C 1 180 ? 11.517 42.386 102.692 1.00 22.25 186 LEU C CA 1
ATOM 4836 C C . LEU C 1 180 ? 11.268 41.445 101.513 1.00 22.50 186 LEU C C 1
ATOM 4837 O O . LEU C 1 180 ? 11.645 41.731 100.375 1.00 22.15 186 LEU C O 1
ATOM 4842 N N . VAL C 1 181 ? 10.608 40.327 101.793 1.00 21.59 187 VAL C N 1
ATOM 4843 C CA . VAL C 1 181 ? 10.352 39.311 100.784 1.00 21.42 187 VAL C CA 1
ATOM 4844 C C . VAL C 1 181 ? 8.804 39.102 100.723 1.00 22.58 187 VAL C C 1
ATOM 4845 O O . VAL C 1 181 ? 8.146 39.067 101.770 1.00 20.63 187 VAL C O 1
ATOM 4849 N N . ASN C 1 182 ? 8.217 39.002 99.529 1.00 22.28 188 ASN C N 1
ATOM 4850 C CA . ASN C 1 182 ? 6.765 38.799 99.448 1.00 22.76 188 ASN C CA 1
ATOM 4851 C C . ASN C 1 182 ? 6.348 37.377 99.730 1.00 24.11 188 ASN C C 1
ATOM 4852 O O . ASN C 1 182 ? 5.281 37.151 100.287 1.00 24.24 188 ASN C O 1
ATOM 4857 N N . GLU C 1 183 ? 7.144 36.421 99.245 1.00 24.33 189 GLU C N 1
ATOM 4858 C CA . GLU C 1 183 ? 6.809 35.007 99.307 1.00 25.38 189 GLU C CA 1
ATOM 4859 C C . GLU C 1 183 ? 8.096 34.207 99.259 1.00 25.82 189 GLU C C 1
ATOM 4860 O O . GLU C 1 183 ? 9.045 34.535 98.496 1.00 25.31 189 GLU C O 1
ATOM 4866 N N . ILE C 1 184 ? 8.173 33.185 100.082 1.00 24.79 190 ILE C N 1
ATOM 4867 C CA . ILE C 1 184 ? 9.288 32.237 99.971 1.00 27.16 190 ILE C CA 1
ATOM 4868 C C . ILE C 1 184 ? 8.792 31.105 99.077 1.00 27.61 190 ILE C C 1
ATOM 4869 O O . ILE C 1 184 ? 7.766 30.488 99.367 1.00 27.26 190 ILE C O 1
ATOM 4874 N N . VAL C 1 185 ? 9.499 30.859 97.974 1.00 28.04 191 VAL C N 1
ATOM 4875 C CA . VAL C 1 185 ? 9.053 29.906 96.975 1.00 27.89 191 VAL C CA 1
ATOM 4876 C C . VAL C 1 185 ? 10.178 28.867 96.661 1.00 29.32 191 VAL C C 1
ATOM 4877 O O . VAL C 1 185 ? 11.355 29.046 97.039 1.00 28.98 191 VAL C O 1
ATOM 4881 N N . GLU C 1 186 ? 9.834 27.789 95.969 1.00 29.58 192 GLU C N 1
ATOM 4882 C CA . GLU C 1 186 ? 10.863 26.787 95.634 1.00 30.98 192 GLU C CA 1
ATOM 4883 C C . GLU C 1 186 ? 11.785 27.194 94.498 1.00 31.07 192 GLU C C 1
ATOM 4884 O O . GLU C 1 186 ? 12.998 26.960 94.553 1.00 31.33 192 GLU C O 1
ATOM 4890 N N . ASP C 1 187 ? 11.225 27.859 93.495 1.00 29.68 193 ASP C N 1
ATOM 4891 C CA . ASP C 1 187 ? 11.986 28.261 92.354 1.00 30.01 193 ASP C CA 1
ATOM 4892 C C . ASP C 1 187 ? 11.743 29.750 92.189 1.00 29.37 193 ASP C C 1
ATOM 4893 O O . ASP C 1 187 ? 10.804 30.160 91.522 1.00 29.67 193 ASP C O 1
ATOM 4898 N N . ALA C 1 188 ? 12.581 30.563 92.829 1.00 28.82 194 ALA C N 1
ATOM 4899 C CA . ALA C 1 188 ? 12.445 32.015 92.796 1.00 28.11 194 ALA C CA 1
ATOM 4900 C C . ALA C 1 188 ? 12.528 32.618 91.399 1.00 28.44 194 ALA C C 1
ATOM 4901 O O . ALA C 1 188 ? 11.823 33.580 91.097 1.00 28.75 194 ALA C O 1
ATOM 4903 N N . TYR C 1 189 ? 13.334 32.054 90.510 1.00 28.62 195 TYR C N 1
ATOM 4904 C CA . TYR C 1 189 ? 13.371 32.628 89.158 1.00 28.65 195 TYR C CA 1
ATOM 4905 C C . TYR C 1 189 ? 12.106 32.334 88.342 1.00 28.22 195 TYR C C 1
ATOM 4906 O O . TYR C 1 189 ? 11.614 33.218 87.659 1.00 28.53 195 TYR C O 1
ATOM 4915 N N . ALA C 1 190 ? 11.555 31.121 88.445 1.00 29.40 196 ALA C N 1
ATOM 4916 C CA . ALA C 1 190 ? 10.273 30.789 87.763 1.00 29.60 196 ALA C CA 1
ATOM 4917 C C . ALA C 1 190 ? 9.050 31.605 88.282 1.00 28.89 196 ALA C C 1
ATOM 4918 O O . ALA C 1 190 ? 8.182 32.053 87.493 1.00 27.30 196 ALA C O 1
ATOM 4920 N N . THR C 1 191 ? 8.999 31.830 89.597 1.00 28.76 197 THR C N 1
ATOM 4921 C CA . THR C 1 191 ? 7.889 32.621 90.209 1.00 28.32 197 THR C CA 1
ATOM 4922 C C . THR C 1 191 ? 7.986 34.059 89.744 1.00 28.41 197 THR C C 1
ATOM 4923 O O . THR C 1 191 ? 7.014 34.675 89.319 1.00 29.47 197 THR C O 1
ATOM 4927 N N . ALA C 1 192 ? 9.196 34.584 89.755 1.00 29.07 198 ALA C N 1
ATOM 4928 C CA . ALA C 1 192 ? 9.420 35.963 89.298 1.00 27.99 198 ALA C CA 1
ATOM 4929 C C . ALA C 1 192 ? 9.038 36.123 87.828 1.00 28.60 198 ALA C C 1
ATOM 4930 O O . ALA C 1 192 ? 8.425 37.119 87.442 1.00 28.36 198 ALA C O 1
ATOM 4932 N N . GLN C 1 193 ? 9.414 35.160 87.003 1.00 27.92 199 GLN C N 1
ATOM 4933 C CA . GLN C 1 193 ? 9.030 35.213 85.593 1.00 29.06 199 GLN C CA 1
ATOM 4934 C C . GLN C 1 193 ? 7.495 35.082 85.388 1.00 28.25 199 GLN C C 1
ATOM 4935 O O . GLN C 1 193 ? 6.937 35.742 84.523 1.00 29.48 199 GLN C O 1
ATOM 4941 N N . ALA C 1 194 ? 6.812 34.246 86.167 1.00 28.41 200 ALA C N 1
ATOM 4942 C CA . ALA C 1 194 ? 5.376 34.022 85.952 1.00 28.33 200 ALA C CA 1
ATOM 4943 C C . ALA C 1 194 ? 4.616 35.257 86.387 1.00 28.03 200 ALA C C 1
ATOM 4944 O O . ALA C 1 194 ? 3.671 35.703 85.715 1.00 28.27 200 ALA C O 1
ATOM 4946 N N . THR C 1 195 ? 5.012 35.800 87.533 1.00 27.19 201 THR C N 1
ATOM 4947 C CA . THR C 1 195 ? 4.489 37.059 87.975 1.00 27.32 201 THR C CA 1
ATOM 4948 C C . THR C 1 195 ? 4.705 38.159 86.963 1.00 28.24 201 THR C C 1
ATOM 4949 O O . THR C 1 195 ? 3.809 38.946 86.744 1.00 29.66 201 THR C O 1
ATOM 4953 N N . ALA C 1 196 ? 5.895 38.252 86.371 1.00 28.91 202 ALA C N 1
ATOM 4954 C CA . ALA C 1 196 ? 6.153 39.314 85.412 1.00 30.54 202 ALA C CA 1
ATOM 4955 C C . ALA C 1 196 ? 5.280 39.161 84.154 1.00 31.67 202 ALA C C 1
ATOM 4956 O O . ALA C 1 196 ? 4.937 40.152 83.503 1.00 30.79 202 ALA C O 1
ATOM 4958 N N . GLN C 1 197 ? 4.939 37.921 83.827 1.00 33.60 203 GLN C N 1
ATOM 4959 C CA . GLN C 1 197 ? 4.151 37.637 82.617 1.00 35.54 203 GLN C CA 1
ATOM 4960 C C . GLN C 1 197 ? 2.707 37.997 82.856 1.00 35.70 203 GLN C C 1
ATOM 4961 O O . GLN C 1 197 ? 2.003 38.458 81.954 1.00 36.04 203 GLN C O 1
ATOM 4967 N N . HIS C 1 198 ? 2.251 37.756 84.074 1.00 35.99 204 HIS C N 1
ATOM 4968 C CA . HIS C 1 198 ? 0.921 38.206 84.482 1.00 36.60 204 HIS C CA 1
ATOM 4969 C C . HIS C 1 198 ? 0.821 39.719 84.406 1.00 36.27 204 HIS C C 1
ATOM 4970 O O . HIS C 1 198 ? -0.182 40.246 83.889 1.00 36.34 204 HIS C O 1
ATOM 4977 N N . LEU C 1 199 ? 1.835 40.425 84.922 1.00 34.74 205 LEU C N 1
ATOM 4978 C CA . LEU C 1 199 ? 1.832 41.882 84.883 1.00 34.60 205 LEU C CA 1
ATOM 4979 C C . LEU C 1 199 ? 1.972 42.492 83.464 1.00 35.40 205 LEU C C 1
ATOM 4980 O O . LEU C 1 199 ? 1.357 43.524 83.195 1.00 35.03 205 LEU C O 1
ATOM 4985 N N . THR C 1 200 ? 2.766 41.887 82.571 1.00 35.55 206 THR C N 1
ATOM 4986 C CA . THR C 1 200 ? 2.819 42.391 81.176 1.00 36.72 206 THR C CA 1
ATOM 4987 C C . THR C 1 200 ? 1.487 42.249 80.454 1.00 37.35 206 THR C C 1
ATOM 4988 O O . THR C 1 200 ? 1.234 43.010 79.546 1.00 39.45 206 THR C O 1
ATOM 4992 N N . ALA C 1 201 ? 0.645 41.290 80.842 1.00 38.07 207 ALA C N 1
ATOM 4993 C CA . ALA C 1 201 ? -0.702 41.150 80.229 1.00 39.14 207 ALA C CA 1
ATOM 4994 C C . ALA C 1 201 ? -1.699 42.207 80.710 1.00 39.80 207 ALA C C 1
ATOM 4995 O O . ALA C 1 201 ? -2.799 42.309 80.165 1.00 40.35 207 ALA C O 1
ATOM 4997 N N . LEU C 1 202 ? -1.333 42.982 81.734 1.00 38.85 208 LEU C N 1
ATOM 4998 C CA . LEU C 1 202 ? -2.257 43.940 82.301 1.00 38.70 208 LEU C CA 1
ATOM 4999 C C . LEU C 1 202 ? -1.946 45.354 81.783 1.00 39.15 208 LEU C C 1
ATOM 5000 O O . LEU C 1 202 ? -0.853 45.628 81.258 1.00 39.16 208 LEU C O 1
ATOM 5005 N N . PRO C 1 203 ? -2.906 46.265 81.935 1.00 38.67 209 PRO C N 1
ATOM 5006 C CA . PRO C 1 203 ? -2.751 47.584 81.335 1.00 39.14 209 PRO C CA 1
ATOM 5007 C C . PRO C 1 203 ? -1.583 48.355 81.914 1.00 39.42 209 PRO C C 1
ATOM 5008 O O . PRO C 1 203 ? -1.589 48.679 83.106 1.00 38.68 209 PRO C O 1
ATOM 5012 N N . LEU C 1 204 ? -0.618 48.709 81.062 1.00 39.64 210 LEU C N 1
ATOM 5013 C CA . LEU C 1 204 ? 0.568 49.413 81.529 1.00 39.60 210 LEU C CA 1
ATOM 5014 C C . LEU C 1 204 ? 0.173 50.744 82.145 1.00 39.42 210 LEU C C 1
ATOM 5015 O O . LEU C 1 204 ? 0.773 51.198 83.117 1.00 39.66 210 LEU C O 1
ATOM 5020 N N . ALA C 1 205 ? -0.837 51.389 81.568 1.00 38.46 211 ALA C N 1
ATOM 5021 C CA . ALA C 1 205 ? -1.280 52.662 82.077 1.00 37.04 211 ALA C CA 1
ATOM 5022 C C . ALA C 1 205 ? -1.788 52.521 83.521 1.00 36.27 211 ALA C C 1
ATOM 5023 O O . ALA C 1 205 ? -1.565 53.402 84.351 1.00 35.65 211 ALA C O 1
ATOM 5025 N N . SER C 1 206 ? -2.490 51.431 83.817 1.00 34.42 212 SER C N 1
ATOM 5026 C CA . SER C 1 206 ? -2.994 51.232 85.181 1.00 34.02 212 SER C CA 1
ATOM 5027 C C . SER C 1 206 ? -1.835 50.965 86.169 1.00 32.97 212 SER C C 1
ATOM 5028 O O . SER C 1 206 ? -1.799 51.530 87.260 1.00 32.86 212 SER C O 1
ATOM 5031 N N . LEU C 1 207 ? -0.884 50.125 85.767 1.00 32.33 213 LEU C N 1
ATOM 5032 C CA . LEU C 1 207 ? 0.257 49.809 86.633 1.00 31.74 213 LEU C CA 1
ATOM 5033 C C . LEU C 1 207 ? 1.082 51.047 86.896 1.00 31.77 213 LEU C C 1
ATOM 5034 O O . LEU C 1 207 ? 1.429 51.343 88.045 1.00 31.91 213 LEU C O 1
ATOM 5039 N N . LYS C 1 208 ? 1.340 51.810 85.841 1.00 31.75 214 LYS C N 1
ATOM 5040 C CA . LYS C 1 208 ? 2.142 53.028 85.949 1.00 32.05 214 LYS C CA 1
ATOM 5041 C C . LYS C 1 208 ? 1.483 54.000 86.943 1.00 32.25 214 LYS C C 1
ATOM 5042 O O . LYS C 1 208 ? 2.113 54.512 87.886 1.00 32.23 214 LYS C O 1
ATOM 5048 N N . GLN C 1 209 ? 0.209 54.286 86.711 1.00 31.39 215 GLN C N 1
ATOM 5049 C CA . GLN C 1 209 ? -0.489 55.243 87.554 1.00 32.52 215 GLN C CA 1
ATOM 5050 C C . GLN C 1 209 ? -0.698 54.749 89.003 1.00 30.53 215 GLN C C 1
ATOM 5051 O O . GLN C 1 209 ? -0.638 55.528 89.929 1.00 29.88 215 GLN C O 1
ATOM 5057 N N . THR C 1 210 ? -0.943 53.460 89.185 1.00 30.72 216 THR C N 1
ATOM 5058 C CA . THR C 1 210 ? -1.053 52.889 90.539 1.00 29.70 216 THR C CA 1
ATOM 5059 C C . THR C 1 210 ? 0.271 53.034 91.304 1.00 29.36 216 THR C C 1
ATOM 5060 O O . THR C 1 210 ? 0.288 53.453 92.443 1.00 29.38 216 THR C O 1
ATOM 5064 N N . LYS C 1 211 ? 1.381 52.721 90.650 1.00 29.29 217 LYS C N 1
ATOM 5065 C CA . LYS C 1 211 ? 2.704 52.823 91.294 1.00 28.46 217 LYS C CA 1
ATOM 5066 C C . LYS C 1 211 ? 3.068 54.256 91.604 1.00 27.91 217 LYS C C 1
ATOM 5067 O O . LYS C 1 211 ? 3.639 54.562 92.661 1.00 27.14 217 LYS C O 1
ATOM 5073 N N . ALA C 1 212 ? 2.749 55.161 90.683 1.00 27.71 218 ALA C N 1
ATOM 5074 C CA . ALA C 1 212 ? 3.067 56.575 90.910 1.00 27.43 218 ALA C CA 1
ATOM 5075 C C . ALA C 1 212 ? 2.299 57.112 92.147 1.00 27.44 218 ALA C C 1
ATOM 5076 O O . ALA C 1 212 ? 2.841 57.899 92.926 1.00 27.49 218 ALA C O 1
ATOM 5078 N N . LEU C 1 213 ? 1.056 56.671 92.334 1.00 27.21 219 LEU C N 1
ATOM 5079 C CA . LEU C 1 213 ? 0.307 57.053 93.545 1.00 28.17 219 LEU C CA 1
ATOM 5080 C C . LEU C 1 213 ? 0.934 56.441 94.806 1.00 28.05 219 LEU C C 1
ATOM 5081 O O . LEU C 1 213 ? 1.095 57.128 95.802 1.00 27.76 219 LEU C O 1
ATOM 5086 N N . MET C 1 214 ? 1.249 55.139 94.749 1.00 27.75 220 MET C N 1
ATOM 5087 C CA . MET C 1 214 ? 1.947 54.463 95.857 1.00 26.74 220 MET C CA 1
ATOM 5088 C C . MET C 1 214 ? 3.268 55.129 96.219 1.00 27.93 220 MET C C 1
ATOM 5089 O O . MET C 1 214 ? 3.616 55.233 97.412 1.00 27.68 220 MET C O 1
ATOM 5094 N N . LYS C 1 215 ? 4.003 55.602 95.210 1.00 28.00 221 LYS C N 1
ATOM 5095 C CA . LYS C 1 215 ? 5.232 56.367 95.455 1.00 29.14 221 LYS C CA 1
ATOM 5096 C C . LYS C 1 215 ? 5.123 57.880 95.233 1.00 29.53 221 LYS C C 1
ATOM 5097 O O . LYS C 1 215 ? 6.027 58.520 94.674 1.00 29.05 221 LYS C O 1
ATOM 5103 N N . HIS C 1 216 ? 4.031 58.446 95.732 1.00 29.93 222 HIS C N 1
ATOM 5104 C CA . HIS C 1 216 ? 3.797 59.886 95.696 1.00 30.61 222 HIS C CA 1
ATOM 5105 C C . HIS C 1 216 ? 4.923 60.662 96.356 1.00 31.32 222 HIS C C 1
ATOM 5106 O O . HIS C 1 216 ? 5.178 61.825 96.016 1.00 31.16 222 HIS C O 1
ATOM 5113 N N . ASP C 1 217 ? 5.575 60.045 97.341 1.00 30.32 223 ASP C N 1
ATOM 5114 C CA . ASP C 1 217 ? 6.681 60.703 98.027 1.00 29.74 223 ASP C CA 1
ATOM 5115 C C . ASP C 1 217 ? 8.064 60.348 97.487 1.00 30.00 223 ASP C C 1
ATOM 5116 O O . ASP C 1 217 ? 9.083 60.395 98.226 1.00 28.29 223 ASP C O 1
ATOM 5121 N N . LEU C 1 218 ? 8.128 60.011 96.196 1.00 30.41 224 LEU C N 1
ATOM 5122 C CA . LEU C 1 218 ? 9.416 59.637 95.579 1.00 31.02 224 LEU C CA 1
ATOM 5123 C C . LEU C 1 218 ? 10.565 60.647 95.800 1.00 31.95 224 LEU C C 1
ATOM 5124 O O . LEU C 1 218 ? 11.736 60.260 96.018 1.00 31.18 224 LEU C O 1
ATOM 5129 N N . ASP C 1 219 ? 10.262 61.943 95.784 1.00 33.24 225 ASP C N 1
ATOM 5130 C CA . ASP C 1 219 ? 11.332 62.918 95.985 1.00 34.35 225 ASP C CA 1
ATOM 5131 C C . ASP C 1 219 ? 11.888 62.885 97.411 1.00 33.12 225 ASP C C 1
ATOM 5132 O O . ASP C 1 219 ? 13.076 63.058 97.635 1.00 33.07 225 ASP C O 1
ATOM 5137 N N . GLN C 1 220 ? 11.019 62.667 98.380 1.00 32.62 226 GLN C N 1
ATOM 5138 C CA . GLN C 1 220 ? 11.486 62.399 99.741 1.00 31.81 226 GLN C CA 1
ATOM 5139 C C . GLN C 1 220 ? 12.353 61.125 99.867 1.00 29.54 226 GLN C C 1
ATOM 5140 O O . GLN C 1 220 ? 13.361 61.137 100.571 1.00 29.63 226 GLN C O 1
ATOM 5146 N N . ILE C 1 221 ? 11.964 60.036 99.216 1.00 27.44 227 ILE C N 1
ATOM 5147 C CA . ILE C 1 221 ? 12.791 58.804 99.176 1.00 26.84 227 ILE C CA 1
ATOM 5148 C C . ILE C 1 221 ? 14.198 59.130 98.619 1.00 26.60 227 ILE C C 1
ATOM 5149 O O . ILE C 1 221 ? 15.219 58.748 99.191 1.00 25.01 227 ILE C O 1
ATOM 5154 N N . ILE C 1 222 ? 14.253 59.829 97.489 1.00 26.32 228 ILE C N 1
ATOM 5155 C CA . ILE C 1 222 ? 15.550 60.121 96.865 1.00 27.11 228 ILE C CA 1
ATOM 5156 C C . ILE C 1 222 ? 16.399 61.016 97.779 1.00 27.20 228 ILE C C 1
ATOM 5157 O O . ILE C 1 222 ? 17.620 60.824 97.925 1.00 27.04 228 ILE C O 1
ATOM 5162 N N . GLU C 1 223 ? 15.750 61.989 98.408 1.00 26.79 229 GLU C N 1
ATOM 5163 C CA . GLU C 1 223 ? 16.425 62.896 99.351 1.00 28.09 229 GLU C CA 1
ATOM 5164 C C . GLU C 1 223 ? 17.036 62.136 100.533 1.00 28.36 229 GLU C C 1
ATOM 5165 O O . GLU C 1 223 ? 18.135 62.485 101.035 1.00 26.49 229 GLU C O 1
ATOM 5171 N N . CYS C 1 224 ? 16.328 61.092 100.994 1.00 27.43 230 CYS C N 1
ATOM 5172 C CA . CYS C 1 224 ? 16.822 60.294 102.133 1.00 26.91 230 CYS C CA 1
ATOM 5173 C C . CYS C 1 224 ? 18.024 59.490 101.691 1.00 25.75 230 CYS C C 1
ATOM 5174 O O . CYS C 1 224 ? 19.024 59.384 102.385 1.00 26.18 230 CYS C O 1
ATOM 5177 N N . ILE C 1 225 ? 17.952 58.924 100.502 1.00 26.04 231 ILE C N 1
ATOM 5178 C CA . ILE C 1 225 ? 19.103 58.189 99.952 1.00 26.33 231 ILE C CA 1
ATOM 5179 C C . ILE C 1 225 ? 20.372 59.089 99.874 1.00 26.35 231 ILE C C 1
ATOM 5180 O O . ILE C 1 225 ? 21.468 58.701 100.317 1.00 26.85 231 ILE C O 1
ATOM 5185 N N . ASP C 1 226 ? 20.199 60.301 99.360 1.00 26.42 232 ASP C N 1
ATOM 5186 C CA . ASP C 1 226 ? 21.298 61.284 99.243 1.00 27.54 232 ASP C CA 1
ATOM 5187 C C . ASP C 1 226 ? 21.792 61.793 100.599 1.00 26.79 232 ASP C C 1
ATOM 5188 O O . ASP C 1 226 ? 23.005 61.925 100.821 1.00 25.67 232 ASP C O 1
ATOM 5193 N N . HIS C 1 227 ? 20.871 62.016 101.533 1.00 26.02 233 HIS C N 1
ATOM 5194 C CA . HIS C 1 227 ? 21.268 62.381 102.884 1.00 26.86 233 HIS C CA 1
ATOM 5195 C C . HIS C 1 227 ? 22.091 61.265 103.564 1.00 27.10 233 HIS C C 1
ATOM 5196 O O . HIS C 1 227 ? 23.186 61.509 104.112 1.00 27.22 233 HIS C O 1
ATOM 5203 N N . GLU C 1 228 ? 21.581 60.033 103.537 1.00 26.38 234 GLU C N 1
ATOM 5204 C CA . GLU C 1 228 ? 22.373 58.914 104.056 1.00 26.42 234 GLU C CA 1
ATOM 5205 C C . GLU C 1 228 ? 23.755 58.839 103.371 1.00 27.34 234 GLU C C 1
ATOM 5206 O O . GLU C 1 228 ? 24.789 58.606 104.045 1.00 26.24 234 GLU C O 1
ATOM 5212 N N . ALA C 1 229 ? 23.763 58.975 102.042 1.00 27.18 235 ALA C N 1
ATOM 5213 C CA . ALA C 1 229 ? 25.019 58.965 101.262 1.00 28.95 235 ALA C CA 1
ATOM 5214 C C . ALA C 1 229 ? 26.066 59.947 101.832 1.00 29.64 235 ALA C C 1
ATOM 5215 O O . ALA C 1 229 ? 27.229 59.581 102.000 1.00 31.21 235 ALA C O 1
ATOM 5217 N N . GLU C 1 230 ? 25.685 61.188 102.123 1.00 31.40 236 GLU C N 1
ATOM 5218 C CA . GLU C 1 230 ? 26.713 62.143 102.588 1.00 33.17 236 GLU C CA 1
ATOM 5219 C C . GLU C 1 230 ? 27.292 61.751 103.927 1.00 32.49 236 GLU C C 1
ATOM 5220 O O . GLU C 1 230 ? 28.495 61.846 104.141 1.00 31.07 236 GLU C O 1
ATOM 5226 N N . ILE C 1 231 ? 26.427 61.282 104.829 1.00 31.40 237 ILE C N 1
ATOM 5227 C CA . ILE C 1 231 ? 26.884 60.745 106.095 1.00 30.82 237 ILE C CA 1
ATOM 5228 C C . ILE C 1 231 ? 27.750 59.514 105.925 1.00 30.41 237 ILE C C 1
ATOM 5229 O O . ILE C 1 231 ? 28.806 59.395 106.543 1.00 30.67 237 ILE C O 1
ATOM 5234 N N . PHE C 1 232 ? 27.302 58.577 105.103 1.00 30.80 238 PHE C N 1
ATOM 5235 C CA . PHE C 1 232 ? 28.046 57.357 104.848 1.00 31.36 238 PHE C CA 1
ATOM 5236 C C . PHE C 1 232 ? 29.495 57.697 104.406 1.00 32.71 238 PHE C C 1
ATOM 5237 O O . PHE C 1 232 ? 30.475 57.148 104.934 1.00 32.24 238 PHE C O 1
ATOM 5245 N N . MET C 1 233 ? 29.625 58.605 103.439 1.00 34.19 239 MET C N 1
ATOM 5246 C CA . MET C 1 233 ? 30.963 58.894 102.876 1.00 36.04 239 MET C CA 1
ATOM 5247 C C . MET C 1 233 ? 31.902 59.555 103.885 1.00 37.62 239 MET C C 1
ATOM 5248 O O . MET C 1 233 ? 33.105 59.345 103.818 1.00 39.34 239 MET C O 1
ATOM 5253 N N . GLN C 1 234 ? 31.368 60.297 104.853 1.00 39.11 240 GLN C N 1
ATOM 5254 C CA . GLN C 1 234 ? 32.191 60.748 105.974 1.00 40.98 240 GLN C CA 1
ATOM 5255 C C . GLN C 1 234 ? 32.724 59.578 106.808 1.00 41.59 240 GLN C C 1
ATOM 5256 O O . GLN C 1 234 ? 33.917 59.492 107.098 1.00 41.98 240 GLN C O 1
ATOM 5262 N N . ARG C 1 235 ? 31.828 58.674 107.189 1.00 41.87 241 ARG C N 1
ATOM 5263 C CA . ARG C 1 235 ? 32.197 57.549 108.020 1.00 41.38 241 ARG C CA 1
ATOM 5264 C C . ARG C 1 235 ? 33.315 56.799 107.324 1.00 41.73 241 ARG C C 1
ATOM 5265 O O . ARG C 1 235 ? 34.203 56.234 107.972 1.00 41.44 241 ARG C O 1
ATOM 5273 N N . VAL C 1 236 ? 33.250 56.744 105.997 1.00 41.92 242 VAL C N 1
ATOM 5274 C CA . VAL C 1 236 ? 34.251 56.014 105.235 1.00 43.04 242 VAL C CA 1
ATOM 5275 C C . VAL C 1 236 ? 35.682 56.500 105.541 1.00 44.09 242 VAL C C 1
ATOM 5276 O O . VAL C 1 236 ? 36.651 55.802 105.256 1.00 44.54 242 VAL C O 1
ATOM 5280 N N . GLN C 1 237 ? 35.818 57.688 106.121 1.00 45.67 243 GLN C N 1
ATOM 5281 C CA . GLN C 1 237 ? 37.142 58.173 106.511 1.00 47.64 243 GLN C CA 1
ATOM 5282 C C . GLN C 1 237 ? 37.345 58.133 108.007 1.00 48.17 243 GLN C C 1
ATOM 5283 O O . GLN C 1 237 ? 38.274 58.747 108.514 1.00 49.01 243 GLN C O 1
ATOM 5289 N N . SER C 1 238 ? 36.482 57.408 108.713 1.00 48.11 244 SER C N 1
ATOM 5290 C CA . SER C 1 238 ? 36.539 57.368 110.169 1.00 48.46 244 SER C CA 1
ATOM 5291 C C . SER C 1 238 ? 37.626 56.408 110.642 1.00 48.61 244 SER C C 1
ATOM 5292 O O . SER C 1 238 ? 38.017 55.495 109.909 1.00 48.74 244 SER C O 1
ATOM 5295 N N . PRO C 1 239 ? 38.114 56.607 111.882 1.00 49.07 245 PRO C N 1
ATOM 5296 C CA . PRO C 1 239 ? 39.036 55.676 112.528 1.00 48.94 245 PRO C CA 1
ATOM 5297 C C . PRO C 1 239 ? 38.398 54.295 112.655 1.00 48.81 245 PRO C C 1
ATOM 5298 O O . PRO C 1 239 ? 39.044 53.279 112.359 1.00 48.43 245 PRO C O 1
ATOM 5302 N N . GLU C 1 240 ? 37.135 54.267 113.094 1.00 48.95 246 GLU C N 1
ATOM 5303 C CA . GLU C 1 240 ? 36.362 53.018 113.145 1.00 48.63 246 GLU C CA 1
ATOM 5304 C C . GLU C 1 240 ? 36.463 52.281 111.810 1.00 47.64 246 GLU C C 1
ATOM 5305 O O . GLU C 1 240 ? 36.755 51.086 111.772 1.00 46.73 246 GLU C O 1
ATOM 5311 N N . MET C 1 241 ? 36.206 52.991 110.706 1.00 47.77 247 MET C N 1
ATOM 5312 C CA . MET C 1 241 ? 36.447 52.399 109.377 1.00 47.41 247 MET C CA 1
ATOM 5313 C C . MET C 1 241 ? 37.924 52.557 109.070 1.00 47.76 247 MET C C 1
ATOM 5314 O O . MET C 1 241 ? 38.590 51.559 108.826 1.00 48.90 247 MET C O 1
ATOM 5319 N N . LEU D 1 3 ? 50.918 21.143 127.502 1.00 40.51 9 LEU D N 1
ATOM 5320 C CA . LEU D 1 3 ? 50.641 19.657 127.569 1.00 40.75 9 LEU D CA 1
ATOM 5321 C C . LEU D 1 3 ? 49.216 19.359 128.036 1.00 39.98 9 LEU D C 1
ATOM 5322 O O . LEU D 1 3 ? 48.786 19.817 129.106 1.00 41.34 9 LEU D O 1
ATOM 5327 N N . HIS D 1 4 ? 48.489 18.581 127.260 1.00 38.94 10 HIS D N 1
ATOM 5328 C CA . HIS D 1 4 ? 47.105 18.255 127.596 1.00 38.49 10 HIS D CA 1
ATOM 5329 C C . HIS D 1 4 ? 46.994 16.748 127.614 1.00 38.11 10 HIS D C 1
ATOM 5330 O O . HIS D 1 4 ? 47.542 16.112 126.760 1.00 39.05 10 HIS D O 1
ATOM 5337 N N . PRO D 1 5 ? 46.289 16.155 128.591 1.00 38.28 11 PRO D N 1
ATOM 5338 C CA . PRO D 1 5 ? 46.205 14.685 128.521 1.00 38.09 11 PRO D CA 1
ATOM 5339 C C . PRO D 1 5 ? 45.460 14.173 127.261 1.00 37.61 11 PRO D C 1
ATOM 5340 O O . PRO D 1 5 ? 45.721 13.056 126.788 1.00 37.55 11 PRO D O 1
ATOM 5344 N N . HIS D 1 6 ? 44.560 14.971 126.701 1.00 36.62 12 HIS D N 1
ATOM 5345 C CA . HIS D 1 6 ? 43.751 14.442 125.585 1.00 35.98 12 HIS D CA 1
ATOM 5346 C C . HIS D 1 6 ? 44.483 14.504 124.246 1.00 34.94 12 HIS D C 1
ATOM 5347 O O . HIS D 1 6 ? 43.956 14.048 123.253 1.00 35.87 12 HIS D O 1
ATOM 5354 N N . LEU D 1 7 ? 45.683 15.083 124.210 1.00 33.92 13 LEU D N 1
ATOM 5355 C CA . LEU D 1 7 ? 46.475 15.120 122.975 1.00 33.87 13 LEU D CA 1
ATOM 5356 C C . LEU D 1 7 ? 47.921 14.760 123.262 1.00 33.85 13 LEU D C 1
ATOM 5357 O O . LEU D 1 7 ? 48.583 15.525 123.930 1.00 34.29 13 LEU D O 1
ATOM 5362 N N . ASN D 1 8 ? 48.406 13.592 122.829 1.00 34.77 14 ASN D N 1
ATOM 5363 C CA . ASN D 1 8 ? 49.834 13.273 122.988 1.00 35.53 14 ASN D CA 1
ATOM 5364 C C . ASN D 1 8 ? 50.538 13.756 121.768 1.00 36.24 14 ASN D C 1
ATOM 5365 O O . ASN D 1 8 ? 50.013 13.644 120.656 1.00 34.98 14 ASN D O 1
ATOM 5370 N N . ALA D 1 9 ? 51.714 14.331 121.975 1.00 36.76 15 ALA D N 1
ATOM 5371 C CA . ALA D 1 9 ? 52.618 14.601 120.884 1.00 37.93 15 ALA D CA 1
ATOM 5372 C C . ALA D 1 9 ? 53.922 13.842 121.136 1.00 38.65 15 ALA D C 1
ATOM 5373 O O . ALA D 1 9 ? 54.321 13.583 122.303 1.00 39.33 15 ALA D O 1
ATOM 5375 N N . ASN D 1 10 ? 54.558 13.474 120.035 1.00 38.19 16 ASN D N 1
ATOM 5376 C CA . ASN D 1 10 ? 55.853 12.793 120.035 1.00 38.58 16 ASN D CA 1
ATOM 5377 C C . ASN D 1 10 ? 56.625 13.213 118.758 1.00 37.33 16 ASN D C 1
ATOM 5378 O O . ASN D 1 10 ? 56.071 13.160 117.665 1.00 35.95 16 ASN D O 1
ATOM 5383 N N . LEU D 1 11 ? 57.876 13.666 118.896 1.00 36.77 17 LEU D N 1
ATOM 5384 C CA . LEU D 1 11 ? 58.689 14.001 117.726 1.00 36.53 17 LEU D CA 1
ATOM 5385 C C . LEU D 1 11 ? 59.964 13.204 117.668 1.00 37.41 17 LEU D C 1
ATOM 5386 O O . LEU D 1 11 ? 60.828 13.365 118.536 1.00 38.29 17 LEU D O 1
ATOM 5391 N N . GLU D 1 12 ? 60.106 12.370 116.637 1.00 37.46 18 GLU D N 1
ATOM 5392 C CA . GLU D 1 12 ? 61.279 11.505 116.485 1.00 37.73 18 GLU D CA 1
ATOM 5393 C C . GLU D 1 12 ? 61.683 11.407 115.029 1.00 37.80 18 GLU D C 1
ATOM 5394 O O . GLU D 1 12 ? 60.853 11.037 114.178 1.00 37.17 18 GLU D O 1
ATOM 5396 N N . GLY D 1 13 ? 62.944 11.736 114.750 1.00 36.91 19 GLY D N 1
ATOM 5397 C CA . GLY D 1 13 ? 63.493 11.586 113.415 1.00 36.83 19 GLY D CA 1
ATOM 5398 C C . GLY D 1 13 ? 62.672 12.354 112.385 1.00 36.98 19 GLY D C 1
ATOM 5399 O O . GLY D 1 13 ? 62.527 11.915 111.235 1.00 37.53 19 GLY D O 1
ATOM 5400 N N . GLY D 1 14 ? 62.144 13.508 112.789 1.00 35.59 20 GLY D N 1
ATOM 5401 C CA . GLY D 1 14 ? 61.443 14.391 111.856 1.00 33.65 20 GLY D CA 1
ATOM 5402 C C . GLY D 1 14 ? 59.951 14.098 111.737 1.00 32.18 20 GLY D C 1
ATOM 5403 O O . GLY D 1 14 ? 59.229 14.835 111.060 1.00 31.80 20 GLY D O 1
ATOM 5404 N N . VAL D 1 15 ? 59.487 13.018 112.353 1.00 31.05 21 VAL D N 1
ATOM 5405 C CA . VAL D 1 15 ? 58.059 12.735 112.343 1.00 30.82 21 VAL D CA 1
ATOM 5406 C C . VAL D 1 15 ? 57.379 13.261 113.609 1.00 30.79 21 VAL D C 1
ATOM 5407 O O . VAL D 1 15 ? 57.655 12.773 114.715 1.00 30.49 21 VAL D O 1
ATOM 5411 N N . LEU D 1 16 ? 56.449 14.205 113.461 1.00 30.69 22 LEU D N 1
ATOM 5412 C CA . LEU D 1 16 ? 55.535 14.494 114.582 1.00 30.61 22 LEU D CA 1
ATOM 5413 C C . LEU D 1 16 ? 54.303 13.587 114.562 1.00 31.19 22 LEU D C 1
ATOM 5414 O O . LEU D 1 16 ? 53.566 13.569 113.563 1.00 30.42 22 LEU D O 1
ATOM 5419 N N . THR D 1 17 ? 54.081 12.824 115.639 1.00 30.68 23 THR D N 1
ATOM 5420 C CA . THR D 1 17 ? 52.846 12.056 115.786 1.00 30.58 23 THR D CA 1
ATOM 5421 C C . THR D 1 17 ? 51.941 12.740 116.789 1.00 30.72 23 THR D C 1
ATOM 5422 O O . THR D 1 17 ? 52.354 12.996 117.934 1.00 30.28 23 THR D O 1
ATOM 5426 N N . LEU D 1 18 ? 50.714 13.040 116.367 1.00 29.91 24 LEU D N 1
ATOM 5427 C CA . LEU D 1 18 ? 49.708 13.692 117.225 1.00 29.50 24 LEU D CA 1
ATOM 5428 C C . LEU D 1 18 ? 48.606 12.667 117.479 1.00 30.28 24 LEU D C 1
ATOM 5429 O O . LEU D 1 18 ? 47.938 12.259 116.533 1.00 29.87 24 LEU D O 1
ATOM 5434 N N . ALA D 1 19 ? 48.398 12.244 118.735 1.00 29.83 25 ALA D N 1
ATOM 5435 C CA . ALA D 1 19 ? 47.424 11.197 118.990 1.00 30.88 25 ALA D CA 1
ATOM 5436 C C . ALA D 1 19 ? 46.320 11.724 119.868 1.00 31.52 25 ALA D C 1
ATOM 5437 O O . ALA D 1 19 ? 46.575 12.221 120.968 1.00 31.66 25 ALA D O 1
ATOM 5439 N N . ILE D 1 20 ? 45.090 11.632 119.375 1.00 31.65 26 ILE D N 1
ATOM 5440 C CA . ILE D 1 20 ? 43.959 12.121 120.121 1.00 32.27 26 ILE D CA 1
ATOM 5441 C C . ILE D 1 20 ? 43.762 11.051 121.179 1.00 33.00 26 ILE D C 1
ATOM 5442 O O . ILE D 1 20 ? 43.668 9.875 120.850 1.00 32.11 26 ILE D O 1
ATOM 5447 N N . ASN D 1 21 ? 43.767 11.471 122.452 1.00 34.67 27 ASN D N 1
ATOM 5448 C CA . ASN D 1 21 ? 43.647 10.531 123.578 1.00 36.17 27 ASN D CA 1
ATOM 5449 C C . ASN D 1 21 ? 42.448 10.855 124.490 1.00 36.97 27 ASN D C 1
ATOM 5450 O O . ASN D 1 21 ? 42.610 11.424 125.578 1.00 36.55 27 ASN D O 1
ATOM 5455 N N . ARG D 1 22 ? 41.242 10.530 124.043 1.00 37.04 28 ARG D N 1
ATOM 5456 C CA . ARG D 1 22 ? 40.065 10.785 124.864 1.00 38.51 28 ARG D CA 1
ATOM 5457 C C . ARG D 1 22 ? 39.028 9.644 124.787 1.00 39.31 28 ARG D C 1
ATOM 5458 O O . ARG D 1 22 ? 37.884 9.847 124.360 1.00 39.16 28 ARG D O 1
ATOM 5466 N N . PRO D 1 23 ? 39.429 8.440 125.224 1.00 40.65 29 PRO D N 1
ATOM 5467 C CA . PRO D 1 23 ? 38.624 7.234 125.017 1.00 41.50 29 PRO D CA 1
ATOM 5468 C C . PRO D 1 23 ? 37.283 7.271 125.790 1.00 42.45 29 PRO D C 1
ATOM 5469 O O . PRO D 1 23 ? 36.332 6.569 125.430 1.00 41.60 29 PRO D O 1
ATOM 5473 N N . GLU D 1 24 ? 37.197 8.140 126.790 1.00 43.47 30 GLU D N 1
ATOM 5474 C CA . GLU D 1 24 ? 35.976 8.284 127.581 1.00 44.50 30 GLU D CA 1
ATOM 5475 C C . GLU D 1 24 ? 34.832 8.920 126.779 1.00 45.02 30 GLU D C 1
ATOM 5476 O O . GLU D 1 24 ? 33.663 8.851 127.186 1.00 45.96 30 GLU D O 1
ATOM 5478 N N . ALA D 1 25 ? 35.150 9.523 125.634 1.00 44.23 31 ALA D N 1
ATOM 5479 C CA . ALA D 1 25 ? 34.103 10.052 124.774 1.00 42.95 31 ALA D CA 1
ATOM 5480 C C . ALA D 1 25 ? 34.311 9.556 123.343 1.00 42.22 31 ALA D C 1
ATOM 5481 O O . ALA D 1 25 ? 33.799 10.126 122.386 1.00 41.42 31 ALA D O 1
ATOM 5483 N N . LYS D 1 26 ? 35.053 8.460 123.221 1.00 41.33 32 LYS D N 1
ATOM 5484 C CA . LYS D 1 26 ? 35.421 7.902 121.924 1.00 40.89 32 LYS D CA 1
ATOM 5485 C C . LYS D 1 26 ? 36.005 8.960 120.995 1.00 39.64 32 LYS D C 1
ATOM 5486 O O . LYS D 1 26 ? 35.751 8.955 119.775 1.00 39.93 32 LYS D O 1
ATOM 5492 N N . ASN D 1 27 ? 36.801 9.848 121.595 1.00 37.38 33 ASN D N 1
ATOM 5493 C CA . ASN D 1 27 ? 37.547 10.867 120.890 1.00 35.82 33 ASN D CA 1
ATOM 5494 C C . ASN D 1 27 ? 36.637 11.918 120.271 1.00 35.07 33 ASN D C 1
ATOM 5495 O O . ASN D 1 27 ? 37.049 12.608 119.346 1.00 33.87 33 ASN D O 1
ATOM 5500 N N . ALA D 1 28 ? 35.407 12.050 120.784 1.00 34.00 34 ALA D N 1
ATOM 5501 C CA . ALA D 1 28 ? 34.579 13.213 120.444 1.00 34.20 34 ALA D CA 1
ATOM 5502 C C . ALA D 1 28 ? 35.393 14.474 120.670 1.00 34.38 34 ALA D C 1
ATOM 5503 O O . ALA D 1 28 ? 36.143 14.555 121.641 1.00 33.91 34 ALA D O 1
ATOM 5505 N N . LEU D 1 29 ? 35.244 15.460 119.778 1.00 33.82 35 LEU D N 1
ATOM 5506 C CA . LEU D 1 29 ? 36.040 16.677 119.839 1.00 33.33 35 LEU D CA 1
ATOM 5507 C C . LEU D 1 29 ? 35.226 17.858 120.376 1.00 34.12 35 LEU D C 1
ATOM 5508 O O . LEU D 1 29 ? 34.103 18.092 119.944 1.00 34.47 35 LEU D O 1
ATOM 5513 N N . TYR D 1 30 ? 35.819 18.586 121.318 1.00 33.21 36 TYR D N 1
ATOM 5514 C CA . TYR D 1 30 ? 35.230 19.775 121.910 1.00 33.10 36 TYR D CA 1
ATOM 5515 C C . TYR D 1 30 ? 36.076 21.027 121.581 1.00 32.79 36 TYR D C 1
ATOM 5516 O O . TYR D 1 30 ? 37.259 20.922 121.199 1.00 32.88 36 TYR D O 1
ATOM 5525 N N . GLY D 1 31 ? 35.466 22.202 121.732 1.00 32.67 37 GLY D N 1
ATOM 5526 C CA . GLY D 1 31 ? 36.070 23.489 121.364 1.00 32.68 37 GLY D CA 1
ATOM 5527 C C . GLY D 1 31 ? 37.570 23.627 121.573 1.00 33.96 37 GLY D C 1
ATOM 5528 O O . GLY D 1 31 ? 38.339 23.880 120.616 1.00 33.16 37 GLY D O 1
ATOM 5529 N N . GLU D 1 32 ? 38.010 23.496 122.829 1.00 33.18 38 GLU D N 1
ATOM 5530 C CA . GLU D 1 32 ? 39.450 23.608 123.129 1.00 34.29 38 GLU D CA 1
ATOM 5531 C C . GLU D 1 32 ? 40.338 22.593 122.433 1.00 32.62 38 GLU D C 1
ATOM 5532 O O . GLU D 1 32 ? 41.449 22.888 122.011 1.00 32.17 38 GLU D O 1
ATOM 5538 N N . LEU D 1 33 ? 39.870 21.361 122.371 1.00 32.78 39 LEU D N 1
ATOM 5539 C CA . LEU D 1 33 ? 40.703 20.331 121.786 1.00 31.84 39 LEU D CA 1
ATOM 5540 C C . LEU D 1 33 ? 40.839 20.599 120.270 1.00 32.21 39 LEU D C 1
ATOM 5541 O O . LEU D 1 33 ? 41.911 20.445 119.727 1.00 31.86 39 LEU D O 1
ATOM 5546 N N . TYR D 1 34 ? 39.781 21.061 119.599 1.00 31.97 40 TYR D N 1
ATOM 5547 C CA . TYR D 1 34 ? 39.964 21.547 118.207 1.00 32.27 40 TYR D CA 1
ATOM 5548 C C . TYR D 1 34 ? 41.128 22.518 118.089 1.00 32.15 40 TYR D C 1
ATOM 5549 O O . TYR D 1 34 ? 41.997 22.369 117.225 1.00 32.17 40 TYR D O 1
ATOM 5558 N N . LEU D 1 35 ? 41.152 23.522 118.966 1.00 32.53 41 LEU D N 1
ATOM 5559 C CA . LEU D 1 35 ? 42.197 24.550 118.941 1.00 31.92 41 LEU D CA 1
ATOM 5560 C C . LEU D 1 35 ? 43.608 24.051 119.298 1.00 31.82 41 LEU D C 1
ATOM 5561 O O . LEU D 1 35 ? 44.587 24.497 118.688 1.00 31.74 41 LEU D O 1
ATOM 5566 N N . TRP D 1 36 ? 43.737 23.129 120.255 1.00 31.79 42 TRP D N 1
ATOM 5567 C CA . TRP D 1 36 ? 45.083 22.563 120.538 1.00 31.86 42 TRP D CA 1
ATOM 5568 C C . TRP D 1 36 ? 45.638 21.749 119.357 1.00 31.36 42 TRP D C 1
ATOM 5569 O O . TRP D 1 36 ? 46.830 21.793 119.074 1.00 30.85 42 TRP D O 1
ATOM 5580 N N . ILE D 1 37 ? 44.787 20.988 118.679 1.00 30.35 43 ILE D N 1
ATOM 5581 C CA . ILE D 1 37 ? 45.246 20.311 117.463 1.00 29.72 43 ILE D CA 1
ATOM 5582 C C . ILE D 1 37 ? 45.634 21.344 116.391 1.00 29.32 43 ILE D C 1
ATOM 5583 O O . ILE D 1 37 ? 46.725 21.265 115.789 1.00 28.87 43 ILE D O 1
ATOM 5588 N N . ALA D 1 38 ? 44.775 22.339 116.163 1.00 28.83 44 ALA D N 1
ATOM 5589 C CA . ALA D 1 38 ? 45.086 23.318 115.114 1.00 28.24 44 ALA D CA 1
ATOM 5590 C C . ALA D 1 38 ? 46.429 23.974 115.414 1.00 28.66 44 ALA D C 1
ATOM 5591 O O . ALA D 1 38 ? 47.292 24.132 114.522 1.00 26.92 44 ALA D O 1
ATOM 5593 N N . LYS D 1 39 ? 46.608 24.359 116.691 1.00 29.70 45 LYS D N 1
ATOM 5594 C CA . LYS D 1 39 ? 47.829 25.029 117.125 1.00 29.90 45 LYS D CA 1
ATOM 5595 C C . LYS D 1 39 ? 49.058 24.160 116.907 1.00 29.46 45 LYS D C 1
ATOM 5596 O O . LYS D 1 39 ? 50.100 24.641 116.489 1.00 29.46 45 LYS D O 1
ATOM 5602 N N . ALA D 1 40 ? 48.928 22.880 117.219 1.00 29.01 46 ALA D N 1
ATOM 5603 C CA . ALA D 1 40 ? 49.997 21.912 117.008 1.00 28.95 46 ALA D CA 1
ATOM 5604 C C . ALA D 1 40 ? 50.418 21.768 115.525 1.00 28.58 46 ALA D C 1
ATOM 5605 O O . ALA D 1 40 ? 51.620 21.778 115.212 1.00 28.37 46 ALA D O 1
ATOM 5607 N N . LEU D 1 41 ? 49.433 21.618 114.627 1.00 27.25 47 LEU D N 1
ATOM 5608 C CA . LEU D 1 41 ? 49.675 21.691 113.178 1.00 27.53 47 LEU D CA 1
ATOM 5609 C C . LEU D 1 41 ? 50.361 22.981 112.717 1.00 27.54 47 LEU D C 1
ATOM 5610 O O . LEU D 1 41 ? 51.368 22.912 111.999 1.00 27.63 47 LEU D O 1
ATOM 5615 N N . ASP D 1 42 ? 49.861 24.158 113.133 1.00 28.64 48 ASP D N 1
ATOM 5616 C CA . ASP D 1 42 ? 50.507 25.445 112.791 1.00 28.27 48 ASP D CA 1
ATOM 5617 C C . ASP D 1 42 ? 51.983 25.532 113.257 1.00 28.05 48 ASP D C 1
ATOM 5618 O O . ASP D 1 42 ? 52.843 26.022 112.531 1.00 26.96 48 ASP D O 1
ATOM 5623 N N . GLU D 1 43 ? 52.258 25.099 114.487 1.00 28.09 49 GLU D N 1
ATOM 5624 C CA . GLU D 1 43 ? 53.619 25.144 115.033 1.00 29.02 49 GLU D CA 1
ATOM 5625 C C . GLU D 1 43 ? 54.538 24.117 114.321 1.00 28.87 49 GLU D C 1
ATOM 5626 O O . GLU D 1 43 ? 55.705 24.401 114.061 1.00 28.84 49 GLU D O 1
ATOM 5632 N N . ALA D 1 44 ? 53.993 22.963 113.962 1.00 28.02 50 ALA D N 1
ATOM 5633 C CA . ALA D 1 44 ? 54.792 21.943 113.295 1.00 28.71 50 ALA D CA 1
ATOM 5634 C C . ALA D 1 44 ? 55.265 22.476 111.959 1.00 28.79 50 ALA D C 1
ATOM 5635 O O . ALA D 1 44 ? 56.405 22.213 111.539 1.00 28.56 50 ALA D O 1
ATOM 5637 N N . ASP D 1 45 ? 54.398 23.228 111.285 1.00 28.87 51 ASP D N 1
ATOM 5638 C CA . ASP D 1 45 ? 54.793 23.795 110.002 1.00 29.27 51 ASP D CA 1
ATOM 5639 C C . ASP D 1 45 ? 55.958 24.778 110.097 1.00 29.72 51 ASP D C 1
ATOM 5640 O O . ASP D 1 45 ? 56.808 24.809 109.200 1.00 30.10 51 ASP D O 1
ATOM 5645 N N . GLN D 1 46 ? 55.995 25.587 111.160 1.00 30.09 52 GLN D N 1
ATOM 5646 C CA . GLN D 1 46 ? 57.131 26.492 111.415 1.00 31.57 52 GLN D CA 1
ATOM 5647 C C . GLN D 1 46 ? 58.344 25.844 112.126 1.00 32.23 52 GLN D C 1
ATOM 5648 O O . GLN D 1 46 ? 59.433 26.464 112.211 1.00 33.00 52 GLN D O 1
ATOM 5654 N N . ASN D 1 47 ? 58.170 24.636 112.653 1.00 32.01 53 ASN D N 1
ATOM 5655 C CA . ASN D 1 47 ? 59.259 23.921 113.354 1.00 32.72 53 ASN D CA 1
ATOM 5656 C C . ASN D 1 47 ? 60.296 23.244 112.434 1.00 34.13 53 ASN D C 1
ATOM 5657 O O . ASN D 1 47 ? 60.000 22.257 111.737 1.00 34.00 53 ASN D O 1
ATOM 5662 N N . LYS D 1 48 ? 61.534 23.735 112.460 1.00 34.09 54 LYS D N 1
ATOM 5663 C CA . LYS D 1 48 ? 62.551 23.231 111.539 1.00 34.59 54 LYS D CA 1
ATOM 5664 C C . LYS D 1 48 ? 62.790 21.751 111.683 1.00 33.77 54 LYS D C 1
ATOM 5665 O O . LYS D 1 48 ? 63.252 21.098 110.756 1.00 33.55 54 LYS D O 1
ATOM 5667 N N . ASP D 1 49 ? 62.504 21.216 112.853 1.00 33.66 55 ASP D N 1
ATOM 5668 C CA . ASP D 1 49 ? 62.874 19.826 113.121 1.00 33.34 55 ASP D CA 1
ATOM 5669 C C . ASP D 1 49 ? 61.787 18.814 112.738 1.00 33.33 55 ASP D C 1
ATOM 5670 O O . ASP D 1 49 ? 62.002 17.605 112.799 1.00 32.61 55 ASP D O 1
ATOM 5675 N N . VAL D 1 50 ? 60.624 19.324 112.316 1.00 32.74 56 VAL D N 1
ATOM 5676 C CA . VAL D 1 50 ? 59.513 18.491 111.864 1.00 31.90 56 VAL D CA 1
ATOM 5677 C C . VAL D 1 50 ? 59.450 18.429 110.337 1.00 31.85 56 VAL D C 1
ATOM 5678 O O . VAL D 1 50 ? 59.381 19.471 109.696 1.00 30.07 56 VAL D O 1
ATOM 5682 N N . ARG D 1 51 ? 59.427 17.215 109.787 1.00 31.71 57 ARG D N 1
ATOM 5683 C CA . ARG D 1 51 ? 59.337 16.974 108.347 1.00 32.64 57 ARG D CA 1
ATOM 5684 C C . ARG D 1 51 ? 57.973 16.440 107.878 1.00 31.66 57 ARG D C 1
ATOM 5685 O O . ARG D 1 51 ? 57.513 16.770 106.775 1.00 31.58 57 ARG D O 1
ATOM 5693 N N . VAL D 1 52 ? 57.371 15.575 108.688 1.00 30.09 58 VAL D N 1
ATOM 5694 C CA . VAL D 1 52 ? 56.093 14.924 108.347 1.00 29.72 58 VAL D CA 1
ATOM 5695 C C . VAL D 1 52 ? 55.245 14.889 109.607 1.00 28.97 58 VAL D C 1
ATOM 5696 O O . VAL D 1 52 ? 55.800 14.743 110.703 1.00 27.67 58 VAL D O 1
ATOM 5700 N N . VAL D 1 53 ? 53.918 14.982 109.457 1.00 27.61 59 VAL D N 1
ATOM 5701 C CA . VAL D 1 53 ? 52.983 14.888 110.603 1.00 26.75 59 VAL D CA 1
ATOM 5702 C C . VAL D 1 53 ? 52.063 13.673 110.421 1.00 26.96 59 VAL D C 1
ATOM 5703 O O . VAL D 1 53 ? 51.490 13.424 109.315 1.00 25.42 59 VAL D O 1
ATOM 5707 N N . VAL D 1 54 ? 51.923 12.888 111.479 1.00 26.48 60 VAL D N 1
ATOM 5708 C CA . VAL D 1 54 ? 50.885 11.852 111.482 1.00 27.53 60 VAL D CA 1
ATOM 5709 C C . VAL D 1 54 ? 49.816 12.233 112.484 1.00 28.22 60 VAL D C 1
ATOM 5710 O O . VAL D 1 54 ? 50.138 12.537 113.622 1.00 29.28 60 VAL D O 1
ATOM 5714 N N . LEU D 1 55 ? 48.557 12.229 112.081 1.00 28.42 61 LEU D N 1
ATOM 5715 C CA . LEU D 1 55 ? 47.469 12.501 112.990 1.00 28.64 61 LEU D CA 1
ATOM 5716 C C . LEU D 1 55 ? 46.644 11.225 113.139 1.00 30.24 61 LEU D C 1
ATOM 5717 O O . LEU D 1 55 ? 46.272 10.595 112.130 1.00 31.23 61 LEU D O 1
ATOM 5722 N N . ARG D 1 56 ? 46.350 10.839 114.383 1.00 30.23 62 ARG D N 1
ATOM 5723 C CA . ARG D 1 56 ? 45.590 9.630 114.632 1.00 31.96 62 ARG D CA 1
ATOM 5724 C C . ARG D 1 56 ? 44.943 9.605 116.004 1.00 32.90 62 ARG D C 1
ATOM 5725 O O . ARG D 1 56 ? 45.125 10.528 116.800 1.00 32.93 62 ARG D O 1
ATOM 5733 N N . GLY D 1 57 ? 44.152 8.566 116.253 1.00 33.45 63 GLY D N 1
ATOM 5734 C CA . GLY D 1 57 ? 43.687 8.279 117.600 1.00 34.83 63 GLY D CA 1
ATOM 5735 C C . GLY D 1 57 ? 44.809 7.605 118.376 1.00 35.87 63 GLY D C 1
ATOM 5736 O O . GLY D 1 57 ? 45.744 7.021 117.786 1.00 35.14 63 GLY D O 1
ATOM 5737 N N . ALA D 1 58 ? 44.756 7.684 119.699 1.00 37.53 64 ALA D N 1
ATOM 5738 C CA . ALA D 1 58 ? 45.770 6.952 120.507 1.00 39.03 64 ALA D CA 1
ATOM 5739 C C . ALA D 1 58 ? 45.537 5.426 120.533 1.00 40.31 64 ALA D C 1
ATOM 5740 O O . ALA D 1 58 ? 46.493 4.651 120.663 1.00 41.59 64 ALA D O 1
ATOM 5742 N N . GLU D 1 59 ? 44.290 4.975 120.369 1.00 42.04 65 GLU D N 1
ATOM 5743 C CA . GLU D 1 59 ? 44.030 3.527 120.231 1.00 43.45 65 GLU D CA 1
ATOM 5744 C C . GLU D 1 59 ? 43.036 3.084 119.151 1.00 43.64 65 GLU D C 1
ATOM 5745 O O . GLU D 1 59 ? 43.358 3.125 117.977 1.00 44.75 65 GLU D O 1
ATOM 5751 N N . HIS D 1 60 ? 41.843 2.651 119.569 1.00 42.47 66 HIS D N 1
ATOM 5752 C CA . HIS D 1 60 ? 40.884 1.971 118.691 1.00 41.97 66 HIS D CA 1
ATOM 5753 C C . HIS D 1 60 ? 39.931 2.867 117.878 1.00 40.42 66 HIS D C 1
ATOM 5754 O O . HIS D 1 60 ? 39.159 2.358 117.050 1.00 39.72 66 HIS D O 1
ATOM 5761 N N . ASP D 1 61 ? 39.926 4.163 118.166 1.00 38.72 67 ASP D N 1
ATOM 5762 C CA . ASP D 1 61 ? 39.021 5.111 117.489 1.00 37.06 67 ASP D CA 1
ATOM 5763 C C . ASP D 1 61 ? 39.778 6.324 117.012 1.00 35.60 67 ASP D C 1
ATOM 5764 O O . ASP D 1 61 ? 40.764 6.738 117.648 1.00 34.13 67 ASP D O 1
ATOM 5769 N N . PHE D 1 62 ? 39.347 6.863 115.867 1.00 33.62 68 PHE D N 1
ATOM 5770 C CA . PHE D 1 62 ? 39.909 8.096 115.383 1.00 32.34 68 PHE D CA 1
ATOM 5771 C C . PHE D 1 62 ? 39.136 9.238 116.044 1.00 32.46 68 PHE D C 1
ATOM 5772 O O . PHE D 1 62 ? 39.691 9.944 116.888 1.00 31.95 68 PHE D O 1
ATOM 5780 N N . THR D 1 63 ? 37.854 9.384 115.705 1.00 32.08 69 THR D N 1
ATOM 5781 C CA . THR D 1 63 ? 37.025 10.421 116.311 1.00 32.82 69 THR D CA 1
ATOM 5782 C C . THR D 1 63 ? 35.518 10.192 116.130 1.00 34.05 69 THR D C 1
ATOM 5783 O O . THR D 1 63 ? 35.029 9.969 115.030 1.00 33.66 69 THR D O 1
ATOM 5787 N N . ALA D 1 64 ? 34.781 10.223 117.228 1.00 34.99 70 ALA D N 1
ATOM 5788 C CA . ALA D 1 64 ? 33.333 10.103 117.173 1.00 35.32 70 ALA D CA 1
ATOM 5789 C C . ALA D 1 64 ? 32.682 11.360 116.636 1.00 36.36 70 ALA D C 1
ATOM 5790 O O . ALA D 1 64 ? 31.450 11.433 116.539 1.00 36.55 70 ALA D O 1
ATOM 5792 N N . GLY D 1 65 ? 33.498 12.365 116.316 1.00 37.45 71 GLY D N 1
ATOM 5793 C CA . GLY D 1 65 ? 32.993 13.621 115.781 1.00 38.25 71 GLY D CA 1
ATOM 5794 C C . GLY D 1 65 ? 32.853 14.710 116.824 1.00 40.35 71 GLY D C 1
ATOM 5795 O O . GLY D 1 65 ? 33.474 14.646 117.879 1.00 40.62 71 GLY D O 1
ATOM 5796 N N . ASN D 1 66 ? 32.029 15.712 116.525 1.00 41.62 72 ASN D N 1
ATOM 5797 C CA . ASN D 1 66 ? 31.783 16.829 117.422 1.00 44.34 72 ASN D CA 1
ATOM 5798 C C . ASN D 1 66 ? 31.094 16.438 118.731 1.00 45.66 72 ASN D C 1
ATOM 5799 O O . ASN D 1 66 ? 30.066 15.774 118.724 1.00 46.33 72 ASN D O 1
ATOM 5804 N N . ASP D 1 67 ? 31.660 16.874 119.848 1.00 47.68 73 ASP D N 1
ATOM 5805 C CA . ASP D 1 67 ? 31.118 16.582 121.173 1.00 49.75 73 ASP D CA 1
ATOM 5806 C C . ASP D 1 67 ? 29.752 17.238 121.351 1.00 51.24 73 ASP D C 1
ATOM 5807 O O . ASP D 1 67 ? 29.613 18.469 121.239 1.00 51.75 73 ASP D O 1
ATOM 5812 N N . MET D 1 68 ? 28.748 16.412 121.622 1.00 53.14 74 MET D N 1
ATOM 5813 C CA . MET D 1 68 ? 27.374 16.884 121.816 1.00 54.82 74 MET D CA 1
ATOM 5814 C C . MET D 1 68 ? 27.240 17.806 123.026 1.00 55.34 74 MET D C 1
ATOM 5815 O O . MET D 1 68 ? 26.746 18.916 122.904 1.00 55.58 74 MET D O 1
ATOM 5820 N N . LYS D 1 69 ? 27.665 17.334 124.199 1.00 56.24 75 LYS D N 1
ATOM 5821 C CA . LYS D 1 69 ? 27.672 18.182 125.386 1.00 56.36 75 LYS D CA 1
ATOM 5822 C C . LYS D 1 69 ? 28.219 19.569 125.029 1.00 56.23 75 LYS D C 1
ATOM 5823 O O . LYS D 1 69 ? 27.492 20.566 125.067 1.00 56.46 75 LYS D O 1
ATOM 5829 N N . ASP D 1 70 ? 29.495 19.618 124.658 1.00 55.70 76 ASP D N 1
ATOM 5830 C CA . ASP D 1 70 ? 30.158 20.870 124.330 1.00 55.11 76 ASP D CA 1
ATOM 5831 C C . ASP D 1 70 ? 29.418 21.586 123.206 1.00 55.49 76 ASP D C 1
ATOM 5832 O O . ASP D 1 70 ? 29.507 22.801 123.072 1.00 54.83 76 ASP D O 1
ATOM 5837 N N . PHE D 1 71 ? 28.692 20.820 122.398 1.00 56.30 77 PHE D N 1
ATOM 5838 C CA . PHE D 1 71 ? 27.776 21.399 121.411 1.00 57.16 77 PHE D CA 1
ATOM 5839 C C . PHE D 1 71 ? 26.495 21.871 122.104 1.00 57.07 77 PHE D C 1
ATOM 5840 O O . PHE D 1 71 ? 26.139 23.052 122.038 1.00 57.02 77 PHE D O 1
ATOM 5848 N N . GLY D 1 81 ? 30.941 35.132 117.379 1.00 45.25 87 GLY D N 1
ATOM 5849 C CA . GLY D 1 81 ? 31.838 35.796 116.434 1.00 44.79 87 GLY D CA 1
ATOM 5850 C C . GLY D 1 81 ? 31.703 35.229 115.032 1.00 44.52 87 GLY D C 1
ATOM 5851 O O . GLY D 1 81 ? 30.653 34.670 114.687 1.00 45.25 87 GLY D O 1
ATOM 5852 N N . PRO D 1 82 ? 32.748 35.386 114.206 1.00 43.43 88 PRO D N 1
ATOM 5853 C CA . PRO D 1 82 ? 32.736 34.929 112.810 1.00 42.65 88 PRO D CA 1
ATOM 5854 C C . PRO D 1 82 ? 32.653 33.404 112.662 1.00 41.50 88 PRO D C 1
ATOM 5855 O O . PRO D 1 82 ? 33.356 32.671 113.362 1.00 40.56 88 PRO D O 1
ATOM 5859 N N . ALA D 1 83 ? 31.796 32.940 111.751 1.00 39.97 89 ALA D N 1
ATOM 5860 C CA . ALA D 1 83 ? 31.592 31.508 111.545 1.00 38.35 89 ALA D CA 1
ATOM 5861 C C . ALA D 1 83 ? 32.935 30.807 111.254 1.00 37.74 89 ALA D C 1
ATOM 5862 O O . ALA D 1 83 ? 33.129 29.657 111.617 1.00 35.71 89 ALA D O 1
ATOM 5864 N N . GLY D 1 84 ? 33.832 31.524 110.578 1.00 37.39 90 GLY D N 1
ATOM 5865 C CA . GLY D 1 84 ? 35.164 31.013 110.200 1.00 38.07 90 GLY D CA 1
ATOM 5866 C C . GLY D 1 84 ? 36.169 30.838 111.347 1.00 38.20 90 GLY D C 1
ATOM 5867 O O . GLY D 1 84 ? 37.236 30.243 111.153 1.00 39.28 90 GLY D O 1
ATOM 5868 N N . GLN D 1 85 ? 35.831 31.351 112.534 1.00 37.63 91 GLN D N 1
ATOM 5869 C CA . GLN D 1 85 ? 36.639 31.196 113.742 1.00 37.19 91 GLN D CA 1
ATOM 5870 C C . GLN D 1 85 ? 36.023 30.206 114.705 1.00 36.35 91 GLN D C 1
ATOM 5871 O O . GLN D 1 85 ? 36.535 30.002 115.808 1.00 36.78 91 GLN D O 1
ATOM 5877 N N . VAL D 1 86 ? 34.914 29.586 114.327 1.00 34.89 92 VAL D N 1
ATOM 5878 C CA . VAL D 1 86 ? 34.342 28.560 115.196 1.00 33.70 92 VAL D CA 1
ATOM 5879 C C . VAL D 1 86 ? 35.310 27.378 115.150 1.00 33.01 92 VAL D C 1
ATOM 5880 O O . VAL D 1 86 ? 35.738 26.987 114.072 1.00 32.70 92 VAL D O 1
ATOM 5884 N N . PRO D 1 87 ? 35.653 26.796 116.314 1.00 32.67 93 PRO D N 1
ATOM 5885 C CA . PRO D 1 87 ? 36.815 25.877 116.372 1.00 31.93 93 PRO D CA 1
ATOM 5886 C C . PRO D 1 87 ? 36.983 24.754 115.305 1.00 32.02 93 PRO D C 1
ATOM 5887 O O . PRO D 1 87 ? 38.116 24.521 114.865 1.00 33.24 93 PRO D O 1
ATOM 5891 N N . PRO D 1 88 ? 35.918 23.989 114.958 1.00 31.54 94 PRO D N 1
ATOM 5892 C CA . PRO D 1 88 ? 36.236 22.961 113.947 1.00 31.05 94 PRO D CA 1
ATOM 5893 C C . PRO D 1 88 ? 36.745 23.530 112.613 1.00 30.45 94 PRO D C 1
ATOM 5894 O O . PRO D 1 88 ? 37.555 22.894 111.963 1.00 29.86 94 PRO D O 1
ATOM 5898 N N . PHE D 1 89 ? 36.305 24.732 112.233 1.00 30.31 95 PHE D N 1
ATOM 5899 C CA . PHE D 1 89 ? 36.739 25.332 110.956 1.00 29.90 95 PHE D CA 1
ATOM 5900 C C . PHE D 1 89 ? 38.189 25.836 111.029 1.00 29.81 95 PHE D C 1
ATOM 5901 O O . PHE D 1 89 ? 38.940 25.792 110.051 1.00 29.99 95 PHE D O 1
ATOM 5909 N N . VAL D 1 90 ? 38.592 26.278 112.220 1.00 29.07 96 VAL D N 1
ATOM 5910 C CA . VAL D 1 90 ? 40.002 26.565 112.500 1.00 27.14 96 VAL D CA 1
ATOM 5911 C C . VAL D 1 90 ? 40.893 25.320 112.328 1.00 26.56 96 VAL D C 1
ATOM 5912 O O . VAL D 1 90 ? 41.974 25.392 111.755 1.00 26.46 96 VAL D O 1
ATOM 5916 N N . LEU D 1 91 ? 40.457 24.191 112.865 1.00 26.41 97 LEU D N 1
ATOM 5917 C CA . LEU D 1 91 ? 41.188 22.952 112.703 1.00 25.47 97 LEU D CA 1
ATOM 5918 C C . LEU D 1 91 ? 41.241 22.542 111.224 1.00 25.85 97 LEU D C 1
ATOM 5919 O O . LEU D 1 91 ? 42.291 22.184 110.698 1.00 26.00 97 LEU D O 1
ATOM 5924 N N . LEU D 1 92 ? 40.098 22.574 110.556 1.00 25.41 98 LEU D N 1
ATOM 5925 C CA . LEU D 1 92 ? 40.063 22.177 109.146 1.00 25.22 98 LEU D CA 1
ATOM 5926 C C . LEU D 1 92 ? 40.993 23.057 108.305 1.00 24.61 98 LEU D C 1
ATOM 5927 O O . LEU D 1 92 ? 41.700 22.560 107.441 1.00 25.11 98 LEU D O 1
ATOM 5932 N N . LYS D 1 93 ? 40.965 24.367 108.532 1.00 24.34 99 LYS D N 1
ATOM 5933 C CA . LYS D 1 93 ? 41.887 25.263 107.835 1.00 25.07 99 LYS D CA 1
ATOM 5934 C C . LYS D 1 93 ? 43.370 25.110 108.171 1.00 25.55 99 LYS D C 1
ATOM 5935 O O . LYS D 1 93 ? 44.211 25.186 107.267 1.00 25.38 99 LYS D O 1
ATOM 5941 N N . SER D 1 94 ? 43.719 24.929 109.453 1.00 26.56 100 SER D N 1
ATOM 5942 C CA . SER D 1 94 ? 45.108 24.597 109.797 1.00 27.05 100 SER D CA 1
ATOM 5943 C C . SER D 1 94 ? 45.622 23.346 109.074 1.00 26.28 100 SER D C 1
ATOM 5944 O O . SER D 1 94 ? 46.754 23.299 108.652 1.00 26.03 100 SER D O 1
ATOM 5947 N N . ALA D 1 95 ? 44.808 22.305 109.011 1.00 26.72 101 ALA D N 1
ATOM 5948 C CA . ALA D 1 95 ? 45.190 21.094 108.308 1.00 26.05 101 ALA D CA 1
ATOM 5949 C C . ALA D 1 95 ? 45.397 21.400 106.829 1.00 26.47 101 ALA D C 1
ATOM 5950 O O . ALA D 1 95 ? 46.358 20.946 106.220 1.00 26.11 101 ALA D O 1
ATOM 5952 N N . ALA D 1 96 ? 44.472 22.160 106.241 1.00 25.83 102 ALA D N 1
ATOM 5953 C CA . ALA D 1 96 ? 44.561 22.465 104.807 1.00 26.45 102 ALA D CA 1
ATOM 5954 C C . ALA D 1 96 ? 45.822 23.252 104.463 1.00 25.49 102 ALA D C 1
ATOM 5955 O O . ALA D 1 96 ? 46.377 23.073 103.397 1.00 25.77 102 ALA D O 1
ATOM 5957 N N . ARG D 1 97 ? 46.241 24.157 105.354 1.00 26.34 103 ARG D N 1
ATOM 5958 C CA . ARG D 1 97 ? 47.409 25.015 105.126 1.00 26.78 103 ARG D CA 1
ATOM 5959 C C . ARG D 1 97 ? 48.759 24.347 105.470 1.00 26.91 103 ARG D C 1
ATOM 5960 O O . ARG D 1 97 ? 49.807 24.863 105.099 1.00 27.56 103 ARG D O 1
ATOM 5968 N N . LEU D 1 98 ? 48.755 23.216 106.165 1.00 26.38 104 LEU D N 1
ATOM 5969 C CA . LEU D 1 98 ? 50.033 22.582 106.516 1.00 26.22 104 LEU D CA 1
ATOM 5970 C C . LEU D 1 98 ? 50.826 22.352 105.230 1.00 26.63 104 LEU D C 1
ATOM 5971 O O . LEU D 1 98 ? 50.377 21.606 104.361 1.00 24.80 104 LEU D O 1
ATOM 5976 N N . SER D 1 99 ? 52.007 22.973 105.105 1.00 26.60 105 SER D N 1
ATOM 5977 C CA . SER D 1 99 ? 52.789 22.813 103.853 1.00 27.47 105 SER D CA 1
ATOM 5978 C C . SER D 1 99 ? 53.594 21.487 103.776 1.00 27.24 105 SER D C 1
ATOM 5979 O O . SER D 1 99 ? 54.125 21.112 102.696 1.00 27.12 105 SER D O 1
ATOM 5982 N N . LYS D 1 100 ? 53.716 20.805 104.916 1.00 26.81 106 LYS D N 1
ATOM 5983 C CA . LYS D 1 100 ? 54.446 19.542 105.014 1.00 27.22 106 LYS D CA 1
ATOM 5984 C C . LYS D 1 100 ? 53.432 18.398 104.848 1.00 26.81 106 LYS D C 1
ATOM 5985 O O . LYS D 1 100 ? 52.241 18.602 105.000 1.00 27.40 106 LYS D O 1
ATOM 5991 N N . PRO D 1 101 ? 53.894 17.208 104.457 1.00 27.44 107 PRO D N 1
ATOM 5992 C CA . PRO D 1 101 ? 53.003 16.046 104.278 1.00 27.25 107 PRO D CA 1
ATOM 5993 C C . PRO D 1 101 ? 52.229 15.686 105.548 1.00 27.87 107 PRO D C 1
ATOM 5994 O O . PRO D 1 101 ? 52.798 15.651 106.649 1.00 27.61 107 PRO D O 1
ATOM 5998 N N . LEU D 1 102 ? 50.925 15.461 105.391 1.00 27.30 108 LEU D N 1
ATOM 5999 C CA . LEU D 1 102 ? 50.048 15.128 106.503 1.00 27.51 108 LEU D CA 1
ATOM 6000 C C . LEU D 1 102 ? 49.494 13.726 106.248 1.00 27.94 108 LEU D C 1
ATOM 6001 O O . LEU D 1 102 ? 48.878 13.477 105.190 1.00 27.22 108 LEU D O 1
ATOM 6006 N N . ILE D 1 103 ? 49.743 12.818 107.186 1.00 27.64 109 ILE D N 1
ATOM 6007 C CA . ILE D 1 103 ? 49.224 11.460 107.095 1.00 28.14 109 ILE D CA 1
ATOM 6008 C C . ILE D 1 103 ? 48.239 11.196 108.212 1.00 28.88 109 ILE D C 1
ATOM 6009 O O . ILE D 1 103 ? 48.513 11.505 109.368 1.00 29.18 109 ILE D O 1
ATOM 6014 N N . ILE D 1 104 ? 47.091 10.623 107.876 1.00 28.96 110 ILE D N 1
ATOM 6015 C CA . ILE D 1 104 ? 46.133 10.225 108.879 1.00 29.06 110 ILE D CA 1
ATOM 6016 C C . ILE D 1 104 ? 45.943 8.692 108.900 1.00 30.86 110 ILE D C 1
ATOM 6017 O O . ILE D 1 104 ? 45.901 8.048 107.857 1.00 30.47 110 ILE D O 1
ATOM 6022 N N . ALA D 1 105 ? 45.887 8.114 110.107 1.00 31.04 111 ALA D N 1
ATOM 6023 C CA . ALA D 1 105 ? 45.606 6.684 110.292 1.00 31.22 111 ALA D CA 1
ATOM 6024 C C . ALA D 1 105 ? 44.298 6.497 111.081 1.00 31.44 111 ALA D C 1
ATOM 6025 O O . ALA D 1 105 ? 44.146 7.043 112.180 1.00 31.06 111 ALA D O 1
ATOM 6027 N N . VAL D 1 106 ? 43.352 5.757 110.497 1.00 30.45 112 VAL D N 1
ATOM 6028 C CA . VAL D 1 106 ? 42.039 5.602 111.053 1.00 30.65 112 VAL D CA 1
ATOM 6029 C C . VAL D 1 106 ? 41.832 4.147 111.541 1.00 31.30 112 VAL D C 1
ATOM 6030 O O . VAL D 1 106 ? 42.108 3.209 110.798 1.00 30.17 112 VAL D O 1
ATOM 6034 N N . LYS D 1 107 ? 41.359 3.992 112.783 1.00 32.39 113 LYS D N 1
ATOM 6035 C CA . LYS D 1 107 ? 40.714 2.751 113.273 1.00 32.89 113 LYS D CA 1
ATOM 6036 C C . LYS D 1 107 ? 39.421 3.151 113.942 1.00 32.84 113 LYS D C 1
ATOM 6037 O O . LYS D 1 107 ? 39.290 4.276 114.410 1.00 32.71 113 LYS D O 1
ATOM 6043 N N . GLY D 1 108 ? 38.437 2.247 113.983 1.00 33.64 114 GLY D N 1
ATOM 6044 C CA . GLY D 1 108 ? 37.129 2.572 114.588 1.00 33.02 114 GLY D CA 1
ATOM 6045 C C . GLY D 1 108 ? 36.364 3.777 114.023 1.00 33.55 114 GLY D C 1
ATOM 6046 O O . GLY D 1 108 ? 36.372 4.043 112.814 1.00 33.75 114 GLY D O 1
ATOM 6047 N N . VAL D 1 109 ? 35.671 4.497 114.895 1.00 32.53 115 VAL D N 1
ATOM 6048 C CA . VAL D 1 109 ? 34.751 5.498 114.433 1.00 32.40 115 VAL D CA 1
ATOM 6049 C C . VAL D 1 109 ? 35.521 6.673 113.821 1.00 32.20 115 VAL D C 1
ATOM 6050 O O . VAL D 1 109 ? 36.626 7.023 114.268 1.00 30.92 115 VAL D O 1
ATOM 6054 N N . ALA D 1 110 ? 34.934 7.254 112.780 1.00 31.79 116 ALA D N 1
ATOM 6055 C CA . ALA D 1 110 ? 35.428 8.505 112.187 1.00 31.08 116 ALA D CA 1
ATOM 6056 C C . ALA D 1 110 ? 34.184 9.161 111.630 1.00 31.16 116 ALA D C 1
ATOM 6057 O O . ALA D 1 110 ? 33.673 8.768 110.571 1.00 30.94 116 ALA D O 1
ATOM 6059 N N . ILE D 1 111 ? 33.686 10.164 112.341 1.00 31.14 117 ILE D N 1
ATOM 6060 C CA . ILE D 1 111 ? 32.360 10.668 112.094 1.00 31.77 117 ILE D CA 1
ATOM 6061 C C . ILE D 1 111 ? 32.373 12.180 111.883 1.00 32.29 117 ILE D C 1
ATOM 6062 O O . ILE D 1 111 ? 32.983 12.939 112.677 1.00 31.59 117 ILE D O 1
ATOM 6067 N N . GLY D 1 112 ? 31.674 12.607 110.828 1.00 30.79 118 GLY D N 1
ATOM 6068 C CA . GLY D 1 112 ? 31.573 14.019 110.510 1.00 30.19 118 GLY D CA 1
ATOM 6069 C C . GLY D 1 112 ? 32.943 14.589 110.218 1.00 30.81 118 GLY D C 1
ATOM 6070 O O . GLY D 1 112 ? 33.506 14.360 109.143 1.00 29.30 118 GLY D O 1
ATOM 6071 N N . ILE D 1 113 ? 33.505 15.337 111.169 1.00 30.69 119 ILE D N 1
ATOM 6072 C CA . ILE D 1 113 ? 34.818 15.895 110.924 1.00 31.53 119 ILE D CA 1
ATOM 6073 C C . ILE D 1 113 ? 35.850 14.782 110.806 1.00 30.69 119 ILE D C 1
ATOM 6074 O O . ILE D 1 113 ? 36.900 14.982 110.203 1.00 30.39 119 ILE D O 1
ATOM 6079 N N . GLY D 1 114 ? 35.584 13.631 111.411 1.00 30.06 120 GLY D N 1
ATOM 6080 C CA . GLY D 1 114 ? 36.496 12.473 111.244 1.00 29.52 120 GLY D CA 1
ATOM 6081 C C . GLY D 1 114 ? 36.579 12.031 109.772 1.00 29.89 120 GLY D C 1
ATOM 6082 O O . GLY D 1 114 ? 37.517 11.347 109.357 1.00 28.63 120 GLY D O 1
ATOM 6083 N N . VAL D 1 115 ? 35.596 12.419 108.961 1.00 30.18 121 VAL D N 1
ATOM 6084 C CA . VAL D 1 115 ? 35.685 12.143 107.500 1.00 29.43 121 VAL D CA 1
ATOM 6085 C C . VAL D 1 115 ? 36.228 13.356 106.740 1.00 29.07 121 VAL D C 1
ATOM 6086 O O . VAL D 1 115 ? 37.064 13.233 105.845 1.00 29.28 121 VAL D O 1
ATOM 6090 N N . THR D 1 116 ? 35.719 14.538 107.054 1.00 28.77 122 THR D N 1
ATOM 6091 C CA . THR D 1 116 ? 36.091 15.711 106.254 1.00 28.74 122 THR D CA 1
ATOM 6092 C C . THR D 1 116 ? 37.570 16.094 106.439 1.00 28.17 122 THR D C 1
ATOM 6093 O O . THR D 1 116 ? 38.224 16.603 105.508 1.00 27.69 122 THR D O 1
ATOM 6097 N N . ILE D 1 117 ? 38.137 15.788 107.608 1.00 27.43 123 ILE D N 1
ATOM 6098 C CA . ILE D 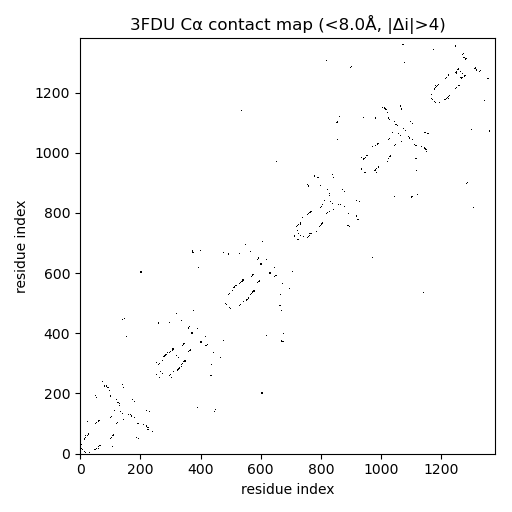1 117 ? 39.541 16.086 107.802 1.00 26.59 123 ILE D CA 1
ATOM 6099 C C . ILE D 1 117 ? 40.419 15.205 106.899 1.00 26.34 123 ILE D C 1
ATOM 6100 O O . ILE D 1 117 ? 41.557 15.587 106.567 1.00 25.23 123 ILE D O 1
ATOM 6105 N N . LEU D 1 118 ? 39.891 14.041 106.504 1.00 25.14 124 LEU D N 1
ATOM 6106 C CA . LEU D 1 118 ? 40.626 13.124 105.620 1.00 26.29 124 LEU D CA 1
ATOM 6107 C C . LEU D 1 118 ? 40.924 13.770 104.265 1.00 26.19 124 LEU D C 1
ATOM 6108 O O . LEU D 1 118 ? 41.904 13.452 103.608 1.00 26.37 124 LEU D O 1
ATOM 6113 N N . LEU D 1 119 ? 40.048 14.693 103.878 1.00 26.26 125 LEU D N 1
ATOM 6114 C CA . LEU D 1 119 ? 40.157 15.425 102.639 1.00 26.09 125 LEU D CA 1
ATOM 6115 C C . LEU D 1 119 ? 41.217 16.527 102.702 1.00 26.31 125 LEU D C 1
ATOM 6116 O O . LEU D 1 119 ? 41.602 17.075 101.652 1.00 25.99 125 LEU D O 1
ATOM 6121 N N . GLN D 1 120 ? 41.670 16.868 103.910 1.00 26.65 126 GLN D N 1
ATOM 6122 C CA . GLN D 1 120 ? 42.851 17.739 104.071 1.00 27.95 126 GLN D CA 1
ATOM 6123 C C . GLN D 1 120 ? 44.167 16.946 104.183 1.00 27.58 126 GLN D C 1
ATOM 6124 O O . GLN D 1 120 ? 45.260 17.494 104.022 1.00 28.57 126 GLN D O 1
ATOM 6130 N N . ALA D 1 121 ? 44.084 15.665 104.492 1.00 27.19 127 ALA D N 1
ATOM 6131 C CA . ALA D 1 121 ? 45.306 14.876 104.585 1.00 26.63 127 ALA D CA 1
ATOM 6132 C C . ALA D 1 121 ? 45.829 14.491 103.209 1.00 26.50 127 ALA D C 1
ATOM 6133 O O . ALA D 1 121 ? 45.064 14.360 102.260 1.00 25.98 127 ALA D O 1
ATOM 6135 N N . ASP D 1 122 ? 47.142 14.333 103.105 1.00 25.84 128 ASP D N 1
ATOM 6136 C CA . ASP D 1 122 ? 47.759 13.917 101.845 1.00 26.95 128 ASP D CA 1
ATOM 6137 C C . ASP D 1 122 ? 47.648 12.415 101.590 1.00 27.74 128 ASP D C 1
ATOM 6138 O O . ASP D 1 122 ? 47.499 12.017 100.427 1.00 26.91 128 ASP D O 1
ATOM 6143 N N . LEU D 1 123 ? 47.731 11.614 102.670 1.00 27.63 129 LEU D N 1
ATOM 6144 C CA . LEU D 1 123 ? 47.617 10.141 102.651 1.00 28.13 129 LEU D CA 1
ATOM 6145 C C . LEU D 1 123 ? 46.808 9.635 103.843 1.00 28.43 129 LEU D C 1
ATOM 6146 O O . LEU D 1 123 ? 46.935 10.151 104.953 1.00 28.84 129 LEU D O 1
ATOM 6151 N N . VAL D 1 124 ? 45.971 8.628 103.622 1.00 27.95 130 VAL D N 1
ATOM 6152 C CA . VAL D 1 124 ? 45.105 8.088 104.657 1.00 28.01 130 VAL D CA 1
ATOM 6153 C C . VAL D 1 124 ? 45.193 6.570 104.615 1.00 29.92 130 VAL D C 1
ATOM 6154 O O . VAL D 1 124 ? 45.197 5.964 103.499 1.00 28.48 130 VAL D O 1
ATOM 6158 N N . PHE D 1 125 ? 45.292 5.968 105.813 1.00 30.04 131 PHE D N 1
ATOM 6159 C CA . PHE D 1 125 ? 45.420 4.502 105.962 1.00 30.31 131 PHE D CA 1
ATOM 6160 C C . PHE D 1 125 ? 44.415 4.123 106.987 1.00 30.96 131 PHE D C 1
ATOM 6161 O O . PHE D 1 125 ? 44.291 4.828 108.005 1.00 31.73 131 PHE D O 1
ATOM 6169 N N . ALA D 1 126 ? 43.676 3.045 106.723 1.00 30.95 132 ALA D N 1
ATOM 6170 C CA . ALA D 1 126 ? 42.662 2.543 107.644 1.00 31.56 132 ALA D CA 1
ATOM 6171 C C . ALA D 1 126 ? 42.782 1.028 107.817 1.00 32.92 132 ALA D C 1
ATOM 6172 O O . ALA D 1 126 ? 43.376 0.357 106.974 1.00 32.01 132 ALA D O 1
ATOM 6174 N N . ASP D 1 127 ? 42.195 0.494 108.897 1.00 33.93 133 ASP D N 1
ATOM 6175 C CA . ASP D 1 127 ? 41.947 -0.948 108.933 1.00 36.13 133 ASP D CA 1
ATOM 6176 C C . ASP D 1 127 ? 40.491 -1.261 108.782 1.00 36.82 133 ASP D C 1
ATOM 6177 O O . ASP D 1 127 ? 39.637 -0.345 108.737 1.00 36.26 133 ASP D O 1
ATOM 6182 N N . ASN D 1 128 ? 40.186 -2.557 108.745 1.00 37.54 134 ASN D N 1
ATOM 6183 C CA . ASN D 1 128 ? 38.822 -2.985 108.471 1.00 38.30 134 ASN D CA 1
ATOM 6184 C C . ASN D 1 128 ? 37.939 -2.728 109.684 1.00 38.00 134 ASN D C 1
ATOM 6185 O O . ASN D 1 128 ? 36.740 -2.983 109.660 1.00 37.68 134 ASN D O 1
ATOM 6190 N N . THR D 1 129 ? 38.500 -2.172 110.751 1.00 38.00 135 THR D N 1
ATOM 6191 C CA . THR D 1 129 ? 37.603 -1.807 111.866 1.00 37.58 135 THR D CA 1
ATOM 6192 C C . THR D 1 129 ? 36.887 -0.464 111.649 1.00 36.92 135 THR D C 1
ATOM 6193 O O . THR D 1 129 ? 35.902 -0.161 112.319 1.00 36.01 135 THR D O 1
ATOM 6197 N N . ALA D 1 130 ? 37.367 0.318 110.687 1.00 36.46 136 ALA D N 1
ATOM 6198 C CA . ALA D 1 130 ? 36.888 1.702 110.472 1.00 35.87 136 ALA D CA 1
ATOM 6199 C C . ALA D 1 130 ? 35.387 1.825 110.178 1.00 35.68 136 ALA D C 1
ATOM 6200 O O . ALA D 1 130 ? 34.845 1.119 109.354 1.00 35.92 136 ALA D O 1
ATOM 6202 N N . LEU D 1 131 ? 34.707 2.731 110.853 1.00 36.12 137 LEU D N 1
ATOM 6203 C CA . LEU D 1 131 ? 33.305 3.000 110.555 1.00 36.13 137 LEU D CA 1
ATOM 6204 C C . LEU D 1 131 ? 33.218 4.481 110.228 1.00 35.52 137 LEU D C 1
ATOM 6205 O O . LEU D 1 131 ? 33.563 5.281 111.068 1.00 34.80 137 LEU D O 1
ATOM 6210 N N . PHE D 1 132 ? 32.764 4.844 109.018 1.00 34.86 138 PHE D N 1
ATOM 6211 C CA . PHE D 1 132 ? 32.745 6.242 108.582 1.00 33.68 138 PHE D CA 1
ATOM 6212 C C . PHE D 1 132 ? 31.301 6.679 108.479 1.00 34.02 138 PHE D C 1
ATOM 6213 O O . PHE D 1 132 ? 30.417 5.835 108.226 1.00 35.11 138 PHE D O 1
ATOM 6221 N N . GLN D 1 133 ? 31.039 7.974 108.666 1.00 32.72 139 GLN D N 1
ATOM 6222 C CA . GLN D 1 133 ? 29.699 8.545 108.403 1.00 33.26 139 GLN D CA 1
ATOM 6223 C C . GLN D 1 133 ? 29.830 10.059 108.283 1.00 33.26 139 GLN D C 1
ATOM 6224 O O . GLN D 1 133 ? 30.596 10.696 109.032 1.00 33.12 139 GLN D O 1
ATOM 6230 N N . ILE D 1 134 ? 29.071 10.637 107.358 1.00 32.56 140 ILE D N 1
ATOM 6231 C CA . ILE D 1 134 ? 28.926 12.105 107.297 1.00 32.07 140 ILE D CA 1
ATOM 6232 C C . ILE D 1 134 ? 27.478 12.402 107.646 1.00 33.38 140 ILE D C 1
ATOM 6233 O O . ILE D 1 134 ? 26.618 12.405 106.762 1.00 33.58 140 ILE D O 1
ATOM 6238 N N . PRO D 1 135 ? 27.185 12.651 108.937 1.00 34.36 141 PRO D N 1
ATOM 6239 C CA . PRO D 1 135 ? 25.782 12.716 109.390 1.00 34.92 141 PRO D CA 1
ATOM 6240 C C . PRO D 1 135 ? 25.099 14.062 109.226 1.00 34.98 141 PRO D C 1
ATOM 6241 O O . PRO D 1 135 ? 23.922 14.171 109.549 1.00 35.20 141 PRO D O 1
ATOM 6245 N N . PHE D 1 136 ? 25.801 15.066 108.692 1.00 34.61 142 PHE D N 1
ATOM 6246 C CA . PHE D 1 136 ? 25.300 16.443 108.648 1.00 34.76 142 PHE D CA 1
ATOM 6247 C C . PHE D 1 136 ? 23.850 16.642 108.167 1.00 34.84 142 PHE D C 1
ATOM 6248 O O . PHE D 1 136 ? 23.050 17.342 108.839 1.00 33.77 142 PHE D O 1
ATOM 6256 N N . VAL D 1 137 ? 23.497 16.072 107.009 1.00 34.35 143 VAL D N 1
ATOM 6257 C CA . VAL D 1 137 ? 22.137 16.280 106.453 1.00 34.54 143 VAL D CA 1
ATOM 6258 C C . VAL D 1 137 ? 21.028 15.825 107.424 1.00 34.81 143 VAL D C 1
ATOM 6259 O O . VAL D 1 137 ? 20.019 16.502 107.593 1.00 34.83 143 VAL D O 1
ATOM 6263 N N . SER D 1 138 ? 21.193 14.677 108.059 1.00 35.21 144 SER D N 1
ATOM 6264 C CA . SER D 1 138 ? 20.141 14.250 108.995 1.00 37.26 144 SER D CA 1
ATOM 6265 C C . SER D 1 138 ? 20.074 15.068 110.278 1.00 37.81 144 SER D C 1
ATOM 6266 O O . SER D 1 138 ? 19.152 14.884 111.077 1.00 38.33 144 SER D O 1
ATOM 6269 N N . LEU D 1 139 ? 21.024 15.967 110.465 1.00 36.65 145 LEU D N 1
ATOM 6270 C CA . LEU D 1 139 ? 20.985 16.885 111.587 1.00 37.18 145 LEU D CA 1
ATOM 6271 C C . LEU D 1 139 ? 20.347 18.179 111.132 1.00 36.95 145 LEU D C 1
ATOM 6272 O O . LEU D 1 139 ? 20.165 19.080 111.941 1.00 37.58 145 LEU D O 1
ATOM 6277 N N . GLY D 1 140 ? 20.026 18.279 109.842 1.00 35.86 146 GLY D N 1
ATOM 6278 C CA . GLY D 1 140 ? 19.397 19.505 109.313 1.00 35.76 146 GLY D CA 1
ATOM 6279 C C . GLY D 1 140 ? 20.481 20.543 109.073 1.00 35.22 146 GLY D C 1
ATOM 6280 O O . GLY D 1 140 ? 20.226 21.748 109.071 1.00 35.21 146 GLY D O 1
ATOM 6281 N N . LEU D 1 141 ? 21.711 20.076 108.887 1.00 34.51 147 LEU D N 1
ATOM 6282 C CA . LEU D 1 141 ? 22.822 21.003 108.680 1.00 34.23 147 LEU D CA 1
ATOM 6283 C C . LEU D 1 141 ? 23.192 21.079 107.177 1.00 34.12 147 LEU D C 1
ATOM 6284 O O . LEU D 1 141 ? 22.303 21.027 106.309 1.00 36.36 147 LEU D O 1
ATOM 6289 N N . SER D 1 142 ? 24.468 21.232 106.875 1.00 33.47 148 SER D N 1
ATOM 6290 C CA . SER D 1 142 ? 24.969 21.348 105.508 1.00 32.26 148 SER D CA 1
ATOM 6291 C C . SER D 1 142 ? 26.445 20.948 105.575 1.00 32.48 148 SER D C 1
ATOM 6292 O O . SER D 1 142 ? 26.950 20.628 106.665 1.00 33.25 148 SER D O 1
ATOM 6295 N N . PRO D 1 143 ? 27.143 20.911 104.433 1.00 32.10 149 PRO D N 1
ATOM 6296 C CA . PRO D 1 143 ? 28.558 20.457 104.407 1.00 32.75 149 PRO D CA 1
ATOM 6297 C C . PRO D 1 143 ? 29.546 21.301 105.224 1.00 31.89 149 PRO D C 1
ATOM 6298 O O . PRO D 1 143 ? 29.330 22.503 105.460 1.00 32.38 149 PRO D O 1
ATOM 6302 N N . GLU D 1 144 ? 30.614 20.664 105.671 1.00 32.02 150 GLU D N 1
ATOM 6303 C CA . GLU D 1 144 ? 31.701 21.363 106.324 1.00 32.38 150 GLU D CA 1
ATOM 6304 C C . GLU D 1 144 ? 33.036 20.853 105.764 1.00 32.07 150 GLU D C 1
ATOM 6305 O O . GLU D 1 144 ? 33.088 19.833 105.042 1.00 30.94 150 GLU D O 1
ATOM 6311 N N . GLY D 1 145 ? 34.122 21.549 106.084 1.00 30.64 151 GLY D N 1
ATOM 6312 C CA . GLY D 1 145 ? 35.460 21.088 105.694 1.00 31.14 151 GLY D CA 1
ATOM 6313 C C . GLY D 1 145 ? 35.771 21.154 104.202 1.00 31.80 151 GLY D C 1
ATOM 6314 O O . GLY D 1 145 ? 36.731 20.549 103.744 1.00 32.46 151 GLY D O 1
ATOM 6315 N N . GLY D 1 146 ? 34.974 21.906 103.448 1.00 31.68 152 GLY D N 1
ATOM 6316 C CA . GLY D 1 146 ? 35.201 22.059 102.021 1.00 31.81 152 GLY D CA 1
ATOM 6317 C C . GLY D 1 146 ? 34.768 20.807 101.279 1.00 32.15 152 GLY D C 1
ATOM 6318 O O . GLY D 1 146 ? 35.024 20.671 100.094 1.00 33.61 152 GLY D O 1
ATOM 6319 N N . ALA D 1 147 ? 34.045 19.924 101.961 1.00 30.77 153 ALA D N 1
ATOM 6320 C CA . ALA D 1 147 ? 33.638 18.629 101.396 1.00 30.03 153 ALA D CA 1
ATOM 6321 C C . ALA D 1 147 ? 32.685 18.777 100.174 1.00 29.70 153 ALA D C 1
ATOM 6322 O O . ALA D 1 147 ? 32.713 17.948 99.255 1.00 29.47 153 ALA D O 1
ATOM 6324 N N . SER D 1 148 ? 31.873 19.843 100.135 1.00 28.07 154 SER D N 1
ATOM 6325 C CA . SER D 1 148 ? 30.987 20.061 98.989 1.00 26.77 154 SER D CA 1
ATOM 6326 C C . SER D 1 148 ? 31.771 20.117 97.665 1.00 26.79 154 SER D C 1
ATOM 6327 O O . SER D 1 148 ? 31.218 19.866 96.583 1.00 26.26 154 SER D O 1
ATOM 6330 N N . GLN D 1 149 ? 33.049 20.464 97.760 1.00 26.18 155 GLN D N 1
ATOM 6331 C CA . GLN D 1 149 ? 33.944 20.526 96.579 1.00 25.25 155 GLN D CA 1
ATOM 6332 C C . GLN D 1 149 ? 34.977 19.407 96.606 1.00 24.76 155 GLN D C 1
ATOM 6333 O O . GLN D 1 149 ? 35.131 18.660 95.624 1.00 24.57 155 GLN D O 1
ATOM 6339 N N . LEU D 1 150 ? 35.686 19.282 97.727 1.00 24.46 156 LEU D N 1
ATOM 6340 C CA . LEU D 1 150 ? 36.778 18.299 97.820 1.00 24.24 156 LEU D CA 1
ATOM 6341 C C . LEU D 1 150 ? 36.276 16.863 97.697 1.00 23.82 156 LEU D C 1
ATOM 6342 O O . LEU D 1 150 ? 36.956 16.015 97.115 1.00 23.81 156 LEU D O 1
ATOM 6347 N N . LEU D 1 151 ? 35.115 16.558 98.273 1.00 23.57 157 LEU D N 1
ATOM 6348 C CA . LEU D 1 151 ? 34.561 15.199 98.137 1.00 23.31 157 LEU D CA 1
ATOM 6349 C C . LEU D 1 151 ? 34.052 14.888 96.715 1.00 24.01 157 LEU D C 1
ATOM 6350 O O . LEU D 1 151 ? 34.205 13.757 96.220 1.00 22.61 157 LEU D O 1
ATOM 6355 N N . VAL D 1 152 ? 33.453 15.883 96.070 1.00 22.85 158 VAL D N 1
ATOM 6356 C CA . VAL D 1 152 ? 33.044 15.731 94.676 1.00 23.61 158 VAL D CA 1
ATOM 6357 C C . VAL D 1 152 ? 34.299 15.419 93.813 1.00 24.72 158 VAL D C 1
ATOM 6358 O O . VAL D 1 152 ? 34.288 14.491 92.973 1.00 25.03 158 VAL D O 1
ATOM 6362 N N . LYS D 1 153 ? 35.409 16.132 94.042 1.00 24.34 159 LYS D N 1
ATOM 6363 C CA . LYS D 1 153 ? 36.612 15.860 93.260 1.00 23.95 159 LYS D CA 1
ATOM 6364 C C . LYS D 1 153 ? 37.248 14.499 93.578 1.00 24.19 159 LYS D C 1
ATOM 6365 O O . LYS D 1 153 ? 37.761 13.800 92.690 1.00 22.70 159 LYS D O 1
ATOM 6371 N N . GLN D 1 154 ? 37.266 14.138 94.851 1.00 22.88 160 GLN D N 1
ATOM 6372 C CA . GLN D 1 154 ? 37.973 12.935 95.268 1.00 23.00 160 GLN D CA 1
ATOM 6373 C C . GLN D 1 154 ? 37.199 11.646 94.924 1.00 23.05 160 GLN D C 1
ATOM 6374 O O . GLN D 1 154 ? 37.757 10.682 94.416 1.00 22.68 160 GLN D O 1
ATOM 6380 N N . ALA D 1 155 ? 35.898 11.631 95.181 1.00 22.22 161 ALA D N 1
ATOM 6381 C CA . ALA D 1 155 ? 35.107 10.447 94.950 1.00 22.83 161 ALA D CA 1
ATOM 6382 C C . ALA D 1 155 ? 34.285 10.479 93.622 1.00 23.73 161 ALA D C 1
ATOM 6383 O O . ALA D 1 155 ? 33.647 9.472 93.264 1.00 23.13 161 ALA D O 1
ATOM 6385 N N . GLY D 1 156 ? 34.226 11.638 92.962 1.00 22.92 162 GLY D N 1
ATOM 6386 C CA . GLY D 1 156 ? 33.307 11.831 91.813 1.00 23.47 162 GLY D CA 1
ATOM 6387 C C . GLY D 1 156 ? 31.925 12.243 92.300 1.00 24.35 162 GLY D C 1
ATOM 6388 O O . GLY D 1 156 ? 31.567 11.969 93.456 1.00 23.48 162 GLY D O 1
ATOM 6389 N N . TYR D 1 157 ? 31.141 12.889 91.429 1.00 23.44 163 TYR D N 1
ATOM 6390 C CA . TYR D 1 157 ? 29.889 13.496 91.845 1.00 24.33 163 TYR D CA 1
ATOM 6391 C C . TYR D 1 157 ? 28.870 12.511 92.414 1.00 24.27 163 TYR D C 1
ATOM 6392 O O . TYR D 1 157 ? 28.351 12.709 93.499 1.00 23.53 163 TYR D O 1
ATOM 6401 N N . HIS D 1 158 ? 28.580 11.435 91.689 1.00 24.40 164 HIS D N 1
ATOM 6402 C CA . HIS D 1 158 ? 27.538 10.519 92.144 1.00 24.39 164 HIS D CA 1
ATOM 6403 C C . HIS D 1 158 ? 27.795 9.903 93.543 1.00 24.42 164 HIS D C 1
ATOM 6404 O O . HIS D 1 158 ? 26.889 9.849 94.400 1.00 24.66 164 HIS D O 1
ATOM 6411 N N . LYS D 1 159 ? 29.016 9.445 93.761 1.00 23.75 165 LYS D N 1
ATOM 6412 C CA . LYS D 1 159 ? 29.399 8.843 95.027 1.00 24.83 165 LYS D CA 1
ATOM 6413 C C . LYS D 1 159 ? 29.429 9.843 96.175 1.00 25.10 165 LYS D C 1
ATOM 6414 O O . LYS D 1 159 ? 28.981 9.520 97.309 1.00 24.85 165 LYS D O 1
ATOM 6420 N N . ALA D 1 160 ? 29.959 11.043 95.914 1.00 24.92 166 ALA D N 1
ATOM 6421 C CA . ALA D 1 160 ? 29.810 12.173 96.878 1.00 25.72 166 ALA D CA 1
ATOM 6422 C C . ALA D 1 160 ? 28.331 12.440 97.255 1.00 27.23 166 ALA D C 1
ATOM 6423 O O . ALA D 1 160 ? 27.976 12.565 98.438 1.00 27.48 166 ALA D O 1
ATOM 6425 N N . ALA D 1 161 ? 27.474 12.566 96.242 1.00 27.23 167 ALA D N 1
ATOM 6426 C CA . ALA D 1 161 ? 26.053 12.807 96.476 1.00 27.97 167 ALA D CA 1
ATOM 6427 C C . ALA D 1 161 ? 25.517 11.670 97.336 1.00 28.07 167 ALA D C 1
ATOM 6428 O O . ALA D 1 161 ? 24.801 11.907 98.307 1.00 29.41 167 ALA D O 1
ATOM 6430 N N . GLU D 1 162 ? 25.905 10.447 97.003 1.00 29.29 168 GLU D N 1
ATOM 6431 C CA . GLU D 1 162 ? 25.455 9.251 97.745 1.00 30.13 168 GLU D CA 1
ATOM 6432 C C . GLU D 1 162 ? 25.813 9.327 99.246 1.00 30.44 168 GLU D C 1
ATOM 6433 O O . GLU D 1 162 ? 24.977 9.071 100.152 1.00 30.63 168 GLU D O 1
ATOM 6439 N N . LEU D 1 163 ? 27.050 9.692 99.526 1.00 29.22 169 LEU D N 1
ATOM 6440 C CA . LEU D 1 163 ? 27.498 9.733 100.926 1.00 30.56 169 LEU D CA 1
ATOM 6441 C C . LEU D 1 163 ? 26.934 10.943 101.681 1.00 30.32 169 LEU D C 1
ATOM 6442 O O . LEU D 1 163 ? 26.589 10.850 102.877 1.00 31.15 169 LEU D O 1
ATOM 6447 N N . LEU D 1 164 ? 26.832 12.071 100.993 1.00 29.14 170 LEU D N 1
ATOM 6448 C CA . LEU D 1 164 ? 26.355 13.302 101.645 1.00 30.01 170 LEU D CA 1
ATOM 6449 C C . LEU D 1 164 ? 24.834 13.337 101.816 1.00 30.03 170 LEU D C 1
ATOM 6450 O O . LEU D 1 164 ? 24.331 13.706 102.892 1.00 29.83 170 LEU D O 1
ATOM 6455 N N . PHE D 1 165 ? 24.107 12.922 100.772 1.00 30.73 171 PHE D N 1
ATOM 6456 C CA . PHE D 1 165 ? 22.630 12.961 100.780 1.00 31.26 171 PHE D CA 1
ATOM 6457 C C . PHE D 1 165 ? 22.033 11.986 101.798 1.00 32.36 171 PHE D C 1
ATOM 6458 O O . PHE D 1 165 ? 21.117 12.328 102.549 1.00 32.50 171 PHE D O 1
ATOM 6466 N N . THR D 1 166 ? 22.512 10.747 101.802 1.00 32.90 172 THR D N 1
ATOM 6467 C CA . THR D 1 166 ? 21.886 9.722 102.625 1.00 32.30 172 THR D CA 1
ATOM 6468 C C . THR D 1 166 ? 22.384 9.773 104.063 1.00 33.99 172 THR D C 1
ATOM 6469 O O . THR D 1 166 ? 21.714 9.261 104.963 1.00 33.50 172 THR D O 1
ATOM 6473 N N . ALA D 1 167 ? 23.542 10.408 104.274 1.00 34.63 173 ALA D N 1
ATOM 6474 C CA . ALA D 1 167 ? 24.225 10.418 105.591 1.00 35.18 173 ALA D CA 1
ATOM 6475 C C . ALA D 1 167 ? 24.374 9.022 106.169 1.00 35.62 173 ALA D C 1
ATOM 6476 O O . ALA D 1 167 ? 24.353 8.881 107.392 1.00 35.90 173 ALA D O 1
ATOM 6478 N N . LYS D 1 168 ? 24.536 8.014 105.305 1.00 35.53 174 LYS D N 1
ATOM 6479 C CA . LYS D 1 168 ? 24.720 6.610 105.732 1.00 35.89 174 LYS D CA 1
ATOM 6480 C C . LYS D 1 168 ? 26.103 6.320 106.348 1.00 35.83 174 LYS D C 1
ATOM 6481 O O . LYS D 1 168 ? 27.118 6.951 105.999 1.00 33.96 174 LYS D O 1
ATOM 6487 N N . LYS D 1 169 ? 26.147 5.324 107.236 1.00 34.74 175 LYS D N 1
ATOM 6488 C CA . LYS D 1 169 ? 27.412 4.784 107.699 1.00 34.61 175 LYS D CA 1
ATOM 6489 C C . LYS D 1 169 ? 27.995 3.969 106.595 1.00 34.49 175 LYS D C 1
ATOM 6490 O O . LYS D 1 169 ? 27.264 3.394 105.814 1.00 34.76 175 LYS D O 1
ATOM 6496 N N . PHE D 1 170 ? 29.314 3.895 106.529 1.00 34.45 176 PHE D N 1
ATOM 6497 C CA . PHE D 1 170 ? 29.962 3.089 105.518 1.00 34.27 176 PHE D CA 1
ATOM 6498 C C . PHE D 1 170 ? 31.281 2.577 106.007 1.00 34.53 176 PHE D C 1
ATOM 6499 O O . PHE D 1 170 ? 31.844 3.113 106.985 1.00 35.38 176 PHE D O 1
ATOM 6507 N N . ASN D 1 171 ? 31.781 1.533 105.355 1.00 34.90 177 ASN D N 1
ATOM 6508 C CA . ASN D 1 171 ? 33.028 0.880 105.796 1.00 35.15 177 ASN D CA 1
ATOM 6509 C C . ASN D 1 171 ? 34.324 1.267 105.092 1.00 35.12 177 ASN D C 1
ATOM 6510 O O . ASN D 1 171 ? 34.367 2.150 104.255 1.00 35.80 177 ASN D O 1
ATOM 6515 N N . ALA D 1 172 ? 35.393 0.578 105.432 1.00 34.70 178 ALA D N 1
ATOM 6516 C CA . ALA D 1 172 ? 36.676 0.897 104.884 1.00 35.13 178 ALA D CA 1
ATOM 6517 C C . ALA D 1 172 ? 36.672 0.629 103.395 1.00 35.74 178 ALA D C 1
ATOM 6518 O O . ALA D 1 172 ? 37.344 1.343 102.622 1.00 36.19 178 ALA D O 1
ATOM 6520 N N . GLU D 1 173 ? 35.991 -0.441 102.982 1.00 35.22 179 GLU D N 1
ATOM 6521 C CA . GLU D 1 173 ? 36.007 -0.789 101.558 1.00 35.07 179 GLU D CA 1
ATOM 6522 C C . GLU D 1 173 ? 35.340 0.335 100.739 1.00 33.77 179 GLU D C 1
ATOM 6523 O O . GLU D 1 173 ? 35.855 0.738 99.717 1.00 34.23 179 GLU D O 1
ATOM 6529 N N . THR D 1 174 ? 34.200 0.830 101.212 1.00 32.42 180 THR D N 1
ATOM 6530 C CA . THR D 1 174 ? 33.516 1.934 100.562 1.00 32.26 180 THR D CA 1
ATOM 6531 C C . THR D 1 174 ? 34.365 3.238 100.514 1.00 30.76 180 THR D C 1
ATOM 6532 O O . THR D 1 174 ? 34.427 3.905 99.474 1.00 28.06 180 THR D O 1
ATOM 6536 N N . ALA D 1 175 ? 35.025 3.556 101.634 1.00 29.90 181 ALA D N 1
ATOM 6537 C CA . ALA D 1 175 ? 35.966 4.697 101.733 1.00 29.02 181 ALA D CA 1
ATOM 6538 C C . ALA D 1 175 ? 37.095 4.589 100.719 1.00 29.12 181 ALA D C 1
ATOM 6539 O O . ALA D 1 175 ? 37.499 5.594 100.081 1.00 29.35 181 ALA D O 1
ATOM 6541 N N . LEU D 1 176 ? 37.656 3.388 100.613 1.00 29.40 182 LEU D N 1
ATOM 6542 C CA . LEU D 1 176 ? 38.751 3.128 99.682 1.00 28.87 182 LEU D CA 1
ATOM 6543 C C . LEU D 1 176 ? 38.289 3.338 98.235 1.00 29.69 182 LEU D C 1
ATOM 6544 O O . LEU D 1 176 ? 38.971 4.003 97.451 1.00 30.54 182 LEU D O 1
ATOM 6549 N N . GLN D 1 177 ? 37.179 2.705 97.864 1.00 30.05 183 GLN D N 1
ATOM 6550 C CA . GLN D 1 177 ? 36.589 2.911 96.521 1.00 31.75 183 GLN D CA 1
ATOM 6551 C C . GLN D 1 177 ? 36.341 4.407 96.229 1.00 31.31 183 GLN D C 1
ATOM 6552 O O . GLN D 1 177 ? 36.619 4.857 95.128 1.00 32.29 183 GLN D O 1
ATOM 6558 N N . ALA D 1 178 ? 35.860 5.161 97.226 1.00 30.18 184 ALA D N 1
ATOM 6559 C CA . ALA D 1 178 ? 35.626 6.605 97.095 1.00 29.83 184 ALA D CA 1
ATOM 6560 C C . ALA D 1 178 ? 36.912 7.450 97.128 1.00 28.86 184 ALA D C 1
ATOM 6561 O O . ALA D 1 178 ? 36.838 8.668 96.995 1.00 29.00 184 ALA D O 1
ATOM 6563 N N . GLY D 1 179 ? 38.075 6.829 97.331 1.00 28.28 185 GLY D N 1
ATOM 6564 C CA . GLY D 1 179 ? 39.331 7.580 97.415 1.00 27.54 185 GLY D CA 1
ATOM 6565 C C . GLY D 1 179 ? 39.619 8.327 98.734 1.00 27.47 185 GLY D C 1
ATOM 6566 O O . GLY D 1 179 ? 40.528 9.168 98.804 1.00 28.21 185 GLY D O 1
ATOM 6567 N N . LEU D 1 180 ? 38.811 8.079 99.763 1.00 27.29 186 LEU D N 1
ATOM 6568 C CA . LEU D 1 180 ? 38.964 8.742 101.047 1.00 27.60 186 LEU D CA 1
ATOM 6569 C C . LEU D 1 180 ? 40.153 8.154 101.811 1.00 28.52 186 LEU D C 1
ATOM 6570 O O . LEU D 1 180 ? 40.790 8.843 102.622 1.00 27.81 186 LEU D O 1
ATOM 6575 N N . VAL D 1 181 ? 40.446 6.888 101.502 1.00 29.04 187 VAL D N 1
ATOM 6576 C CA . VAL D 1 181 ? 41.482 6.098 102.140 1.00 28.96 187 VAL D CA 1
ATOM 6577 C C . VAL D 1 181 ? 42.389 5.630 101.007 1.00 29.31 187 VAL D C 1
ATOM 6578 O O . VAL D 1 181 ? 41.895 5.211 99.947 1.00 30.62 187 VAL D O 1
ATOM 6582 N N . ASN D 1 182 ? 43.702 5.727 101.189 1.00 29.61 188 ASN D N 1
ATOM 6583 C CA . ASN D 1 182 ? 44.700 5.222 100.224 1.00 30.14 188 ASN D CA 1
ATOM 6584 C C . ASN D 1 182 ? 44.882 3.668 100.131 1.00 31.77 188 ASN D C 1
ATOM 6585 O O . ASN D 1 182 ? 45.204 3.111 99.064 1.00 30.57 188 ASN D O 1
ATOM 6590 N N . GLU D 1 183 ? 44.769 2.988 101.265 1.00 32.76 189 GLU D N 1
ATOM 6591 C CA . GLU D 1 183 ? 45.021 1.566 101.315 1.00 34.88 189 GLU D CA 1
ATOM 6592 C C . GLU D 1 183 ? 44.439 1.032 102.631 1.00 34.92 189 GLU D C 1
ATOM 6593 O O . GLU D 1 183 ? 44.508 1.727 103.653 1.00 34.63 189 GLU D O 1
ATOM 6599 N N . ILE D 1 184 ? 43.822 -0.149 102.592 1.00 34.57 190 ILE D N 1
ATOM 6600 C CA . ILE D 1 184 ? 43.353 -0.828 103.810 1.00 35.42 190 ILE D CA 1
ATOM 6601 C C . ILE D 1 184 ? 44.415 -1.843 104.273 1.00 36.56 190 ILE D C 1
ATOM 6602 O O . ILE D 1 184 ? 44.891 -2.652 103.476 1.00 36.07 190 ILE D O 1
ATOM 6607 N N . VAL D 1 185 ? 44.829 -1.783 105.537 1.00 37.34 191 VAL D N 1
ATOM 6608 C CA . VAL D 1 185 ? 46.023 -2.538 105.951 1.00 37.47 191 VAL D CA 1
ATOM 6609 C C . VAL D 1 185 ? 45.809 -3.190 107.306 1.00 37.44 191 VAL D C 1
ATOM 6610 O O . VAL D 1 185 ? 44.856 -2.875 108.008 1.00 37.94 191 VAL D O 1
ATOM 6614 N N . GLU D 1 186 ? 46.729 -4.066 107.685 1.00 37.35 192 GLU D N 1
ATOM 6615 C CA . GLU D 1 186 ? 46.622 -4.790 108.959 1.00 37.40 192 GLU D CA 1
ATOM 6616 C C . GLU D 1 186 ? 46.805 -3.870 110.153 1.00 37.03 192 GLU D C 1
ATOM 6617 O O . GLU D 1 186 ? 46.033 -3.903 111.130 1.00 37.11 192 GLU D O 1
ATOM 6619 N N . ASP D 1 187 ? 47.840 -3.046 110.065 1.00 36.88 193 ASP D N 1
ATOM 6620 C CA . ASP D 1 187 ? 48.248 -2.211 111.192 1.00 37.53 193 ASP D CA 1
ATOM 6621 C C . ASP D 1 187 ? 48.310 -0.758 110.711 1.00 35.82 193 ASP D C 1
ATOM 6622 O O . ASP D 1 187 ? 49.311 -0.307 110.160 1.00 35.75 193 ASP D O 1
ATOM 6627 N N . ALA D 1 188 ? 47.213 -0.045 110.880 1.00 35.58 194 ALA D N 1
ATOM 6628 C CA . ALA D 1 188 ? 47.117 1.315 110.340 1.00 34.73 194 ALA D CA 1
ATOM 6629 C C . ALA D 1 188 ? 48.198 2.219 110.950 1.00 34.63 194 ALA D C 1
ATOM 6630 O O . ALA D 1 188 ? 48.886 2.964 110.237 1.00 33.83 194 ALA D O 1
ATOM 6632 N N . TYR D 1 189 ? 48.389 2.112 112.262 1.00 33.69 195 TYR D N 1
ATOM 6633 C CA . TYR D 1 189 ? 49.399 2.906 112.943 1.00 33.98 195 TYR D CA 1
ATOM 6634 C C . TYR D 1 189 ? 50.866 2.639 112.515 1.00 33.75 195 TYR D C 1
ATOM 6635 O O . TYR D 1 189 ? 51.626 3.566 112.245 1.00 34.19 195 TYR D O 1
ATOM 6644 N N . ALA D 1 190 ? 51.265 1.387 112.411 1.00 34.67 196 ALA D N 1
ATOM 6645 C CA . ALA D 1 190 ? 52.609 1.067 111.886 1.00 33.19 196 ALA D CA 1
ATOM 6646 C C . ALA D 1 190 ? 52.782 1.488 110.427 1.00 32.52 196 ALA D C 1
ATOM 6647 O O . ALA D 1 190 ? 53.855 1.921 110.008 1.00 31.07 196 ALA D O 1
ATOM 6649 N N . THR D 1 191 ? 51.744 1.335 109.621 1.00 32.11 197 THR D N 1
ATOM 6650 C CA . THR D 1 191 ? 51.887 1.754 108.221 1.00 31.98 197 THR D CA 1
ATOM 6651 C C . THR D 1 191 ? 52.058 3.272 108.154 1.00 31.58 197 THR D C 1
ATOM 6652 O O . THR D 1 191 ? 52.964 3.768 107.488 1.00 31.81 197 THR D O 1
ATOM 6656 N N . ALA D 1 192 ? 51.229 4.019 108.879 1.00 31.43 198 ALA D N 1
ATOM 6657 C CA . ALA D 1 192 ? 51.411 5.477 108.869 1.00 32.23 198 ALA D CA 1
ATOM 6658 C C . ALA D 1 192 ? 52.870 5.838 109.189 1.00 32.47 198 ALA D C 1
ATOM 6659 O O . ALA D 1 192 ? 53.507 6.606 108.469 1.00 32.91 198 ALA D O 1
ATOM 6661 N N . GLN D 1 193 ? 53.378 5.276 110.284 1.00 33.00 199 GLN D N 1
ATOM 6662 C CA . GLN D 1 193 ? 54.737 5.528 110.742 1.00 33.30 199 GLN D CA 1
ATOM 6663 C C . GLN D 1 193 ? 55.795 5.117 109.723 1.00 33.67 199 GLN D C 1
ATOM 6664 O O . GLN D 1 193 ? 56.765 5.851 109.517 1.00 33.14 199 GLN D O 1
ATOM 6670 N N . ALA D 1 194 ? 55.666 3.934 109.117 1.00 33.35 200 ALA D N 1
ATOM 6671 C CA . ALA D 1 194 ? 56.677 3.534 108.104 1.00 33.81 200 ALA D CA 1
ATOM 6672 C C . ALA D 1 194 ? 56.664 4.505 106.926 1.00 33.81 200 ALA D C 1
ATOM 6673 O O . ALA D 1 194 ? 57.695 4.834 106.364 1.00 34.23 200 ALA D O 1
ATOM 6675 N N . THR D 1 195 ? 55.469 4.938 106.517 1.00 33.92 201 THR D N 1
ATOM 6676 C CA . THR D 1 195 ? 55.402 5.826 105.360 1.00 32.79 201 THR D CA 1
ATOM 6677 C C . THR D 1 195 ? 56.021 7.149 105.765 1.00 31.86 201 THR D C 1
ATOM 6678 O O . THR D 1 195 ? 56.791 7.730 105.005 1.00 30.15 201 THR D O 1
ATOM 6682 N N . ALA D 1 196 ? 55.694 7.587 106.982 1.00 32.48 202 ALA D N 1
ATOM 6683 C CA . ALA D 1 196 ? 56.251 8.832 107.538 1.00 33.45 202 ALA D CA 1
ATOM 6684 C C . ALA D 1 196 ? 57.779 8.815 107.522 1.00 34.31 202 ALA D C 1
ATOM 6685 O O . ALA D 1 196 ? 58.421 9.771 107.049 1.00 33.81 202 ALA D O 1
ATOM 6687 N N . GLN D 1 197 ? 58.366 7.721 108.020 1.00 35.44 203 GLN D N 1
ATOM 6688 C CA . GLN D 1 197 ? 59.841 7.598 107.998 1.00 37.15 203 GLN D CA 1
ATOM 6689 C C . GLN D 1 197 ? 60.375 7.626 106.575 1.00 36.12 203 GLN D C 1
ATOM 6690 O O . GLN D 1 197 ? 61.418 8.187 106.322 1.00 37.17 203 GLN D O 1
ATOM 6696 N N . HIS D 1 198 ? 59.678 7.016 105.629 1.00 36.60 204 HIS D N 1
ATOM 6697 C CA . HIS D 1 198 ? 60.114 7.095 104.224 1.00 36.26 204 HIS D CA 1
ATOM 6698 C C . HIS D 1 198 ? 60.128 8.530 103.716 1.00 36.19 204 HIS D C 1
ATOM 6699 O O . HIS D 1 198 ? 61.113 8.974 103.116 1.00 35.82 204 HIS D O 1
ATOM 6706 N N . LEU D 1 199 ? 59.047 9.282 103.949 1.00 35.54 205 LEU D N 1
ATOM 6707 C CA . LEU D 1 199 ? 59.032 10.693 103.524 1.00 35.54 205 LEU D CA 1
ATOM 6708 C C . LEU D 1 199 ? 60.125 11.553 104.195 1.00 36.16 205 LEU D C 1
ATOM 6709 O O . LEU D 1 199 ? 60.705 12.437 103.549 1.00 34.57 205 LEU D O 1
ATOM 6714 N N . THR D 1 200 ? 60.442 11.293 105.467 1.00 37.24 206 THR D N 1
ATOM 6715 C CA . THR D 1 200 ? 61.496 12.110 106.103 1.00 38.50 206 THR D CA 1
ATOM 6716 C C . THR D 1 200 ? 62.819 11.886 105.418 1.00 39.14 206 THR D C 1
ATOM 6717 O O . THR D 1 200 ? 63.643 12.790 105.361 1.00 40.27 206 THR D O 1
ATOM 6721 N N . ALA D 1 201 ? 63.021 10.702 104.862 1.00 40.01 207 ALA D N 1
ATOM 6722 C CA . ALA D 1 201 ? 64.278 10.408 104.197 1.00 40.97 207 ALA D CA 1
ATOM 6723 C C . ALA D 1 201 ? 64.455 11.177 102.881 1.00 42.38 207 ALA D C 1
ATOM 6724 O O . ALA D 1 201 ? 65.578 11.308 102.396 1.00 42.68 207 ALA D O 1
ATOM 6726 N N . LEU D 1 202 ? 63.364 11.695 102.307 1.00 42.19 208 LEU D N 1
ATOM 6727 C CA . LEU D 1 202 ? 63.468 12.439 101.048 1.00 42.50 208 LEU D CA 1
ATOM 6728 C C . LEU D 1 202 ? 63.694 13.919 101.305 1.00 42.08 208 LEU D C 1
ATOM 6729 O O . LEU D 1 202 ? 63.452 14.406 102.396 1.00 42.30 208 LEU D O 1
ATOM 6734 N N . PRO D 1 203 ? 64.171 14.641 100.290 1.00 42.42 209 PRO D N 1
ATOM 6735 C CA . PRO D 1 203 ? 64.434 16.072 100.425 1.00 42.26 209 PRO D CA 1
ATOM 6736 C C . PRO D 1 203 ? 63.180 16.876 100.699 1.00 42.22 209 PRO D C 1
ATOM 6737 O O . PRO D 1 203 ? 62.192 16.767 99.972 1.00 42.16 209 PRO D O 1
ATOM 6741 N N . LEU D 1 204 ? 63.232 17.688 101.750 1.00 41.58 210 LEU D N 1
ATOM 6742 C CA . LEU D 1 204 ? 62.078 18.457 102.177 1.00 41.59 210 LEU D CA 1
ATOM 6743 C C . LEU D 1 204 ? 61.654 19.536 101.193 1.00 40.69 210 LEU D C 1
ATOM 6744 O O . LEU D 1 204 ? 60.474 19.823 101.084 1.00 39.58 210 LEU D O 1
ATOM 6749 N N . ALA D 1 205 ? 62.607 20.142 100.489 1.00 40.07 211 ALA D N 1
ATOM 6750 C CA . ALA D 1 205 ? 62.238 21.212 99.569 1.00 39.68 211 ALA D CA 1
ATOM 6751 C C . ALA D 1 205 ? 61.468 20.680 98.360 1.00 39.21 211 ALA D C 1
ATOM 6752 O O . ALA D 1 205 ? 60.648 21.406 97.791 1.00 39.14 211 ALA D O 1
ATOM 6754 N N . SER D 1 206 ? 61.727 19.430 97.973 1.00 38.26 212 SER D N 1
ATOM 6755 C CA . SER D 1 206 ? 60.939 18.792 96.894 1.00 37.61 212 SER D CA 1
ATOM 6756 C C . SER D 1 206 ? 59.509 18.505 97.322 1.00 36.17 212 SER D C 1
ATOM 6757 O O . SER D 1 206 ? 58.576 18.714 96.562 1.00 35.35 212 SER D O 1
ATOM 6760 N N . LEU D 1 207 ? 59.353 17.963 98.528 1.00 34.73 213 LEU D N 1
ATOM 6761 C CA . LEU D 1 207 ? 58.043 17.602 99.023 1.00 34.52 213 LEU D CA 1
ATOM 6762 C C . LEU D 1 207 ? 57.219 18.857 99.190 1.00 34.16 213 LEU D C 1
ATOM 6763 O O . LEU D 1 207 ? 56.044 18.900 98.818 1.00 33.45 213 LEU D O 1
ATOM 6768 N N . LYS D 1 208 ? 57.857 19.884 99.749 1.00 33.05 214 LYS D N 1
ATOM 6769 C CA . LYS D 1 208 ? 57.196 21.149 99.992 1.00 33.43 214 LYS D CA 1
ATOM 6770 C C . LYS D 1 208 ? 56.749 21.758 98.654 1.00 31.97 214 LYS D C 1
ATOM 6771 O O . LYS D 1 208 ? 55.610 22.167 98.497 1.00 30.92 214 LYS D O 1
ATOM 6777 N N . GLN D 1 209 ? 57.659 21.785 97.688 1.00 31.66 215 GLN D N 1
ATOM 6778 C CA . GLN D 1 209 ? 57.385 22.393 96.392 1.00 32.03 215 GLN D CA 1
ATOM 6779 C C . GLN D 1 209 ? 56.325 21.603 95.623 1.00 31.10 215 GLN D C 1
ATOM 6780 O O . GLN D 1 209 ? 55.509 22.169 94.917 1.00 30.86 215 GLN D O 1
ATOM 6786 N N . THR D 1 210 ? 56.334 20.282 95.787 1.00 29.68 216 THR D N 1
ATOM 6787 C CA . THR D 1 210 ? 55.407 19.416 95.084 1.00 29.23 216 THR D CA 1
ATOM 6788 C C . THR D 1 210 ? 53.999 19.584 95.666 1.00 28.16 216 THR D C 1
ATOM 6789 O O . THR D 1 210 ? 53.027 19.627 94.928 1.00 27.33 216 THR D O 1
ATOM 6793 N N . LYS D 1 211 ? 53.898 19.668 96.991 1.00 26.96 217 LYS D N 1
ATOM 6794 C CA . LYS D 1 211 ? 52.589 19.809 97.606 1.00 26.23 217 LYS D CA 1
ATOM 6795 C C . LYS D 1 211 ? 51.981 21.162 97.248 1.00 26.31 217 LYS D C 1
ATOM 6796 O O . LYS D 1 211 ? 50.772 21.274 97.031 1.00 26.90 217 LYS D O 1
ATOM 6802 N N . ALA D 1 212 ? 52.828 22.196 97.167 1.00 26.26 218 ALA D N 1
ATOM 6803 C CA . ALA D 1 212 ? 52.350 23.535 96.897 1.00 25.57 218 ALA D CA 1
ATOM 6804 C C . ALA D 1 212 ? 51.751 23.657 95.493 1.00 26.00 218 ALA D C 1
ATOM 6805 O O . ALA D 1 212 ? 50.716 24.295 95.296 1.00 25.96 218 ALA D O 1
ATOM 6807 N N . LEU D 1 213 ? 52.406 23.037 94.520 1.00 26.78 219 LEU D N 1
ATOM 6808 C CA . LEU D 1 213 ? 51.867 22.938 93.158 1.00 27.37 219 LEU D CA 1
ATOM 6809 C C . LEU D 1 213 ? 50.553 22.164 93.072 1.00 27.48 219 LEU D C 1
ATOM 6810 O O . LEU D 1 213 ? 49.612 22.583 92.377 1.00 28.51 219 LEU D O 1
ATOM 6815 N N . MET D 1 214 ? 50.475 21.038 93.767 1.00 27.90 220 MET D N 1
ATOM 6816 C CA . MET D 1 214 ? 49.238 20.268 93.826 1.00 28.32 220 MET D CA 1
ATOM 6817 C C . MET D 1 214 ? 48.129 21.081 94.505 1.00 28.68 220 MET D C 1
ATOM 6818 O O . MET D 1 214 ? 46.955 20.952 94.156 1.00 27.67 220 MET D O 1
ATOM 6823 N N . LYS D 1 215 ? 48.501 21.924 95.468 1.00 28.36 221 LYS D N 1
ATOM 6824 C CA . LYS D 1 215 ? 47.493 22.747 96.143 1.00 29.09 221 LYS D CA 1
ATOM 6825 C C . LYS D 1 215 ? 47.584 24.225 95.727 1.00 29.75 221 LYS D C 1
ATOM 6826 O O . LYS D 1 215 ? 47.405 25.115 96.557 1.00 29.71 221 LYS D O 1
ATOM 6832 N N . HIS D 1 216 ? 47.813 24.473 94.432 1.00 29.80 222 HIS D N 1
ATOM 6833 C CA . HIS D 1 216 ? 47.833 25.836 93.881 1.00 29.66 222 HIS D CA 1
ATOM 6834 C C . HIS D 1 216 ? 46.509 26.577 94.128 1.00 30.06 222 HIS D C 1
ATOM 6835 O O . HIS D 1 216 ? 46.465 27.813 94.090 1.00 29.50 222 HIS D O 1
ATOM 6842 N N . ASP D 1 217 ? 45.413 25.836 94.322 1.00 29.09 223 ASP D N 1
ATOM 6843 C CA . ASP D 1 217 ? 44.134 26.477 94.576 1.00 28.66 223 ASP D CA 1
ATOM 6844 C C . ASP D 1 217 ? 43.830 26.577 96.087 1.00 28.12 223 ASP D C 1
ATOM 6845 O O . ASP D 1 217 ? 42.654 26.618 96.485 1.00 27.59 223 ASP D O 1
ATOM 6850 N N . LEU D 1 218 ? 44.870 26.640 96.926 1.00 27.54 224 LEU D N 1
ATOM 6851 C CA . LEU D 1 218 ? 44.623 26.644 98.368 1.00 27.02 224 LEU D CA 1
ATOM 6852 C C . LEU D 1 218 ? 43.670 27.768 98.767 1.00 27.76 224 LEU D C 1
ATOM 6853 O O . LEU D 1 218 ? 42.779 27.554 99.568 1.00 27.23 224 LEU D O 1
ATOM 6858 N N . ASP D 1 219 ? 43.860 28.970 98.212 1.00 28.22 225 ASP D N 1
ATOM 6859 C CA . ASP D 1 219 ? 42.999 30.104 98.555 1.00 29.77 225 ASP D CA 1
ATOM 6860 C C . ASP D 1 219 ? 41.508 29.826 98.295 1.00 29.50 225 ASP D C 1
ATOM 6861 O O . ASP D 1 219 ? 40.657 30.177 99.125 1.00 29.82 225 ASP D O 1
ATOM 6866 N N . GLN D 1 220 ? 41.191 29.227 97.146 1.00 29.04 226 GLN D N 1
ATOM 6867 C CA . GLN D 1 220 ? 39.817 28.758 96.858 1.00 29.75 226 GLN D CA 1
ATOM 6868 C C . GLN D 1 220 ? 39.291 27.683 97.841 1.00 28.71 226 GLN D C 1
ATOM 6869 O O . GLN D 1 220 ? 38.100 27.657 98.186 1.00 29.14 226 GLN D O 1
ATOM 6875 N N . ILE D 1 221 ? 40.162 26.772 98.258 1.00 28.29 227 ILE D N 1
ATOM 6876 C CA . ILE D 1 221 ? 39.774 25.756 99.246 1.00 28.10 227 ILE D CA 1
ATOM 6877 C C . ILE D 1 221 ? 39.393 26.440 100.575 1.00 27.00 227 ILE D C 1
ATOM 6878 O O . ILE D 1 221 ? 38.387 26.075 101.198 1.00 26.24 227 ILE D O 1
ATOM 6883 N N . ILE D 1 222 ? 40.198 27.418 101.002 1.00 26.10 228 ILE D N 1
ATOM 6884 C CA . ILE D 1 222 ? 39.923 28.154 102.252 1.00 26.53 228 ILE D CA 1
ATOM 6885 C C . ILE D 1 222 ? 38.627 28.946 102.104 1.00 27.26 228 ILE D C 1
ATOM 6886 O O . ILE D 1 222 ? 37.812 28.952 103.025 1.00 27.06 228 ILE D O 1
ATOM 6891 N N . GLU D 1 223 ? 38.432 29.590 100.944 1.00 27.32 229 GLU D N 1
ATOM 6892 C CA . GLU D 1 223 ? 37.184 30.297 100.677 1.00 27.68 229 GLU D CA 1
ATOM 6893 C C . GLU D 1 223 ? 36.009 29.337 100.794 1.00 27.42 229 GLU D C 1
ATOM 6894 O O . GLU D 1 223 ? 34.994 29.674 101.396 1.00 28.11 229 GLU D O 1
ATOM 6900 N N . CYS D 1 224 ? 36.109 28.143 100.220 1.00 26.80 230 CYS D N 1
ATOM 6901 C CA . CYS D 1 224 ? 34.986 27.185 100.288 1.00 26.56 230 CYS D CA 1
ATOM 6902 C C . CYS D 1 224 ? 34.669 26.774 101.736 1.00 26.20 230 CYS D C 1
ATOM 6903 O O . CYS D 1 224 ? 33.507 26.702 102.139 1.00 25.06 230 CYS D O 1
ATOM 6906 N N . ILE D 1 225 ? 35.713 26.475 102.507 1.00 25.13 231 ILE D N 1
ATOM 6907 C CA . ILE D 1 225 ? 35.549 26.161 103.905 1.00 25.79 231 ILE D CA 1
ATOM 6908 C C . ILE D 1 225 ? 34.822 27.283 104.690 1.00 26.18 231 ILE D C 1
ATOM 6909 O O . ILE D 1 225 ? 33.921 26.985 105.478 1.00 27.87 231 ILE D O 1
ATOM 6914 N N . ASP D 1 226 ? 35.191 28.552 104.481 1.00 26.31 232 ASP D N 1
ATOM 6915 C CA . ASP D 1 226 ? 34.540 29.683 105.175 1.00 26.96 232 ASP D CA 1
ATOM 6916 C C . ASP D 1 226 ? 33.100 29.917 104.673 1.00 27.69 232 ASP D C 1
ATOM 6917 O O . ASP D 1 226 ? 32.186 30.267 105.462 1.00 26.38 232 ASP D O 1
ATOM 6922 N N . HIS D 1 227 ? 32.891 29.749 103.359 1.00 27.74 233 HIS D N 1
ATOM 6923 C CA . HIS D 1 227 ? 31.525 29.919 102.805 1.00 28.90 233 HIS D CA 1
ATOM 6924 C C . HIS D 1 227 ? 30.578 28.862 103.380 1.00 29.06 233 HIS D C 1
ATOM 6925 O O . HIS D 1 227 ? 29.475 29.187 103.864 1.00 30.07 233 HIS D O 1
ATOM 6932 N N . GLU D 1 228 ? 31.002 27.602 103.343 1.00 28.12 234 GLU D N 1
ATOM 6933 C CA . GLU D 1 228 ? 30.258 26.543 104.009 1.00 27.47 234 GLU D CA 1
ATOM 6934 C C . GLU D 1 228 ? 30.005 26.870 105.486 1.00 27.17 234 GLU D C 1
ATOM 6935 O O . GLU D 1 228 ? 28.936 26.533 106.030 1.00 26.51 234 GLU D O 1
ATOM 6941 N N . ALA D 1 229 ? 31.004 27.461 106.143 1.00 26.78 235 ALA D N 1
ATOM 6942 C CA . ALA D 1 229 ? 30.907 27.727 107.580 1.00 27.70 235 ALA D CA 1
ATOM 6943 C C . ALA D 1 229 ? 29.764 28.723 107.854 1.00 28.26 235 ALA D C 1
ATOM 6944 O O . ALA D 1 229 ? 28.964 28.529 108.772 1.00 29.58 235 ALA D O 1
ATOM 6946 N N . GLU D 1 230 ? 29.643 29.756 107.035 1.00 28.75 236 GLU D N 1
ATOM 6947 C CA . GLU D 1 230 ? 28.576 30.715 107.281 1.00 29.89 236 GLU D CA 1
ATOM 6948 C C . GLU D 1 230 ? 27.192 30.078 107.120 1.00 29.85 236 GLU D C 1
ATOM 6949 O O . GLU D 1 230 ? 26.282 30.275 107.938 1.00 30.89 236 GLU D O 1
ATOM 6955 N N . ILE D 1 231 ? 27.034 29.265 106.090 1.00 29.41 237 ILE D N 1
ATOM 6956 C CA . ILE D 1 231 ? 25.821 28.504 105.893 1.00 28.23 237 ILE D CA 1
ATOM 6957 C C . ILE D 1 231 ? 25.545 27.521 107.014 1.00 29.14 237 ILE D C 1
ATOM 6958 O O . ILE D 1 231 ? 24.424 27.437 107.504 1.00 28.70 237 ILE D O 1
ATOM 6963 N N . PHE D 1 232 ? 26.567 26.771 107.417 1.00 29.12 238 PHE D N 1
ATOM 6964 C CA . PHE D 1 232 ? 26.456 25.813 108.515 1.00 30.49 238 PHE D CA 1
ATOM 6965 C C . PHE D 1 232 ? 25.966 26.513 109.778 1.00 31.15 238 PHE D C 1
ATOM 6966 O O . PHE D 1 232 ? 25.046 26.028 110.440 1.00 31.54 238 PHE D O 1
ATOM 6974 N N . MET D 1 233 ? 26.578 27.643 110.106 1.00 32.61 239 MET D N 1
ATOM 6975 C CA . MET D 1 233 ? 26.241 28.349 111.346 1.00 35.27 239 MET D CA 1
ATOM 6976 C C . MET D 1 233 ? 24.845 28.998 111.322 1.00 37.09 239 MET D C 1
ATOM 6977 O O . MET D 1 233 ? 24.264 29.243 112.380 1.00 37.59 239 MET D O 1
ATOM 6982 N N . GLN D 1 234 ? 24.302 29.269 110.133 1.00 38.97 240 GLN D N 1
ATOM 6983 C CA . GLN D 1 234 ? 22.913 29.730 110.029 1.00 41.30 240 GLN D CA 1
ATOM 6984 C C . GLN D 1 234 ? 21.946 28.653 110.542 1.00 43.23 240 GLN D C 1
ATOM 6985 O O . GLN D 1 234 ? 20.861 28.970 111.019 1.00 44.01 240 GLN D O 1
ATOM 6991 N N . ARG D 1 235 ? 22.334 27.383 110.414 1.00 44.85 241 ARG D N 1
ATOM 6992 C CA . ARG D 1 235 ? 21.579 26.270 110.996 1.00 46.44 241 ARG D CA 1
ATOM 6993 C C . ARG D 1 235 ? 21.937 26.035 112.479 1.00 46.95 241 ARG D C 1
ATOM 6994 O O . ARG D 1 235 ? 21.057 26.026 113.352 1.00 48.48 241 ARG D O 1
ATOM 7002 N N . VAL D 1 236 ? 23.220 25.881 112.770 1.00 47.70 242 VAL D N 1
ATOM 7003 C CA . VAL D 1 236 ? 23.723 25.711 114.136 1.00 48.15 242 VAL D CA 1
ATOM 7004 C C . VAL D 1 236 ? 23.720 27.042 114.903 1.00 48.68 242 VAL D C 1
ATOM 7005 O O . VAL D 1 236 ? 22.674 27.636 115.170 1.00 49.17 242 VAL D O 1
ATOM 7009 N N . HIS E 1 6 ? 2.721 9.336 76.504 1.00 44.43 12 HIS E N 1
ATOM 7010 C CA . HIS E 1 6 ? 4.081 8.756 76.489 1.00 44.55 12 HIS E CA 1
ATOM 7011 C C . HIS E 1 6 ? 4.889 9.142 77.743 1.00 44.07 12 HIS E C 1
ATOM 7012 O O . HIS E 1 6 ? 6.079 8.868 77.817 1.00 43.89 12 HIS E O 1
ATOM 7019 N N . LEU E 1 7 ? 4.228 9.751 78.723 1.00 43.55 13 LEU E N 1
ATOM 7020 C CA . LEU E 1 7 ? 4.874 10.051 80.002 1.00 43.23 13 LEU E CA 1
ATOM 7021 C C . LEU E 1 7 ? 3.916 9.772 81.163 1.00 43.76 13 LEU E C 1
ATOM 7022 O O . LEU E 1 7 ? 2.895 10.453 81.312 1.00 43.84 13 LEU E O 1
ATOM 7027 N N . ASN E 1 8 ? 4.243 8.767 81.968 1.00 43.69 14 ASN E N 1
ATOM 7028 C CA . ASN E 1 8 ? 3.505 8.475 83.189 1.00 44.72 14 ASN E CA 1
ATOM 7029 C C . ASN E 1 8 ? 4.029 9.295 84.360 1.00 45.11 14 ASN E C 1
ATOM 7030 O O . ASN E 1 8 ? 5.244 9.376 84.580 1.00 44.72 14 ASN E O 1
ATOM 7035 N N . ALA E 1 9 ? 3.124 9.907 85.111 1.00 45.16 15 ALA E N 1
ATOM 7036 C CA . ALA E 1 9 ? 3.516 10.714 86.261 1.00 45.53 15 ALA E CA 1
ATOM 7037 C C . ALA E 1 9 ? 2.700 10.325 87.472 1.00 46.17 15 ALA E C 1
ATOM 7038 O O . ALA E 1 9 ? 1.474 10.217 87.405 1.00 46.68 15 ALA E O 1
ATOM 7040 N N . ASN E 1 10 ? 3.394 10.124 88.581 1.00 46.49 16 ASN E N 1
ATOM 7041 C CA . ASN E 1 10 ? 2.792 9.651 89.799 1.00 47.44 16 ASN E CA 1
ATOM 7042 C C . ASN E 1 10 ? 3.497 10.280 90.996 1.00 47.44 16 ASN E C 1
ATOM 7043 O O . ASN E 1 10 ? 4.721 10.143 91.122 1.00 47.18 16 ASN E O 1
ATOM 7048 N N . LEU E 1 11 ? 2.741 10.944 91.875 1.00 46.80 17 LEU E N 1
ATOM 7049 C CA . LEU E 1 11 ? 3.295 11.436 93.156 1.00 46.63 17 LEU E CA 1
ATOM 7050 C C . LEU E 1 11 ? 2.694 10.757 94.380 1.00 46.60 17 LEU E C 1
ATOM 7051 O O . LEU E 1 11 ? 1.474 10.738 94.551 1.00 46.92 17 LEU E O 1
ATOM 7056 N N . GLU E 1 12 ? 3.550 10.214 95.237 1.00 46.55 18 GLU E N 1
ATOM 7057 C CA . GLU E 1 12 ? 3.111 9.521 96.452 1.00 46.52 18 GLU E CA 1
ATOM 7058 C C . GLU E 1 12 ? 4.128 9.726 97.584 1.00 46.08 18 GLU E C 1
ATOM 7059 O O . GLU E 1 12 ? 5.313 9.478 97.401 1.00 45.84 18 GLU E O 1
ATOM 7061 N N . GLY E 1 13 ? 3.677 10.183 98.747 1.00 45.79 19 GLY E N 1
ATOM 7062 C CA . GLY E 1 13 ? 4.599 10.399 99.890 1.00 45.14 19 GLY E CA 1
ATOM 7063 C C . GLY E 1 13 ? 5.809 11.303 99.607 1.00 44.19 19 GLY E C 1
ATOM 7064 O O . GLY E 1 13 ? 6.930 11.032 100.072 1.00 44.59 19 GLY E O 1
ATOM 7065 N N . GLY E 1 14 ? 5.593 12.383 98.862 1.00 43.65 20 GLY E N 1
ATOM 7066 C CA . GLY E 1 14 ? 6.695 13.312 98.482 1.00 42.87 20 GLY E CA 1
ATOM 7067 C C . GLY E 1 14 ? 7.585 12.877 97.305 1.00 41.96 20 GLY E C 1
ATOM 7068 O O . GLY E 1 14 ? 8.417 13.663 96.816 1.00 41.02 20 GLY E O 1
ATOM 7069 N N . VAL E 1 15 ? 7.418 11.636 96.844 1.00 40.92 21 VAL E N 1
ATOM 7070 C CA . VAL E 1 15 ? 8.171 11.132 95.695 1.00 40.56 21 VAL E CA 1
ATOM 7071 C C . VAL E 1 15 ? 7.388 11.249 94.383 1.00 41.00 21 VAL E C 1
ATOM 7072 O O . VAL E 1 15 ? 6.342 10.582 94.221 1.00 40.99 21 VAL E O 1
ATOM 7076 N N . LEU E 1 16 ? 7.870 12.084 93.455 1.00 39.83 22 LEU E N 1
ATOM 7077 C CA . LEU E 1 16 ? 7.302 12.136 92.104 1.00 40.09 22 LEU E CA 1
ATO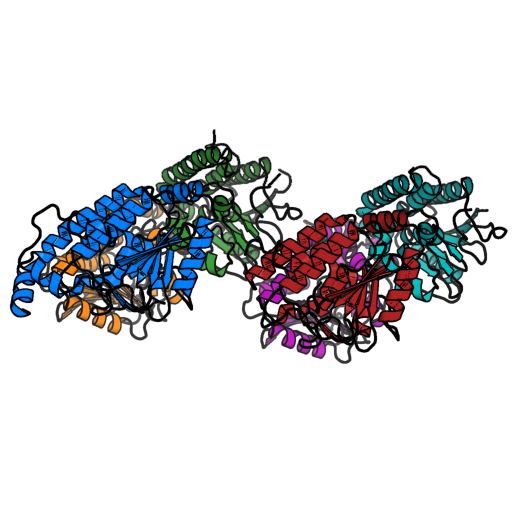M 7078 C C . LEU E 1 16 ? 8.060 11.213 91.153 1.00 40.84 22 LEU E C 1
ATOM 7079 O O . LEU E 1 16 ? 9.266 11.387 90.934 1.00 41.01 22 LEU E O 1
ATOM 7084 N N . THR E 1 17 ? 7.366 10.221 90.598 1.00 40.48 23 THR E N 1
ATOM 7085 C CA . THR E 1 17 ? 7.964 9.291 89.650 1.00 40.42 23 THR E CA 1
ATOM 7086 C C . THR E 1 17 ? 7.485 9.629 88.240 1.00 40.92 23 THR E C 1
ATOM 7087 O O . THR E 1 17 ? 6.274 9.793 87.995 1.00 41.08 23 THR E O 1
ATOM 7091 N N . LEU E 1 18 ? 8.439 9.761 87.325 1.00 39.84 24 LEU E N 1
ATOM 7092 C CA . LEU E 1 18 ? 8.149 10.133 85.957 1.00 39.08 24 LEU E CA 1
ATOM 7093 C C . LEU E 1 18 ? 8.671 8.987 85.117 1.00 38.74 24 LEU E C 1
ATOM 7094 O O . LEU E 1 18 ? 9.849 8.626 85.208 1.00 38.23 24 LEU E O 1
ATOM 7099 N N . ALA E 1 19 ? 7.789 8.355 84.348 1.00 38.40 25 ALA E N 1
ATOM 7100 C CA . ALA E 1 19 ? 8.115 7.071 83.727 1.00 38.44 25 ALA E CA 1
ATOM 7101 C C . ALA E 1 19 ? 7.922 7.125 82.208 1.00 39.10 25 ALA E C 1
ATOM 7102 O O . ALA E 1 19 ? 6.793 7.208 81.724 1.00 38.75 25 ALA E O 1
ATOM 7104 N N . ILE E 1 20 ? 9.022 7.103 81.459 1.00 38.93 26 ILE E N 1
ATOM 7105 C CA . ILE E 1 20 ? 8.960 7.203 80.003 1.00 39.05 26 ILE E CA 1
ATOM 7106 C C . ILE E 1 20 ? 8.276 5.951 79.413 1.00 39.73 26 ILE E C 1
ATOM 7107 O O . ILE E 1 20 ? 8.706 4.812 79.646 1.00 38.65 26 ILE E O 1
ATOM 7112 N N . ASN E 1 21 ? 7.207 6.168 78.654 1.00 41.09 27 ASN E N 1
ATOM 7113 C CA . ASN E 1 21 ? 6.315 5.060 78.260 1.00 42.09 27 ASN E CA 1
ATOM 7114 C C . ASN E 1 21 ? 6.034 5.084 76.764 1.00 42.32 27 ASN E C 1
ATOM 7115 O O . ASN E 1 21 ? 5.012 5.603 76.340 1.00 42.37 27 ASN E O 1
ATOM 7120 N N . ARG E 1 22 ? 6.963 4.559 75.966 1.00 43.42 28 ARG E N 1
ATOM 7121 C CA . ARG E 1 22 ? 6.831 4.500 74.500 1.00 43.84 28 ARG E CA 1
ATOM 7122 C C . ARG E 1 22 ? 7.496 3.240 73.957 1.00 44.70 28 ARG E C 1
ATOM 7123 O O . ARG E 1 22 ? 8.354 3.294 73.079 1.00 43.86 28 ARG E O 1
ATOM 7131 N N . PRO E 1 23 ? 7.097 2.086 74.489 1.00 45.89 29 PRO E N 1
ATOM 7132 C CA . PRO E 1 23 ? 7.728 0.801 74.169 1.00 46.42 29 PRO E CA 1
ATOM 7133 C C . PRO E 1 23 ? 7.677 0.494 72.667 1.00 46.96 29 PRO E C 1
ATOM 7134 O O . PRO E 1 23 ? 8.493 -0.264 72.167 1.00 46.71 29 PRO E O 1
ATOM 7138 N N . GLU E 1 24 ? 6.756 1.118 71.939 1.00 47.60 30 GLU E N 1
ATOM 7139 C CA . GLU E 1 24 ? 6.660 0.853 70.508 1.00 47.64 30 GLU E CA 1
ATOM 7140 C C . GLU E 1 24 ? 7.923 1.323 69.792 1.00 47.38 30 GLU E C 1
ATOM 7141 O O . GLU E 1 24 ? 8.253 0.853 68.694 1.00 47.59 30 GLU E O 1
ATOM 7143 N N . ALA E 1 25 ? 8.653 2.240 70.420 1.00 46.50 31 ALA E N 1
ATOM 7144 C CA . ALA E 1 25 ? 9.886 2.739 69.812 1.00 45.30 31 ALA E CA 1
ATOM 7145 C C . ALA E 1 25 ? 11.042 2.677 70.811 1.00 44.68 31 ALA E C 1
ATOM 7146 O O . ALA E 1 25 ? 12.088 3.321 70.633 1.00 45.06 31 ALA E O 1
ATOM 7148 N N . LYS E 1 26 ? 10.850 1.876 71.855 1.00 43.59 32 LYS E N 1
ATOM 7149 C CA . LYS E 1 26 ? 11.879 1.664 72.874 1.00 42.52 32 LYS E CA 1
ATOM 7150 C C . LYS E 1 26 ? 12.253 2.956 73.590 1.00 41.16 32 LYS E C 1
ATOM 7151 O O . LYS E 1 26 ? 13.441 3.240 73.804 1.00 40.17 32 LYS E O 1
ATOM 7157 N N . ASN E 1 27 ? 11.224 3.719 73.951 1.00 39.95 33 ASN E N 1
ATOM 7158 C CA . ASN E 1 27 ? 11.380 5.011 74.609 1.00 39.51 33 ASN E CA 1
ATOM 7159 C C . ASN E 1 27 ? 12.291 6.025 73.893 1.00 39.58 33 ASN E C 1
ATOM 7160 O O . ASN E 1 27 ? 12.819 6.938 74.534 1.00 38.67 33 ASN E O 1
ATOM 7165 N N . ALA E 1 28 ? 12.469 5.886 72.574 1.00 39.37 34 ALA E N 1
ATOM 7166 C CA . ALA E 1 28 ? 13.178 6.926 71.815 1.00 38.90 34 ALA E CA 1
ATOM 7167 C C . ALA E 1 28 ? 12.424 8.241 72.016 1.00 38.69 34 ALA E C 1
ATOM 7168 O O . ALA E 1 28 ? 11.188 8.256 71.998 1.00 39.28 34 ALA E O 1
ATOM 7170 N N . LEU E 1 29 ? 13.172 9.330 72.245 1.00 37.58 35 LEU E N 1
ATOM 7171 C CA . LEU E 1 29 ? 12.598 10.616 72.561 1.00 36.89 35 LEU E CA 1
ATOM 7172 C C . LEU E 1 29 ? 12.455 11.489 71.329 1.00 36.63 35 LEU E C 1
ATOM 7173 O O . LEU E 1 29 ? 13.299 11.479 70.453 1.00 36.76 35 LEU E O 1
ATOM 7178 N N . TYR E 1 30 ? 11.375 12.250 71.279 1.00 36.04 36 TYR E N 1
ATOM 7179 C CA . TYR E 1 30 ? 11.172 13.184 70.188 1.00 36.03 36 TYR E CA 1
ATOM 7180 C C . TYR E 1 30 ? 10.806 14.548 70.734 1.00 35.21 36 TYR E C 1
ATOM 7181 O O . TYR E 1 30 ? 10.314 14.652 71.840 1.00 35.10 36 TYR E O 1
ATOM 7190 N N . GLY E 1 31 ? 11.054 15.577 69.928 1.00 36.44 37 GLY E N 1
ATOM 7191 C CA . GLY E 1 31 ? 10.708 16.989 70.219 1.00 37.19 37 GLY E CA 1
ATOM 7192 C C . GLY E 1 31 ? 9.704 17.266 71.313 1.00 38.99 37 GLY E C 1
ATOM 7193 O O . GLY E 1 31 ? 10.088 17.624 72.425 1.00 39.62 37 GLY E O 1
ATOM 7194 N N . GLU E 1 32 ? 8.413 17.116 71.023 1.00 39.03 38 GLU E N 1
ATOM 7195 C CA . GLU E 1 32 ? 7.393 17.390 72.044 1.00 39.94 38 GLU E CA 1
ATOM 7196 C C . GLU E 1 32 ? 7.619 16.682 73.382 1.00 39.10 38 GLU E C 1
ATOM 7197 O O . GLU E 1 32 ? 7.464 17.287 74.438 1.00 39.69 38 GLU E O 1
ATOM 7203 N N . LEU E 1 33 ? 7.953 15.392 73.335 1.00 37.99 39 LEU E N 1
ATOM 7204 C CA . LEU E 1 33 ? 8.171 14.615 74.550 1.00 36.57 39 LEU E CA 1
ATOM 7205 C C . LEU E 1 33 ? 9.364 15.114 75.431 1.00 36.42 39 LEU E C 1
ATOM 7206 O O . LEU E 1 33 ? 9.272 15.061 76.656 1.00 36.68 39 LEU E O 1
ATOM 7211 N N . TYR E 1 34 ? 10.447 15.595 74.805 1.00 35.68 40 TYR E N 1
ATOM 7212 C CA . TYR E 1 34 ? 11.528 16.286 75.522 1.00 35.85 40 TYR E CA 1
ATOM 7213 C C . TYR E 1 34 ? 10.942 17.435 76.369 1.00 36.25 40 TYR E C 1
ATOM 7214 O O . TYR E 1 34 ? 11.242 17.586 77.553 1.00 35.86 40 TYR E O 1
ATOM 7223 N N . LEU E 1 35 ? 10.109 18.248 75.737 1.00 36.39 41 LEU E N 1
ATOM 7224 C CA . LEU E 1 35 ? 9.526 19.390 76.416 1.00 36.44 41 LEU E CA 1
ATOM 7225 C C . LEU E 1 35 ? 8.523 18.985 77.504 1.00 36.31 41 LEU E C 1
ATOM 7226 O O . LEU E 1 35 ? 8.503 19.594 78.573 1.00 36.51 41 LEU E O 1
ATOM 7231 N N . TRP E 1 36 ? 7.714 17.950 77.276 1.00 36.44 42 TRP E N 1
ATOM 7232 C CA . TRP E 1 36 ? 6.832 17.480 78.352 1.00 36.44 42 TRP E CA 1
ATOM 7233 C C . TRP E 1 36 ? 7.643 17.027 79.571 1.00 34.72 42 TRP E C 1
ATOM 7234 O O . TRP E 1 36 ? 7.237 17.239 80.711 1.00 33.73 42 TRP E O 1
ATOM 7245 N N . ILE E 1 37 ? 8.772 16.382 79.350 1.00 33.83 43 ILE E N 1
ATOM 7246 C CA . ILE E 1 37 ? 9.573 15.957 80.500 1.00 33.68 43 ILE E CA 1
ATOM 7247 C C . ILE E 1 37 ? 10.253 17.152 81.214 1.00 33.09 43 ILE E C 1
ATOM 7248 O O . ILE E 1 37 ? 10.305 17.200 82.452 1.00 33.52 43 ILE E O 1
ATOM 7253 N N . ALA E 1 38 ? 10.757 18.116 80.446 1.00 32.39 44 ALA E N 1
ATOM 7254 C CA . ALA E 1 38 ? 11.392 19.297 81.042 1.00 32.35 44 ALA E CA 1
ATOM 7255 C C . ALA E 1 38 ? 10.335 20.086 81.805 1.00 33.33 44 ALA E C 1
ATOM 7256 O O . ALA E 1 38 ? 10.583 20.573 82.908 1.00 33.36 44 ALA E O 1
ATOM 7258 N N . LYS E 1 39 ? 9.136 20.177 81.245 1.00 33.55 45 LYS E N 1
ATOM 7259 C CA . LYS E 1 39 ? 8.086 20.919 81.941 1.00 34.35 45 LYS E CA 1
ATOM 7260 C C . LYS E 1 39 ? 7.723 20.199 83.230 1.00 33.91 45 LYS E C 1
ATOM 7261 O O . LYS E 1 39 ? 7.541 20.831 84.260 1.00 35.40 45 LYS E O 1
ATOM 7267 N N . ALA E 1 40 ? 7.636 18.876 83.197 1.00 33.73 46 ALA E N 1
ATOM 7268 C CA . ALA E 1 40 ? 7.350 18.146 84.422 1.00 33.15 46 ALA E CA 1
ATOM 7269 C C . ALA E 1 40 ? 8.416 18.384 85.500 1.00 33.46 46 ALA E C 1
ATOM 7270 O O . ALA E 1 40 ? 8.084 18.631 86.675 1.00 33.43 46 ALA E O 1
ATOM 7272 N N . LEU E 1 41 ? 9.690 18.355 85.105 1.00 33.22 47 LEU E N 1
ATOM 7273 C CA . LEU E 1 41 ? 10.776 18.631 86.062 1.00 32.52 47 LEU E CA 1
ATOM 7274 C C . LEU E 1 41 ? 10.662 20.023 86.638 1.00 33.13 47 LEU E C 1
ATOM 7275 O O . LEU E 1 41 ? 10.767 20.201 87.865 1.00 33.70 47 LEU E O 1
ATOM 7280 N N . ASP E 1 42 ? 10.472 21.009 85.753 1.00 34.09 48 ASP E N 1
ATOM 7281 C CA . ASP E 1 42 ? 10.331 22.411 86.144 1.00 35.17 48 ASP E CA 1
ATOM 7282 C C . ASP E 1 42 ? 9.175 22.573 87.143 1.00 35.28 48 ASP E C 1
ATOM 7283 O O . ASP E 1 42 ? 9.301 23.218 88.198 1.00 35.11 48 ASP E O 1
ATOM 7288 N N . GLU E 1 43 ? 8.056 21.929 86.838 1.00 35.21 49 GLU E N 1
ATOM 7289 C CA . GLU E 1 43 ? 6.892 22.009 87.716 1.00 35.16 49 GLU E CA 1
ATOM 7290 C C . GLU E 1 43 ? 7.099 21.258 89.014 1.00 35.02 49 GLU E C 1
ATOM 7291 O O . GLU E 1 43 ? 6.608 21.666 90.059 1.00 34.81 49 GLU E O 1
ATOM 7297 N N . ALA E 1 44 ? 7.858 20.179 88.952 1.00 35.26 50 ALA E N 1
ATOM 7298 C CA . ALA E 1 44 ? 8.203 19.439 90.133 1.00 35.93 50 ALA E CA 1
ATOM 7299 C C . ALA E 1 44 ? 9.052 20.284 91.082 1.00 36.17 50 ALA E C 1
ATOM 7300 O O . ALA E 1 44 ? 8.890 20.215 92.308 1.00 36.45 50 ALA E O 1
ATOM 7302 N N . ASP E 1 45 ? 9.952 21.092 90.541 1.00 36.84 51 ASP E N 1
ATOM 7303 C CA . ASP E 1 45 ? 10.768 21.920 91.426 1.00 37.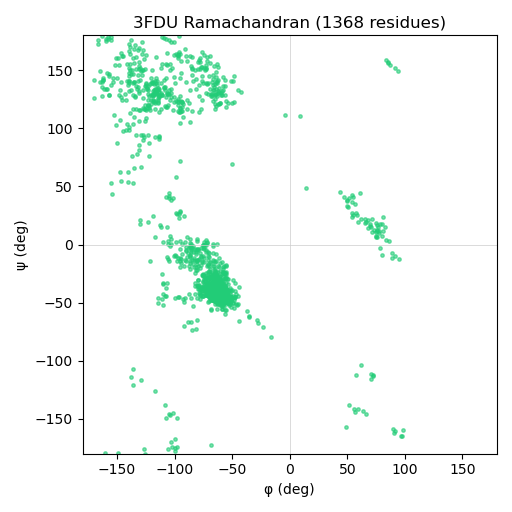65 51 ASP E CA 1
ATOM 7304 C C . ASP E 1 45 ? 9.873 22.892 92.183 1.00 38.26 51 ASP E C 1
ATOM 7305 O O . ASP E 1 45 ? 10.123 23.197 93.343 1.00 38.71 51 ASP E O 1
ATOM 7310 N N . GLN E 1 46 ? 8.806 23.346 91.528 1.00 39.80 52 GLN E N 1
ATOM 7311 C CA . GLN E 1 46 ? 7.942 24.408 92.073 1.00 40.62 52 GLN E CA 1
ATOM 7312 C C . GLN E 1 46 ? 6.798 23.877 92.918 1.00 40.58 52 GLN E C 1
ATOM 7313 O O . GLN E 1 46 ? 6.020 24.660 93.459 1.00 39.90 52 GLN E O 1
ATOM 7319 N N . ASN E 1 47 ? 6.691 22.554 93.024 1.00 40.86 53 ASN E N 1
ATOM 7320 C CA . ASN E 1 47 ? 5.580 21.910 93.745 1.00 40.83 53 ASN E CA 1
ATOM 7321 C C . ASN E 1 47 ? 5.952 21.570 95.183 1.00 41.19 53 ASN E C 1
ATOM 7322 O O . ASN E 1 47 ? 6.798 20.709 95.421 1.00 39.71 53 ASN E O 1
ATOM 7327 N N . LYS E 1 48 ? 5.308 22.229 96.147 1.00 41.88 54 LYS E N 1
ATOM 7328 C CA . LYS E 1 48 ? 5.733 22.106 97.546 1.00 42.19 54 LYS E CA 1
ATOM 7329 C C . LYS E 1 48 ? 5.554 20.681 98.024 1.00 42.57 54 LYS E C 1
ATOM 7330 O O . LYS E 1 48 ? 6.204 20.237 98.969 1.00 43.10 54 LYS E O 1
ATOM 7332 N N . ASP E 1 49 ? 4.664 19.952 97.367 1.00 42.44 55 ASP E N 1
ATOM 7333 C CA . ASP E 1 49 ? 4.409 18.578 97.755 1.00 42.06 55 ASP E CA 1
ATOM 7334 C C . ASP E 1 49 ? 5.500 17.653 97.202 1.00 41.01 55 ASP E C 1
ATOM 7335 O O . ASP E 1 49 ? 5.638 16.512 97.656 1.00 40.92 55 ASP E O 1
ATOM 7340 N N . VAL E 1 50 ? 6.257 18.103 96.197 1.00 39.59 56 VAL E N 1
ATOM 7341 C CA . VAL E 1 50 ? 7.279 17.214 95.638 1.00 37.76 56 VAL E CA 1
ATOM 7342 C C . VAL E 1 50 ? 8.615 17.344 96.348 1.00 36.89 56 VAL E C 1
ATOM 7343 O O . VAL E 1 50 ? 9.167 18.449 96.428 1.00 36.87 56 VAL E O 1
ATOM 7347 N N . ARG E 1 51 ? 9.124 16.218 96.852 1.00 35.55 57 ARG E N 1
ATOM 7348 C CA . ARG E 1 51 ? 10.379 16.181 97.642 1.00 35.44 57 ARG E CA 1
ATOM 7349 C C . ARG E 1 51 ? 11.540 15.502 96.886 1.00 35.11 57 ARG E C 1
ATOM 7350 O O . ARG E 1 51 ? 12.687 15.962 96.936 1.00 34.57 57 ARG E O 1
ATOM 7358 N N . VAL E 1 52 ? 11.250 14.399 96.214 1.00 34.11 58 VAL E N 1
ATOM 7359 C CA . VAL E 1 52 ? 12.261 13.745 95.384 1.00 34.21 58 VAL E CA 1
ATOM 7360 C C . VAL E 1 52 ? 11.653 13.442 94.037 1.00 34.16 58 VAL E C 1
ATOM 7361 O O . VAL E 1 52 ? 10.461 13.055 93.937 1.00 34.71 58 VAL E O 1
ATOM 7365 N N . VAL E 1 53 ? 12.449 13.619 92.990 1.00 33.60 59 VAL E N 1
ATOM 7366 C CA . VAL E 1 53 ? 12.080 13.115 91.668 1.00 33.33 59 VAL E CA 1
ATOM 7367 C C . VAL E 1 53 ? 12.824 11.830 91.281 1.00 33.37 59 VAL E C 1
ATOM 7368 O O . VAL E 1 53 ? 14.068 11.756 91.365 1.00 33.04 59 VAL E O 1
ATOM 7372 N N . VAL E 1 54 ? 12.069 10.823 90.827 1.00 33.44 60 VAL E N 1
ATOM 7373 C CA . VAL E 1 54 ? 12.669 9.606 90.240 1.00 33.37 60 VAL E CA 1
ATOM 7374 C C . VAL E 1 54 ? 12.255 9.602 88.772 1.00 34.54 60 VAL E C 1
ATOM 7375 O O . VAL E 1 54 ? 11.045 9.659 88.466 1.00 35.30 60 VAL E O 1
ATOM 7379 N N . LEU E 1 55 ? 13.240 9.595 87.869 1.00 34.64 61 LEU E N 1
ATOM 7380 C CA . LEU E 1 55 ? 13.007 9.486 86.426 1.00 35.41 61 LEU E CA 1
ATOM 7381 C C . LEU E 1 55 ? 13.453 8.108 85.915 1.00 35.86 61 LEU E C 1
ATOM 7382 O O . LEU E 1 55 ? 14.519 7.622 86.262 1.00 34.79 61 LEU E O 1
ATOM 7387 N N . ARG E 1 56 ? 12.621 7.489 85.086 1.00 36.45 62 ARG E N 1
ATOM 7388 C CA . ARG E 1 56 ? 12.896 6.151 84.589 1.00 37.66 62 ARG E CA 1
ATOM 7389 C C . ARG E 1 56 ? 11.988 5.764 83.415 1.00 37.41 62 ARG E C 1
ATOM 7390 O O . ARG E 1 56 ? 11.077 6.500 83.053 1.00 37.22 62 ARG E O 1
ATOM 7398 N N . GLY E 1 57 ? 12.276 4.627 82.802 1.00 38.39 63 GLY E N 1
ATOM 7399 C CA . GLY E 1 57 ? 11.372 4.040 81.818 1.00 40.73 63 GLY E CA 1
ATOM 7400 C C . GLY E 1 57 ? 10.190 3.368 82.502 1.00 41.70 63 GLY E C 1
ATOM 7401 O O . GLY E 1 57 ? 10.191 3.154 83.716 1.00 42.07 63 GLY E O 1
ATOM 7402 N N . ALA E 1 58 ? 9.157 3.052 81.744 1.00 43.16 64 ALA E N 1
ATOM 7403 C CA . ALA E 1 58 ? 8.009 2.378 82.347 1.00 44.48 64 ALA E CA 1
ATOM 7404 C C . ALA E 1 58 ? 8.276 0.873 82.494 1.00 45.79 64 ALA E C 1
ATOM 7405 O O . ALA E 1 58 ? 7.865 0.249 83.472 1.00 46.30 64 ALA E O 1
ATOM 7407 N N . GLU E 1 59 ? 8.990 0.283 81.543 1.00 46.82 65 GLU E N 1
ATOM 7408 C CA . GLU E 1 59 ? 9.170 -1.163 81.569 1.00 47.67 65 GLU E CA 1
ATOM 7409 C C . GLU E 1 59 ? 10.622 -1.559 81.443 1.00 47.41 65 GLU E C 1
ATOM 7410 O O . GLU E 1 59 ? 11.420 -1.219 82.322 1.00 47.92 65 GLU E O 1
ATOM 7416 N N . HIS E 1 60 ? 10.968 -2.260 80.363 1.00 46.08 66 HIS E N 1
ATOM 7417 C CA . HIS E 1 60 ? 12.305 -2.832 80.209 1.00 44.92 66 HIS E CA 1
ATOM 7418 C C . HIS E 1 60 ? 13.407 -1.862 79.771 1.00 42.81 66 HIS E C 1
ATOM 7419 O O . HIS E 1 60 ? 14.560 -2.223 79.818 1.00 42.88 66 HIS E O 1
ATOM 7426 N N . ASP E 1 61 ? 13.064 -0.663 79.319 1.00 40.91 67 ASP E N 1
ATOM 7427 C CA . ASP E 1 61 ? 14.062 0.239 78.743 1.00 39.09 67 ASP E CA 1
ATOM 7428 C C . ASP E 1 61 ? 14.006 1.629 79.356 1.00 36.94 67 ASP E C 1
ATOM 7429 O O . ASP E 1 61 ? 12.945 2.088 79.763 1.00 35.42 67 ASP E O 1
ATOM 7434 N N . PHE E 1 62 ? 15.161 2.289 79.410 1.00 36.08 68 PHE E N 1
ATOM 7435 C CA . PHE E 1 62 ? 15.214 3.702 79.804 1.00 34.14 68 PHE E CA 1
ATOM 7436 C C . PHE E 1 62 ? 14.936 4.530 78.568 1.00 34.00 68 PHE E C 1
ATOM 7437 O O . PHE E 1 62 ? 13.867 5.106 78.435 1.00 33.81 68 PHE E O 1
ATOM 7445 N N . THR E 1 63 ? 15.896 4.609 77.655 1.00 34.70 69 THR E N 1
ATOM 7446 C CA . THR E 1 63 ? 15.638 5.321 76.416 1.00 34.90 69 THR E CA 1
ATOM 7447 C C . THR E 1 63 ? 16.583 4.900 75.301 1.00 35.64 69 THR E C 1
ATOM 7448 O O . THR E 1 63 ? 17.811 4.793 75.487 1.00 35.47 69 THR E O 1
ATOM 7452 N N . ALA E 1 64 ? 16.013 4.652 74.123 1.00 35.57 70 ALA E N 1
ATOM 7453 C CA . ALA E 1 64 ? 16.835 4.289 72.974 1.00 36.25 70 ALA E CA 1
ATOM 7454 C C . ALA E 1 64 ? 17.449 5.537 72.352 1.00 36.11 70 ALA E C 1
ATOM 7455 O O . ALA E 1 64 ? 18.112 5.446 71.340 1.00 35.74 70 ALA E O 1
ATOM 7457 N N . GLY E 1 65 ? 17.239 6.702 72.970 1.00 36.59 71 GLY E N 1
ATOM 7458 C CA . GLY E 1 65 ? 17.878 7.927 72.494 1.00 37.21 71 GLY E CA 1
ATOM 7459 C C . GLY E 1 65 ? 16.962 8.744 71.584 1.00 38.24 71 GLY E C 1
ATOM 7460 O O . GLY E 1 65 ? 15.743 8.515 71.539 1.00 36.86 71 GLY E O 1
ATOM 7461 N N . ASN E 1 66 ? 17.561 9.699 70.867 1.00 38.80 72 ASN E N 1
ATOM 7462 C CA . ASN E 1 66 ? 16.829 10.618 69.999 1.00 40.03 72 ASN E CA 1
ATOM 7463 C C . ASN E 1 66 ? 16.255 9.865 68.796 1.00 41.00 72 ASN E C 1
ATOM 7464 O O . ASN E 1 66 ? 16.963 9.118 68.123 1.00 40.56 72 ASN E O 1
ATOM 7469 N N . ASP E 1 67 ? 14.968 10.067 68.550 1.00 42.55 73 ASP E N 1
ATOM 7470 C CA . ASP E 1 67 ? 14.263 9.479 67.403 1.00 44.50 73 ASP E CA 1
ATOM 7471 C C . ASP E 1 67 ? 14.923 9.954 66.089 1.00 45.65 73 ASP E C 1
ATOM 7472 O O . ASP E 1 67 ? 15.140 11.141 65.905 1.00 45.54 73 ASP E O 1
ATOM 7477 N N . MET E 1 68 ? 15.276 9.051 65.177 1.00 47.57 74 MET E N 1
ATOM 7478 C CA . MET E 1 68 ? 15.972 9.518 63.972 1.00 49.27 74 MET E CA 1
ATOM 7479 C C . MET E 1 68 ? 15.114 10.471 63.132 1.00 49.85 74 MET E C 1
ATOM 7480 O O . MET E 1 68 ? 15.639 11.277 62.352 1.00 49.48 74 MET E O 1
ATOM 7485 N N . LYS E 1 69 ? 13.803 10.368 63.297 1.00 50.61 75 LYS E N 1
ATOM 7486 C CA . LYS E 1 69 ? 12.886 11.242 62.588 1.00 52.11 75 LYS E CA 1
ATOM 7487 C C . LYS E 1 69 ? 13.066 12.704 63.031 1.00 53.18 75 LYS E C 1
ATOM 7488 O O . LYS E 1 69 ? 12.782 13.628 62.266 1.00 53.79 75 LYS E O 1
ATOM 7490 N N . ASP E 1 70 ? 13.577 12.916 64.245 1.00 53.82 76 ASP E N 1
ATOM 7491 C CA . ASP E 1 70 ? 14.035 14.246 64.646 1.00 54.01 76 ASP E CA 1
ATOM 7492 C C . ASP E 1 70 ? 15.309 14.677 63.935 1.00 54.15 76 ASP E C 1
ATOM 7493 O O . ASP E 1 70 ? 15.394 15.793 63.409 1.00 53.84 76 ASP E O 1
ATOM 7498 N N . PHE E 1 71 ? 16.323 13.819 63.922 1.00 54.11 77 PHE E N 1
ATOM 7499 C CA . PHE E 1 71 ? 17.513 14.204 63.193 1.00 54.06 77 PHE E CA 1
ATOM 7500 C C . PHE E 1 71 ? 17.114 14.481 61.735 1.00 54.25 77 PHE E C 1
ATOM 7501 O O . PHE E 1 71 ? 17.659 15.375 61.079 1.00 53.82 77 PHE E O 1
ATOM 7509 N N . MET E 1 72 ? 16.141 13.733 61.228 1.00 54.10 78 MET E N 1
ATOM 7510 C CA . MET E 1 72 ? 15.711 13.956 59.842 1.00 54.28 78 MET E CA 1
ATOM 7511 C C . MET E 1 72 ? 15.089 15.348 59.666 1.00 53.82 78 MET E C 1
ATOM 7512 O O . MET E 1 72 ? 15.434 16.078 58.735 1.00 53.89 78 MET E O 1
ATOM 7517 N N . GLY E 1 73 ? 14.202 15.713 60.584 1.00 53.44 79 GLY E N 1
ATOM 7518 C CA . GLY E 1 73 ? 13.652 17.059 60.644 1.00 53.69 79 GLY E CA 1
ATOM 7519 C C . GLY E 1 73 ? 14.670 18.180 60.488 1.00 54.08 79 GLY E C 1
ATOM 7520 O O . GLY E 1 73 ? 14.487 19.070 59.666 1.00 53.37 79 GLY E O 1
ATOM 7521 N N . PHE E 1 74 ? 15.751 18.157 61.264 1.00 54.75 80 PHE E N 1
ATOM 7522 C CA . PHE E 1 74 ? 16.682 19.289 61.230 1.00 55.58 80 PHE E CA 1
ATOM 7523 C C . PHE E 1 74 ? 17.390 19.378 59.890 1.00 55.93 80 PHE E C 1
ATOM 7524 O O . PHE E 1 74 ? 17.694 20.462 59.404 1.00 56.24 80 PHE E O 1
ATOM 7532 N N . VAL E 1 75 ? 17.636 18.229 59.278 1.00 56.32 81 VAL E N 1
ATOM 7533 C CA . VAL E 1 75 ? 18.197 18.218 57.936 1.00 56.48 81 VAL E CA 1
ATOM 7534 C C . VAL E 1 75 ? 17.247 18.937 56.963 1.00 56.69 81 VAL E C 1
ATOM 7535 O O . VAL E 1 75 ? 17.689 19.743 56.136 1.00 56.84 81 VAL E O 1
ATOM 7539 N N . GLN E 1 76 ? 15.948 18.646 57.064 1.00 56.57 82 GLN E N 1
ATOM 7540 C CA . GLN E 1 76 ? 14.935 19.308 56.242 1.00 56.89 82 GLN E CA 1
ATOM 7541 C C . GLN E 1 76 ? 14.268 20.435 57.007 1.00 57.08 82 GLN E C 1
ATOM 7542 O O . GLN E 1 76 ? 14.767 21.553 57.022 1.00 57.55 82 GLN E O 1
ATOM 7544 N N . PRO E 1 82 ? 17.804 29.544 68.182 1.00 36.38 88 PRO E N 1
ATOM 7545 C CA . PRO E 1 82 ? 18.980 29.410 69.039 1.00 35.85 88 PRO E CA 1
ATOM 7546 C C . PRO E 1 82 ? 19.201 27.946 69.427 1.00 35.20 88 PRO E C 1
ATOM 7547 O O . PRO E 1 82 ? 18.269 27.280 69.867 1.00 33.77 88 PRO E O 1
ATOM 7551 N N . ALA E 1 83 ? 20.434 27.472 69.270 1.00 35.02 89 ALA E N 1
ATOM 7552 C CA . ALA E 1 83 ? 20.767 26.064 69.548 1.00 35.09 89 ALA E CA 1
ATOM 7553 C C . ALA E 1 83 ? 20.310 25.645 70.949 1.00 34.42 89 ALA E C 1
ATOM 7554 O O . ALA E 1 83 ? 19.719 24.589 71.129 1.00 35.32 89 ALA E O 1
ATOM 7556 N N . GLY E 1 84 ? 20.565 26.497 71.936 1.00 35.00 90 GLY E N 1
ATOM 7557 C CA . GLY E 1 84 ? 20.271 26.196 73.349 1.00 33.89 90 GLY E CA 1
ATOM 7558 C C . GLY E 1 84 ? 18.811 25.898 73.634 1.00 34.27 90 GLY E C 1
ATOM 7559 O O . GLY E 1 84 ? 18.463 25.360 74.698 1.00 33.16 90 GLY E O 1
ATOM 7560 N N . GLN E 1 85 ? 17.946 26.243 72.690 1.00 34.14 91 GLN E N 1
ATOM 7561 C CA . GLN E 1 85 ? 16.505 26.054 72.902 1.00 34.84 91 GLN E CA 1
ATOM 7562 C C . GLN E 1 85 ? 15.955 24.855 72.161 1.00 34.61 91 GLN E C 1
ATOM 7563 O O . GLN E 1 85 ? 14.750 24.589 72.203 1.00 35.37 91 GLN E O 1
ATOM 7569 N N . VAL E 1 86 ? 16.819 24.141 71.451 1.00 33.63 92 VAL E N 1
ATOM 7570 C CA . VAL E 1 86 ? 16.374 22.915 70.801 1.00 32.99 92 VAL E CA 1
ATOM 7571 C C . VAL E 1 86 ? 16.033 21.927 71.909 1.00 32.80 92 VAL E C 1
ATOM 7572 O O . VAL E 1 86 ? 16.775 21.835 72.896 1.00 32.38 92 VAL E O 1
ATOM 7576 N N . PRO E 1 87 ? 14.913 21.200 71.759 1.00 32.30 93 PRO E N 1
ATOM 7577 C CA . PRO E 1 87 ? 14.342 20.469 72.885 1.00 32.50 93 PRO E CA 1
ATOM 7578 C C . PRO E 1 87 ? 15.281 19.596 73.753 1.00 32.16 93 PRO E C 1
ATOM 7579 O O . PRO E 1 87 ? 15.163 19.648 74.983 1.00 32.53 93 PRO E O 1
ATOM 7583 N N . PRO E 1 88 ? 16.174 18.790 73.152 1.00 32.25 94 PRO E N 1
ATOM 7584 C CA . PRO E 1 88 ? 16.978 17.955 74.099 1.00 31.85 94 PRO E CA 1
ATOM 7585 C C . PRO E 1 88 ? 17.776 18.809 75.073 1.00 31.15 94 PRO E C 1
ATOM 7586 O O . PRO E 1 88 ? 17.943 18.429 76.246 1.00 31.33 94 PRO E O 1
ATOM 7590 N N . PHE E 1 89 ? 18.219 19.963 74.604 1.00 30.35 95 PHE E N 1
ATOM 7591 C CA . PHE E 1 89 ? 18.991 20.897 75.447 1.00 31.08 95 PHE E CA 1
ATOM 7592 C C . PHE E 1 89 ? 18.120 21.583 76.522 1.00 30.57 95 PHE E C 1
ATOM 7593 O O . PHE E 1 89 ? 18.582 21.810 77.648 1.00 30.12 95 PHE E O 1
ATOM 7601 N N . VAL E 1 90 ? 16.856 21.841 76.195 1.00 29.05 96 VAL E N 1
ATOM 7602 C CA . VAL E 1 90 ? 15.922 22.376 77.171 1.00 28.32 96 VAL E CA 1
ATOM 7603 C C . VAL E 1 90 ? 15.769 21.381 78.311 1.00 27.84 96 VAL E C 1
ATOM 7604 O O . VAL E 1 90 ? 15.817 21.753 79.477 1.00 27.55 96 VAL E O 1
ATOM 7608 N N . LEU E 1 91 ? 15.591 20.104 77.971 1.00 27.65 97 LEU E N 1
ATOM 7609 C CA . LEU E 1 91 ? 15.465 19.051 78.980 1.00 26.70 97 LEU E CA 1
ATOM 7610 C C . LEU E 1 91 ? 16.717 18.855 79.882 1.00 26.07 97 LEU E C 1
ATOM 7611 O O . LEU E 1 91 ? 16.597 18.679 81.095 1.00 24.94 97 LEU E O 1
ATOM 7616 N N . LEU E 1 92 ? 17.895 18.848 79.271 1.00 26.58 98 LEU E N 1
ATOM 7617 C CA . LEU E 1 92 ? 19.147 18.692 80.004 1.00 26.90 98 LEU E CA 1
ATOM 7618 C C . LEU E 1 92 ? 19.338 19.810 81.006 1.00 27.20 98 LEU E C 1
ATOM 7619 O O . LEU E 1 92 ? 19.765 19.549 82.146 1.00 27.78 98 LEU E O 1
ATOM 7624 N N . LYS E 1 93 ? 19.047 21.047 80.587 1.00 27.57 99 LYS E N 1
ATOM 7625 C CA . LYS E 1 93 ? 19.084 22.198 81.504 1.00 28.69 99 LYS E CA 1
ATOM 7626 C C . LYS E 1 93 ? 18.061 22.161 82.649 1.00 29.39 99 LYS E C 1
ATOM 7627 O O . LYS E 1 93 ? 18.372 22.598 83.770 1.00 30.04 99 LYS E O 1
ATOM 7633 N N . SER E 1 94 ? 16.840 21.691 82.367 1.00 29.35 100 SER E N 1
ATOM 7634 C CA . SER E 1 94 ? 15.836 21.527 83.410 1.00 29.65 100 SER E CA 1
ATOM 7635 C C . SER E 1 94 ? 16.311 20.528 84.419 1.00 29.02 100 SER E C 1
ATOM 7636 O O . SER E 1 94 ? 16.098 20.714 85.622 1.00 29.65 100 SER E O 1
ATOM 7639 N N . ALA E 1 95 ? 16.885 19.423 83.947 1.00 27.42 101 ALA E N 1
ATOM 7640 C CA . ALA E 1 95 ? 17.417 18.462 84.897 1.00 26.97 101 ALA E CA 1
ATOM 7641 C C . ALA E 1 95 ? 18.621 19.015 85.686 1.00 26.59 101 ALA E C 1
ATOM 7642 O O . ALA E 1 95 ? 18.682 18.827 86.902 1.00 26.25 101 ALA E O 1
ATOM 7644 N N . ALA E 1 96 ? 19.556 19.694 85.005 1.00 25.74 102 ALA E N 1
ATOM 7645 C CA . ALA E 1 96 ? 20.728 20.293 85.673 1.00 27.01 102 ALA E CA 1
ATOM 7646 C C . ALA E 1 96 ? 20.288 21.248 86.785 1.00 26.80 102 ALA E C 1
ATOM 7647 O O . ALA E 1 96 ? 20.941 21.355 87.816 1.00 27.68 102 ALA E O 1
ATOM 7649 N N . ARG E 1 97 ? 19.203 21.965 86.546 1.00 27.64 103 ARG E N 1
ATOM 7650 C CA . ARG E 1 97 ? 18.763 23.033 87.443 1.00 28.19 103 ARG E CA 1
ATOM 7651 C C . ARG E 1 97 ? 17.787 22.602 88.550 1.00 29.15 103 ARG E C 1
ATOM 7652 O O . ARG E 1 97 ? 17.514 23.373 89.479 1.00 29.21 103 ARG E O 1
ATOM 7660 N N . LEU E 1 98 ? 17.232 21.409 88.449 1.00 28.43 104 LEU E N 1
ATOM 7661 C CA . LEU E 1 98 ? 16.340 20.928 89.506 1.00 29.59 104 LEU E CA 1
ATOM 7662 C C . LEU E 1 98 ? 17.054 21.028 90.872 1.00 29.05 104 LEU E C 1
ATOM 7663 O O . LEU E 1 98 ? 18.105 20.411 91.053 1.00 30.16 104 LEU E O 1
ATOM 7668 N N . SER E 1 99 ? 16.472 21.767 91.817 1.00 28.60 105 SER E N 1
ATOM 7669 C CA . SER E 1 99 ? 17.105 22.003 93.126 1.00 28.25 105 SER E CA 1
ATOM 7670 C C . SER E 1 99 ? 16.975 20.809 94.062 1.00 28.50 105 SER E C 1
ATOM 7671 O O . SER E 1 99 ? 17.734 20.701 95.031 1.00 27.51 105 SER E O 1
ATOM 7674 N N . LYS E 1 100 ? 15.994 19.945 93.764 1.00 28.49 106 LYS E N 1
ATOM 7675 C CA . LYS E 1 100 ? 15.669 18.746 94.540 1.00 29.25 106 LYS E CA 1
ATOM 7676 C C . LYS E 1 100 ? 16.504 17.546 94.105 1.00 29.26 106 LYS E C 1
ATOM 7677 O O . LYS E 1 100 ? 17.117 17.551 93.001 1.00 29.99 106 LYS E O 1
ATOM 7683 N N . PRO E 1 101 ? 16.569 16.518 94.959 1.00 28.90 107 PRO E N 1
ATOM 7684 C CA . PRO E 1 101 ? 17.279 15.353 94.458 1.00 28.94 107 PRO E CA 1
ATOM 7685 C C . PRO E 1 101 ? 16.552 14.737 93.250 1.00 29.89 107 PRO E C 1
ATOM 7686 O O . PRO E 1 101 ? 15.287 14.733 93.182 1.00 29.20 107 PRO E O 1
ATOM 7690 N N . LEU E 1 102 ? 17.383 14.235 92.322 1.00 29.16 108 LEU E N 1
ATOM 7691 C CA . LEU E 1 102 ? 16.965 13.553 91.115 1.00 28.51 108 LEU E CA 1
ATOM 7692 C C . LEU E 1 102 ? 17.652 12.189 91.051 1.00 27.95 108 LEU E C 1
ATOM 7693 O O . LEU E 1 102 ? 18.890 12.096 91.016 1.00 27.05 108 LEU E O 1
ATOM 7698 N N . ILE E 1 103 ? 16.830 11.138 91.103 1.00 26.85 109 ILE E N 1
ATOM 7699 C CA . ILE E 1 103 ? 17.292 9.762 91.031 1.00 27.48 109 ILE E CA 1
ATOM 7700 C C . ILE E 1 103 ? 16.872 9.209 89.667 1.00 27.62 109 ILE E C 1
ATOM 7701 O O . ILE E 1 103 ? 15.728 9.403 89.224 1.00 27.21 109 ILE E O 1
ATOM 7706 N N . ILE E 1 104 ? 17.797 8.548 88.982 1.00 27.80 110 ILE E N 1
ATOM 7707 C CA . ILE E 1 104 ? 17.437 7.863 87.739 1.00 28.85 110 ILE E CA 1
ATOM 7708 C C . ILE E 1 104 ? 17.698 6.349 87.886 1.00 29.47 110 ILE E C 1
ATOM 7709 O O . ILE E 1 104 ? 18.719 5.952 88.423 1.00 28.69 110 ILE E O 1
ATOM 7714 N N . ALA E 1 105 ? 16.767 5.542 87.366 1.00 29.63 111 ALA E N 1
ATOM 7715 C CA . ALA E 1 105 ? 16.832 4.085 87.387 1.00 29.98 111 ALA E CA 1
ATOM 7716 C C . ALA E 1 105 ? 16.810 3.567 85.965 1.00 29.85 111 ALA E C 1
ATOM 7717 O O . ALA E 1 105 ? 15.891 3.862 85.189 1.00 29.73 111 ALA E O 1
ATOM 7719 N N . VAL E 1 106 ? 17.812 2.789 85.630 1.00 30.01 112 VAL E N 1
ATOM 7720 C CA . VAL E 1 106 ? 17.979 2.321 84.268 1.00 30.55 112 VAL E CA 1
ATOM 7721 C C . VAL E 1 106 ? 17.785 0.809 84.129 1.00 31.36 112 VAL E C 1
ATOM 7722 O O . VAL E 1 106 ? 18.442 0.037 84.823 1.00 30.43 112 VAL E O 1
ATOM 7726 N N . LYS E 1 107 ? 16.915 0.399 83.213 1.00 32.71 113 LYS E N 1
ATOM 7727 C CA . LYS E 1 107 ? 16.932 -0.992 82.711 1.00 34.65 113 LYS E CA 1
ATOM 7728 C C . LYS E 1 107 ? 17.031 -0.946 81.212 1.00 35.42 113 LYS E C 1
ATOM 7729 O O . LYS E 1 107 ? 16.555 -0.002 80.594 1.00 36.04 113 LYS E O 1
ATOM 7735 N N . GLY E 1 108 ? 17.621 -1.965 80.616 1.00 35.37 114 GLY E N 1
ATOM 7736 C CA . GLY E 1 108 ? 17.627 -2.022 79.177 1.00 36.22 114 GLY E CA 1
ATOM 7737 C C . GLY E 1 108 ? 18.394 -0.860 78.574 1.00 36.41 114 GLY E C 1
ATOM 7738 O O . GLY E 1 108 ? 19.425 -0.408 79.126 1.00 36.84 114 GLY E O 1
ATOM 7739 N N . VAL E 1 109 ? 17.910 -0.355 77.442 1.00 35.88 115 VAL E N 1
ATOM 7740 C CA . VAL E 1 109 ? 18.735 0.603 76.684 1.00 35.27 115 VAL E CA 1
ATOM 7741 C C . VAL E 1 109 ? 18.798 2.007 77.289 1.00 33.95 115 VAL E C 1
ATOM 7742 O O . VAL E 1 109 ? 17.808 2.555 77.758 1.00 34.19 115 VAL E O 1
ATOM 7746 N N . ALA E 1 110 ? 19.990 2.578 77.261 1.00 34.04 116 ALA E N 1
ATOM 7747 C CA . ALA E 1 110 ? 20.210 3.963 77.704 1.00 32.88 116 ALA E CA 1
ATOM 7748 C C . ALA E 1 110 ? 21.239 4.529 76.737 1.00 31.70 116 ALA E C 1
ATOM 7749 O O . ALA E 1 110 ? 22.421 4.288 76.895 1.00 31.11 116 ALA E O 1
ATOM 7751 N N . ILE E 1 111 ? 20.768 5.260 75.734 1.00 31.30 117 ILE E N 1
ATOM 7752 C CA . ILE E 1 111 ? 21.590 5.636 74.574 1.00 31.73 117 ILE E CA 1
ATOM 7753 C C . ILE E 1 111 ? 21.654 7.137 74.434 1.00 30.92 117 ILE E C 1
ATOM 7754 O O . ILE E 1 111 ? 20.611 7.784 74.565 1.00 33.46 117 ILE E O 1
ATOM 7759 N N . GLY E 1 112 ? 22.833 7.676 74.123 1.00 31.32 118 GLY E N 1
ATOM 7760 C CA . GLY E 1 112 ? 23.013 9.096 73.834 1.00 29.47 118 GLY E CA 1
ATOM 7761 C C . GLY E 1 112 ? 22.529 9.921 75.015 1.00 30.53 118 GLY E C 1
ATOM 7762 O O . GLY E 1 112 ? 23.117 9.860 76.115 1.00 28.31 118 GLY E O 1
ATOM 7763 N N . ILE E 1 113 ? 21.439 10.667 74.815 1.00 29.64 119 ILE E N 1
ATOM 7764 C CA . ILE E 1 113 ? 20.853 11.407 75.935 1.00 30.19 119 ILE E CA 1
ATOM 7765 C C . ILE E 1 113 ? 20.516 10.479 77.117 1.00 30.66 119 ILE E C 1
ATOM 7766 O O . ILE E 1 113 ? 20.437 10.928 78.282 1.00 30.75 119 ILE E O 1
ATOM 7771 N N . GLY E 1 114 ? 20.330 9.179 76.834 1.00 29.78 120 GLY E N 1
ATOM 7772 C CA . GLY E 1 114 ? 20.124 8.198 77.899 1.00 30.49 120 GLY E CA 1
ATOM 7773 C C . GLY E 1 114 ? 21.294 8.123 78.893 1.00 30.07 120 GLY E C 1
ATOM 7774 O O . GLY E 1 114 ? 21.114 7.817 80.065 1.00 29.91 120 GLY E O 1
ATOM 7775 N N . VAL E 1 115 ? 22.493 8.396 78.413 1.00 29.73 121 VAL E N 1
ATOM 7776 C CA . VAL E 1 115 ? 23.696 8.415 79.246 1.00 30.51 121 VAL E CA 1
ATOM 7777 C C . VAL E 1 115 ? 23.937 9.827 79.748 1.00 30.59 121 VAL E C 1
ATOM 7778 O O . VAL E 1 115 ? 24.195 10.035 80.932 1.00 31.91 121 VAL E O 1
ATOM 7782 N N . THR E 1 116 ? 23.846 10.806 78.856 1.00 29.64 122 THR E N 1
ATOM 7783 C CA . THR E 1 116 ? 24.262 12.162 79.233 1.00 29.97 122 THR E CA 1
ATOM 7784 C C . THR E 1 116 ? 23.352 12.780 80.287 1.00 28.72 122 THR E C 1
ATOM 7785 O O . THR E 1 116 ? 23.806 13.570 81.112 1.00 27.85 122 THR E O 1
ATOM 7789 N N . ILE E 1 117 ? 22.085 12.397 80.296 1.00 27.81 123 ILE E N 1
ATOM 7790 C CA . ILE E 1 117 ? 21.210 12.867 81.347 1.00 28.41 123 ILE E CA 1
ATOM 7791 C C . ILE E 1 117 ? 21.619 12.313 82.748 1.00 28.03 123 ILE E C 1
ATOM 7792 O O . ILE E 1 117 ? 21.316 12.943 83.784 1.00 28.42 123 ILE E O 1
ATOM 7797 N N . LEU E 1 118 ? 22.267 11.148 82.783 1.00 26.75 124 LEU E N 1
ATOM 7798 C CA . LEU E 1 118 ? 22.737 10.560 84.051 1.00 26.42 124 LEU E CA 1
ATOM 7799 C C . LEU E 1 118 ? 23.736 11.487 84.760 1.00 27.21 124 LEU E C 1
ATOM 7800 O O . LEU E 1 118 ? 23.844 11.489 86.000 1.00 27.53 124 LEU E O 1
ATOM 7805 N N . LEU E 1 119 ? 24.470 12.269 83.978 1.00 26.00 125 LEU E N 1
ATOM 7806 C CA . LEU E 1 119 ? 25.399 13.243 84.558 1.00 25.58 125 LEU E CA 1
ATOM 7807 C C . LEU E 1 119 ? 24.682 14.427 85.256 1.00 25.97 125 LEU E C 1
ATOM 7808 O O . LEU E 1 119 ? 25.331 15.258 85.896 1.00 25.73 125 LEU E O 1
ATOM 7813 N N . GLN E 1 120 ? 23.371 14.542 85.073 1.00 26.20 126 GLN E N 1
ATOM 7814 C CA . GLN E 1 120 ? 22.574 15.541 85.795 1.00 27.51 126 GLN E CA 1
ATOM 7815 C C . GLN E 1 120 ? 21.838 14.956 86.981 1.00 28.03 126 GLN E C 1
ATOM 7816 O O . GLN E 1 120 ? 21.243 15.705 87.749 1.00 30.09 126 GLN E O 1
ATOM 7822 N N . ALA E 1 121 ? 21.845 13.631 87.114 1.00 27.58 127 ALA E N 1
ATOM 7823 C CA . ALA E 1 121 ? 21.205 12.942 88.233 1.00 27.37 127 ALA E CA 1
ATOM 7824 C C . ALA E 1 121 ? 22.164 12.918 89.427 1.00 26.85 127 ALA E C 1
ATOM 7825 O O . ALA E 1 121 ? 23.357 12.776 89.269 1.00 26.52 127 ALA E O 1
ATOM 7827 N N . ASP E 1 122 ? 21.636 13.111 90.619 1.00 27.46 128 ASP E N 1
ATOM 7828 C CA . ASP E 1 122 ? 22.433 12.967 91.835 1.00 27.65 128 ASP E CA 1
ATOM 7829 C C . ASP E 1 122 ? 22.752 11.498 92.106 1.00 27.59 128 ASP E C 1
ATOM 7830 O O . ASP E 1 122 ? 23.853 11.183 92.538 1.00 26.40 128 ASP E O 1
ATOM 7835 N N . LEU E 1 123 ? 21.798 10.593 91.842 1.00 27.92 129 LEU E N 1
ATOM 7836 C CA . LEU E 1 123 ? 22.011 9.167 92.087 1.00 28.66 129 LEU E CA 1
ATOM 7837 C C . LEU E 1 123 ? 21.414 8.345 90.957 1.00 28.89 129 LEU E C 1
ATOM 7838 O O . LEU E 1 123 ? 20.332 8.667 90.458 1.00 27.99 129 LEU E O 1
ATOM 7843 N N . VAL E 1 124 ? 22.145 7.306 90.558 1.00 29.24 130 VAL E N 1
ATOM 7844 C CA . VAL E 1 124 ? 21.747 6.469 89.443 1.00 30.06 130 VAL E CA 1
ATOM 7845 C C . VAL E 1 124 ? 21.866 5.008 89.828 1.00 30.56 130 VAL E C 1
ATOM 7846 O O . VAL E 1 124 ? 22.870 4.557 90.391 1.00 30.97 130 VAL E O 1
ATOM 7850 N N . PHE E 1 125 ? 20.834 4.264 89.504 1.00 31.71 131 PHE E N 1
ATOM 7851 C CA . PHE E 1 125 ? 20.787 2.841 89.820 1.00 32.23 131 PHE E CA 1
ATOM 7852 C C . PHE E 1 125 ? 20.525 2.105 88.530 1.00 32.93 131 PHE E C 1
ATOM 7853 O O . PHE E 1 125 ? 19.738 2.567 87.709 1.00 32.89 131 PHE E O 1
ATOM 7861 N N . ALA E 1 126 ? 21.207 0.985 88.325 1.00 34.57 132 ALA E N 1
ATOM 7862 C CA . ALA E 1 126 ? 20.991 0.194 87.126 1.00 36.09 132 ALA E CA 1
ATOM 7863 C C . ALA E 1 126 ? 20.995 -1.289 87.452 1.00 37.93 132 ALA E C 1
ATOM 7864 O O . ALA E 1 126 ? 21.686 -1.737 88.373 1.00 38.41 132 ALA E O 1
ATOM 7866 N N . ASP E 1 127 ? 20.276 -2.072 86.664 1.00 39.19 133 ASP E N 1
ATOM 7867 C CA . ASP E 1 127 ? 20.482 -3.510 86.762 1.00 40.67 133 ASP E CA 1
ATOM 7868 C C . ASP E 1 127 ? 21.387 -3.991 85.646 1.00 40.57 133 ASP E C 1
ATOM 7869 O O . ASP E 1 127 ? 21.881 -3.192 84.851 1.00 39.49 133 ASP E O 1
ATOM 7874 N N . ASN E 1 128 ? 21.623 -5.294 85.588 1.00 41.58 134 ASN E N 1
ATOM 7875 C CA . ASN E 1 128 ? 22.572 -5.823 84.605 1.00 42.15 134 ASN E CA 1
ATOM 7876 C C . ASN E 1 128 ? 22.010 -6.080 83.217 1.00 42.13 134 ASN E C 1
ATOM 7877 O O . ASN E 1 128 ? 22.731 -6.489 82.321 1.00 41.78 134 ASN E O 1
ATOM 7882 N N . THR E 1 129 ? 20.726 -5.824 83.025 1.00 42.92 135 THR E N 1
ATOM 7883 C CA . THR E 1 129 ? 20.199 -5.740 81.665 1.00 43.52 135 THR E CA 1
ATOM 7884 C C . THR E 1 129 ? 20.725 -4.453 80.993 1.00 43.37 135 THR E C 1
ATOM 7885 O O . THR E 1 129 ? 20.696 -4.310 79.757 1.00 43.86 135 THR E O 1
ATOM 7889 N N . ALA E 1 130 ? 21.220 -3.509 81.798 1.00 41.82 136 ALA E N 1
ATOM 7890 C CA . ALA E 1 130 ? 21.516 -2.178 81.276 1.00 39.89 136 ALA E CA 1
ATOM 7891 C C . ALA E 1 130 ? 22.510 -2.192 80.137 1.00 38.37 136 ALA E C 1
ATOM 7892 O O . ALA E 1 130 ? 23.597 -2.733 80.256 1.00 38.21 136 ALA E O 1
ATOM 7894 N N . LEU E 1 131 ? 22.151 -1.549 79.035 1.00 37.35 137 LEU E N 1
ATOM 7895 C CA . LEU E 1 131 ? 23.078 -1.351 77.923 1.00 36.45 137 LEU E CA 1
ATOM 7896 C C . LEU E 1 131 ? 23.184 0.152 77.562 1.00 35.17 137 LEU E C 1
ATOM 7897 O O . LEU E 1 131 ? 22.196 0.785 77.173 1.00 35.69 137 LEU E O 1
ATOM 7902 N N . PHE E 1 132 ? 24.390 0.692 77.670 1.00 33.33 138 PHE E N 1
ATOM 7903 C CA . PHE E 1 132 ? 24.657 2.117 77.524 1.00 32.80 138 PHE E CA 1
ATOM 7904 C C . PHE E 1 132 ? 25.423 2.319 76.258 1.00 31.52 138 PHE E C 1
ATOM 7905 O O . PHE E 1 132 ? 26.134 1.426 75.851 1.00 32.15 138 PHE E O 1
ATOM 7913 N N . GLN E 1 133 ? 25.330 3.512 75.683 1.00 31.12 139 GLN E N 1
ATOM 7914 C CA . GLN E 1 133 ? 26.196 3.895 74.557 1.00 30.55 139 GLN E CA 1
ATOM 7915 C C . GLN E 1 133 ? 26.118 5.406 74.364 1.00 29.77 139 GLN E C 1
ATOM 7916 O O . GLN E 1 133 ? 25.091 5.992 74.639 1.00 29.88 139 GLN E O 1
ATOM 7922 N N . ILE E 1 134 ? 27.200 6.031 73.892 1.00 29.81 140 ILE E N 1
ATOM 7923 C CA . ILE E 1 134 ? 27.171 7.465 73.574 1.00 29.83 140 ILE E CA 1
ATOM 7924 C C . ILE E 1 134 ? 27.545 7.633 72.106 1.00 30.09 140 ILE E C 1
ATOM 7925 O O . ILE E 1 134 ? 28.708 7.770 71.778 1.00 29.49 140 ILE E O 1
ATOM 7930 N N . PRO E 1 135 ? 26.547 7.558 71.214 1.00 30.76 141 PRO E N 1
ATOM 7931 C CA . PRO E 1 135 ? 26.780 7.368 69.776 1.00 31.61 141 PRO E CA 1
ATOM 7932 C C . PRO E 1 135 ? 27.159 8.573 68.957 1.00 33.03 141 PRO E C 1
ATOM 7933 O O . PRO E 1 135 ? 27.306 8.428 67.731 1.00 33.15 141 PRO E O 1
ATOM 7937 N N . PHE E 1 136 ? 27.323 9.739 69.597 1.00 33.17 142 PHE E N 1
ATOM 7938 C CA . PHE E 1 136 ? 27.480 11.019 68.900 1.00 34.83 142 PHE E CA 1
ATOM 7939 C C . PHE E 1 136 ? 28.565 10.968 67.814 1.00 34.92 142 PHE E C 1
ATOM 7940 O O . PHE E 1 136 ? 28.331 11.326 66.649 1.00 34.86 142 PHE E O 1
ATOM 7948 N N . VAL E 1 137 ? 29.755 10.542 68.215 1.00 34.58 143 VAL E N 1
ATOM 7949 C CA . VAL E 1 137 ? 30.876 10.496 67.293 1.00 35.64 143 VAL E CA 1
ATOM 7950 C C . VAL E 1 137 ? 30.518 9.660 66.057 1.00 36.02 143 VAL E C 1
ATOM 7951 O O . VAL E 1 137 ? 30.818 10.053 64.935 1.00 36.31 143 VAL E O 1
ATOM 7955 N N . SER E 1 138 ? 29.884 8.508 66.266 1.00 37.13 144 SER E N 1
ATOM 7956 C CA . SER E 1 138 ? 29.557 7.633 65.147 1.00 38.13 144 SER E CA 1
ATOM 7957 C C . SER E 1 138 ? 28.490 8.273 64.253 1.00 38.50 144 SER E C 1
ATOM 7958 O O . SER E 1 138 ? 28.308 7.865 63.098 1.00 39.10 144 SER E O 1
ATOM 7961 N N . LEU E 1 139 ? 27.797 9.292 64.754 1.00 37.66 145 LEU E N 1
ATOM 7962 C CA . LEU E 1 139 ? 26.758 9.934 63.959 1.00 36.88 145 LEU E CA 1
ATOM 7963 C C . LEU E 1 139 ? 27.238 11.155 63.231 1.00 35.75 145 LEU E C 1
ATOM 7964 O O . LEU E 1 139 ? 26.460 11.834 62.569 1.00 36.74 145 LEU E O 1
ATOM 7969 N N . GLY E 1 140 ? 28.514 11.460 63.339 1.00 34.80 146 GLY E N 1
ATOM 7970 C CA . GLY E 1 140 ? 29.008 12.697 62.780 1.00 33.49 146 GLY E CA 1
ATOM 7971 C C . GLY E 1 140 ? 28.653 13.920 63.611 1.00 33.10 146 GLY E C 1
ATOM 7972 O O . GLY E 1 140 ? 28.753 15.047 63.129 1.00 33.24 146 GLY E O 1
ATOM 7973 N N . LEU E 1 141 ? 28.266 13.717 64.874 1.00 32.74 147 LEU E N 1
ATOM 7974 C CA . LEU E 1 141 ? 27.864 14.852 65.734 1.00 30.51 147 LEU E CA 1
ATOM 7975 C C . LEU E 1 141 ? 28.944 15.126 66.794 1.00 30.95 147 LEU E C 1
ATOM 7976 O O . LEU E 1 141 ? 30.117 14.867 66.560 1.00 31.56 147 LEU E O 1
ATOM 7981 N N . SER E 1 142 ? 28.564 15.619 67.969 1.00 30.31 148 SER E N 1
ATOM 7982 C CA . SER E 1 142 ? 29.554 16.053 68.959 1.00 29.27 148 SER E CA 1
ATOM 7983 C C . SER E 1 142 ? 28.888 15.963 70.329 1.00 28.57 148 SER E C 1
ATOM 7984 O O . SER E 1 142 ? 27.724 15.656 70.400 1.00 29.12 148 SER E O 1
ATOM 7987 N N . PRO E 1 143 ? 29.627 16.228 71.424 1.00 29.20 149 PRO E N 1
ATOM 7988 C CA . PRO E 1 143 ? 29.027 16.016 72.754 1.00 29.26 149 PRO E CA 1
ATOM 7989 C C . PRO E 1 143 ? 27.815 16.912 73.024 1.00 29.11 149 PRO E C 1
ATOM 7990 O O . PRO E 1 143 ? 27.695 17.961 72.412 1.00 28.58 149 PRO E O 1
ATOM 7994 N N . GLU E 1 144 ? 26.919 16.476 73.915 1.00 29.64 150 GLU E N 1
ATOM 7995 C CA . GLU E 1 144 ? 25.800 17.295 74.400 1.00 31.17 150 GLU E CA 1
ATOM 7996 C C . GLU E 1 144 ? 25.670 17.019 75.903 1.00 30.51 150 GLU E C 1
ATOM 7997 O O . GLU E 1 144 ? 26.323 16.119 76.449 1.00 29.34 150 GLU E O 1
ATOM 8003 N N . GLY E 1 145 ? 24.810 17.773 76.568 1.00 29.83 151 GLY E N 1
ATOM 8004 C CA . GLY E 1 145 ? 24.588 17.569 77.990 1.00 29.78 151 GLY E CA 1
ATOM 8005 C C . GLY E 1 145 ? 25.705 18.077 78.899 1.00 29.64 151 GLY E C 1
ATOM 8006 O O . GLY E 1 145 ? 25.685 17.849 80.110 1.00 30.31 151 GLY E O 1
ATOM 8007 N N . GLY E 1 146 ? 26.677 18.767 78.332 1.00 28.37 152 GLY E N 1
ATOM 8008 C CA . GLY E 1 146 ? 27.843 19.172 79.094 1.00 28.40 152 GLY E CA 1
ATOM 8009 C C . GLY E 1 146 ? 28.768 17.980 79.340 1.00 27.70 152 GLY E C 1
ATOM 8010 O O . GLY E 1 146 ? 29.662 18.050 80.170 1.00 27.48 152 GLY E O 1
ATOM 8011 N N . ALA E 1 147 ? 28.606 16.919 78.559 1.00 27.10 153 ALA E N 1
ATOM 8012 C CA . ALA E 1 147 ? 29.377 15.692 78.784 1.00 26.16 153 ALA E CA 1
ATOM 8013 C C . ALA E 1 147 ? 30.883 15.914 78.588 1.00 26.81 153 ALA E C 1
ATOM 8014 O O . ALA E 1 147 ? 31.691 15.241 79.238 1.00 25.83 153 ALA E O 1
ATOM 8016 N N . SER E 1 148 ? 31.265 16.882 77.737 1.00 25.62 154 SER E N 1
ATOM 8017 C CA . SER E 1 148 ? 32.671 17.101 77.439 1.00 24.61 154 SER E CA 1
ATOM 8018 C C . SER E 1 148 ? 33.404 17.551 78.689 1.00 24.90 154 SER E C 1
ATOM 8019 O O . SER E 1 148 ? 34.636 17.451 78.770 1.00 25.70 154 SER E O 1
ATOM 8022 N N . GLN E 1 149 ? 32.659 18.113 79.636 1.00 23.71 155 GLN E N 1
ATOM 8023 C CA . GLN E 1 149 ? 33.244 18.492 80.915 1.00 24.21 155 GLN E CA 1
ATOM 8024 C C . GLN E 1 149 ? 32.816 17.565 82.034 1.00 23.12 155 GLN E C 1
ATOM 8025 O O . GLN E 1 149 ? 33.662 17.093 82.789 1.00 24.95 155 GLN E O 1
ATOM 8031 N N . LEU E 1 150 ? 31.534 17.230 82.098 1.00 22.40 156 LEU E N 1
ATOM 8032 C CA . LEU E 1 150 ? 31.030 16.419 83.208 1.00 22.44 156 LEU E CA 1
ATOM 8033 C C . LEU E 1 150 ? 31.443 14.958 83.206 1.00 22.72 156 LEU E C 1
ATOM 8034 O O . LEU E 1 150 ? 31.616 14.375 84.275 1.00 21.70 156 LEU E O 1
ATOM 8039 N N . LEU E 1 151 ? 31.581 14.343 82.029 1.00 22.16 157 LEU E N 1
ATOM 8040 C CA . LEU E 1 151 ? 32.077 12.956 81.960 1.00 21.95 157 LEU E CA 1
ATOM 8041 C C . LEU E 1 151 ? 33.559 12.917 82.283 1.00 21.76 157 LEU E C 1
ATOM 8042 O O . LEU E 1 151 ? 34.047 11.956 82.900 1.00 23.12 157 LEU E O 1
ATOM 8047 N N . VAL E 1 152 ? 34.307 13.939 81.874 1.00 22.59 158 VAL E N 1
ATOM 8048 C CA . VAL E 1 152 ? 35.752 13.973 82.226 1.00 22.57 158 VAL E CA 1
ATOM 8049 C C . VAL E 1 152 ? 35.902 14.035 83.731 1.00 23.48 158 VAL E C 1
ATOM 8050 O O . VAL E 1 152 ? 36.733 13.318 84.340 1.00 23.62 158 VAL E O 1
ATOM 8054 N N . LYS E 1 153 ? 35.089 14.870 84.379 1.00 23.21 159 LYS E N 1
ATOM 8055 C CA . LYS E 1 153 ? 35.196 14.922 85.854 1.00 22.94 159 LYS E CA 1
ATOM 8056 C C . LYS E 1 153 ? 34.747 13.622 86.561 1.00 23.20 159 LYS E C 1
ATOM 8057 O O . LYS E 1 153 ? 35.325 13.215 87.582 1.00 20.90 159 LYS E O 1
ATOM 8063 N N . GLN E 1 154 ? 33.670 13.024 86.060 1.00 21.76 160 GLN E N 1
ATOM 8064 C CA . GLN E 1 154 ? 33.068 11.901 86.731 1.00 23.02 160 GLN E CA 1
ATOM 8065 C C . GLN E 1 154 ? 33.888 10.612 86.513 1.00 23.42 160 GLN E C 1
ATOM 8066 O O . GLN E 1 154 ? 34.080 9.825 87.452 1.00 23.53 160 GLN E O 1
ATOM 8072 N N . ALA E 1 155 ? 34.382 10.428 85.292 1.00 22.31 161 ALA E N 1
ATOM 8073 C CA . ALA E 1 155 ? 35.020 9.212 84.876 1.00 23.96 161 ALA E CA 1
ATOM 8074 C C . ALA E 1 155 ? 36.531 9.339 84.787 1.00 24.61 161 ALA E C 1
ATOM 8075 O O . ALA E 1 155 ? 37.204 8.339 84.655 1.00 24.78 161 ALA E O 1
ATOM 8077 N N . GLY E 1 156 ? 37.056 10.574 84.812 1.00 24.89 162 GLY E N 1
ATOM 8078 C CA . GLY E 1 156 ? 38.466 10.804 84.538 1.00 24.88 162 GLY E CA 1
ATOM 8079 C C . GLY E 1 156 ? 38.684 10.923 83.049 1.00 25.16 162 GLY E C 1
ATOM 8080 O O . GLY E 1 156 ? 37.881 10.425 82.235 1.00 23.92 162 GLY E O 1
ATOM 8081 N N . TYR E 1 157 ? 39.766 11.590 82.681 1.00 24.89 163 TYR E N 1
ATOM 8082 C CA . TYR E 1 157 ? 39.963 11.927 81.280 1.00 25.16 163 TYR E CA 1
ATOM 8083 C C . TYR E 1 157 ? 40.067 10.675 80.379 1.00 25.03 163 TYR E C 1
ATOM 8084 O O . TYR E 1 157 ? 39.378 10.567 79.349 1.00 23.81 163 TYR E O 1
ATOM 8093 N N . HIS E 1 158 ? 40.894 9.712 80.791 1.00 23.95 164 HIS E N 1
ATOM 8094 C CA . HIS E 1 158 ? 41.142 8.524 79.951 1.00 24.41 164 HIS E CA 1
ATOM 8095 C C . HIS E 1 158 ? 39.868 7.735 79.666 1.00 24.71 164 HIS E C 1
ATOM 8096 O O . HIS E 1 158 ? 39.561 7.435 78.510 1.00 23.43 164 HIS E O 1
ATOM 8103 N N . LYS E 1 159 ? 39.089 7.433 80.703 1.00 24.20 165 LYS E N 1
ATOM 8104 C CA . LYS E 1 159 ? 37.870 6.658 80.484 1.00 25.12 165 LYS E CA 1
ATOM 8105 C C . LYS E 1 159 ? 36.814 7.438 79.675 1.00 24.84 165 LYS E C 1
ATOM 8106 O O . LYS E 1 159 ? 36.130 6.853 78.805 1.00 24.85 165 LYS E O 1
ATOM 8112 N N . ALA E 1 160 ? 36.642 8.711 79.999 1.00 23.09 166 ALA E N 1
ATOM 8113 C CA . ALA E 1 160 ? 35.715 9.603 79.209 1.00 24.78 166 ALA E CA 1
ATOM 8114 C C . ALA E 1 160 ? 36.067 9.555 77.708 1.00 24.14 166 ALA E C 1
ATOM 8115 O O . ALA E 1 160 ? 35.206 9.323 76.854 1.00 23.68 166 ALA E O 1
ATOM 8117 N N . ALA E 1 161 ? 37.333 9.787 77.399 1.00 25.55 167 ALA E N 1
ATOM 8118 C CA . ALA E 1 161 ? 37.788 9.722 75.998 1.00 27.00 167 ALA E CA 1
ATOM 8119 C C . ALA E 1 161 ? 37.475 8.355 75.350 1.00 27.96 167 ALA E C 1
ATOM 8120 O O . ALA E 1 161 ? 37.020 8.273 74.197 1.00 27.87 167 ALA E O 1
ATOM 8122 N N . GLU E 1 162 ? 37.715 7.278 76.098 1.00 29.46 168 GLU E N 1
ATOM 8123 C CA . GLU E 1 162 ? 37.386 5.954 75.607 1.00 30.47 168 GLU E CA 1
ATOM 8124 C C . GLU E 1 162 ? 35.900 5.849 75.251 1.00 30.22 168 GLU E C 1
ATOM 8125 O O . GLU E 1 162 ? 35.548 5.323 74.175 1.00 30.62 168 GLU E O 1
ATOM 8131 N N . LEU E 1 163 ? 35.014 6.341 76.121 1.00 28.63 169 LEU E N 1
ATOM 8132 C CA . LEU E 1 163 ? 33.589 6.158 75.858 1.00 29.25 169 LEU E CA 1
ATOM 8133 C C . LEU E 1 163 ? 33.031 7.082 74.769 1.00 30.00 169 LEU E C 1
ATOM 8134 O O . LEU E 1 163 ? 32.091 6.705 74.049 1.00 30.85 169 LEU E O 1
ATOM 8139 N N . LEU E 1 164 ? 33.606 8.282 74.658 1.00 29.85 170 LEU E N 1
ATOM 8140 C CA . LEU E 1 164 ? 33.143 9.273 73.694 1.00 29.99 170 LEU E CA 1
ATOM 8141 C C . LEU E 1 164 ? 33.791 9.070 72.318 1.00 28.86 170 LEU E C 1
ATOM 8142 O O . LEU E 1 164 ? 33.083 9.115 71.320 1.00 28.84 170 LEU E O 1
ATOM 8147 N N . PHE E 1 165 ? 35.107 8.854 72.278 1.00 28.06 171 PHE E N 1
ATOM 8148 C CA . PHE E 1 165 ? 35.830 8.660 70.994 1.00 28.36 171 PHE E CA 1
ATOM 8149 C C . PHE E 1 165 ? 35.397 7.383 70.249 1.00 28.57 171 PHE E C 1
ATOM 8150 O O . PHE E 1 165 ? 35.224 7.424 69.039 1.00 27.07 171 PHE E O 1
ATOM 8158 N N . THR E 1 166 ? 35.238 6.258 70.955 1.00 29.25 172 THR E N 1
ATOM 8159 C CA . THR E 1 166 ? 34.836 5.004 70.281 1.00 30.98 172 THR E CA 1
ATOM 8160 C C . THR E 1 166 ? 33.318 4.884 70.022 1.00 31.89 172 THR E C 1
ATOM 8161 O O . THR E 1 166 ? 32.901 4.091 69.181 1.00 31.23 172 THR E O 1
ATOM 8165 N N . ALA E 1 167 ? 32.497 5.660 70.745 1.00 31.39 173 ALA E N 1
ATOM 8166 C CA . ALA E 1 167 ? 31.058 5.547 70.610 1.00 32.13 173 ALA E CA 1
ATOM 8167 C C . ALA E 1 167 ? 30.570 4.119 70.808 1.00 32.77 173 ALA E C 1
ATOM 8168 O O . ALA E 1 167 ? 29.528 3.749 70.283 1.00 33.34 173 ALA E O 1
ATOM 8170 N N . LYS E 1 168 ? 31.308 3.314 71.576 1.00 32.46 174 LYS E N 1
ATOM 8171 C CA . LYS E 1 168 ? 30.960 1.915 71.789 1.00 32.69 174 LYS E CA 1
ATOM 8172 C C . LYS E 1 168 ? 29.824 1.615 72.772 1.00 32.37 174 LYS E C 1
ATOM 8173 O O . LYS E 1 168 ? 29.569 2.356 73.729 1.00 31.80 174 LYS E O 1
ATOM 8179 N N . LYS E 1 169 ? 29.152 0.496 72.550 1.00 31.83 175 LYS E N 1
ATOM 8180 C CA . LYS E 1 169 ? 28.231 -0.030 73.558 1.00 31.92 175 LYS E CA 1
ATOM 8181 C C . LYS E 1 169 ? 29.019 -0.471 74.795 1.00 30.16 175 LYS E C 1
ATOM 8182 O O . LYS E 1 169 ? 30.128 -0.960 74.671 1.00 29.67 175 LYS E O 1
ATOM 8188 N N . PHE E 1 170 ? 28.464 -0.245 75.984 1.00 29.90 176 PHE E N 1
ATOM 8189 C CA . PHE E 1 170 ? 29.115 -0.691 77.221 1.00 29.32 176 PHE E CA 1
ATOM 8190 C C . PHE E 1 170 ? 28.111 -1.209 78.233 1.00 29.07 176 PHE E C 1
ATOM 8191 O O . PHE E 1 170 ? 26.951 -0.857 78.179 1.00 29.18 176 PHE E O 1
ATOM 8199 N N . ASN E 1 171 ? 28.542 -2.080 79.141 1.00 30.04 177 ASN E N 1
ATOM 8200 C CA . ASN E 1 171 ? 27.613 -2.699 80.089 1.00 31.03 177 ASN E CA 1
ATOM 8201 C C . ASN E 1 171 ? 27.563 -1.989 81.457 1.00 31.48 177 ASN E C 1
ATOM 8202 O O . ASN E 1 171 ? 28.236 -0.961 81.660 1.00 31.52 177 ASN E O 1
ATOM 8207 N N . ALA E 1 172 ? 26.718 -2.495 82.362 1.00 30.70 178 ALA E N 1
ATOM 8208 C CA . ALA E 1 172 ? 26.537 -1.896 83.669 1.00 30.53 178 ALA E CA 1
ATOM 8209 C C . ALA E 1 172 ? 27.805 -1.774 84.513 1.00 31.36 178 ALA E C 1
ATOM 8210 O O . ALA E 1 172 ? 27.992 -0.774 85.222 1.00 30.19 178 ALA E O 1
ATOM 8212 N N . GLU E 1 173 ? 28.661 -2.798 84.467 1.00 31.56 179 GLU E N 1
ATOM 8213 C CA . GLU E 1 173 ? 29.885 -2.814 85.268 1.00 32.50 179 GLU E CA 1
ATOM 8214 C C . GLU E 1 173 ? 30.837 -1.756 84.777 1.00 31.73 179 GLU E C 1
ATOM 8215 O O . GLU E 1 173 ? 31.567 -1.160 85.554 1.00 32.20 179 GLU E O 1
ATOM 8221 N N . THR E 1 174 ? 30.863 -1.552 83.464 1.00 30.91 180 THR E N 1
ATOM 8222 C CA . THR E 1 174 ? 31.642 -0.469 82.903 1.00 29.79 180 THR E CA 1
ATOM 8223 C C . THR E 1 174 ? 31.100 0.931 83.317 1.00 29.15 180 THR E C 1
ATOM 8224 O O . THR E 1 174 ? 31.878 1.848 83.659 1.00 28.92 180 THR E O 1
ATOM 8228 N N . ALA E 1 175 ? 29.782 1.080 83.297 1.00 28.68 181 ALA E N 1
ATOM 8229 C CA . ALA E 1 175 ? 29.130 2.304 83.756 1.00 28.59 181 ALA E CA 1
ATOM 8230 C C . ALA E 1 175 ? 29.398 2.573 85.249 1.00 28.88 181 ALA E C 1
ATOM 8231 O O . ALA E 1 175 ? 29.596 3.731 85.678 1.00 27.87 181 ALA E O 1
ATOM 8233 N N . LEU E 1 176 ? 29.398 1.504 86.039 1.00 29.66 182 LEU E N 1
ATOM 8234 C CA . LEU E 1 176 ? 29.755 1.562 87.473 1.00 30.25 182 LEU E CA 1
ATOM 8235 C C . LEU E 1 176 ? 31.167 2.104 87.739 1.00 30.69 182 LEU E C 1
ATOM 8236 O O . LEU E 1 176 ? 31.357 3.060 88.507 1.00 30.76 182 LEU E O 1
ATOM 8241 N N . GLN E 1 177 ? 32.158 1.486 87.123 1.00 31.28 183 GLN E N 1
ATOM 8242 C CA . GLN E 1 177 ? 33.551 1.903 87.325 1.00 32.48 183 GLN E CA 1
ATOM 8243 C C . GLN E 1 177 ? 33.841 3.303 86.782 1.00 31.99 183 GLN E C 1
ATOM 8244 O O . GLN E 1 177 ? 34.837 3.947 87.161 1.00 31.42 183 GLN E O 1
ATOM 8250 N N . ALA E 1 178 ? 33.007 3.745 85.841 1.00 30.53 184 ALA E N 1
ATOM 8251 C CA . ALA E 1 178 ? 33.156 5.059 85.270 1.00 29.65 184 ALA E CA 1
ATOM 8252 C C . ALA E 1 178 ? 32.431 6.093 86.152 1.00 29.48 184 ALA E C 1
ATOM 8253 O O . ALA E 1 178 ? 32.477 7.283 85.853 1.00 29.86 184 ALA E O 1
ATOM 8255 N N . GLY E 1 179 ? 31.693 5.642 87.174 1.00 28.64 185 GLY E N 1
ATOM 8256 C CA . GLY E 1 179 ? 30.963 6.582 88.039 1.00 27.93 185 GLY E CA 1
ATOM 8257 C C . GLY E 1 179 ? 29.643 7.090 87.473 1.00 27.34 185 GLY E C 1
ATOM 8258 O O . GLY E 1 179 ? 28.983 7.956 88.063 1.00 28.25 185 GLY E O 1
ATOM 8259 N N . LEU E 1 180 ? 29.217 6.528 86.352 1.00 26.40 186 LEU E N 1
ATOM 8260 C CA . LEU E 1 180 ? 27.897 6.837 85.804 1.00 26.57 186 LEU E CA 1
ATOM 8261 C C . LEU E 1 180 ? 26.713 6.242 86.585 1.00 26.79 186 LEU E C 1
ATOM 8262 O O . LEU E 1 180 ? 25.640 6.843 86.622 1.00 26.60 186 LEU E O 1
ATOM 8267 N N . VAL E 1 181 ? 26.915 5.060 87.168 1.00 27.34 187 VAL E N 1
ATOM 8268 C CA . VAL E 1 181 ? 25.942 4.354 87.995 1.00 27.30 187 VAL E CA 1
ATOM 8269 C C . VAL E 1 181 ? 26.480 4.271 89.433 1.00 26.97 187 VAL E C 1
ATOM 8270 O O . VAL E 1 181 ? 27.637 3.973 89.621 1.00 28.10 187 VAL E O 1
ATOM 8274 N N . ASN E 1 182 ? 25.660 4.554 90.442 1.00 28.07 188 ASN E N 1
ATOM 8275 C CA . ASN E 1 182 ? 26.082 4.389 91.843 1.00 28.91 188 ASN E CA 1
ATOM 8276 C C . ASN E 1 182 ? 26.197 2.940 92.330 1.00 30.48 188 ASN E C 1
ATOM 8277 O O . ASN E 1 182 ? 27.154 2.572 93.042 1.00 29.56 188 ASN E O 1
ATOM 8282 N N . GLU E 1 183 ? 25.194 2.139 91.962 1.00 31.15 189 GLU E N 1
ATOM 8283 C CA . GLU E 1 183 ? 25.147 0.741 92.342 1.00 34.29 189 GLU E CA 1
ATOM 8284 C C . GLU E 1 183 ? 24.403 -0.059 91.278 1.00 34.63 189 GLU E C 1
ATOM 8285 O O . GLU E 1 183 ? 23.408 0.406 90.680 1.00 34.35 189 GLU E O 1
ATOM 8291 N N . ILE E 1 184 ? 24.891 -1.264 91.051 1.00 35.26 190 ILE E N 1
ATOM 8292 C CA . ILE E 1 184 ? 24.179 -2.238 90.226 1.00 35.54 190 ILE E CA 1
ATOM 8293 C C . ILE E 1 184 ? 23.366 -3.092 91.162 1.00 35.65 190 ILE E C 1
ATOM 8294 O O . ILE E 1 184 ? 23.936 -3.692 92.055 1.00 36.00 190 ILE E O 1
ATOM 8299 N N . VAL E 1 185 ? 22.048 -3.138 90.962 1.00 35.39 191 VAL E N 1
ATOM 8300 C CA . VAL E 1 185 ? 21.149 -3.745 91.933 1.00 35.67 191 VAL E CA 1
ATOM 8301 C C . VAL E 1 185 ? 20.220 -4.791 91.254 1.00 36.80 191 VAL E C 1
ATOM 8302 O O . VAL E 1 185 ? 20.237 -4.944 90.034 1.00 35.06 191 VAL E O 1
ATOM 8306 N N . GLU E 1 186 ? 19.421 -5.501 92.052 1.00 37.77 192 GLU E N 1
ATOM 8307 C CA . GLU E 1 186 ? 18.522 -6.543 91.522 1.00 38.64 192 GLU E CA 1
ATOM 8308 C C . GLU E 1 186 ? 17.300 -5.916 90.894 1.00 38.77 192 GLU E C 1
ATOM 8309 O O . GLU E 1 186 ? 16.832 -6.345 89.859 1.00 38.89 192 GLU E O 1
ATOM 8315 N N . ASP E 1 187 ? 16.757 -4.903 91.544 1.00 38.54 193 ASP E N 1
ATOM 8316 C CA . ASP E 1 187 ? 15.584 -4.262 91.003 1.00 39.74 193 ASP E CA 1
ATOM 8317 C C . ASP E 1 187 ? 15.758 -2.743 91.056 1.00 38.93 193 ASP E C 1
ATOM 8318 O O . ASP E 1 187 ? 15.453 -2.102 92.076 1.00 38.98 193 ASP E O 1
ATOM 8323 N N . ALA E 1 188 ? 16.237 -2.180 89.948 1.00 39.27 194 ALA E N 1
ATOM 8324 C CA . ALA E 1 188 ? 16.590 -0.751 89.894 1.00 38.55 194 ALA E CA 1
ATOM 8325 C C . ALA E 1 188 ? 15.425 0.112 90.309 1.00 38.27 194 ALA E C 1
ATOM 8326 O O . ALA E 1 188 ? 15.597 1.090 91.031 1.00 37.94 194 ALA E O 1
ATOM 8328 N N . TYR E 1 189 ? 14.224 -0.256 89.872 1.00 38.12 195 TYR E N 1
ATOM 8329 C CA . TYR E 1 189 ? 13.061 0.548 90.187 1.00 38.58 195 TYR E CA 1
ATOM 8330 C C . TYR E 1 189 ? 12.712 0.535 91.702 1.00 39.27 195 TYR E C 1
ATOM 8331 O O . TYR E 1 189 ? 12.312 1.557 92.255 1.00 38.76 195 TYR E O 1
ATOM 8340 N N . ALA E 1 190 ? 12.849 -0.614 92.365 1.00 39.17 196 ALA E N 1
ATOM 8341 C CA . ALA E 1 190 ? 12.542 -0.671 93.805 1.00 39.73 196 ALA E CA 1
ATOM 8342 C C . ALA E 1 190 ? 13.616 0.043 94.631 1.00 39.16 196 ALA E C 1
ATOM 8343 O O . ALA E 1 190 ? 13.321 0.698 95.627 1.00 39.38 196 ALA E O 1
ATOM 8345 N N . THR E 1 191 ? 14.863 -0.068 94.204 1.00 39.03 197 THR E N 1
ATOM 8346 C CA . THR E 1 191 ? 15.940 0.644 94.872 1.00 38.74 197 THR E CA 1
ATOM 8347 C C . THR E 1 191 ? 15.761 2.169 94.793 1.00 38.65 197 THR E C 1
ATOM 8348 O O . THR E 1 191 ? 15.885 2.887 95.795 1.00 37.45 197 THR E O 1
ATOM 8352 N N . ALA E 1 192 ? 15.459 2.660 93.595 1.00 38.93 198 ALA E N 1
ATOM 8353 C CA . ALA E 1 192 ? 15.215 4.083 93.415 1.00 38.91 198 ALA E CA 1
ATOM 8354 C C . ALA E 1 192 ? 14.106 4.543 94.352 1.00 39.14 198 ALA E C 1
ATOM 8355 O O . ALA E 1 192 ? 14.200 5.597 94.995 1.00 39.84 198 ALA E O 1
ATOM 8357 N N . GLN E 1 193 ? 13.034 3.776 94.418 1.00 39.14 199 GLN E N 1
ATOM 8358 C CA . GLN E 1 193 ? 11.901 4.191 95.234 1.00 39.60 199 GLN E CA 1
ATOM 8359 C C . GLN E 1 193 ? 12.248 4.147 96.724 1.00 38.98 199 GLN E C 1
ATOM 8360 O O . GLN E 1 193 ? 11.891 5.059 97.498 1.00 39.66 199 GLN E O 1
ATOM 8366 N N . ALA E 1 194 ? 12.938 3.089 97.124 1.00 38.72 200 ALA E N 1
ATOM 8367 C CA . ALA E 1 194 ? 13.384 2.948 98.500 1.00 38.28 200 ALA E CA 1
ATOM 8368 C C . ALA E 1 194 ? 14.302 4.114 98.861 1.00 38.73 200 ALA E C 1
ATOM 8369 O O . ALA E 1 194 ? 14.170 4.712 99.950 1.00 39.59 200 ALA E O 1
ATOM 8371 N N . THR E 1 195 ? 15.243 4.425 97.963 1.00 37.14 201 THR E N 1
ATOM 8372 C CA . THR E 1 195 ? 16.184 5.518 98.193 1.00 36.53 201 THR E CA 1
ATOM 8373 C C . THR E 1 195 ? 15.473 6.856 98.265 1.00 36.50 201 THR E C 1
ATOM 8374 O O . THR E 1 195 ? 15.759 7.658 99.166 1.00 35.02 201 THR E O 1
ATOM 8378 N N . ALA E 1 196 ? 14.532 7.080 97.332 1.00 36.48 202 ALA E N 1
ATOM 8379 C CA . ALA E 1 196 ? 13.682 8.259 97.357 1.00 37.15 202 ALA E CA 1
ATOM 8380 C C . ALA E 1 196 ? 12.924 8.428 98.691 1.00 38.14 202 ALA E C 1
ATOM 8381 O O . ALA E 1 196 ? 12.890 9.525 99.259 1.00 38.58 202 ALA E O 1
ATOM 8383 N N . GLN E 1 197 ? 12.314 7.352 99.183 1.00 39.55 203 GLN E N 1
ATOM 8384 C CA . GLN E 1 197 ? 11.585 7.405 100.451 1.00 40.52 203 GLN E CA 1
ATOM 8385 C C . GLN E 1 197 ? 12.545 7.773 101.564 1.00 40.25 203 GLN E C 1
ATOM 8386 O O . GLN E 1 197 ? 12.167 8.519 102.454 1.00 40.98 203 GLN E O 1
ATOM 8392 N N . HIS E 1 198 ? 13.755 7.214 101.569 1.00 39.60 204 HIS E N 1
ATOM 8393 C CA . HIS E 1 198 ? 14.667 7.517 102.676 1.00 39.83 204 HIS E CA 1
ATOM 8394 C C . HIS E 1 198 ? 15.032 8.976 102.614 1.00 39.10 204 HIS E C 1
ATOM 8395 O O . HIS E 1 198 ? 15.119 9.632 103.632 1.00 39.70 204 HIS E O 1
ATOM 8402 N N . LEU E 1 199 ? 15.225 9.502 101.416 1.00 38.00 205 LEU E N 1
ATOM 8403 C CA . LEU E 1 199 ? 15.542 10.907 101.303 1.00 36.96 205 LEU E CA 1
ATOM 8404 C C . LEU E 1 199 ? 14.358 11.808 101.692 1.00 37.30 205 LEU E C 1
ATOM 8405 O O . LEU E 1 199 ? 14.586 12.839 102.342 1.00 36.53 205 LEU E O 1
ATOM 8410 N N . THR E 1 200 ? 13.114 11.454 101.310 1.00 37.18 206 THR E N 1
ATOM 8411 C CA . THR E 1 200 ? 11.970 12.318 101.662 1.00 37.93 206 THR E CA 1
ATOM 8412 C C . THR E 1 200 ? 11.830 12.451 103.182 1.00 37.62 206 THR E C 1
ATOM 8413 O O . THR E 1 200 ? 11.141 13.332 103.663 1.00 37.52 206 THR E O 1
ATOM 8417 N N . ALA E 1 201 ? 12.485 11.580 103.930 1.00 37.37 207 ALA E N 1
ATOM 8418 C CA . ALA E 1 201 ? 12.351 11.615 105.382 1.00 37.57 207 ALA E CA 1
ATOM 8419 C C . ALA E 1 201 ? 13.391 12.529 106.030 1.00 37.49 207 ALA E C 1
ATOM 8420 O O . ALA E 1 201 ? 13.299 12.816 107.224 1.00 36.56 207 ALA E O 1
ATOM 8422 N N . LEU E 1 202 ? 14.384 12.971 105.252 1.00 36.35 208 LEU E N 1
ATOM 8423 C CA . LEU E 1 202 ? 15.387 13.894 105.771 1.00 36.57 208 LEU E CA 1
ATOM 8424 C C . LEU E 1 202 ? 14.952 15.327 105.527 1.00 36.41 208 LEU E C 1
ATOM 8425 O O . LEU E 1 202 ? 14.009 15.562 104.779 1.00 36.68 208 LEU E O 1
ATOM 8430 N N . PRO E 1 203 ? 15.637 16.305 106.147 1.00 36.33 209 PRO E N 1
ATOM 8431 C CA . PRO E 1 203 ? 15.279 17.700 105.889 1.00 35.94 209 PRO E CA 1
ATOM 8432 C C . PRO E 1 203 ? 15.520 18.139 104.439 1.00 36.41 209 PRO E C 1
ATOM 8433 O O . PRO E 1 203 ? 16.677 18.162 103.971 1.00 35.71 209 PRO E O 1
ATOM 8437 N N . LEU E 1 204 ? 14.442 18.507 103.737 1.00 35.19 210 LEU E N 1
ATOM 8438 C CA . LEU E 1 204 ? 14.565 18.973 102.365 1.00 34.45 210 LEU E CA 1
ATOM 8439 C C . LEU E 1 204 ? 15.476 20.172 102.277 1.00 33.63 210 LEU E C 1
ATOM 8440 O O . LEU E 1 204 ? 16.316 20.206 101.390 1.00 33.17 210 LEU E O 1
ATOM 8445 N N . ALA E 1 205 ? 15.326 21.150 103.181 1.00 32.45 211 ALA E N 1
ATOM 8446 C CA . ALA E 1 205 ? 16.172 22.345 103.110 1.00 31.82 211 ALA E CA 1
ATOM 8447 C C . ALA E 1 205 ? 17.660 22.028 103.082 1.00 31.13 211 ALA E C 1
ATOM 8448 O O . ALA E 1 205 ? 18.418 22.712 102.401 1.00 29.75 211 ALA E O 1
ATOM 8450 N N . SER E 1 206 ? 18.070 20.975 103.779 1.00 31.21 212 SER E N 1
ATOM 8451 C CA . SER E 1 206 ? 19.478 20.686 103.932 1.00 31.35 212 SER E CA 1
ATOM 8452 C C . SER E 1 206 ? 19.960 19.958 102.699 1.00 31.12 212 SER E C 1
ATOM 8453 O O . SER E 1 206 ? 21.110 20.151 102.271 1.00 29.95 212 SER E O 1
ATOM 8456 N N . LEU E 1 207 ? 19.089 19.110 102.136 1.00 30.58 213 LEU E N 1
ATOM 8457 C CA . LEU E 1 207 ? 19.397 18.411 100.885 1.00 30.48 213 LEU E CA 1
ATOM 8458 C C . LEU E 1 207 ? 19.588 19.444 99.758 1.00 30.04 213 LEU E C 1
ATOM 8459 O O . LEU E 1 207 ? 20.540 19.343 98.969 1.00 28.53 213 LEU E O 1
ATOM 8464 N N . LYS E 1 208 ? 18.679 20.416 99.685 1.00 29.07 214 LYS E N 1
ATOM 8465 C CA . LYS E 1 208 ? 18.753 21.420 98.634 1.00 29.85 214 LYS E CA 1
ATOM 8466 C C . LYS E 1 208 ? 20.020 22.261 98.758 1.00 29.21 214 LYS E C 1
ATOM 8467 O O . LYS E 1 208 ? 20.707 22.524 97.777 1.00 30.14 214 LYS E O 1
ATOM 8473 N N . GLN E 1 209 ? 20.326 22.688 99.976 1.00 28.43 215 GLN E N 1
ATOM 8474 C CA . GLN E 1 209 ? 21.507 23.541 100.220 1.00 27.59 215 GLN E CA 1
ATOM 8475 C C . GLN E 1 209 ? 22.821 22.750 99.944 1.00 26.34 215 GLN E C 1
ATOM 8476 O O . GLN E 1 209 ? 23.810 23.278 99.424 1.00 24.28 215 GLN E O 1
ATOM 8482 N N . THR E 1 210 ? 22.808 21.479 100.314 1.00 25.63 216 THR E N 1
ATOM 8483 C CA . THR E 1 210 ? 23.919 20.601 100.048 1.00 26.08 216 THR E CA 1
ATOM 8484 C C . THR E 1 210 ? 24.147 20.474 98.534 1.00 25.88 216 THR E C 1
ATOM 8485 O O . THR E 1 210 ? 25.266 20.637 98.053 1.00 25.42 216 THR E O 1
ATOM 8489 N N . LYS E 1 211 ? 23.076 20.233 97.778 1.00 25.06 217 LYS E N 1
ATOM 8490 C CA . LYS E 1 211 ? 23.190 20.102 96.332 1.00 25.35 217 LYS E CA 1
ATOM 8491 C C . LYS E 1 211 ? 23.681 21.419 95.716 1.00 25.77 217 LYS E C 1
ATOM 8492 O O . LYS E 1 211 ? 24.523 21.402 94.795 1.00 23.94 217 LYS E O 1
ATOM 8498 N N . ALA E 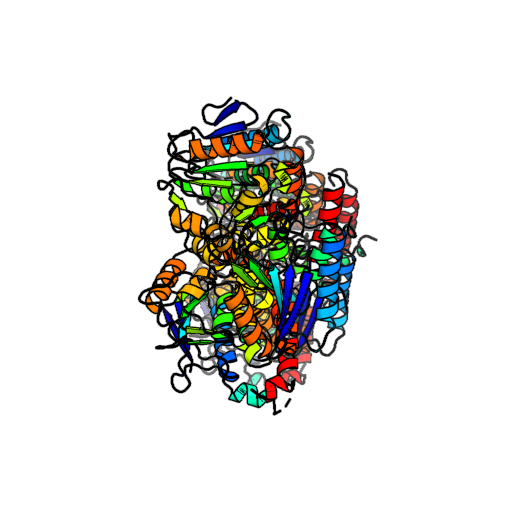1 212 ? 23.204 22.554 96.261 1.00 24.19 218 ALA E N 1
ATOM 8499 C CA . ALA E 1 212 ? 23.506 23.844 95.669 1.00 24.67 218 ALA E CA 1
ATOM 8500 C C . ALA E 1 212 ? 24.996 24.088 95.836 1.00 24.30 218 ALA E C 1
ATOM 8501 O O . ALA E 1 212 ? 25.654 24.574 94.937 1.00 24.65 218 ALA E O 1
ATOM 8503 N N . LEU E 1 213 ? 25.538 23.706 96.991 1.00 24.15 219 LEU E N 1
ATOM 8504 C CA . LEU E 1 213 ? 26.995 23.797 97.200 1.00 23.69 219 LEU E CA 1
ATOM 8505 C C . LEU E 1 213 ? 27.810 22.820 96.312 1.00 23.08 219 LEU E C 1
ATOM 8506 O O . LEU E 1 213 ? 28.866 23.181 95.780 1.00 23.71 219 LEU E O 1
ATOM 8511 N N . MET E 1 214 ? 27.354 21.571 96.191 1.00 24.10 220 MET E N 1
ATOM 8512 C CA . MET E 1 214 ? 28.054 20.614 95.304 1.00 24.25 220 MET E CA 1
ATOM 8513 C C . MET E 1 214 ? 28.027 21.085 93.873 1.00 24.70 220 MET E C 1
ATOM 8514 O O . MET E 1 214 ? 28.950 20.810 93.112 1.00 23.70 220 MET E O 1
ATOM 8519 N N . LYS E 1 215 ? 26.944 21.765 93.487 1.00 24.79 221 LYS E N 1
ATOM 8520 C CA . LYS E 1 215 ? 26.831 22.289 92.116 1.00 25.55 221 LYS E CA 1
ATOM 8521 C C . LYS E 1 215 ? 27.146 23.791 92.049 1.00 25.82 221 LYS E C 1
ATOM 8522 O O . LYS E 1 215 ? 26.506 24.550 91.298 1.00 25.25 221 LYS E O 1
ATOM 8528 N N . HIS E 1 216 ? 28.161 24.222 92.813 1.00 25.80 222 HIS E N 1
ATOM 8529 C CA . HIS E 1 216 ? 28.539 25.642 92.859 1.00 26.01 222 HIS E CA 1
ATOM 8530 C C . HIS E 1 216 ? 28.879 26.184 91.490 1.00 25.94 222 HIS E C 1
ATOM 8531 O O . HIS E 1 216 ? 28.740 27.372 91.258 1.00 25.34 222 HIS E O 1
ATOM 8538 N N . ASP E 1 217 ? 29.363 25.313 90.613 1.00 24.83 223 ASP E N 1
ATOM 8539 C CA . ASP E 1 217 ? 29.724 25.678 89.252 1.00 25.28 223 ASP E CA 1
ATOM 8540 C C . ASP E 1 217 ? 28.611 25.503 88.227 1.00 26.07 223 ASP E C 1
ATOM 8541 O O . ASP E 1 217 ? 28.884 25.343 87.011 1.00 25.95 223 ASP E O 1
ATOM 8546 N N . LEU E 1 218 ? 27.365 25.547 88.683 1.00 25.26 224 LEU E N 1
ATOM 8547 C CA . LEU E 1 218 ? 26.233 25.418 87.744 1.00 26.01 224 LEU E CA 1
ATOM 8548 C C . LEU E 1 218 ? 26.235 26.462 86.610 1.00 25.48 224 LEU E C 1
ATOM 8549 O O . LEU E 1 218 ? 25.868 26.155 85.465 1.00 25.93 224 LEU E O 1
ATOM 8554 N N . ASP E 1 219 ? 26.676 27.681 86.893 1.00 25.27 225 ASP E N 1
ATOM 8555 C CA . ASP E 1 219 ? 26.725 28.682 85.844 1.00 25.88 225 ASP E CA 1
ATOM 8556 C C . ASP E 1 219 ? 27.616 28.208 84.677 1.00 26.00 225 ASP E C 1
ATOM 8557 O O . ASP E 1 219 ? 27.212 28.281 83.510 1.00 24.60 225 ASP E O 1
ATOM 8562 N N . GLN E 1 220 ? 28.815 27.738 85.011 1.00 25.59 226 GLN E N 1
ATOM 8563 C CA . GLN E 1 220 ? 29.743 27.174 84.006 1.00 26.84 226 GLN E CA 1
ATOM 8564 C C . GLN E 1 220 ? 29.198 25.935 83.265 1.00 25.93 226 GLN E C 1
ATOM 8565 O O . GLN E 1 220 ? 29.436 25.781 82.070 1.00 25.22 226 GLN E O 1
ATOM 8571 N N . ILE E 1 221 ? 28.469 25.069 83.966 1.00 25.34 227 ILE E N 1
ATOM 8572 C CA . ILE E 1 221 ? 27.894 23.884 83.377 1.00 25.90 227 ILE E CA 1
ATOM 8573 C C . ILE E 1 221 ? 26.796 24.280 82.367 1.00 26.93 227 ILE E C 1
ATOM 8574 O O . ILE E 1 221 ? 26.755 23.730 81.257 1.00 26.31 227 ILE E O 1
ATOM 8579 N N . ILE E 1 222 ? 25.933 25.244 82.730 1.00 25.93 228 ILE E N 1
ATOM 8580 C CA . ILE E 1 222 ? 24.906 25.723 81.787 1.00 26.97 228 ILE E CA 1
ATOM 8581 C C . ILE E 1 222 ? 25.570 26.346 80.559 1.00 26.90 228 ILE E C 1
ATOM 8582 O O . ILE E 1 222 ? 25.176 26.073 79.437 1.00 28.63 228 ILE E O 1
ATOM 8587 N N . GLU E 1 223 ? 26.569 27.188 80.770 1.00 26.90 229 GLU E N 1
ATOM 8588 C CA . GLU E 1 223 ? 27.323 27.756 79.659 1.00 27.81 229 GLU E CA 1
ATOM 8589 C C . GLU E 1 223 ? 27.898 26.678 78.750 1.00 27.79 229 GLU E C 1
ATOM 8590 O O . GLU E 1 223 ? 27.757 26.786 77.537 1.00 27.65 229 GLU E O 1
ATOM 8596 N N . CYS E 1 224 ? 28.548 25.657 79.329 1.00 28.12 230 CYS E N 1
ATOM 8597 C CA . CYS E 1 224 ? 29.055 24.498 78.551 1.00 28.45 230 CYS E CA 1
ATOM 8598 C C . CYS E 1 224 ? 27.930 23.797 77.774 1.00 28.87 230 CYS E C 1
ATOM 8599 O O . CYS E 1 224 ? 28.068 23.495 76.605 1.00 29.48 230 CYS E O 1
ATOM 8602 N N . ILE E 1 225 ? 26.797 23.540 78.402 1.00 28.36 231 ILE E N 1
ATOM 8603 C CA . ILE E 1 225 ? 25.705 22.939 77.661 1.00 29.48 231 ILE E CA 1
ATOM 8604 C C . ILE E 1 225 ? 25.282 23.797 76.441 1.00 29.85 231 ILE E C 1
ATOM 8605 O O . ILE E 1 225 ? 25.026 23.260 75.356 1.00 29.97 231 ILE E O 1
ATOM 8610 N N . ASP E 1 226 ? 25.185 25.112 76.621 1.00 30.15 232 ASP E N 1
ATOM 8611 C CA . ASP E 1 226 ? 24.746 25.983 75.538 1.00 30.04 232 ASP E CA 1
ATOM 8612 C C . ASP E 1 226 ? 25.786 26.017 74.447 1.00 30.38 232 ASP E C 1
ATOM 8613 O O . ASP E 1 226 ? 25.444 25.995 73.285 1.00 30.05 232 ASP E O 1
ATOM 8618 N N . HIS E 1 227 ? 27.057 26.134 74.833 1.00 30.57 233 HIS E N 1
ATOM 8619 C CA . HIS E 1 227 ? 28.173 26.106 73.897 1.00 31.03 233 HIS E CA 1
ATOM 8620 C C . HIS E 1 227 ? 28.284 24.773 73.116 1.00 31.11 233 HIS E C 1
ATOM 8621 O O . HIS E 1 227 ? 28.493 24.798 71.887 1.00 31.29 233 HIS E O 1
ATOM 8628 N N . GLU E 1 228 ? 28.186 23.626 73.808 1.00 30.11 234 GLU E N 1
ATOM 8629 C CA . GLU E 1 228 ? 28.094 22.350 73.082 1.00 30.05 234 GLU E CA 1
ATOM 8630 C C . GLU E 1 228 ? 26.912 22.381 72.107 1.00 30.17 234 GLU E C 1
ATOM 8631 O O . GLU E 1 228 ? 26.992 21.862 70.995 1.00 28.55 234 GLU E O 1
ATOM 8637 N N . ALA E 1 229 ? 25.803 22.967 72.542 1.00 29.99 235 ALA E N 1
ATOM 8638 C CA . ALA E 1 229 ? 24.596 22.971 71.716 1.00 31.10 235 ALA E CA 1
ATOM 8639 C C . ALA E 1 229 ? 24.807 23.664 70.355 1.00 32.02 235 ALA E C 1
ATOM 8640 O O . ALA E 1 229 ? 24.289 23.201 69.326 1.00 32.12 235 ALA E O 1
ATOM 8642 N N . GLU E 1 230 ? 25.528 24.782 70.360 1.00 32.89 236 GLU E N 1
ATOM 8643 C CA . GLU E 1 230 ? 25.829 25.524 69.122 1.00 34.86 236 GLU E CA 1
ATOM 8644 C C . GLU E 1 230 ? 26.658 24.676 68.142 1.00 34.83 236 GLU E C 1
ATOM 8645 O O . GLU E 1 230 ? 26.320 24.555 66.942 1.00 33.79 236 GLU E O 1
ATOM 8651 N N . ILE E 1 231 ? 27.757 24.120 68.658 1.00 33.97 237 ILE E N 1
ATOM 8652 C CA . ILE E 1 231 ? 28.605 23.202 67.887 1.00 34.68 237 ILE E CA 1
ATOM 8653 C C . ILE E 1 231 ? 27.810 22.022 67.343 1.00 34.34 237 ILE E C 1
ATOM 8654 O O . ILE E 1 231 ? 27.970 21.606 66.166 1.00 33.95 237 ILE E O 1
ATOM 8659 N N . PHE E 1 232 ? 26.966 21.476 68.210 1.00 33.50 238 PHE E N 1
ATOM 8660 C CA . PHE E 1 232 ? 26.150 20.357 67.876 1.00 34.42 238 PHE E CA 1
ATOM 8661 C C . PHE E 1 232 ? 25.175 20.658 66.716 1.00 35.89 238 PHE E C 1
ATOM 8662 O O . PHE E 1 232 ? 25.042 19.858 65.781 1.00 35.44 238 PHE E O 1
ATOM 8670 N N . MET E 1 233 ? 24.504 21.805 66.779 1.00 36.30 239 MET E N 1
ATOM 8671 C CA . MET E 1 233 ? 23.598 22.177 65.709 1.00 37.72 239 MET E CA 1
ATOM 8672 C C . MET E 1 233 ? 24.346 22.529 64.414 1.00 38.68 239 MET E C 1
ATOM 8673 O O . MET E 1 233 ? 23.815 22.315 63.336 1.00 39.94 239 MET E O 1
ATOM 8678 N N . GLN E 1 234 ? 25.587 23.008 64.489 1.00 40.23 240 GLN E N 1
ATOM 8679 C CA . GLN E 1 234 ? 26.406 23.066 63.275 1.00 41.82 240 GLN E CA 1
ATOM 8680 C C . GLN E 1 234 ? 26.580 21.653 62.670 1.00 42.14 240 GLN E C 1
ATOM 8681 O O . GLN E 1 234 ? 26.348 21.448 61.464 1.00 42.72 240 GLN E O 1
ATOM 8687 N N . ARG E 1 235 ? 26.981 20.686 63.500 1.00 41.19 241 ARG E N 1
ATOM 8688 C CA . ARG E 1 235 ? 27.170 19.307 63.054 1.00 40.52 241 ARG E CA 1
ATOM 8689 C C . ARG E 1 235 ? 25.941 18.705 62.362 1.00 41.21 241 ARG E C 1
ATOM 8690 O O . ARG E 1 235 ? 26.087 17.792 61.533 1.00 41.33 241 ARG E O 1
ATOM 8698 N N . VAL E 1 236 ? 24.731 19.135 62.728 1.00 41.97 242 VAL E N 1
ATOM 8699 C CA . VAL E 1 236 ? 23.539 18.490 62.146 1.00 42.83 242 VAL E CA 1
ATOM 8700 C C . VAL E 1 236 ? 23.412 18.848 60.684 1.00 43.40 242 VAL E C 1
ATOM 8701 O O . VAL E 1 236 ? 22.598 18.293 59.986 1.00 43.81 242 VAL E O 1
ATOM 8705 N N . GLN E 1 237 ? 24.251 19.762 60.226 1.00 44.33 243 GLN E N 1
ATOM 8706 C CA . GLN E 1 237 ? 24.234 20.201 58.843 1.00 45.72 243 GLN E CA 1
ATOM 8707 C C . GLN E 1 237 ? 25.498 19.775 58.081 1.00 45.80 243 GLN E C 1
ATOM 8708 O O . GLN E 1 237 ? 25.803 20.325 57.009 1.00 46.14 243 GLN E O 1
ATOM 8714 N N . SER E 1 238 ? 26.229 18.810 58.642 1.00 45.02 244 SER E N 1
ATOM 8715 C CA . SER E 1 238 ? 27.454 18.323 58.023 1.00 44.76 244 SER E CA 1
ATOM 8716 C C . SER E 1 238 ? 27.177 17.164 57.069 1.00 45.31 244 SER E C 1
ATOM 8717 O O . SER E 1 238 ? 26.147 16.482 57.189 1.00 45.10 244 SER E O 1
ATOM 8720 N N . PRO E 1 239 ? 28.104 16.941 56.125 1.00 45.83 245 PRO E N 1
ATOM 8721 C CA . PRO E 1 239 ? 28.138 15.802 55.205 1.00 46.01 245 PRO E CA 1
ATOM 8722 C C . PRO E 1 239 ? 28.192 14.480 55.980 1.00 46.33 245 PRO E C 1
ATOM 8723 O O . PRO E 1 239 ? 27.495 13.534 55.650 1.00 45.51 245 PRO E O 1
ATOM 8727 N N . GLU E 1 240 ? 28.993 14.441 57.038 1.00 46.69 246 GLU E N 1
ATOM 8728 C CA . GLU E 1 240 ? 28.993 13.299 57.919 1.00 47.24 246 GLU E CA 1
ATOM 8729 C C . GLU E 1 240 ? 27.629 12.994 58.540 1.00 47.33 246 GLU E C 1
ATOM 8730 O O . GLU E 1 240 ? 27.179 11.863 58.460 1.00 47.67 246 GLU E O 1
ATOM 8736 N N . MET E 1 241 ? 26.963 13.965 59.160 1.00 47.94 247 MET E N 1
ATOM 8737 C CA . MET E 1 241 ? 25.628 13.674 59.710 1.00 48.87 247 MET E CA 1
ATOM 8738 C C . MET E 1 241 ? 24.729 13.133 58.593 1.00 49.97 247 MET E C 1
ATOM 8739 O O . MET E 1 241 ? 24.174 12.036 58.695 1.00 49.73 247 MET E O 1
ATOM 8744 N N . LEU E 1 242 ? 24.605 13.915 57.527 1.00 50.97 248 LEU E N 1
ATOM 8745 C CA . LEU E 1 242 ? 23.741 13.572 56.399 1.00 52.52 248 LEU E CA 1
ATOM 8746 C C . LEU E 1 242 ? 23.884 12.112 56.010 1.00 52.98 248 LEU E C 1
ATOM 8747 O O . LEU E 1 242 ? 22.905 11.468 55.648 1.00 53.88 248 LEU E O 1
ATOM 8752 N N . GLU E 1 243 ? 25.096 11.578 56.099 1.00 53.40 249 GLU E N 1
ATOM 8753 C CA . GLU E 1 243 ? 25.329 10.176 55.771 1.00 53.63 249 GLU E CA 1
ATOM 8754 C C . GLU E 1 243 ? 24.747 9.186 56.797 1.00 54.39 249 GLU E C 1
ATOM 8755 O O . GLU E 1 243 ? 24.411 8.042 56.453 1.00 54.40 249 GLU E O 1
ATOM 8761 N N . ALA E 1 244 ? 24.634 9.598 58.059 1.00 54.59 250 ALA E N 1
ATOM 8762 C CA . ALA E 1 244 ? 24.149 8.677 59.091 1.00 54.63 250 ALA E CA 1
ATOM 8763 C C . ALA E 1 244 ? 22.683 8.285 58.886 1.00 54.65 250 ALA E C 1
ATOM 8764 O O . ALA E 1 244 ? 21.804 9.148 58.907 1.00 55.27 250 ALA E O 1
ATOM 8766 N N . HIS F 1 6 ? 66.713 5.689 66.313 1.00 47.02 12 HIS F N 1
ATOM 8767 C CA . HIS F 1 6 ? 66.048 5.479 67.625 1.00 47.46 12 HIS F CA 1
ATOM 8768 C C . HIS F 1 6 ? 64.556 5.817 67.644 1.00 47.15 12 HIS F C 1
ATOM 8769 O O . HIS F 1 6 ? 63.924 5.735 68.701 1.00 46.91 12 HIS F O 1
ATOM 8776 N N . LEU F 1 7 ? 64.005 6.169 66.482 1.00 47.02 13 LEU F N 1
ATOM 8777 C CA . LEU F 1 7 ? 62.567 6.427 66.329 1.00 46.65 13 LEU F CA 1
ATOM 8778 C C . LEU F 1 7 ? 61.991 5.880 65.023 1.00 46.66 13 LEU F C 1
ATOM 8779 O O . LEU F 1 7 ? 62.138 6.489 63.967 1.00 46.94 13 LEU F O 1
ATOM 8784 N N . ASN F 1 8 ? 61.322 4.734 65.087 1.00 47.23 14 ASN F N 1
ATOM 8785 C CA . ASN F 1 8 ? 60.630 4.217 63.921 1.00 47.52 14 ASN F CA 1
ATOM 8786 C C . ASN F 1 8 ? 59.297 4.953 63.745 1.00 48.11 14 ASN F C 1
ATOM 8787 O O . ASN F 1 8 ? 58.598 5.217 64.728 1.00 47.76 14 ASN F O 1
ATOM 8792 N N . ALA F 1 9 ? 58.974 5.314 62.507 1.00 48.12 15 ALA F N 1
ATOM 8793 C CA . ALA F 1 9 ? 57.679 5.904 62.176 1.00 47.90 15 ALA F CA 1
ATOM 8794 C C . ALA F 1 9 ? 57.097 5.160 60.984 1.00 48.70 15 ALA F C 1
ATOM 8795 O O . ALA F 1 9 ? 57.820 4.791 60.043 1.00 48.92 15 ALA F O 1
ATOM 8797 N N . ASN F 1 10 ? 55.787 4.945 61.015 1.00 48.27 16 ASN F N 1
ATOM 8798 C CA . ASN F 1 10 ? 55.142 4.097 60.036 1.00 47.13 16 ASN F CA 1
ATOM 8799 C C . ASN F 1 10 ? 53.612 4.292 59.958 1.00 45.69 16 ASN F C 1
ATOM 8800 O O . ASN F 1 10 ? 52.944 4.426 60.989 1.00 43.61 16 ASN F O 1
ATOM 8805 N N . LEU F 1 11 ? 53.074 4.277 58.736 1.00 44.16 17 LEU F N 1
ATOM 8806 C CA . LEU F 1 11 ? 51.675 4.616 58.485 1.00 43.56 17 LEU F CA 1
ATOM 8807 C C . LEU F 1 11 ? 50.856 3.525 57.804 1.00 43.05 17 LEU F C 1
ATOM 8808 O O . LEU F 1 11 ? 51.157 3.151 56.678 1.00 43.31 17 LEU F O 1
ATOM 8813 N N . GLU F 1 12 ? 49.819 3.018 58.465 1.00 42.04 18 GLU F N 1
ATOM 8814 C CA . GLU F 1 12 ? 48.868 2.093 57.813 1.00 41.70 18 GLU F CA 1
ATOM 8815 C C . GLU F 1 12 ? 47.462 2.592 58.008 1.00 41.04 18 GLU F C 1
ATOM 8816 O O . GLU F 1 12 ? 47.065 2.838 59.133 1.00 41.53 18 GLU F O 1
ATOM 8818 N N . GLY F 1 13 ? 46.717 2.751 56.921 1.00 40.29 19 GLY F N 1
ATOM 8819 C CA . GLY F 1 13 ? 45.283 3.059 56.981 1.00 39.82 19 GLY F CA 1
ATOM 8820 C C . GLY F 1 13 ? 44.851 4.183 57.933 1.00 39.32 19 GLY F C 1
ATOM 8821 O O . GLY F 1 13 ? 43.806 4.073 58.603 1.00 38.96 19 GLY F O 1
ATOM 8822 N N . GLY F 1 14 ? 45.640 5.254 57.970 1.00 37.61 20 GLY F N 1
ATOM 8823 C CA . GLY F 1 14 ? 45.322 6.469 58.743 1.00 37.55 20 GLY F CA 1
ATOM 8824 C C . GLY F 1 14 ? 45.963 6.492 60.129 1.00 36.91 20 GLY F C 1
ATOM 8825 O O . GLY F 1 14 ? 45.983 7.523 60.802 1.00 37.34 20 GLY F O 1
ATOM 8826 N N . VAL F 1 15 ? 46.480 5.347 60.548 1.00 35.77 21 VAL F N 1
ATOM 8827 C CA . VAL F 1 15 ? 47.184 5.215 61.805 1.00 35.53 21 VAL F CA 1
ATOM 8828 C C . VAL F 1 15 ? 48.682 5.364 61.690 1.00 35.89 21 VAL F C 1
ATOM 8829 O O . VAL F 1 15 ? 49.348 4.512 61.083 1.00 36.74 21 VAL F O 1
ATOM 8833 N N . LEU F 1 16 ? 49.227 6.409 62.306 1.00 35.43 22 LEU F N 1
ATOM 8834 C CA . LEU F 1 16 ? 50.680 6.589 62.391 1.00 35.46 22 LEU F CA 1
ATOM 8835 C C . LEU F 1 16 ? 51.214 5.981 63.699 1.00 36.37 22 LEU F C 1
ATOM 8836 O O . LEU F 1 16 ? 50.772 6.368 64.807 1.00 35.02 22 LEU F O 1
ATOM 8841 N N . THR F 1 17 ? 52.127 5.016 63.588 1.00 37.11 23 THR F N 1
ATOM 8842 C CA . THR F 1 17 ? 52.698 4.392 64.781 1.00 38.58 23 THR F CA 1
ATOM 8843 C C . THR F 1 17 ? 54.126 4.860 64.964 1.00 39.74 23 THR F C 1
ATOM 8844 O O . THR F 1 17 ? 54.953 4.781 64.043 1.00 40.66 23 THR F O 1
ATOM 8848 N N . LEU F 1 18 ? 54.420 5.368 66.151 1.00 40.75 24 LEU F N 1
ATOM 8849 C CA . LEU F 1 18 ? 55.748 5.890 66.476 1.00 41.68 24 LEU F CA 1
ATOM 8850 C C . LEU F 1 18 ? 56.351 5.009 67.556 1.00 42.48 24 LEU F C 1
ATOM 8851 O O . LEU F 1 18 ? 55.743 4.819 68.608 1.00 42.70 24 LEU F O 1
ATOM 8856 N N . ALA F 1 19 ? 57.527 4.437 67.293 1.00 43.43 25 ALA F N 1
ATOM 8857 C CA . ALA F 1 19 ? 58.123 3.494 68.238 1.00 43.90 25 ALA F CA 1
ATOM 8858 C C . ALA F 1 19 ? 59.541 3.886 68.606 1.00 45.15 25 ALA F C 1
ATOM 8859 O O . ALA F 1 19 ? 60.444 3.929 67.760 1.00 45.55 25 ALA F O 1
ATOM 8861 N N . ILE F 1 20 ? 59.726 4.184 69.888 1.00 45.74 26 ILE F N 1
ATOM 8862 C CA . ILE F 1 20 ? 61.035 4.494 70.423 1.00 46.38 26 ILE F CA 1
ATOM 8863 C C . ILE F 1 20 ? 61.886 3.227 70.378 1.00 47.02 26 ILE F C 1
ATOM 8864 O O . ILE F 1 20 ? 61.476 2.167 70.867 1.00 46.70 26 ILE F O 1
ATOM 8869 N N . ASN F 1 21 ? 63.069 3.342 69.783 1.00 48.23 27 ASN F N 1
ATOM 8870 C CA . ASN F 1 21 ? 63.907 2.170 69.532 1.00 49.44 27 ASN F CA 1
ATOM 8871 C C . ASN F 1 21 ? 65.346 2.411 69.998 1.00 49.67 27 ASN F C 1
ATOM 8872 O O . ASN F 1 21 ? 66.195 2.853 69.227 1.00 49.39 27 ASN F O 1
ATOM 8877 N N . ARG F 1 22 ? 65.602 2.154 71.277 1.00 50.23 28 ARG F N 1
ATOM 8878 C CA . ARG F 1 22 ? 66.921 2.402 71.850 1.00 51.19 28 ARG F CA 1
ATOM 8879 C C . ARG F 1 22 ? 67.124 1.508 73.054 1.00 51.64 28 ARG F C 1
ATOM 8880 O O . ARG F 1 22 ? 67.482 1.980 74.134 1.00 52.21 28 ARG F O 1
ATOM 8888 N N . PRO F 1 23 ? 66.913 0.201 72.856 1.00 52.08 29 PRO F N 1
ATOM 8889 C CA . PRO F 1 23 ? 66.863 -0.863 73.849 1.00 52.40 29 PRO F CA 1
ATOM 8890 C C . PRO F 1 23 ? 68.203 -1.115 74.520 1.00 52.48 29 PRO F C 1
ATOM 8891 O O . PRO F 1 23 ? 68.255 -1.817 75.527 1.00 53.03 29 PRO F O 1
ATOM 8895 N N . GLU F 1 24 ? 69.270 -0.562 73.954 1.00 52.75 30 GLU F N 1
ATOM 8896 C CA . GLU F 1 24 ? 70.584 -0.592 74.586 1.00 53.33 30 GLU F CA 1
ATOM 8897 C C . GLU F 1 24 ? 70.593 0.249 75.861 1.00 53.65 30 GLU F C 1
ATOM 8898 O O . GLU F 1 24 ? 71.621 0.346 76.541 1.00 53.96 30 GLU F O 1
ATOM 8900 N N . ALA F 1 25 ? 69.459 0.872 76.174 1.00 53.41 31 ALA F N 1
ATOM 8901 C CA . ALA F 1 25 ? 69.374 1.733 77.348 1.00 53.30 31 ALA F CA 1
ATOM 8902 C C . ALA F 1 25 ? 67.939 1.787 77.817 1.00 53.24 31 ALA F C 1
ATOM 8903 O O . ALA F 1 25 ? 67.447 2.850 78.167 1.00 53.84 31 ALA F O 1
ATOM 8905 N N . LYS F 1 26 ? 67.296 0.619 77.843 1.00 53.20 32 LYS F N 1
ATOM 8906 C CA . LYS F 1 26 ? 65.830 0.473 77.924 1.00 52.84 32 LYS F CA 1
ATOM 8907 C C . LYS F 1 26 ? 65.044 1.767 77.630 1.00 52.45 32 LYS F C 1
ATOM 8908 O O . LYS F 1 26 ? 64.174 2.161 78.406 1.00 52.13 32 LYS F O 1
ATOM 8914 N N . ASN F 1 27 ? 65.397 2.422 76.528 1.00 51.68 33 ASN F N 1
ATOM 8915 C CA . ASN F 1 27 ? 64.646 3.551 75.963 1.00 51.34 33 ASN F CA 1
ATOM 8916 C C . ASN F 1 27 ? 64.795 4.931 76.614 1.00 51.06 33 ASN F C 1
ATOM 8917 O O . ASN F 1 27 ? 63.990 5.825 76.361 1.00 50.52 33 ASN F O 1
ATOM 8922 N N . ALA F 1 28 ? 65.849 5.108 77.406 1.00 50.19 34 ALA F N 1
ATOM 8923 C CA . ALA F 1 28 ? 66.160 6.410 77.978 1.00 49.72 34 ALA F CA 1
ATOM 8924 C C . ALA F 1 28 ? 66.148 7.477 76.911 1.00 49.65 34 ALA F C 1
ATOM 8925 O O . ALA F 1 28 ? 66.620 7.261 75.795 1.00 49.65 34 ALA F O 1
ATOM 8927 N N . LEU F 1 29 ? 65.625 8.645 77.256 1.00 49.00 35 LEU F N 1
ATOM 8928 C CA . LEU F 1 29 ? 65.514 9.705 76.293 1.00 48.95 35 LEU F CA 1
ATOM 8929 C C . LEU F 1 29 ? 66.584 10.747 76.547 1.00 48.79 35 LEU F C 1
ATOM 8930 O O . LEU F 1 29 ? 66.999 10.949 77.683 1.00 49.28 35 LEU F O 1
ATOM 8935 N N . TYR F 1 30 ? 67.016 11.410 75.480 1.00 48.49 36 TYR F N 1
ATOM 8936 C CA . TYR F 1 30 ? 68.011 12.459 75.570 1.00 48.36 36 TYR F CA 1
ATOM 8937 C C . TYR F 1 30 ? 67.615 13.618 74.643 1.00 48.31 36 TYR F C 1
ATOM 8938 O O . TYR F 1 30 ? 66.768 13.459 73.757 1.00 48.96 36 TYR F O 1
ATOM 8947 N N . GLY F 1 31 ? 68.227 14.777 74.859 1.00 48.20 37 GLY F N 1
ATOM 8948 C CA . GLY F 1 31 ? 67.949 15.995 74.102 1.00 48.56 37 GLY F CA 1
ATOM 8949 C C . GLY F 1 31 ? 67.342 15.883 72.716 1.00 48.98 37 GLY F C 1
ATOM 8950 O O . GLY F 1 31 ? 66.187 16.253 72.498 1.00 48.94 37 GLY F O 1
ATOM 8951 N N . GLU F 1 32 ? 68.132 15.401 71.761 1.00 48.89 38 GLU F N 1
ATOM 8952 C CA . GLU F 1 32 ? 67.703 15.321 70.360 1.00 48.40 38 GLU F CA 1
ATOM 8953 C C . GLU F 1 32 ? 66.504 14.388 70.132 1.00 46.92 38 GLU F C 1
ATOM 8954 O O . GLU F 1 32 ? 65.646 14.669 69.302 1.00 46.28 38 GLU F O 1
ATOM 8960 N N . LEU F 1 33 ? 66.483 13.267 70.846 1.00 45.62 39 LEU F N 1
ATOM 8961 C CA . LEU F 1 33 ? 65.407 12.281 70.732 1.00 44.91 39 LEU F CA 1
ATOM 8962 C C . LEU F 1 33 ? 64.027 12.820 71.218 1.00 44.31 39 LEU F C 1
ATOM 8963 O O . LEU F 1 33 ? 63.002 12.545 70.602 1.00 43.69 39 LEU F O 1
ATOM 8968 N N . TYR F 1 34 ? 64.017 13.592 72.303 1.00 43.65 40 TYR F N 1
ATOM 8969 C CA . TYR F 1 34 ? 62.814 14.317 72.707 1.00 43.38 40 TYR F CA 1
ATOM 8970 C C . TYR F 1 34 ? 62.300 15.160 71.544 1.00 43.46 40 TYR F C 1
ATOM 8971 O O . TYR F 1 34 ? 61.101 15.158 71.229 1.00 42.91 40 TYR F O 1
ATOM 8980 N N . LEU F 1 35 ? 63.228 15.886 70.917 1.00 43.69 41 LEU F N 1
ATOM 8981 C CA . LEU F 1 35 ? 62.911 16.846 69.876 1.00 44.28 41 LEU F CA 1
ATOM 8982 C C . LEU F 1 35 ? 62.391 16.205 68.612 1.00 44.24 41 LEU F C 1
ATOM 8983 O O . LEU F 1 35 ? 61.538 16.761 67.952 1.00 44.66 41 LEU F O 1
ATOM 8988 N N . TRP F 1 36 ? 62.898 15.030 68.272 1.00 44.72 42 TRP F N 1
ATOM 8989 C CA . TRP F 1 36 ? 62.414 14.330 67.083 1.00 44.30 42 TRP F CA 1
ATOM 8990 C C . TRP F 1 36 ? 61.014 13.788 67.282 1.00 42.97 42 TRP F C 1
ATOM 8991 O O . TRP F 1 36 ? 60.209 13.768 66.360 1.00 43.51 42 TRP F O 1
ATOM 9002 N N . ILE F 1 37 ? 60.711 13.337 68.487 1.00 41.81 43 ILE F N 1
ATOM 9003 C CA . ILE F 1 37 ? 59.343 12.848 68.742 1.00 40.30 43 ILE F CA 1
ATOM 9004 C C . ILE F 1 37 ? 58.337 13.982 68.732 1.00 39.79 43 ILE F C 1
ATOM 9005 O O . ILE F 1 37 ? 57.267 13.871 68.138 1.00 40.62 43 ILE F O 1
ATOM 9010 N N . ALA F 1 38 ? 58.672 15.076 69.406 1.00 39.52 44 ALA F N 1
ATOM 9011 C CA . ALA F 1 38 ? 57.844 16.276 69.357 1.00 38.69 44 ALA F CA 1
ATOM 9012 C C . ALA F 1 38 ? 57.586 16.676 67.911 1.00 38.73 44 ALA F C 1
ATOM 9013 O O . ALA F 1 38 ? 56.443 16.929 67.520 1.00 38.50 44 ALA F O 1
ATOM 9015 N N . LYS F 1 39 ? 58.644 16.760 67.105 1.00 38.60 45 LYS F N 1
ATOM 9016 C CA . LYS F 1 39 ? 58.456 17.221 65.730 1.00 38.71 45 LYS F CA 1
ATOM 9017 C C . LYS F 1 39 ? 57.548 16.275 64.974 1.00 38.27 45 LYS F C 1
ATOM 9018 O O . LYS F 1 39 ? 56.708 16.703 64.186 1.00 39.21 45 LYS F O 1
ATOM 9024 N N . ALA F 1 40 ? 57.711 14.984 65.233 1.00 38.27 46 ALA F N 1
ATOM 9025 C CA . ALA F 1 40 ? 56.906 13.963 64.598 1.00 37.86 46 ALA F CA 1
ATOM 9026 C C . ALA F 1 40 ? 55.421 14.116 64.927 1.00 37.85 46 ALA F C 1
ATOM 9027 O O . ALA F 1 40 ? 54.534 13.927 64.072 1.00 36.73 46 ALA F O 1
ATOM 9029 N N . LEU F 1 41 ? 55.142 14.440 66.182 1.00 37.53 47 LEU F N 1
ATOM 9030 C CA . LEU F 1 41 ? 53.772 14.740 66.569 1.00 37.32 47 LEU F CA 1
ATOM 9031 C C . LEU F 1 41 ? 53.254 16.049 65.937 1.00 37.56 47 LEU F C 1
ATOM 9032 O O . LEU F 1 41 ? 52.115 16.109 65.486 1.00 37.33 47 LEU F O 1
ATOM 9037 N N . ASP F 1 42 ? 54.066 17.105 65.890 1.00 38.23 48 ASP F N 1
ATOM 9038 C CA . ASP F 1 42 ? 53.579 18.324 65.212 1.00 38.48 48 ASP F CA 1
ATOM 9039 C C . ASP F 1 42 ? 53.217 18.064 63.742 1.00 38.00 48 ASP F C 1
ATOM 9040 O O . ASP F 1 42 ? 52.166 18.497 63.254 1.00 36.85 48 ASP F O 1
ATOM 9045 N N . GLU F 1 43 ? 54.094 17.352 63.038 1.00 38.34 49 GLU F N 1
ATOM 9046 C CA . GLU F 1 43 ? 53.855 17.063 61.615 1.00 38.26 49 GLU F CA 1
ATOM 9047 C C . GLU F 1 43 ? 52.658 16.162 61.389 1.00 36.73 49 GLU F C 1
ATOM 9048 O O . GLU F 1 43 ? 51.912 16.349 60.436 1.00 37.07 49 GLU F O 1
ATOM 9054 N N . ALA F 1 44 ? 52.461 15.186 62.262 1.00 35.65 50 ALA F N 1
ATOM 9055 C CA . ALA F 1 44 ? 51.319 14.291 62.114 1.00 35.31 50 ALA F CA 1
ATOM 9056 C C . ALA F 1 44 ? 50.024 15.078 62.180 1.00 35.65 50 ALA F C 1
ATOM 9057 O O . ALA F 1 44 ? 49.025 14.760 61.477 1.00 35.77 50 ALA F O 1
ATOM 9059 N N . ASP F 1 45 ? 50.015 16.079 63.060 1.00 35.23 51 ASP F N 1
ATOM 9060 C CA . ASP F 1 45 ? 48.811 16.857 63.279 1.00 35.67 51 ASP F CA 1
ATOM 9061 C C . ASP F 1 45 ? 48.501 17.642 61.993 1.00 35.67 51 ASP F C 1
ATOM 9062 O O . ASP F 1 45 ? 47.343 17.791 61.623 1.00 35.19 51 ASP F O 1
ATOM 9067 N N . GLN F 1 46 ? 49.540 18.091 61.294 1.00 36.59 52 GLN F N 1
ATOM 9068 C CA . GLN F 1 46 ? 49.371 18.801 59.988 1.00 37.08 52 GLN F CA 1
ATOM 9069 C C . GLN F 1 46 ? 49.247 17.884 58.745 1.00 37.57 52 GLN F C 1
ATOM 9070 O O . GLN F 1 46 ? 49.081 18.381 57.637 1.00 38.40 52 GLN F O 1
ATOM 9076 N N . ASN F 1 47 ? 49.355 16.571 58.929 1.00 37.77 53 ASN F N 1
ATOM 9077 C CA . ASN F 1 47 ? 49.284 15.587 57.843 1.00 37.54 53 ASN F CA 1
ATOM 9078 C C . ASN F 1 47 ? 47.889 15.039 57.609 1.00 37.25 53 ASN F C 1
ATOM 9079 O O . ASN F 1 47 ? 47.411 14.247 58.404 1.00 36.78 53 ASN F O 1
ATOM 9084 N N . LYS F 1 48 ? 47.259 15.393 56.493 1.00 36.35 54 LYS F N 1
ATOM 9085 C CA . LYS F 1 48 ? 45.887 14.976 56.271 1.00 36.35 54 LYS F CA 1
ATOM 9086 C C . LYS F 1 48 ? 45.719 13.469 56.106 1.00 36.53 54 LYS F C 1
ATOM 9087 O O . LYS F 1 48 ? 44.606 12.984 56.180 1.00 35.48 54 LYS F O 1
ATOM 9089 N N . ASP F 1 49 ? 46.809 12.734 55.894 1.00 36.49 55 ASP F N 1
ATOM 9090 C CA . ASP F 1 49 ? 46.709 11.292 55.762 1.00 36.71 55 ASP F CA 1
ATOM 9091 C C . ASP F 1 49 ? 46.768 10.590 57.118 1.00 36.21 55 ASP F C 1
ATOM 9092 O O . ASP F 1 49 ? 46.492 9.396 57.219 1.00 36.33 55 ASP F O 1
ATOM 9097 N N . VAL F 1 50 ? 47.118 11.339 58.154 1.00 35.44 56 VAL F N 1
ATOM 9098 C CA . VAL F 1 50 ? 47.140 10.804 59.512 1.00 34.79 56 VAL F CA 1
ATOM 9099 C C . VAL F 1 50 ? 45.840 11.170 60.241 1.00 34.80 56 VAL F C 1
ATOM 9100 O O . VAL F 1 50 ? 45.470 12.339 60.324 1.00 34.15 56 VAL F O 1
ATOM 9104 N N . ARG F 1 51 ? 45.163 10.158 60.756 1.00 35.14 57 ARG F N 1
ATOM 9105 C CA . ARG F 1 51 ? 43.944 10.336 61.531 1.00 35.28 57 ARG F CA 1
ATOM 9106 C C . ARG F 1 51 ? 44.110 10.002 63.030 1.00 34.83 57 ARG F C 1
ATOM 9107 O O . ARG F 1 51 ? 43.379 10.546 63.874 1.00 33.46 57 ARG F O 1
ATOM 9115 N N . VAL F 1 52 ? 45.082 9.148 63.340 1.00 33.23 58 VAL F N 1
ATOM 9116 C CA . VAL F 1 52 ? 45.313 8.673 64.705 1.00 33.64 58 VAL F CA 1
ATOM 9117 C C . VAL F 1 52 ? 46.806 8.439 64.923 1.00 33.31 58 VAL F C 1
ATOM 9118 O O . VAL F 1 52 ? 47.513 7.944 64.020 1.00 32.76 58 VAL F O 1
ATOM 9122 N N . VAL F 1 53 ? 47.313 8.803 66.095 1.00 32.43 59 VAL F N 1
ATOM 9123 C CA . VAL F 1 53 ? 48.719 8.493 66.410 1.00 33.15 59 VAL F CA 1
ATOM 9124 C C . VAL F 1 53 ? 48.807 7.488 67.553 1.00 34.29 59 VAL F C 1
ATOM 9125 O O . VAL F 1 53 ? 48.072 7.597 68.558 1.00 34.11 59 VAL F O 1
ATOM 9129 N N . VAL F 1 54 ? 49.655 6.476 67.369 1.00 34.46 60 VAL F N 1
ATOM 9130 C CA . VAL F 1 54 ? 49.957 5.496 68.403 1.00 35.00 60 VAL F CA 1
ATOM 9131 C C . VAL F 1 54 ? 51.425 5.678 68.764 1.00 35.27 60 VAL F C 1
ATOM 9132 O O . VAL F 1 54 ? 52.280 5.656 67.878 1.00 36.35 60 VAL F O 1
ATOM 9136 N N . LEU F 1 55 ? 51.712 5.908 70.046 1.00 35.66 61 LEU F N 1
ATOM 9137 C CA . LEU F 1 55 ? 53.079 6.088 70.523 1.00 36.29 61 LEU F CA 1
ATOM 9138 C C . LEU F 1 55 ? 53.465 4.970 71.493 1.00 36.12 61 LEU F C 1
ATOM 9139 O O . LEU F 1 55 ? 52.714 4.634 72.389 1.00 35.27 61 LEU F O 1
ATOM 9144 N N . ARG F 1 56 ? 54.656 4.398 71.305 1.00 36.71 62 ARG F N 1
ATOM 9145 C CA . ARG F 1 56 ? 55.071 3.234 72.084 1.00 37.65 62 ARG F CA 1
ATOM 9146 C C . ARG F 1 56 ? 56.569 2.924 71.977 1.00 37.83 62 ARG F C 1
ATOM 9147 O O . ARG F 1 56 ? 57.320 3.577 71.229 1.00 36.42 62 ARG F O 1
ATOM 9155 N N . GLY F 1 57 ? 56.981 1.918 72.745 1.00 38.45 63 GLY F N 1
ATOM 9156 C CA . GLY F 1 57 ? 58.337 1.399 72.672 1.00 40.54 63 GLY F CA 1
ATOM 9157 C C . GLY F 1 57 ? 58.415 0.470 71.463 1.00 42.68 63 GLY F C 1
ATOM 9158 O O . GLY F 1 57 ? 57.408 -0.140 71.073 1.00 42.61 63 GLY F O 1
ATOM 9159 N N . ALA F 1 58 ? 59.595 0.356 70.859 1.00 44.88 64 ALA F N 1
ATOM 9160 C CA . ALA F 1 58 ? 59.727 -0.523 69.692 1.00 46.60 64 ALA F CA 1
ATOM 9161 C C . ALA F 1 58 ? 59.572 -1.964 70.128 1.00 47.92 64 ALA F C 1
ATOM 9162 O O . ALA F 1 58 ? 58.845 -2.734 69.502 1.00 48.55 64 ALA F O 1
ATOM 9164 N N . GLU F 1 59 ? 60.220 -2.313 71.236 1.00 49.53 65 GLU F N 1
ATOM 9165 C CA . GLU F 1 59 ? 60.232 -3.683 71.725 1.00 50.23 65 GLU F CA 1
ATOM 9166 C C . GLU F 1 59 ? 59.565 -3.783 73.079 1.00 50.07 65 GLU F C 1
ATOM 9167 O O . GLU F 1 59 ? 58.428 -3.336 73.228 1.00 50.37 65 GLU F O 1
ATOM 9173 N N . HIS F 1 60 ? 60.260 -4.344 74.068 1.00 49.53 66 HIS F N 1
ATOM 9174 C CA . HIS F 1 60 ? 59.627 -4.639 75.371 1.00 49.33 66 HIS F CA 1
ATOM 9175 C C . HIS F 1 60 ? 59.651 -3.557 76.462 1.00 47.77 66 HIS F C 1
ATOM 9176 O O . HIS F 1 60 ? 59.242 -3.819 77.587 1.00 47.66 66 HIS F O 1
ATOM 9183 N N . ASP F 1 61 ? 60.129 -2.356 76.155 1.00 47.22 67 ASP F N 1
ATOM 9184 C CA . ASP F 1 61 ? 60.118 -1.269 77.145 1.00 46.18 67 ASP F CA 1
ATOM 9185 C C . ASP F 1 61 ? 59.471 -0.037 76.515 1.00 45.25 67 ASP F C 1
ATOM 9186 O O . ASP F 1 61 ? 59.662 0.206 75.322 1.00 44.39 67 ASP F O 1
ATOM 9191 N N . PHE F 1 62 ? 58.741 0.752 77.317 1.00 43.76 68 PHE F N 1
ATOM 9192 C CA . PHE F 1 62 ? 58.279 2.069 76.858 1.00 42.24 68 PHE F CA 1
ATOM 9193 C C . PHE F 1 62 ? 59.406 3.079 76.992 1.00 42.54 68 PHE F C 1
ATOM 9194 O O . PHE F 1 62 ? 59.882 3.605 75.992 1.00 42.37 68 PHE F O 1
ATOM 9202 N N . THR F 1 63 ? 59.843 3.370 78.217 1.00 42.50 69 THR F N 1
ATOM 9203 C CA . THR F 1 63 ? 61.008 4.246 78.378 1.00 42.78 69 THR F CA 1
ATOM 9204 C C . THR F 1 63 ? 61.559 4.306 79.799 1.00 43.75 69 THR F C 1
ATOM 9205 O O . THR F 1 63 ? 60.830 4.589 80.748 1.00 42.39 69 THR F O 1
ATOM 9209 N N . ALA F 1 64 ? 62.859 4.039 79.922 1.00 44.41 70 ALA F N 1
ATOM 9210 C CA . ALA F 1 64 ? 63.551 4.118 81.202 1.00 45.84 70 ALA F CA 1
ATOM 9211 C C . ALA F 1 64 ? 63.624 5.535 81.724 1.00 46.43 70 ALA F C 1
ATOM 9212 O O . ALA F 1 64 ? 64.219 5.770 82.768 1.00 46.68 70 ALA F O 1
ATOM 9214 N N . GLY F 1 65 ? 63.063 6.485 80.984 1.00 47.82 71 GLY F N 1
ATOM 9215 C CA . GLY F 1 65 ? 63.054 7.894 81.408 1.00 49.06 71 GLY F CA 1
ATOM 9216 C C . GLY F 1 65 ? 64.224 8.739 80.932 1.00 50.50 71 GLY F C 1
ATOM 9217 O O . GLY F 1 65 ? 64.918 8.382 79.971 1.00 50.39 71 GLY F O 1
ATOM 9218 N N . ASN F 1 66 ? 64.455 9.865 81.608 1.00 51.21 72 ASN F N 1
ATOM 9219 C CA . ASN F 1 66 ? 65.495 10.797 81.189 1.00 52.77 72 ASN F CA 1
ATOM 9220 C C . ASN F 1 66 ? 66.867 10.118 81.238 1.00 53.47 72 ASN F C 1
ATOM 9221 O O . ASN F 1 66 ? 67.208 9.472 82.224 1.00 53.59 72 ASN F O 1
ATOM 9226 N N . ASP F 1 67 ? 67.641 10.253 80.168 1.00 54.03 73 ASP F N 1
ATOM 9227 C CA . ASP F 1 67 ? 68.907 9.525 80.062 1.00 54.98 73 ASP F CA 1
ATOM 9228 C C . ASP F 1 67 ? 69.816 9.798 81.264 1.00 54.79 73 ASP F C 1
ATOM 9229 O O . ASP F 1 67 ? 70.219 10.935 81.493 1.00 54.13 73 ASP F O 1
ATOM 9234 N N . ALA F 1 83 ? 63.239 27.731 80.319 1.00 46.77 89 ALA F N 1
ATOM 9235 C CA . ALA F 1 83 ? 62.695 26.520 80.922 1.00 47.07 89 ALA F CA 1
ATOM 9236 C C . ALA F 1 83 ? 61.775 25.759 79.962 1.00 47.04 89 ALA F C 1
ATOM 9237 O O . ALA F 1 83 ? 61.926 24.563 79.780 1.00 47.11 89 ALA F O 1
ATOM 9239 N N . GLY F 1 84 ? 60.831 26.462 79.348 1.00 47.59 90 GLY F N 1
ATOM 9240 C CA . GLY F 1 84 ? 59.828 25.837 78.497 1.00 48.14 90 GLY F CA 1
ATOM 9241 C C . GLY F 1 84 ? 60.296 25.333 77.140 1.00 48.62 90 GLY F C 1
ATOM 9242 O O . GLY F 1 84 ? 59.505 24.721 76.403 1.00 49.20 90 GLY F O 1
ATOM 9243 N N . GLN F 1 85 ? 61.567 25.585 76.805 1.00 48.68 91 GLN F N 1
ATOM 9244 C CA . GLN F 1 85 ? 62.164 25.126 75.535 1.00 48.31 91 GLN F CA 1
ATOM 9245 C C . GLN F 1 85 ? 63.190 24.031 75.785 1.00 47.87 91 GLN F C 1
ATOM 9246 O O . GLN F 1 85 ? 63.832 23.531 74.865 1.00 47.94 91 GLN F O 1
ATOM 9252 N N . VAL F 1 86 ? 63.337 23.653 77.048 1.00 47.08 92 VAL F N 1
ATOM 9253 C CA . VAL F 1 86 ? 64.043 22.435 77.414 1.00 46.18 92 VAL F CA 1
ATOM 9254 C C . VAL F 1 86 ? 63.273 21.230 76.884 1.00 45.88 92 VAL F C 1
ATOM 9255 O O . VAL F 1 86 ? 62.076 21.088 77.150 1.00 45.71 92 VAL F O 1
ATOM 9259 N N . PRO F 1 87 ? 63.967 20.368 76.107 1.00 45.53 93 PRO F N 1
ATOM 9260 C CA . PRO F 1 87 ? 63.473 19.269 75.269 1.00 44.28 93 PRO F CA 1
ATOM 9261 C C . PRO F 1 87 ? 62.285 18.457 75.809 1.00 43.08 93 PRO F C 1
ATOM 9262 O O . PRO F 1 87 ? 61.261 18.368 75.133 1.00 42.08 93 PRO F O 1
ATOM 9266 N N . PRO F 1 88 ? 62.418 17.867 77.006 1.00 41.93 94 PRO F N 1
ATOM 9267 C CA . PRO F 1 88 ? 61.314 17.032 77.489 1.00 41.00 94 PRO F CA 1
ATOM 9268 C C . PRO F 1 88 ? 60.010 17.835 77.642 1.00 40.14 94 PRO F C 1
ATOM 9269 O O . PRO F 1 88 ? 58.919 17.301 77.421 1.00 39.22 94 PRO F O 1
ATOM 9273 N N . PHE F 1 89 ? 60.126 19.109 77.983 1.00 38.79 95 PHE F N 1
ATOM 9274 C CA . PHE F 1 89 ? 58.935 19.943 78.074 1.00 39.18 95 PHE F CA 1
ATOM 9275 C C . PHE F 1 89 ? 58.387 20.279 76.686 1.00 38.89 95 PHE F C 1
ATOM 9276 O O . PHE F 1 89 ? 57.157 20.441 76.507 1.00 37.22 95 PHE F O 1
ATOM 9284 N N . VAL F 1 90 ? 59.293 20.370 75.709 1.00 37.59 96 VAL F N 1
ATOM 9285 C CA . VAL F 1 90 ? 58.858 20.519 74.317 1.00 37.21 96 VAL F CA 1
ATOM 9286 C C . VAL F 1 90 ? 58.007 19.357 73.882 1.00 36.20 96 VAL F C 1
ATOM 9287 O O . VAL F 1 90 ? 56.994 19.542 73.231 1.00 36.82 96 VAL F O 1
ATOM 9291 N N . LEU F 1 91 ? 58.429 18.153 74.243 1.00 35.15 97 LEU F N 1
ATOM 9292 C CA . LEU F 1 91 ? 57.697 16.955 73.892 1.00 34.48 97 LEU F CA 1
ATOM 9293 C C . LEU F 1 91 ? 56.345 16.896 74.608 1.00 33.69 97 LEU F C 1
ATOM 9294 O O . LEU F 1 91 ? 55.315 16.582 74.011 1.00 33.13 97 LEU F O 1
ATOM 9299 N N . LEU F 1 92 ? 56.355 17.183 75.903 1.00 32.30 98 LEU F N 1
ATOM 9300 C CA . LEU F 1 92 ? 55.111 17.122 76.653 1.00 31.47 98 LEU F CA 1
ATOM 9301 C C . LEU F 1 92 ? 54.080 18.077 76.069 1.00 31.22 98 LEU F C 1
ATOM 9302 O O . LEU F 1 92 ? 52.900 17.740 75.956 1.00 31.47 98 LEU F O 1
ATOM 9307 N N . LYS F 1 93 ? 54.525 19.273 75.704 1.00 31.05 99 LYS F N 1
ATOM 9308 C CA . LYS F 1 93 ? 53.653 20.239 75.077 1.00 31.38 99 LYS F CA 1
ATOM 9309 C C . LYS F 1 93 ? 53.131 19.832 73.674 1.00 31.83 99 LYS F C 1
ATOM 9310 O O . LYS F 1 93 ? 51.970 20.092 73.345 1.00 31.51 99 LYS F O 1
ATOM 9316 N N . SER F 1 94 ? 53.983 19.211 72.848 1.00 31.85 100 SER F N 1
ATOM 9317 C CA . SER F 1 94 ? 53.525 18.669 71.540 1.00 31.71 100 SER F CA 1
ATOM 9318 C C . SER F 1 94 ? 52.456 17.625 71.675 1.00 30.38 100 SER F C 1
ATOM 9319 O O . SER F 1 94 ? 51.493 17.569 70.894 1.00 30.95 100 SER F O 1
ATOM 9322 N N . ALA F 1 95 ? 52.622 16.777 72.663 1.00 29.82 101 ALA F N 1
ATOM 9323 C CA . ALA F 1 95 ? 51.643 15.751 72.881 1.00 29.88 101 ALA F CA 1
ATOM 9324 C C . ALA F 1 95 ? 50.299 16.377 73.298 1.00 29.60 101 ALA F C 1
ATOM 9325 O O . ALA F 1 95 ? 49.276 16.003 72.741 1.00 29.50 101 ALA F O 1
ATOM 9327 N N . ALA F 1 96 ? 50.339 17.385 74.189 1.00 29.37 102 ALA F N 1
ATOM 9328 C CA . ALA F 1 96 ? 49.134 18.035 74.729 1.00 28.98 102 ALA F CA 1
ATOM 9329 C C . ALA F 1 96 ? 48.313 18.682 73.635 1.00 28.80 102 ALA F C 1
ATOM 9330 O O . ALA F 1 96 ? 47.092 18.609 73.656 1.00 28.59 102 ALA F O 1
ATOM 9332 N N . ARG F 1 97 ? 49.011 19.292 72.679 1.00 28.63 103 ARG F N 1
ATOM 9333 C CA . ARG F 1 97 ? 48.421 20.119 71.635 1.00 30.21 103 ARG F CA 1
ATOM 9334 C C . ARG F 1 97 ? 48.010 19.304 70.420 1.00 29.88 103 ARG F C 1
ATOM 9335 O O . ARG F 1 97 ? 47.405 19.855 69.510 1.00 30.29 103 ARG F O 1
ATOM 9343 N N . LEU F 1 98 ? 48.362 18.025 70.378 1.00 29.29 104 LEU F N 1
ATOM 9344 C CA . LEU F 1 98 ? 47.956 17.189 69.216 1.00 29.37 104 LEU F CA 1
ATOM 9345 C C . LEU F 1 98 ? 46.429 17.135 69.111 1.00 28.28 104 LEU F C 1
ATOM 9346 O O . LEU F 1 98 ? 45.756 16.684 70.041 1.00 28.11 104 LEU F O 1
ATOM 9351 N N . SER F 1 99 ? 45.866 17.569 67.981 1.00 28.19 105 SER F N 1
ATOM 9352 C CA . SER F 1 99 ? 44.405 17.704 67.877 1.00 28.30 105 SER F CA 1
ATOM 9353 C C . SER F 1 99 ? 43.739 16.367 67.593 1.00 28.63 105 SER F C 1
ATOM 9354 O O . SER F 1 99 ? 42.498 16.202 67.772 1.00 27.35 105 SER F O 1
ATOM 9357 N N . LYS F 1 100 ? 44.547 15.407 67.141 1.00 27.16 106 LYS F N 1
ATOM 9358 C CA . LYS F 1 100 ? 44.015 14.106 66.769 1.00 27.06 106 LYS F CA 1
ATOM 9359 C C . LYS F 1 100 ? 44.177 13.127 67.920 1.00 26.60 106 LYS F C 1
ATOM 9360 O O . LYS F 1 100 ? 44.951 13.377 68.837 1.00 27.20 106 LYS F O 1
ATOM 9366 N N . PRO F 1 101 ? 43.458 12.011 67.879 1.00 26.81 107 PRO F N 1
ATOM 9367 C CA . PRO F 1 101 ? 43.557 11.060 69.019 1.00 27.00 107 PRO F CA 1
ATOM 9368 C C . PRO F 1 101 ? 44.977 10.487 69.228 1.00 27.62 107 PRO F C 1
ATOM 9369 O O . PRO F 1 101 ? 45.658 10.097 68.264 1.00 26.52 107 PRO F O 1
ATOM 9373 N N . LEU F 1 102 ? 45.426 10.455 70.474 1.00 27.62 108 LEU F N 1
ATOM 9374 C CA . LEU F 1 102 ? 46.756 9.899 70.774 1.00 28.47 108 LEU F CA 1
ATOM 9375 C C . LEU F 1 102 ? 46.614 8.701 71.700 1.00 30.03 108 LEU F C 1
ATOM 9376 O O . LEU F 1 102 ? 45.995 8.820 72.777 1.00 29.76 108 LEU F O 1
ATOM 9381 N N . ILE F 1 103 ? 47.162 7.543 71.274 1.00 29.60 109 ILE F N 1
ATOM 9382 C CA . ILE F 1 103 ? 47.083 6.303 72.025 1.00 30.51 109 ILE F CA 1
ATOM 9383 C C . ILE F 1 103 ? 48.504 5.888 72.403 1.00 31.61 109 ILE F C 1
ATOM 9384 O O . ILE F 1 103 ? 49.427 5.954 71.558 1.00 31.28 109 ILE F O 1
ATOM 9389 N N . ILE F 1 104 ? 48.704 5.502 73.666 1.00 30.98 110 ILE F N 1
ATOM 9390 C CA . ILE F 1 104 ? 50.039 5.059 74.084 1.00 31.54 110 ILE F CA 1
ATOM 9391 C C . ILE F 1 104 ? 49.924 3.606 74.528 1.00 31.15 110 ILE F C 1
ATOM 9392 O O . ILE F 1 104 ? 48.939 3.217 75.145 1.00 31.03 110 ILE F O 1
ATOM 9397 N N . ALA F 1 105 ? 50.903 2.781 74.136 1.00 32.21 111 ALA F N 1
ATOM 9398 C CA . ALA F 1 105 ? 50.904 1.373 74.555 1.00 32.43 111 ALA F CA 1
ATOM 9399 C C . ALA F 1 105 ? 52.192 1.127 75.316 1.00 32.60 111 ALA F C 1
ATOM 9400 O O . ALA F 1 105 ? 53.266 1.479 74.835 1.00 33.18 111 ALA F O 1
ATOM 9402 N N . VAL F 1 106 ? 52.073 0.555 76.512 1.00 33.52 112 VAL F N 1
ATOM 9403 C CA . VAL F 1 106 ? 53.200 0.393 77.416 1.00 35.05 112 VAL F CA 1
ATOM 9404 C C . VAL F 1 106 ? 53.499 -1.081 77.744 1.00 34.92 112 VAL F C 1
ATOM 9405 O O . VAL F 1 106 ? 52.640 -1.828 78.197 1.00 35.18 112 VAL F O 1
ATOM 9409 N N . LYS F 1 107 ? 54.744 -1.466 77.558 1.00 35.95 113 LYS F N 1
ATOM 9410 C CA . LYS F 1 107 ? 55.272 -2.736 78.075 1.00 36.66 113 LYS F CA 1
ATOM 9411 C C . LYS F 1 107 ? 56.509 -2.371 78.838 1.00 36.39 113 LYS F C 1
ATOM 9412 O O . LYS F 1 107 ? 57.184 -1.387 78.523 1.00 36.43 113 LYS F O 1
ATOM 9418 N N . GLY F 1 108 ? 56.826 -3.148 79.851 1.00 36.98 114 GLY F N 1
ATOM 9419 C CA . GLY F 1 108 ? 58.048 -2.884 80.593 1.00 38.03 114 GLY F CA 1
ATOM 9420 C C . GLY F 1 108 ? 58.031 -1.563 81.355 1.00 38.12 114 GLY F C 1
ATOM 9421 O O . GLY F 1 108 ? 56.999 -1.152 81.887 1.00 38.07 114 GLY F O 1
ATOM 9422 N N . VAL F 1 109 ? 59.194 -0.934 81.442 1.00 38.30 115 VAL F N 1
ATOM 9423 C CA . VAL F 1 109 ? 59.357 0.257 82.242 1.00 38.53 115 VAL F CA 1
ATOM 9424 C C . VAL F 1 109 ? 58.765 1.498 81.575 1.00 39.04 115 VAL F C 1
ATOM 9425 O O . VAL F 1 109 ? 58.886 1.712 80.365 1.00 37.62 115 VAL F O 1
ATOM 9429 N N . ALA F 1 110 ? 58.140 2.326 82.407 1.00 38.96 116 ALA F N 1
ATOM 9430 C CA . ALA F 1 110 ? 57.721 3.646 82.000 1.00 38.27 116 ALA F CA 1
ATOM 9431 C C . ALA F 1 110 ? 57.981 4.518 83.213 1.00 37.98 116 ALA F C 1
ATOM 9432 O O . ALA F 1 110 ? 57.221 4.463 84.188 1.00 38.14 116 ALA F O 1
ATOM 9434 N N . ILE F 1 111 ? 59.058 5.298 83.147 1.00 37.66 117 ILE F N 1
ATOM 9435 C CA . ILE F 1 111 ? 59.655 5.962 84.296 1.00 37.70 117 ILE F CA 1
ATOM 9436 C C . ILE F 1 111 ? 59.715 7.456 84.057 1.00 38.01 117 ILE F C 1
ATOM 9437 O O . ILE F 1 111 ? 60.199 7.894 83.000 1.00 39.11 117 ILE F O 1
ATOM 9442 N N . GLY F 1 112 ? 59.227 8.241 85.025 1.00 37.80 118 GLY F N 1
ATOM 9443 C CA . GLY F 1 112 ? 59.333 9.709 84.959 1.00 37.03 118 GLY F CA 1
ATOM 9444 C C . GLY F 1 112 ? 58.417 10.243 83.870 1.00 37.16 118 GLY F C 1
ATOM 9445 O O . GLY F 1 112 ? 57.178 10.106 83.955 1.00 36.25 118 GLY F O 1
ATOM 9446 N N . ILE F 1 113 ? 59.024 10.834 82.842 1.00 37.57 119 ILE F N 1
ATOM 9447 C CA . ILE F 1 113 ? 58.287 11.282 81.657 1.00 38.17 119 ILE F CA 1
ATOM 9448 C C . ILE F 1 113 ? 57.520 10.124 81.025 1.00 37.94 119 ILE F C 1
ATOM 9449 O O . ILE F 1 113 ? 56.501 10.321 80.337 1.00 38.20 119 ILE F O 1
ATOM 9454 N N . GLY F 1 114 ? 57.987 8.901 81.259 1.00 37.93 120 GLY F N 1
ATOM 9455 C CA . GLY F 1 114 ? 57.277 7.749 80.746 1.00 36.30 120 GLY F CA 1
ATOM 9456 C C . GLY F 1 114 ? 55.905 7.680 81.372 1.00 36.49 120 GLY F C 1
ATOM 9457 O O . GLY F 1 114 ? 54.979 7.130 80.765 1.00 36.57 120 GLY F O 1
ATOM 9458 N N . VAL F 1 115 ? 55.769 8.189 82.603 1.00 35.50 121 VAL F N 1
ATOM 9459 C CA . VAL F 1 115 ? 54.452 8.287 83.260 1.00 34.66 121 VAL F CA 1
ATOM 9460 C C . VAL F 1 115 ? 53.747 9.609 82.900 1.00 34.23 121 VAL F C 1
ATOM 9461 O O . VAL F 1 115 ? 52.552 9.608 82.617 1.00 33.64 121 VAL F O 1
ATOM 9465 N N . THR F 1 116 ? 54.466 10.734 82.882 1.00 33.29 122 THR F N 1
ATOM 9466 C CA . THR F 1 116 ? 53.758 12.023 82.739 1.00 32.79 122 THR F CA 1
ATOM 9467 C C . THR F 1 116 ? 53.195 12.232 81.307 1.00 31.79 122 THR F C 1
ATOM 9468 O O . THR F 1 116 ? 52.177 12.884 81.110 1.00 30.60 122 THR F O 1
ATOM 9472 N N . ILE F 1 117 ? 53.847 11.650 80.309 1.00 31.22 123 ILE F N 1
ATOM 9473 C CA . ILE F 1 117 ? 53.343 11.711 78.945 1.00 30.41 123 ILE F CA 1
ATOM 9474 C C . ILE F 1 117 ? 52.014 10.944 78.811 1.00 29.73 123 ILE F C 1
ATOM 9475 O O . ILE F 1 117 ? 51.181 11.235 77.931 1.00 29.59 123 ILE F O 1
ATOM 9480 N N . LEU F 1 118 ? 51.781 9.957 79.678 1.00 28.80 124 LEU F N 1
ATOM 9481 C CA . LEU F 1 118 ? 50.496 9.279 79.645 1.00 28.51 124 LEU F CA 1
ATOM 9482 C C . LEU F 1 118 ? 49.333 10.262 79.913 1.00 28.58 124 LEU F C 1
ATOM 9483 O O . LEU F 1 118 ? 48.218 10.044 79.453 1.00 27.85 124 LEU F O 1
ATOM 9488 N N . LEU F 1 119 ? 49.598 11.334 80.667 1.00 27.96 125 LEU F N 1
ATOM 9489 C CA . LEU F 1 119 ? 48.534 12.311 80.994 1.00 28.97 125 LEU F CA 1
ATOM 9490 C C . LEU F 1 119 ? 48.246 13.242 79.823 1.00 30.12 125 LEU F C 1
ATOM 9491 O O . LEU F 1 119 ? 47.302 14.047 79.889 1.00 29.40 125 LEU F O 1
ATOM 9496 N N . GLN F 1 120 ? 49.064 13.146 78.766 1.00 29.32 126 GLN F N 1
ATOM 9497 C CA . GLN F 1 120 ? 48.786 13.862 77.520 1.00 29.79 126 GLN F CA 1
ATOM 9498 C C . GLN F 1 120 ? 48.101 12.966 76.475 1.00 28.71 126 GLN F C 1
ATOM 9499 O O . GLN F 1 120 ? 47.540 13.469 75.498 1.00 29.33 126 GLN F O 1
ATOM 9505 N N . ALA F 1 121 ? 48.110 11.648 76.679 1.00 28.20 127 ALA F N 1
ATOM 9506 C CA . ALA F 1 121 ? 47.448 10.726 75.727 1.00 27.54 127 ALA F CA 1
ATOM 9507 C C . ALA F 1 121 ? 45.958 10.599 76.047 1.00 26.59 127 ALA F C 1
ATOM 9508 O O . ALA F 1 121 ? 45.561 10.757 77.199 1.00 26.09 127 ALA F O 1
ATOM 9510 N N . ASP F 1 122 ? 45.141 10.329 75.030 1.00 25.23 128 ASP F N 1
ATOM 9511 C CA . ASP F 1 122 ? 43.713 10.068 75.194 1.00 25.91 128 ASP F CA 1
ATOM 9512 C C . ASP F 1 122 ? 43.377 8.649 75.683 1.00 25.99 128 ASP F C 1
ATOM 9513 O O . ASP F 1 122 ? 42.459 8.456 76.492 1.00 25.11 128 ASP F O 1
ATOM 9518 N N . LEU F 1 123 ? 44.101 7.644 75.204 1.00 25.99 129 LEU F N 1
ATOM 9519 C CA . LEU F 1 123 ? 43.859 6.286 75.683 1.00 27.30 129 LEU F CA 1
ATOM 9520 C C . LEU F 1 123 ? 45.237 5.646 75.945 1.00 26.73 129 LEU F C 1
ATOM 9521 O O . LEU F 1 123 ? 46.212 5.948 75.274 1.00 25.85 129 LEU F O 1
ATOM 9526 N N . VAL F 1 124 ? 45.311 4.787 76.939 1.00 27.97 130 VAL F N 1
ATOM 9527 C CA . VAL F 1 124 ? 46.569 4.133 77.259 1.00 27.76 130 VAL F CA 1
ATOM 9528 C C . VAL F 1 124 ? 46.310 2.649 77.468 1.00 29.52 130 VAL F C 1
ATOM 9529 O O . VAL F 1 124 ? 45.424 2.275 78.237 1.00 29.65 130 VAL F O 1
ATOM 9533 N N . PHE F 1 125 ? 47.075 1.805 76.777 1.00 30.76 131 PHE F N 1
ATOM 9534 C CA . PHE F 1 125 ? 46.954 0.349 76.994 1.00 33.31 131 PHE F CA 1
ATOM 9535 C C . PHE F 1 125 ? 48.265 -0.189 77.550 1.00 34.19 131 PHE F C 1
ATOM 9536 O O . PHE F 1 125 ? 49.332 0.302 77.210 1.00 33.48 131 PHE F O 1
ATOM 9544 N N . ALA F 1 126 ? 48.178 -1.159 78.448 1.00 36.45 132 ALA F N 1
ATOM 9545 C CA . ALA F 1 126 ? 49.394 -1.769 78.990 1.00 38.97 132 ALA F CA 1
ATOM 9546 C C . ALA F 1 126 ? 49.177 -3.239 79.251 1.00 40.11 132 ALA F C 1
ATOM 9547 O O . ALA F 1 126 ? 48.057 -3.690 79.386 1.00 39.88 132 ALA F O 1
ATOM 9549 N N . ASP F 1 127 ? 50.258 -3.984 79.387 1.00 42.50 133 ASP F N 1
ATOM 9550 C CA . ASP F 1 127 ? 50.105 -5.348 79.830 1.00 44.26 133 ASP F CA 1
ATOM 9551 C C . ASP F 1 127 ? 50.675 -5.487 81.243 1.00 45.44 133 ASP F C 1
ATOM 9552 O O . ASP F 1 127 ? 51.191 -4.521 81.827 1.00 45.19 133 ASP F O 1
ATOM 9557 N N . ASN F 1 128 ? 50.566 -6.687 81.793 1.00 46.24 134 ASN F N 1
ATOM 9558 C CA . ASN F 1 128 ? 50.899 -6.923 83.196 1.00 47.34 134 ASN F CA 1
ATOM 9559 C C . ASN F 1 128 ? 52.386 -6.875 83.520 1.00 46.64 134 ASN F C 1
ATOM 9560 O O . ASN F 1 128 ? 52.772 -7.076 84.658 1.00 47.51 134 ASN F O 1
ATOM 9565 N N . THR F 1 129 ? 53.213 -6.599 82.530 1.00 46.01 135 THR F N 1
ATOM 9566 C CA . THR F 1 129 ? 54.637 -6.501 82.739 1.00 45.72 135 THR F CA 1
ATOM 9567 C C . THR F 1 129 ? 55.097 -5.058 82.965 1.00 45.42 135 THR F C 1
ATOM 9568 O O . THR F 1 129 ? 56.179 -4.824 83.495 1.00 44.86 135 THR F O 1
ATOM 9572 N N . ALA F 1 130 ? 54.277 -4.086 82.557 1.00 44.27 136 ALA F N 1
ATOM 9573 C CA . ALA F 1 130 ? 54.620 -2.670 82.745 1.00 42.95 136 ALA F CA 1
ATOM 9574 C C . ALA F 1 130 ? 55.087 -2.361 84.164 1.00 41.97 136 ALA F C 1
ATOM 9575 O O . ALA F 1 130 ? 54.563 -2.906 85.133 1.00 41.74 136 ALA F O 1
ATOM 9577 N N . LEU F 1 131 ? 56.035 -1.447 84.283 1.00 41.48 137 LEU F N 1
ATOM 9578 C CA . LEU F 1 131 ? 56.473 -0.975 85.591 1.00 40.79 137 LEU F CA 1
ATOM 9579 C C . LEU F 1 131 ? 56.615 0.552 85.541 1.00 40.20 137 LEU F C 1
ATOM 9580 O O . LEU F 1 131 ? 57.450 1.080 84.802 1.00 39.64 137 LEU F O 1
ATOM 9585 N N . PHE F 1 132 ? 55.799 1.259 86.332 1.00 39.32 138 PHE F N 1
ATOM 9586 C CA . PHE F 1 132 ? 55.843 2.711 86.332 1.00 38.17 138 PHE F CA 1
ATOM 9587 C C . PHE F 1 132 ? 56.563 3.258 87.569 1.00 37.84 138 PHE F C 1
ATOM 9588 O O . PHE F 1 132 ? 56.592 2.628 88.638 1.00 37.97 138 PHE F O 1
ATOM 9596 N N . GLN F 1 133 ? 57.099 4.460 87.421 1.00 38.20 139 GLN F N 1
ATOM 9597 C CA . GLN F 1 133 ? 57.612 5.216 88.558 1.00 38.18 139 GLN F CA 1
ATOM 9598 C C . GLN F 1 133 ? 57.684 6.695 88.224 1.00 37.78 139 GLN F C 1
ATOM 9599 O O . GLN F 1 133 ? 57.964 7.076 87.090 1.00 37.42 139 GLN F O 1
ATOM 9605 N N . ILE F 1 134 ? 57.470 7.525 89.235 1.00 37.61 140 ILE F N 1
ATOM 9606 C CA . ILE F 1 134 ? 57.650 8.964 89.111 1.00 37.76 140 ILE F CA 1
ATOM 9607 C C . ILE F 1 134 ? 58.661 9.397 90.167 1.00 38.78 140 ILE F C 1
ATOM 9608 O O . ILE F 1 134 ? 58.271 9.676 91.300 1.00 38.81 140 ILE F O 1
ATOM 9613 N N . PRO F 1 135 ? 59.955 9.475 89.801 1.00 39.68 141 PRO F N 1
ATOM 9614 C CA . PRO F 1 135 ? 61.042 9.549 90.774 1.00 40.27 141 PRO F CA 1
ATOM 9615 C C . PRO F 1 135 ? 61.493 10.955 91.142 1.00 41.01 141 PRO F C 1
ATOM 9616 O O . PRO F 1 135 ? 62.397 11.117 91.974 1.00 41.60 141 PRO F O 1
ATOM 9620 N N . PHE F 1 136 ? 60.864 11.974 90.571 1.00 41.04 142 PHE F N 1
ATOM 9621 C CA . PHE F 1 136 ? 61.392 13.333 90.688 1.00 42.15 142 PHE F CA 1
ATOM 9622 C C . PHE F 1 136 ? 61.715 13.758 92.121 1.00 42.62 142 PHE F C 1
ATOM 9623 O O . PHE F 1 136 ? 62.770 14.313 92.378 1.00 42.73 142 PHE F O 1
ATOM 9631 N N . VAL F 1 137 ? 60.80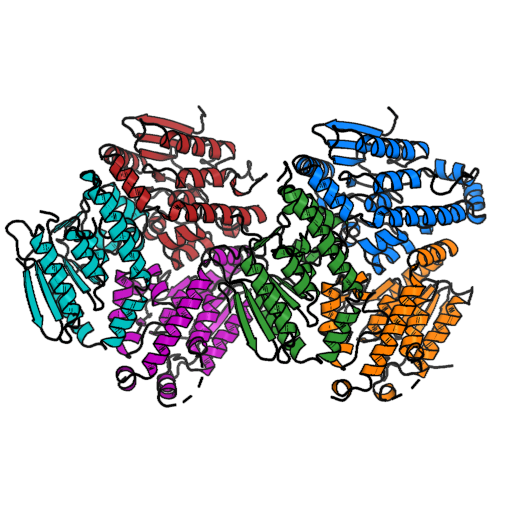1 13.501 93.051 1.00 43.50 143 VAL F N 1
ATOM 9632 C CA . VAL F 1 137 ? 61.018 13.862 94.447 1.00 43.98 143 VAL F CA 1
ATOM 9633 C C . VAL F 1 137 ? 62.262 13.162 95.038 1.00 44.68 143 VAL F C 1
ATOM 9634 O O . VAL F 1 137 ? 62.991 13.744 95.838 1.00 44.68 143 VAL F O 1
ATOM 9638 N N . SER F 1 138 ? 62.478 11.900 94.687 1.00 45.55 144 SER F N 1
ATOM 9639 C CA . SER F 1 138 ? 63.576 11.170 95.300 1.00 46.83 144 SER F CA 1
ATOM 9640 C C . SER F 1 138 ? 64.899 11.644 94.706 1.00 47.14 144 SER F C 1
ATOM 9641 O O . SER F 1 138 ? 65.960 11.147 95.073 1.00 48.11 144 SER F O 1
ATOM 9644 N N . LEU F 1 139 ? 64.820 12.627 93.810 1.00 47.00 145 LEU F N 1
ATOM 9645 C CA . LEU F 1 139 ? 65.977 13.203 93.143 1.00 46.60 145 LEU F CA 1
ATOM 9646 C C . LEU F 1 139 ? 66.136 14.675 93.500 1.00 46.51 145 LEU F C 1
ATOM 9647 O O . LEU F 1 139 ? 66.974 15.380 92.939 1.00 46.24 145 LEU F O 1
ATOM 9652 N N . GLY F 1 140 ? 65.317 15.148 94.426 1.00 45.80 146 GLY F N 1
ATOM 9653 C CA . GLY F 1 140 ? 65.387 16.542 94.825 1.00 46.06 146 GLY F CA 1
ATOM 9654 C C . GLY F 1 140 ? 64.752 17.444 93.788 1.00 46.13 146 GLY F C 1
ATOM 9655 O O . GLY F 1 140 ? 64.930 18.656 93.820 1.00 45.82 146 GLY F O 1
ATOM 9656 N N . LEU F 1 141 ? 63.986 16.852 92.875 1.00 45.99 147 LEU F N 1
ATOM 9657 C CA . LEU F 1 141 ? 63.347 17.625 91.820 1.00 46.30 147 LEU F CA 1
ATOM 9658 C C . LEU F 1 141 ? 61.867 17.837 92.149 1.00 46.21 147 LEU F C 1
ATOM 9659 O O . LEU F 1 141 ? 61.425 17.508 93.248 1.00 47.36 147 LEU F O 1
ATOM 9664 N N . SER F 1 142 ? 61.113 18.418 91.221 1.00 45.60 148 SER F N 1
ATOM 9665 C CA . SER F 1 142 ? 59.687 18.692 91.424 1.00 44.44 148 SER F CA 1
ATOM 9666 C C . SER F 1 142 ? 58.897 18.083 90.245 1.00 43.91 148 SER F C 1
ATOM 9667 O O . SER F 1 142 ? 59.477 17.407 89.404 1.00 43.83 148 SER F O 1
ATOM 9670 N N . PRO F 1 143 ? 57.569 18.296 90.185 1.00 42.99 149 PRO F N 1
ATOM 9671 C CA . PRO F 1 143 ? 56.774 17.616 89.133 1.00 41.43 149 PRO F CA 1
ATOM 9672 C C . PRO F 1 143 ? 57.002 18.179 87.721 1.00 40.38 149 PRO F C 1
ATOM 9673 O O . PRO F 1 143 ? 57.424 19.322 87.567 1.00 40.15 149 PRO F O 1
ATOM 9677 N N . GLU F 1 144 ? 56.703 17.391 86.695 1.00 39.05 150 GLU F N 1
ATOM 9678 C CA . GLU F 1 144 ? 56.823 17.851 85.312 1.00 39.31 150 GLU F CA 1
ATOM 9679 C C . GLU F 1 144 ? 55.564 17.439 84.545 1.00 38.03 150 GLU F C 1
ATOM 9680 O O . GLU F 1 144 ? 54.757 16.673 85.048 1.00 39.04 150 GLU F O 1
ATOM 9686 N N . GLY F 1 145 ? 55.412 17.921 83.321 1.00 36.93 151 GLY F N 1
ATOM 9687 C CA . GLY F 1 145 ? 54.311 17.497 82.462 1.00 35.84 151 GLY F CA 1
ATOM 9688 C C . GLY F 1 145 ? 52.914 17.880 82.937 1.00 35.43 151 GLY F C 1
ATOM 9689 O O . GLY F 1 145 ? 51.919 17.324 82.471 1.00 35.86 151 GLY F O 1
ATOM 9690 N N . GLY F 1 146 ? 52.827 18.851 83.841 1.00 34.50 152 GLY F N 1
ATOM 9691 C CA . GLY F 1 146 ? 51.536 19.245 84.416 1.00 33.79 152 GLY F CA 1
ATOM 9692 C C . GLY F 1 146 ? 50.936 18.200 85.357 1.00 32.29 152 GLY F C 1
ATOM 9693 O O . GLY F 1 146 ? 49.757 18.269 85.699 1.00 32.35 152 GLY F O 1
ATOM 9694 N N . ALA F 1 147 ? 51.749 17.242 85.792 1.00 31.46 153 ALA F N 1
ATOM 9695 C CA . ALA F 1 147 ? 51.270 16.178 86.667 1.00 30.80 153 ALA F CA 1
ATOM 9696 C C . ALA F 1 147 ? 50.669 16.751 87.982 1.00 30.55 153 ALA F C 1
ATOM 9697 O O . ALA F 1 147 ? 49.746 16.177 88.539 1.00 30.64 153 ALA F O 1
ATOM 9699 N N . SER F 1 148 ? 51.193 17.879 88.457 1.00 29.89 154 SER F N 1
ATOM 9700 C CA . SER F 1 148 ? 50.660 18.513 89.696 1.00 29.21 154 SER F CA 1
ATOM 9701 C C . SER F 1 148 ? 49.147 18.820 89.646 1.00 27.98 154 SER F C 1
ATOM 9702 O O . SER F 1 148 ? 48.480 18.809 90.667 1.00 27.14 154 SER F O 1
ATOM 9705 N N . GLN F 1 149 ? 48.612 19.067 88.451 1.00 27.17 155 GLN F N 1
ATOM 9706 C CA . GLN F 1 149 ? 47.186 19.219 88.272 1.00 26.03 155 GLN F CA 1
ATOM 9707 C C . GLN F 1 149 ? 46.561 18.017 87.543 1.00 26.71 155 GLN F C 1
ATOM 9708 O O . GLN F 1 149 ? 45.508 17.512 87.957 1.00 25.40 155 GLN F O 1
ATOM 9714 N N . LEU F 1 150 ? 47.200 17.545 86.469 1.00 25.04 156 LEU F N 1
ATOM 9715 C CA . LEU F 1 150 ? 46.572 16.489 85.674 1.00 24.09 156 LEU F CA 1
ATOM 9716 C C . LEU F 1 150 ? 46.514 15.196 86.429 1.00 23.38 156 LEU F C 1
ATOM 9717 O O . LEU F 1 150 ? 45.510 14.444 86.340 1.00 23.90 156 LEU F O 1
ATOM 9722 N N . LEU F 1 151 ? 47.568 14.878 87.186 1.00 22.87 157 LEU F N 1
ATOM 9723 C CA . LEU F 1 151 ? 47.514 13.590 87.912 1.00 22.74 157 LEU F CA 1
ATOM 9724 C C . LEU F 1 151 ? 46.525 13.632 89.060 1.00 22.28 157 LEU F C 1
ATOM 9725 O O . LEU F 1 151 ? 45.826 12.651 89.343 1.00 23.82 157 LEU F O 1
ATOM 9730 N N . VAL F 1 152 ? 46.404 14.786 89.728 1.00 23.82 158 VAL F N 1
ATOM 9731 C CA . VAL F 1 152 ? 45.387 14.924 90.757 1.00 22.71 158 VAL F CA 1
ATOM 9732 C C . VAL F 1 152 ? 44.000 14.750 90.148 1.00 23.18 158 VAL F C 1
ATOM 9733 O O . VAL F 1 152 ? 43.075 14.122 90.766 1.00 23.87 158 VAL F O 1
ATOM 9737 N N . LYS F 1 153 ? 43.808 15.283 88.939 1.00 23.27 159 LYS F N 1
ATOM 9738 C CA . LYS F 1 153 ? 42.477 15.191 88.302 1.00 23.19 159 LYS F CA 1
ATOM 9739 C C . LYS F 1 153 ? 42.168 13.777 87.843 1.00 22.85 159 LYS F C 1
ATOM 9740 O O . LYS F 1 153 ? 41.018 13.316 87.981 1.00 22.19 159 LYS F O 1
ATOM 9746 N N . GLN F 1 154 ? 43.190 13.055 87.367 1.00 22.49 160 GLN F N 1
ATOM 9747 C CA . GLN F 1 154 ? 42.969 11.726 86.797 1.00 22.69 160 GLN F CA 1
ATOM 9748 C C . GLN F 1 154 ? 42.888 10.618 87.874 1.00 22.99 160 GLN F C 1
ATOM 9749 O O . GLN F 1 154 ? 42.021 9.718 87.803 1.00 22.54 160 GLN F O 1
ATOM 9755 N N . ALA F 1 155 ? 43.795 10.691 88.858 1.00 22.79 161 ALA F N 1
ATOM 9756 C CA . ALA F 1 155 ? 43.888 9.719 89.961 1.00 22.97 161 ALA F CA 1
ATOM 9757 C C . ALA F 1 155 ? 43.155 10.099 91.243 1.00 23.12 161 ALA F C 1
ATOM 9758 O O . ALA F 1 155 ? 42.914 9.227 92.063 1.00 24.83 161 ALA F O 1
ATOM 9760 N N . GLY F 1 156 ? 42.772 11.360 91.424 1.00 22.48 162 GLY F N 1
ATOM 9761 C CA . GLY F 1 156 ? 42.241 11.790 92.734 1.00 22.68 162 GLY F CA 1
ATOM 9762 C C . GLY F 1 156 ? 43.400 12.317 93.591 1.00 22.82 162 GLY F C 1
ATOM 9763 O O . GLY F 1 156 ? 44.545 11.923 93.383 1.00 22.84 162 GLY F O 1
ATOM 9764 N N . TYR F 1 157 ? 43.134 13.238 94.507 1.00 22.39 163 TYR F N 1
ATOM 9765 C CA . TYR F 1 157 ? 44.237 13.852 95.299 1.00 24.12 163 TYR F CA 1
ATOM 9766 C C . TYR F 1 157 ? 45.063 12.795 96.066 1.00 23.20 163 TYR F C 1
ATOM 9767 O O . TYR F 1 157 ? 46.277 12.741 95.964 1.00 24.36 163 TYR F O 1
ATOM 9776 N N . HIS F 1 158 ? 44.395 11.962 96.840 1.00 24.74 164 HIS F N 1
ATOM 9777 C CA . HIS F 1 158 ? 45.118 11.008 97.697 1.00 24.58 164 HIS F CA 1
ATOM 9778 C C . HIS F 1 158 ? 46.071 10.082 96.936 1.00 24.59 164 HIS F C 1
ATOM 9779 O O . HIS F 1 158 ? 47.223 9.931 97.325 1.00 23.95 164 HIS F O 1
ATOM 9786 N N . LYS F 1 159 ? 45.596 9.453 95.862 1.00 24.37 165 LYS F N 1
ATOM 9787 C CA . LYS F 1 159 ? 46.475 8.572 95.052 1.00 24.57 165 LYS F CA 1
ATOM 9788 C C . LYS F 1 159 ? 47.592 9.344 94.344 1.00 24.58 165 LYS F C 1
ATOM 9789 O O . LYS F 1 159 ? 48.748 8.875 94.258 1.00 24.72 165 LYS F O 1
ATOM 9795 N N . ALA F 1 160 ? 47.282 10.525 93.806 1.00 24.31 166 ALA F N 1
ATOM 9796 C CA . ALA F 1 160 ? 48.333 11.358 93.228 1.00 24.36 166 ALA F CA 1
ATOM 9797 C C . ALA F 1 160 ? 49.416 11.712 94.272 1.00 25.42 166 ALA F C 1
ATOM 9798 O O . ALA F 1 160 ? 50.611 11.627 93.986 1.00 24.89 166 ALA F O 1
ATOM 9800 N N . ALA F 1 161 ? 49.005 12.094 95.478 1.00 26.14 167 ALA F N 1
ATOM 9801 C CA . ALA F 1 161 ? 50.002 12.456 96.479 1.00 27.62 167 ALA F CA 1
ATOM 9802 C C . ALA F 1 161 ? 50.842 11.202 96.773 1.00 28.26 167 ALA F C 1
ATOM 9803 O O . ALA F 1 161 ? 52.063 11.259 96.760 1.00 29.91 167 ALA F O 1
ATOM 9805 N N . GLU F 1 162 ? 50.189 10.067 96.994 1.00 29.54 168 GLU F N 1
ATOM 9806 C CA . GLU F 1 162 ? 50.902 8.795 97.206 1.00 30.15 168 GLU F CA 1
ATOM 9807 C C . GLU F 1 162 ? 51.991 8.517 96.146 1.00 30.85 168 GLU F C 1
ATOM 9808 O O . GLU F 1 162 ? 53.196 8.345 96.484 1.00 30.69 168 GLU F O 1
ATOM 9814 N N . LEU F 1 163 ? 51.621 8.540 94.864 1.00 29.68 169 LEU F N 1
ATOM 9815 C CA . LEU F 1 163 ? 52.617 8.276 93.798 1.00 30.04 169 LEU F CA 1
ATOM 9816 C C . LEU F 1 163 ? 53.682 9.347 93.645 1.00 30.42 169 LEU F C 1
ATOM 9817 O O . LEU F 1 163 ? 54.837 9.039 93.313 1.00 30.20 169 LEU F O 1
ATOM 9822 N N . LEU F 1 164 ? 53.312 10.600 93.859 1.00 30.07 170 LEU F N 1
ATOM 9823 C CA . LEU F 1 164 ? 54.275 11.705 93.712 1.00 31.14 170 LEU F CA 1
ATOM 9824 C C . LEU F 1 164 ? 55.192 11.899 94.943 1.00 31.78 170 LEU F C 1
ATOM 9825 O O . LEU F 1 164 ? 56.420 12.047 94.788 1.00 31.83 170 LEU F O 1
ATOM 9830 N N . PHE F 1 165 ? 54.624 11.879 96.151 1.00 31.45 171 PHE F N 1
ATOM 9831 C CA . PHE F 1 165 ? 55.452 12.080 97.366 1.00 31.63 171 PHE F CA 1
ATOM 9832 C C . PHE F 1 165 ? 56.393 10.874 97.574 1.00 32.49 171 PHE F C 1
ATOM 9833 O O . PHE F 1 165 ? 57.580 11.033 97.856 1.00 31.47 171 PHE F O 1
ATOM 9841 N N . THR F 1 166 ? 55.845 9.670 97.489 1.00 33.15 172 THR F N 1
ATOM 9842 C CA . THR F 1 166 ? 56.653 8.497 97.820 1.00 35.07 172 THR F CA 1
ATOM 9843 C C . THR F 1 166 ? 57.651 8.176 96.711 1.00 36.26 172 THR F C 1
ATOM 9844 O O . THR F 1 166 ? 58.695 7.615 96.992 1.00 36.53 172 THR F O 1
ATOM 9848 N N . ALA F 1 167 ? 57.364 8.550 95.463 1.00 37.57 173 ALA F N 1
ATOM 9849 C CA . ALA F 1 167 ? 58.283 8.237 94.329 1.00 37.98 173 ALA F CA 1
ATOM 9850 C C . ALA F 1 167 ? 58.477 6.741 94.105 1.00 38.46 173 ALA F C 1
ATOM 9851 O O . ALA F 1 167 ? 59.475 6.318 93.508 1.00 39.21 173 ALA F O 1
ATOM 9853 N N . LYS F 1 168 ? 57.526 5.949 94.588 1.00 38.30 174 LYS F N 1
ATOM 9854 C CA . LYS F 1 168 ? 57.606 4.497 94.557 1.00 38.10 174 LYS F CA 1
ATOM 9855 C C . LYS F 1 168 ? 57.290 3.891 93.178 1.00 38.02 174 LYS F C 1
ATOM 9856 O O . LYS F 1 168 ? 56.646 4.532 92.318 1.00 36.01 174 LYS F O 1
ATOM 9862 N N . LYS F 1 169 ? 57.728 2.643 92.983 1.00 36.60 175 LYS F N 1
ATOM 9863 C CA . LYS F 1 169 ? 57.480 1.915 91.743 1.00 37.06 175 LYS F CA 1
ATOM 9864 C C . LYS F 1 169 ? 56.131 1.277 91.833 1.00 35.90 175 LYS F C 1
ATOM 9865 O O . LYS F 1 169 ? 55.722 0.876 92.892 1.00 36.62 175 LYS F O 1
ATOM 9871 N N . PHE F 1 170 ? 55.428 1.188 90.722 1.00 35.60 176 PHE F N 1
ATOM 9872 C CA . PHE F 1 170 ? 54.120 0.601 90.767 1.00 35.54 176 PHE F CA 1
ATOM 9873 C C . PHE F 1 170 ? 53.783 -0.168 89.490 1.00 35.94 176 PHE F C 1
ATOM 9874 O O . PHE F 1 170 ? 54.448 -0.009 88.454 1.00 35.38 176 PHE F O 1
ATOM 9882 N N . ASN F 1 171 ? 52.771 -1.028 89.598 1.00 36.69 177 ASN F N 1
ATOM 9883 C CA . ASN F 1 171 ? 52.463 -1.982 88.549 1.00 38.28 177 ASN F CA 1
ATOM 9884 C C . ASN F 1 171 ? 51.228 -1.586 87.752 1.00 38.25 177 ASN F C 1
ATOM 9885 O O . ASN F 1 171 ? 50.573 -0.589 88.075 1.00 37.70 177 ASN F O 1
ATOM 9890 N N . ALA F 1 172 ? 50.922 -2.372 86.722 1.00 37.39 178 ALA F N 1
ATOM 9891 C CA . ALA F 1 172 ? 49.774 -2.112 85.863 1.00 37.88 178 ALA F CA 1
ATOM 9892 C C . ALA F 1 172 ? 48.468 -1.989 86.636 1.00 38.14 178 ALA F C 1
ATOM 9893 O O . ALA F 1 172 ? 47.613 -1.149 86.309 1.00 37.48 178 ALA F O 1
ATOM 9895 N N . GLU F 1 173 ? 48.276 -2.857 87.629 1.00 37.79 179 GLU F N 1
ATOM 9896 C CA . GLU F 1 173 ? 47.026 -2.865 88.378 1.00 38.52 179 GLU F CA 1
ATOM 9897 C C . GLU F 1 173 ? 46.824 -1.530 89.120 1.00 38.23 179 GLU F C 1
ATOM 9898 O O . GLU F 1 173 ? 45.715 -0.981 89.150 1.00 37.75 179 GLU F O 1
ATOM 9904 N N . THR F 1 174 ? 47.900 -1.021 89.711 1.00 38.07 180 THR F N 1
ATOM 9905 C CA . THR F 1 174 ? 47.893 0.312 90.347 1.00 38.07 180 THR F CA 1
ATOM 9906 C C . THR F 1 174 ? 47.679 1.448 89.323 1.00 36.98 180 THR F C 1
ATOM 9907 O O . THR F 1 174 ? 46.933 2.380 89.599 1.00 36.36 180 THR F O 1
ATOM 9911 N N . ALA F 1 175 ? 48.340 1.381 88.169 1.00 35.88 181 ALA F N 1
ATOM 9912 C CA . ALA F 1 175 ? 48.152 2.420 87.140 1.00 35.66 181 ALA F CA 1
ATOM 9913 C C . ALA F 1 175 ? 46.691 2.418 86.616 1.00 35.22 181 ALA F C 1
ATOM 9914 O O . ALA F 1 175 ? 46.083 3.457 86.406 1.00 34.30 181 ALA F O 1
ATOM 9916 N N . LEU F 1 176 ? 46.122 1.240 86.446 1.00 34.97 182 LEU F N 1
ATOM 9917 C CA . LEU F 1 176 ? 44.725 1.123 86.067 1.00 35.61 182 LEU F CA 1
ATOM 9918 C C . LEU F 1 176 ? 43.770 1.706 87.085 1.00 35.99 182 LEU F C 1
ATOM 9919 O O . LEU F 1 176 ? 42.770 2.340 86.726 1.00 36.16 182 LEU F O 1
ATOM 9924 N N . GLN F 1 177 ? 44.036 1.462 88.357 1.00 35.72 183 GLN F N 1
ATOM 9925 C CA . GLN F 1 177 ? 43.156 1.981 89.415 1.00 36.56 183 GLN F CA 1
ATOM 9926 C C . GLN F 1 177 ? 43.353 3.502 89.538 1.00 34.87 183 GLN F C 1
ATOM 9927 O O . GLN F 1 177 ? 42.478 4.217 89.965 1.00 35.16 183 GLN F O 1
ATOM 9933 N N . ALA F 1 178 ? 44.505 3.998 89.130 1.00 33.82 184 ALA F N 1
ATOM 9934 C CA . ALA F 1 178 ? 44.744 5.418 89.203 1.00 33.02 184 ALA F CA 1
ATOM 9935 C 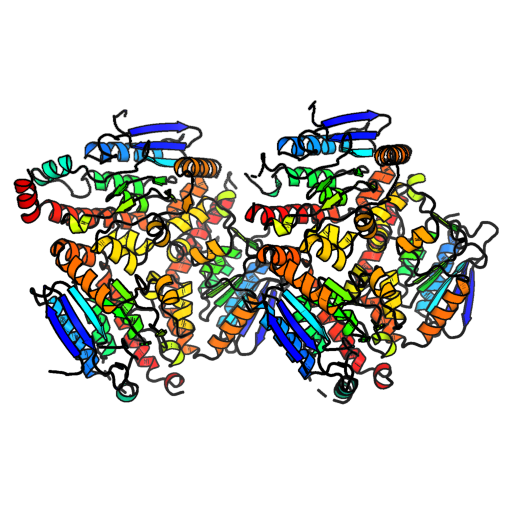C . ALA F 1 178 ? 44.212 6.131 87.936 1.00 32.58 184 ALA F C 1
ATOM 9936 O O . ALA F 1 178 ? 44.318 7.345 87.817 1.00 32.28 184 ALA F O 1
ATOM 9938 N N . GLY F 1 179 ? 43.659 5.354 86.999 1.00 32.11 185 GLY F N 1
ATOM 9939 C CA . GLY F 1 179 ? 43.195 5.882 85.694 1.00 31.58 185 GLY F CA 1
ATOM 9940 C C . GLY F 1 179 ? 44.276 6.298 84.705 1.00 30.54 185 GLY F C 1
ATOM 9941 O O . GLY F 1 179 ? 43.997 6.936 83.685 1.00 30.66 185 GLY F O 1
ATOM 9942 N N . LEU F 1 180 ? 45.520 5.949 84.991 1.00 29.50 186 LEU F N 1
ATOM 9943 C CA . LEU F 1 180 ? 46.594 6.239 84.056 1.00 29.11 186 LEU F CA 1
ATOM 9944 C C . LEU F 1 180 ? 46.579 5.282 82.858 1.00 29.27 186 LEU F C 1
ATOM 9945 O O . LEU F 1 180 ? 47.090 5.623 81.788 1.00 29.00 186 LEU F O 1
ATOM 9950 N N . VAL F 1 181 ? 46.018 4.095 83.076 1.00 29.43 187 VAL F N 1
ATOM 9951 C CA . VAL F 1 181 ? 45.863 3.054 82.036 1.00 29.32 187 VAL F CA 1
ATOM 9952 C C . VAL F 1 181 ? 44.397 2.768 81.838 1.00 28.71 187 VAL F C 1
ATOM 9953 O O . VAL F 1 181 ? 43.662 2.631 82.820 1.00 29.59 187 VAL F O 1
ATOM 9957 N N . ASN F 1 182 ? 43.949 2.735 80.583 1.00 28.89 188 ASN F N 1
ATOM 9958 C CA . ASN F 1 182 ? 42.577 2.372 80.258 1.00 29.48 188 ASN F CA 1
ATOM 9959 C C . ASN F 1 182 ? 42.192 0.908 80.467 1.00 31.12 188 ASN F C 1
ATOM 9960 O O . ASN F 1 182 ? 41.079 0.592 80.957 1.00 31.02 188 ASN F O 1
ATOM 9965 N N . GLU F 1 183 ? 43.077 0.025 80.026 1.00 33.15 189 GLU F N 1
ATOM 9966 C CA . GLU F 1 183 ? 42.819 -1.420 80.068 1.00 35.65 189 GLU F CA 1
ATOM 9967 C C . GLU F 1 183 ? 44.145 -2.174 80.141 1.00 35.79 189 GLU F C 1
ATOM 9968 O O . GLU F 1 183 ? 45.136 -1.769 79.537 1.00 34.92 189 GLU F O 1
ATOM 9974 N N . ILE F 1 184 ? 44.190 -3.239 80.946 1.00 37.19 190 ILE F N 1
ATOM 9975 C CA . ILE F 1 184 ? 45.361 -4.118 80.952 1.00 37.67 190 ILE F CA 1
ATOM 9976 C C . ILE F 1 184 ? 44.965 -5.253 80.039 1.00 38.28 190 ILE F C 1
ATOM 9977 O O . ILE F 1 184 ? 43.988 -5.910 80.288 1.00 38.87 190 ILE F O 1
ATOM 9982 N N . VAL F 1 185 ? 45.692 -5.480 78.968 1.00 40.17 191 VAL F N 1
ATOM 9983 C CA . VAL F 1 185 ? 45.295 -6.550 78.048 1.00 41.45 191 VAL F CA 1
ATOM 9984 C C . VAL F 1 185 ? 46.476 -7.490 77.843 1.00 42.08 191 VAL F C 1
ATOM 9985 O O . VAL F 1 185 ? 47.530 -7.265 78.416 1.00 42.06 191 VAL F O 1
ATOM 9989 N N . GLU F 1 186 ? 46.289 -8.530 77.027 1.00 43.06 192 GLU F N 1
ATOM 9990 C CA . GLU F 1 186 ? 47.338 -9.531 76.769 1.00 43.29 192 GLU F CA 1
ATOM 9991 C C . GLU F 1 186 ? 48.368 -9.010 75.778 1.00 43.54 192 GLU F C 1
ATOM 9992 O O . GLU F 1 186 ? 49.576 -9.174 75.965 1.00 44.05 192 GLU F O 1
ATOM 9994 N N . ASP F 1 187 ? 47.898 -8.373 74.715 1.00 43.69 193 ASP F N 1
ATOM 9995 C CA . ASP F 1 187 ? 48.792 -7.839 73.702 1.00 43.78 193 ASP F CA 1
ATOM 9996 C C . ASP F 1 187 ? 48.454 -6.372 73.532 1.00 43.72 193 ASP F C 1
ATOM 9997 O O . ASP F 1 187 ? 47.427 -6.039 72.951 1.00 43.33 193 ASP F O 1
ATOM 10002 N N . ALA F 1 188 ? 49.321 -5.514 74.052 1.00 43.41 194 ALA F N 1
ATOM 10003 C CA . ALA F 1 188 ? 49.033 -4.091 74.147 1.00 43.76 194 ALA F CA 1
ATOM 10004 C C . ALA F 1 188 ? 49.254 -3.368 72.805 1.00 43.60 194 ALA F C 1
ATOM 10005 O O . ALA F 1 188 ? 48.508 -2.457 72.466 1.00 43.34 194 ALA F O 1
ATOM 10007 N N . TYR F 1 189 ? 50.243 -3.803 72.026 1.00 43.31 195 TYR F N 1
ATOM 10008 C CA . TYR F 1 189 ? 50.452 -3.204 70.717 1.00 42.92 195 TYR F CA 1
ATOM 10009 C C . TYR F 1 189 ? 49.350 -3.579 69.722 1.00 43.11 195 TYR F C 1
ATOM 10010 O O . TYR F 1 189 ? 49.088 -2.829 68.781 1.00 43.10 195 TYR F O 1
ATOM 10019 N N . ALA F 1 190 ? 48.697 -4.726 69.952 1.00 43.11 196 ALA F N 1
ATOM 10020 C CA . ALA F 1 190 ? 47.567 -5.173 69.128 1.00 43.17 196 ALA F CA 1
ATOM 10021 C C . ALA F 1 190 ? 46.254 -4.471 69.479 1.00 42.63 196 ALA F C 1
ATOM 10022 O O . ALA F 1 190 ? 45.471 -4.120 68.599 1.00 41.99 196 ALA F O 1
ATOM 10024 N N . THR F 1 191 ? 45.999 -4.302 70.773 1.00 42.50 197 THR F N 1
ATOM 10025 C CA . THR F 1 191 ? 44.829 -3.576 71.209 1.00 41.83 197 THR F CA 1
ATOM 10026 C C . THR F 1 191 ? 44.970 -2.131 70.727 1.00 41.13 197 THR F C 1
ATOM 10027 O O . THR F 1 191 ? 44.047 -1.553 70.149 1.00 41.49 197 THR F O 1
ATOM 10031 N N . ALA F 1 192 ? 46.152 -1.573 70.922 1.00 41.09 198 ALA F N 1
ATOM 10032 C CA . ALA F 1 192 ? 46.440 -0.204 70.512 1.00 40.21 198 ALA F CA 1
ATOM 10033 C C . ALA F 1 192 ? 46.220 -0.003 69.019 1.00 40.37 198 ALA F C 1
ATOM 10034 O O . ALA F 1 192 ? 45.566 0.958 68.591 1.00 39.30 198 ALA F O 1
ATOM 10036 N N . GLN F 1 193 ? 46.783 -0.912 68.218 1.00 39.68 199 GLN F N 1
ATOM 10037 C CA . GLN F 1 193 ? 46.647 -0.822 66.775 1.00 38.76 199 GLN F CA 1
ATOM 10038 C C . GLN F 1 193 ? 45.194 -0.967 66.326 1.00 38.06 199 GLN F C 1
ATOM 10039 O O . GLN F 1 193 ? 44.734 -0.236 65.427 1.00 38.28 199 GLN F O 1
ATOM 10045 N N . ALA F 1 194 ? 44.472 -1.898 66.952 1.00 36.61 200 ALA F N 1
ATOM 10046 C CA . ALA F 1 194 ? 43.075 -2.155 66.602 1.00 35.47 200 ALA F CA 1
ATOM 10047 C C . ALA F 1 194 ? 42.149 -0.988 66.986 1.00 34.93 200 ALA F C 1
ATOM 10048 O O . ALA F 1 194 ? 41.222 -0.631 66.240 1.00 34.51 200 ALA F O 1
ATOM 10050 N N . THR F 1 195 ? 42.383 -0.425 68.172 1.00 33.54 201 THR F N 1
ATOM 10051 C CA . THR F 1 195 ? 41.607 0.734 68.639 1.00 32.16 201 THR F CA 1
ATOM 10052 C C . THR F 1 195 ? 41.791 1.902 67.703 1.00 30.52 201 THR F C 1
ATOM 10053 O O . THR F 1 195 ? 40.821 2.483 67.310 1.00 30.44 201 THR F O 1
ATOM 10057 N N . ALA F 1 196 ? 43.030 2.217 67.349 1.00 30.61 202 ALA F N 1
ATOM 10058 C CA . ALA F 1 196 ? 43.348 3.226 66.328 1.00 31.43 202 ALA F CA 1
ATOM 10059 C C . ALA F 1 196 ? 42.589 3.004 65.018 1.00 32.86 202 ALA F C 1
ATOM 10060 O O . ALA F 1 196 ? 42.043 3.967 64.446 1.00 31.50 202 ALA F O 1
ATOM 10062 N N . GLN F 1 197 ? 42.558 1.743 64.555 1.00 34.20 203 GLN F N 1
ATOM 10063 C CA . GLN F 1 197 ? 41.852 1.349 63.305 1.00 35.91 203 GLN F CA 1
ATOM 10064 C C . GLN F 1 197 ? 40.387 1.705 63.361 1.00 35.01 203 GLN F C 1
ATOM 10065 O O . GLN F 1 197 ? 39.833 2.197 62.387 1.00 35.67 203 GLN F O 1
ATOM 10071 N N . HIS F 1 198 ? 39.753 1.408 64.491 1.00 35.35 204 HIS F N 1
ATOM 10072 C CA . HIS F 1 198 ? 38.351 1.744 64.729 1.00 34.94 204 HIS F CA 1
ATOM 10073 C C . HIS F 1 198 ? 38.101 3.260 64.681 1.00 34.51 204 HIS F C 1
ATOM 10074 O O . HIS F 1 198 ? 37.080 3.691 64.126 1.00 33.85 204 HIS F O 1
ATOM 10081 N N . LEU F 1 199 ? 38.984 4.047 65.313 1.00 33.95 205 LEU F N 1
ATOM 10082 C CA . LEU F 1 199 ? 38.829 5.531 65.322 1.00 34.11 205 LEU F CA 1
ATOM 10083 C C . LEU F 1 199 ? 39.030 6.143 63.929 1.00 34.47 205 LEU F C 1
ATOM 10084 O O . LEU F 1 199 ? 38.353 7.100 63.583 1.00 33.82 205 LEU F O 1
ATOM 10089 N N . THR F 1 200 ? 39.946 5.591 63.121 1.00 35.41 206 THR F N 1
ATOM 10090 C CA . THR F 1 200 ? 40.105 6.053 61.724 1.00 35.74 206 THR F CA 1
ATOM 10091 C C . THR F 1 200 ? 38.839 5.872 60.900 1.00 35.83 206 THR F C 1
ATOM 10092 O O . THR F 1 200 ? 38.629 6.619 59.947 1.00 36.81 206 THR F O 1
ATOM 10096 N N . ALA F 1 201 ? 38.005 4.895 61.254 1.00 35.94 207 ALA F N 1
ATOM 10097 C CA . ALA F 1 201 ? 36.720 4.651 60.560 1.00 36.25 207 ALA F CA 1
ATOM 10098 C C . ALA F 1 201 ? 35.609 5.646 60.935 1.00 36.15 207 ALA F C 1
ATOM 10099 O O . ALA F 1 201 ? 34.571 5.663 60.301 1.00 36.85 207 ALA F O 1
ATOM 10101 N N . LEU F 1 202 ? 35.832 6.453 61.974 1.00 34.87 208 LEU F N 1
ATOM 10102 C CA . LEU F 1 202 ? 34.835 7.398 62.476 1.00 33.85 208 LEU F CA 1
ATOM 10103 C C . LEU F 1 202 ? 35.094 8.778 61.911 1.00 32.92 208 LEU F C 1
ATOM 10104 O O . LEU F 1 202 ? 36.192 9.042 61.449 1.00 32.51 208 LEU F O 1
ATOM 10109 N N . PRO F 1 203 ? 34.089 9.675 61.920 1.00 32.46 209 PRO F N 1
ATOM 10110 C CA . PRO F 1 203 ? 34.342 10.933 61.229 1.00 32.19 209 PRO F CA 1
ATOM 10111 C C . PRO F 1 203 ? 35.419 11.779 61.886 1.00 33.68 209 PRO F C 1
ATOM 10112 O O . PRO F 1 203 ? 35.355 12.025 63.095 1.00 33.53 209 PRO F O 1
ATOM 10116 N N . LEU F 1 204 ? 36.357 12.300 61.102 1.00 33.50 210 LEU F N 1
ATOM 10117 C CA . LEU F 1 204 ? 37.449 13.054 61.696 1.00 34.20 210 LEU F CA 1
ATOM 10118 C C . LEU F 1 204 ? 37.003 14.328 62.419 1.00 34.50 210 LEU F C 1
ATOM 10119 O O . LEU F 1 204 ? 37.558 14.672 63.468 1.00 34.27 210 LEU F O 1
ATOM 10124 N N . ALA F 1 205 ? 36.048 15.051 61.831 1.00 33.41 211 ALA F N 1
ATOM 10125 C CA . ALA F 1 205 ? 35.626 16.333 62.383 1.00 33.08 211 ALA F CA 1
ATOM 10126 C C . ALA F 1 205 ? 34.891 16.147 63.738 1.00 31.97 211 ALA F C 1
ATOM 10127 O O . ALA F 1 205 ? 35.023 16.968 64.630 1.00 31.94 211 ALA F O 1
ATOM 10129 N N . SER F 1 206 ? 34.150 15.058 63.892 1.00 30.93 212 SER F N 1
ATOM 10130 C CA . SER F 1 206 ? 33.600 14.711 65.199 1.00 31.08 212 SER F CA 1
ATOM 10131 C C . SER F 1 206 ? 34.678 14.446 66.245 1.00 30.51 212 SER F C 1
ATOM 10132 O O . SER F 1 206 ? 34.568 14.916 67.378 1.00 32.08 212 SER F O 1
ATOM 10135 N N . LEU F 1 207 ? 35.716 13.695 65.890 1.00 29.72 213 LEU F N 1
ATOM 10136 C CA . LEU F 1 207 ? 36.801 13.389 66.829 1.00 28.59 213 LEU F CA 1
ATOM 10137 C C . LEU F 1 207 ? 37.531 14.653 67.226 1.00 29.37 213 LEU F C 1
ATOM 10138 O O . LEU F 1 207 ? 37.869 14.857 68.382 1.00 28.60 213 LEU F O 1
ATOM 10143 N N . LYS F 1 208 ? 37.790 15.506 66.246 1.00 28.62 214 LYS F N 1
ATOM 10144 C CA . LYS F 1 208 ? 38.574 16.668 66.500 1.00 30.63 214 LYS F CA 1
ATOM 10145 C C . LYS F 1 208 ? 37.781 17.617 67.419 1.00 30.23 214 LYS F C 1
ATOM 10146 O O . LYS F 1 208 ? 38.307 18.138 68.403 1.00 30.07 214 LYS F O 1
ATOM 10152 N N . GLN F 1 209 ? 36.526 17.842 67.071 1.00 29.38 215 GLN F N 1
ATOM 10153 C CA . GLN F 1 209 ? 35.689 18.744 67.823 1.00 31.07 215 GLN F CA 1
ATOM 10154 C C . GLN F 1 209 ? 35.400 18.216 69.260 1.00 29.60 215 GLN F C 1
ATOM 10155 O O . GLN F 1 209 ? 35.249 18.991 70.199 1.00 29.02 215 GLN F O 1
ATOM 10161 N N . THR F 1 210 ? 35.291 16.897 69.401 1.00 29.20 216 THR F N 1
ATOM 10162 C CA . THR F 1 210 ? 35.023 16.273 70.692 1.00 27.49 216 THR F CA 1
ATOM 10163 C C . THR F 1 210 ? 36.240 16.475 71.605 1.00 28.77 216 THR F C 1
ATOM 10164 O O . THR F 1 210 ? 36.102 16.937 72.757 1.00 28.38 216 THR F O 1
ATOM 10168 N N . LYS F 1 211 ? 37.439 16.187 71.074 1.00 27.32 217 LYS F N 1
ATOM 10169 C CA . LYS F 1 211 ? 38.662 16.357 71.840 1.00 27.09 217 LYS F CA 1
ATOM 10170 C C . LYS F 1 211 ? 38.914 17.843 72.224 1.00 27.00 217 LYS F C 1
ATOM 10171 O O . LYS F 1 211 ? 39.317 18.146 73.358 1.00 25.42 217 LYS F O 1
ATOM 10177 N N . ALA F 1 212 ? 38.692 18.760 71.276 1.00 26.20 218 ALA F N 1
ATOM 10178 C CA . ALA F 1 212 ? 38.832 20.196 71.586 1.00 25.65 218 ALA F CA 1
ATOM 10179 C C . ALA F 1 212 ? 37.919 20.649 72.751 1.00 25.99 218 ALA F C 1
ATOM 10180 O O . ALA F 1 212 ? 38.349 21.447 73.608 1.00 25.96 218 ALA F O 1
ATOM 10182 N N . LEU F 1 213 ? 36.696 20.132 72.796 1.00 26.05 219 LEU F N 1
ATOM 10183 C CA . LEU F 1 213 ? 35.742 20.493 73.852 1.00 26.06 219 LEU F CA 1
ATOM 10184 C C . LEU F 1 213 ? 36.197 19.860 75.157 1.00 26.85 219 LEU F C 1
ATOM 10185 O O . LEU F 1 213 ? 36.095 20.485 76.222 1.00 26.67 219 LEU F O 1
ATOM 10190 N N . MET F 1 214 ? 36.761 18.649 75.073 1.00 26.26 220 MET F N 1
ATOM 10191 C CA . MET F 1 214 ? 37.260 17.992 76.275 1.00 25.39 220 MET F CA 1
ATOM 10192 C C . MET F 1 214 ? 38.492 18.701 76.786 1.00 25.26 220 MET F C 1
ATOM 10193 O O . MET F 1 214 ? 38.715 18.746 78.004 1.00 24.95 220 MET F O 1
ATOM 10198 N N . LYS F 1 215 ? 39.282 19.250 75.868 1.00 25.32 221 LYS F N 1
ATOM 10199 C CA . LYS F 1 215 ? 40.475 20.023 76.197 1.00 26.14 221 LYS F CA 1
ATOM 10200 C C . LYS F 1 215 ? 40.287 21.535 76.011 1.00 27.47 221 LYS F C 1
ATOM 10201 O O . LYS F 1 215 ? 41.210 22.257 75.583 1.00 26.95 221 LYS F O 1
ATOM 10207 N N . HIS F 1 216 ? 39.111 22.010 76.408 1.00 27.21 222 HIS F N 1
ATOM 10208 C CA . HIS F 1 216 ? 38.800 23.431 76.337 1.00 28.41 222 HIS F CA 1
ATOM 10209 C C . HIS F 1 216 ? 39.818 24.235 77.148 1.00 29.17 222 HIS F C 1
ATOM 10210 O O . HIS F 1 216 ? 40.048 25.426 76.868 1.00 29.97 222 HIS F O 1
ATOM 10217 N N . ASP F 1 217 ? 40.425 23.599 78.147 1.00 28.70 223 ASP F N 1
ATOM 10218 C CA . ASP F 1 217 ? 41.386 24.274 79.019 1.00 29.61 223 ASP F CA 1
ATOM 10219 C C . ASP F 1 217 ? 42.819 24.064 78.600 1.00 29.78 223 ASP F C 1
ATOM 10220 O O . ASP F 1 217 ? 43.759 24.173 79.421 1.00 30.90 223 ASP F O 1
ATOM 10225 N N . LEU F 1 218 ? 43.037 23.804 77.318 1.00 30.10 224 LEU F N 1
ATOM 10226 C CA . LEU F 1 218 ? 44.414 23.544 76.852 1.00 30.99 224 LEU F CA 1
ATOM 10227 C C . LEU F 1 218 ? 45.406 24.691 77.173 1.00 31.85 224 LEU F C 1
ATOM 10228 O O . LEU F 1 218 ? 46.573 24.462 77.488 1.00 32.38 224 LEU F O 1
ATOM 10233 N N . ASP F 1 219 ? 44.965 25.931 77.072 1.00 32.65 225 ASP F N 1
ATOM 10234 C CA . ASP F 1 219 ? 45.858 27.055 77.400 1.00 34.26 225 ASP F CA 1
ATOM 10235 C C . ASP F 1 219 ? 46.383 26.968 78.828 1.00 34.16 225 ASP F C 1
ATOM 10236 O O . ASP F 1 219 ? 47.570 27.251 79.078 1.00 34.42 225 ASP F O 1
ATOM 10241 N N . GLN F 1 220 ? 45.489 26.622 79.761 1.00 33.84 226 GLN F N 1
ATOM 10242 C CA . GLN F 1 220 ? 45.860 26.387 81.170 1.00 34.61 226 GLN F CA 1
ATOM 10243 C C . GLN F 1 220 ? 46.765 25.187 81.355 1.00 33.41 226 GLN F C 1
ATOM 10244 O O . GLN F 1 220 ? 47.669 25.220 82.188 1.00 34.00 226 GLN F O 1
ATOM 10250 N N . ILE F 1 221 ? 46.489 24.107 80.627 1.00 32.65 227 ILE F N 1
ATOM 10251 C CA . ILE F 1 221 ? 47.365 22.952 80.642 1.00 31.56 227 ILE F CA 1
ATOM 10252 C C . ILE F 1 221 ? 48.777 23.381 80.219 1.00 31.49 227 ILE F C 1
ATOM 10253 O O . ILE F 1 221 ? 49.741 23.059 80.903 1.00 30.63 227 ILE F O 1
ATOM 10258 N N . ILE F 1 222 ? 48.904 24.142 79.120 1.00 31.67 228 ILE F N 1
ATOM 10259 C CA . ILE F 1 222 ? 50.251 24.619 78.699 1.00 31.76 228 ILE F CA 1
ATOM 10260 C C . ILE F 1 222 ? 50.955 25.501 79.753 1.00 31.71 228 ILE F C 1
ATOM 10261 O O . ILE F 1 222 ? 52.145 25.298 80.021 1.00 31.39 228 ILE F O 1
ATOM 10266 N N . GLU F 1 223 ? 50.230 26.453 80.343 1.00 32.03 229 GLU F N 1
ATOM 10267 C CA . GLU F 1 223 ? 50.788 27.309 81.407 1.00 33.39 229 GLU F CA 1
ATOM 10268 C C . GLU F 1 223 ? 51.299 26.472 82.574 1.00 33.02 229 GLU F C 1
ATOM 10269 O O . GLU F 1 223 ? 52.323 26.789 83.151 1.00 32.83 229 GLU F O 1
ATOM 10275 N N . CYS F 1 224 ? 50.559 25.431 82.962 1.00 32.83 230 CYS F N 1
ATOM 10276 C CA . CYS F 1 224 ? 50.981 24.591 84.084 1.00 33.43 230 CYS F CA 1
ATOM 10277 C C . CYS F 1 224 ? 52.258 23.817 83.761 1.00 33.68 230 CYS F C 1
ATOM 10278 O O . CYS F 1 224 ? 53.187 23.730 84.589 1.00 32.51 230 CYS F O 1
ATOM 10281 N N . ILE F 1 225 ? 52.343 23.284 82.545 1.00 33.34 231 ILE F N 1
ATOM 10282 C CA . ILE F 1 225 ? 53.633 22.704 82.114 1.00 33.31 231 ILE F CA 1
ATOM 10283 C C . ILE F 1 225 ? 54.789 23.727 82.164 1.00 34.05 231 ILE F C 1
ATOM 10284 O O . ILE F 1 225 ? 55.867 23.426 82.689 1.00 34.46 231 ILE F O 1
ATOM 10289 N N . ASP F 1 226 ? 54.568 24.923 81.630 1.00 35.13 232 ASP F N 1
ATOM 10290 C CA . ASP F 1 226 ? 55.609 25.978 81.645 1.00 36.12 232 ASP F CA 1
ATOM 10291 C C . ASP F 1 226 ? 55.972 26.412 83.082 1.00 36.03 232 ASP F C 1
ATOM 10292 O O . ASP F 1 226 ? 57.151 26.552 83.426 1.00 36.53 232 ASP F O 1
ATOM 10297 N N . HIS F 1 227 ? 54.979 26.577 83.943 1.00 35.34 233 HIS F N 1
ATOM 10298 C CA . HIS F 1 227 ? 55.273 26.980 85.332 1.00 36.24 233 HIS F CA 1
ATOM 10299 C C . HIS F 1 227 ? 56.063 25.883 86.079 1.00 36.67 233 HIS F C 1
ATOM 10300 O O . HIS F 1 227 ? 57.032 26.179 86.793 1.00 36.65 233 HIS F O 1
ATOM 10307 N N . GLU F 1 228 ? 55.678 24.613 85.896 1.00 36.39 234 GLU F N 1
ATOM 10308 C CA . GLU F 1 228 ? 56.401 23.514 86.525 1.00 36.77 234 GLU F CA 1
ATOM 10309 C C . GLU F 1 228 ? 57.860 23.459 86.005 1.00 37.61 234 GLU F C 1
ATOM 10310 O O . GLU F 1 228 ? 58.809 23.192 86.757 1.00 35.79 234 GLU F O 1
ATOM 10316 N N . ALA F 1 229 ? 58.007 23.690 84.703 1.00 38.37 235 ALA F N 1
ATOM 10317 C CA . ALA F 1 229 ? 59.311 23.713 84.038 1.00 39.11 235 ALA F CA 1
ATOM 10318 C C . ALA F 1 229 ? 60.266 24.740 84.649 1.00 40.22 235 ALA F C 1
ATOM 10319 O O . ALA F 1 229 ? 61.443 24.446 84.867 1.00 40.50 235 ALA F O 1
ATOM 10321 N N . GLU F 1 230 ? 59.780 25.938 84.941 1.00 41.86 236 GLU F N 1
ATOM 10322 C CA . GLU F 1 230 ? 60.664 26.935 85.545 1.00 43.81 236 GLU F CA 1
ATOM 10323 C C . GLU F 1 230 ? 61.020 26.615 86.995 1.00 43.78 236 GLU F C 1
ATOM 10324 O O . GLU F 1 230 ? 62.148 26.867 87.428 1.00 44.04 236 GLU F O 1
ATOM 10330 N N . ILE F 1 231 ? 60.077 26.042 87.744 1.00 43.50 237 ILE F N 1
ATOM 10331 C CA . ILE F 1 231 ? 60.386 25.475 89.072 1.00 42.93 237 ILE F CA 1
ATOM 10332 C C . ILE F 1 231 ? 61.342 24.283 88.961 1.00 43.17 237 ILE F C 1
ATOM 10333 O O . ILE F 1 231 ? 62.273 24.121 89.762 1.00 43.61 237 ILE F O 1
ATOM 10338 N N . PHE F 1 232 ? 61.110 23.435 87.971 1.00 42.83 238 PHE F N 1
ATOM 10339 C CA . PHE F 1 232 ? 61.921 22.252 87.808 1.00 42.71 238 PHE F CA 1
ATOM 10340 C C . PHE F 1 232 ? 63.371 22.645 87.494 1.00 43.42 238 PHE F C 1
ATOM 10341 O O . PHE F 1 232 ? 64.311 22.079 88.063 1.00 42.55 238 PHE F O 1
ATOM 10349 N N . MET F 1 233 ? 63.548 23.608 86.587 1.00 44.20 239 MET F N 1
ATOM 10350 C CA . MET F 1 233 ? 64.891 23.996 86.170 1.00 45.70 239 MET F CA 1
ATOM 10351 C C . MET F 1 233 ? 65.619 24.868 87.214 1.00 47.47 239 MET F C 1
ATOM 10352 O O . MET F 1 233 ? 66.828 25.039 87.126 1.00 47.08 239 MET F O 1
ATOM 10357 N N . GLN F 1 234 ? 64.885 25.413 88.188 1.00 49.22 240 GLN F N 1
ATOM 10358 C CA . GLN F 1 234 ? 65.503 26.062 89.348 1.00 51.06 240 GLN F CA 1
ATOM 10359 C C . GLN F 1 234 ? 66.136 24.988 90.240 1.00 52.15 240 GLN F C 1
ATOM 10360 O O . GLN F 1 234 ? 67.232 25.170 90.766 1.00 53.05 240 GLN F O 1
ATOM 10366 N N . ARG F 1 235 ? 65.445 23.868 90.403 1.00 53.04 241 ARG F N 1
ATOM 10367 C CA . ARG F 1 235 ? 66.018 22.719 91.083 1.00 53.87 241 ARG F CA 1
ATOM 10368 C C . ARG F 1 235 ? 67.342 22.368 90.407 1.00 54.14 241 ARG F C 1
ATOM 10369 O O . ARG F 1 235 ? 67.765 21.210 90.402 1.00 54.55 241 ARG F O 1
#

Sequence (1381 aa):
SLHPHLNANLEGGVLTLAINRPEAKNALYGELYLWIAKALDEADQNKDVRVVVLRGAEHDFTAGNDMKDFMGFVQNPNAGPAGQVPPFVLLKSAARLSKPLIIAVKGVAIGIGVTILLQADLVFADNTALFQIPFVSLGLSPEGGASQLLVKQAGYHKAAELLFTAKKFNAEETALQAGLVNEIVEDAYATAQATAQHLTALPLASLKQTKALMKHDLDQIIECIDHEAEIFMQRVQSPEMLEAVQAFMLHPHLNANLEGGVLTLAINRPEAKNALYGELYLWIAKALDEADQNKDVRVVVLRGAEHDFTAGNDMKDFMPAGQVPPFVLLKSAARLSKPLIIAVKGVAIGIGVTILLQADLVFADNTALFQIPFVSLGLSPEGGASQLLVKQAGYHKAAELLFTAKKFNAETALQAGLVNEIVEDAYATAQATAQHLTALPLASLKQTKALMKHDLDQIIECIDHEAEIFMQRVQSPEMLELHPHLNANLEGGVLTLAINRPEAKNALYGELYLWIAKALDEADQNKDVRVVVLRGAEHDFTAGNDMKPAGQVPPFVLLKSAARLSKPLIIAVKGVAIGIGVTILLQADLVFADNTALFQIPFVSLGLSPEGGASQLLVKQAGYHKAAELLFTAKKFNAETALQAGLVNEIVEDAYATAQATAQHLTALPLASLKQTKALMKHDLDQIIECIDHEAEIFMQRVQSPEMLHPHLNANLEGGVLTLAINRPEAKNALYGELYLWIAKALDEADQNKDVRVVVLRGAEHDFTAGNDMKDFGPAGQVPPFVLLKSAARLSKPLIIAVKGVAIGIGVTILLQADLVFADNTALFQIPFVSLGLSPEGGASQLLVKQAGYHKAAELLFTAKKFNAETALQAGLVNEIVEDAYATAQATAQHLTALPLASLKQTKALMKHDLDQIIECIDHEAEIFMQRVHLNANLEGGVLTLAINRPEAKNALYGELYLWIAKALDEADQNKDVRVVVLRGAEHDFTAGNDMKDFMGFVQPAGQVPPFVLLKSAARLSKPLIIAVKGVAIGIGVTILLQADLVFADNTALFQIPFVSLGLSPEGGASQLLVKQAGYHKAAELLFTAKKFNAETALQAGLVNEIVEDAYATAQATAQHLTALPLASLKQTKALMKHDLDQIIECIDHEAEIFMQRVQSPEMLEAHLNANLEGGVLTLAINRPEAKNALYGELYLWIAKALDEADQNKDVRVVVLRGAEHDFTAGNDAGQVPPFVLLKSAARLSKPLIIAVKGVAIGIGVTILLQADLVFADNTALFQIPFVSLGLSPEGGASQLLVKQAGYHKAAELLFTAKKFNAETALQAGLVNEIVEDAYATAQATAQHLTALPLASLKQTKALMKHDLDQIIECIDHEAEIFMQR